Protein AF-0000000070669802 (afdb_homodimer)

Structure (mmCIF, N/CA/C/O backbone):
data_AF-0000000070669802-model_v1
#
loop_
_entity.id
_entity.type
_entity.pdbx_description
1 polymer 'S-locus glycoprotein'
#
loop_
_atom_site.group_PDB
_atom_site.id
_atom_site.type_symbol
_atom_site.label_atom_id
_atom_site.label_alt_id
_atom_site.label_comp_id
_atom_site.label_asym_id
_atom_site.label_entity_id
_atom_site.label_seq_id
_atom_site.pdbx_PDB_ins_code
_atom_site.Cartn_x
_atom_site.Cartn_y
_atom_site.Cartn_z
_atom_site.occupancy
_atom_site.B_iso_or_equiv
_atom_site.auth_seq_id
_atom_site.auth_comp_id
_atom_site.auth_asym_id
_atom_site.auth_atom_id
_atom_site.pdbx_PDB_model_num
ATOM 1 N N . MET A 1 1 ? 66.625 71.438 44.938 1 23.94 1 MET A N 1
ATOM 2 C CA . MET A 1 1 ? 65.562 71.625 43.906 1 23.94 1 MET A CA 1
ATOM 3 C C . MET A 1 1 ? 65.438 70.375 43.031 1 23.94 1 MET A C 1
ATOM 5 O O . MET A 1 1 ? 66.25 70.188 42.094 1 23.94 1 MET A O 1
ATOM 9 N N . ALA A 1 2 ? 65.188 69.125 43.75 1 38.47 2 ALA A N 1
ATOM 10 C CA . ALA A 1 2 ? 65.062 67.75 43.156 1 38.47 2 ALA A CA 1
ATOM 11 C C . ALA A 1 2 ? 63.906 67.75 42.156 1 38.47 2 ALA A C 1
ATOM 13 O O . ALA A 1 2 ? 62.781 68.188 42.469 1 38.47 2 ALA A O 1
ATOM 14 N N . SER A 1 3 ? 64.188 67.812 40.781 1 32.75 3 SER A N 1
ATOM 15 C CA . SER A 1 3 ? 63.375 67.812 39.594 1 32.75 3 SER A CA 1
ATOM 16 C C . SER A 1 3 ? 62.5 66.562 39.531 1 32.75 3 SER A C 1
ATOM 18 O O . SER A 1 3 ? 63.031 65.438 39.562 1 32.75 3 SER A O 1
ATOM 20 N N . THR A 1 4 ? 61.219 66.562 39.938 1 45.09 4 THR A N 1
ATOM 21 C CA . THR A 1 4 ? 60.125 65.562 39.844 1 45.09 4 THR A CA 1
ATOM 22 C C . THR A 1 4 ? 59.812 65.25 38.406 1 45.09 4 THR A C 1
ATOM 24 O O . THR A 1 4 ? 59.375 66.125 37.625 1 45.09 4 THR A O 1
ATOM 27 N N . PHE A 1 5 ? 60.531 64.375 37.688 1 43.62 5 PHE A N 1
ATOM 28 C CA . PHE A 1 5 ? 60.219 63.812 36.375 1 43.62 5 PHE A CA 1
ATOM 29 C C . PHE A 1 5 ? 58.844 63.125 36.406 1 43.62 5 PHE A C 1
ATOM 31 O O . PHE A 1 5 ? 58.656 62.188 37.156 1 43.62 5 PHE A O 1
ATOM 38 N N . ILE A 1 6 ? 57.719 63.781 36.031 1 42.09 6 ILE A N 1
ATOM 39 C CA . ILE A 1 6 ? 56.375 63.281 35.781 1 42.09 6 ILE A CA 1
ATOM 40 C C . ILE A 1 6 ? 56.406 62.25 34.656 1 42.09 6 ILE A C 1
ATOM 42 O O . ILE A 1 6 ? 56.75 62.562 33.531 1 42.09 6 ILE A O 1
ATOM 46 N N . LEU A 1 7 ? 56.594 60.969 34.906 1 46.19 7 LEU A N 1
ATOM 47 C CA . LEU A 1 7 ? 56.375 59.844 34 1 46.19 7 LEU A CA 1
ATOM 48 C C . LEU A 1 7 ? 54.938 59.812 33.469 1 46.19 7 LEU A C 1
ATOM 50 O O . LEU A 1 7 ? 54 59.594 34.25 1 46.19 7 LEU A O 1
ATOM 54 N N . LEU A 1 8 ? 54.625 60.594 32.438 1 44.19 8 LEU A N 1
ATOM 55 C CA . LEU A 1 8 ? 53.375 60.469 31.672 1 44.19 8 LEU A CA 1
ATOM 56 C C . LEU A 1 8 ? 53.188 59.062 31.156 1 44.19 8 LEU A C 1
ATOM 58 O O . LEU A 1 8 ? 53.906 58.594 30.281 1 44.19 8 LEU A O 1
ATOM 62 N N . LEU A 1 9 ? 52.594 58.125 31.891 1 46.41 9 LEU A N 1
ATOM 63 C CA . LEU A 1 9 ? 52.094 56.812 31.469 1 46.41 9 LEU A CA 1
ATOM 64 C C . LEU A 1 9 ? 51 56.938 30.406 1 46.41 9 LEU A C 1
ATOM 66 O O . LEU A 1 9 ? 49.906 57.406 30.703 1 46.41 9 LEU A O 1
ATOM 70 N N . LEU A 1 10 ? 51.312 57.281 29.141 1 45.22 10 LEU A N 1
ATOM 71 C CA . LEU A 1 10 ? 50.406 57.156 28.016 1 45.22 10 LEU A CA 1
ATOM 72 C C . LEU A 1 10 ? 49.781 55.75 28 1 45.22 10 LEU A C 1
ATOM 74 O O . LEU A 1 10 ? 50.469 54.75 27.781 1 45.22 10 LEU A O 1
ATOM 78 N N . SER A 1 11 ? 48.656 55.5 28.672 1 45.78 11 SER A N 1
ATOM 79 C CA . SER A 1 11 ? 47.844 54.312 28.547 1 45.78 11 SER A CA 1
ATOM 80 C C . SER A 1 11 ? 47.312 54.125 27.125 1 45.78 11 SER A C 1
ATOM 82 O O . SER A 1 11 ? 46.5 54.906 26.656 1 45.78 11 SER A O 1
ATOM 84 N N . PHE A 1 12 ? 48.094 53.625 26.156 1 49.06 12 PHE A N 1
ATOM 85 C CA . PHE A 1 12 ? 47.594 53.125 24.891 1 49.06 12 PHE A CA 1
ATOM 86 C C . PHE A 1 12 ? 46.406 52.188 25.094 1 49.06 12 PHE A C 1
ATOM 88 O O . PHE A 1 12 ? 46.562 51.062 25.562 1 49.06 12 PHE A O 1
ATOM 95 N N . GLN A 1 13 ? 45.219 52.75 25.266 1 46.28 13 GLN A N 1
ATOM 96 C CA . GLN A 1 13 ? 44 51.938 25.156 1 46.28 13 GLN A CA 1
ATOM 97 C C . GLN A 1 13 ? 43.938 51.281 23.781 1 46.28 13 GLN A C 1
ATOM 99 O O . GLN A 1 13 ? 43.844 51.938 22.75 1 46.28 13 GLN A O 1
ATOM 104 N N . LEU A 1 14 ? 44.531 50.156 23.547 1 47.62 14 LEU A N 1
ATOM 105 C CA . LEU A 1 14 ? 44.25 49.312 22.422 1 47.62 14 LEU A CA 1
ATOM 106 C C . LEU A 1 14 ? 42.75 49.094 22.234 1 47.62 14 LEU A C 1
ATOM 108 O O . LEU A 1 14 ? 42.125 48.406 23.031 1 47.62 14 LEU A O 1
ATOM 112 N N . PHE A 1 15 ? 42.094 50.094 21.688 1 44.06 15 PHE A N 1
ATOM 113 C CA . PHE A 1 15 ? 40.781 49.75 21.172 1 44.06 15 PHE A CA 1
ATOM 114 C C . PHE A 1 15 ? 40.844 48.531 20.266 1 44.06 15 PHE A C 1
ATOM 116 O O . PHE A 1 15 ? 41.375 48.625 19.141 1 44.06 15 PHE A O 1
ATOM 123 N N . SER A 1 16 ? 40.969 47.375 20.719 1 47.25 16 SER A N 1
ATOM 124 C CA . SER A 1 16 ? 40.656 46.219 19.875 1 47.25 16 SER A CA 1
ATOM 125 C C . SER A 1 16 ? 39.375 46.438 19.109 1 47.25 16 SER A C 1
ATOM 127 O O . SER A 1 16 ? 38.281 46.281 19.688 1 47.25 16 SER A O 1
ATOM 129 N N . SER A 1 17 ? 39.344 47.312 18.172 1 46.28 17 SER A N 1
ATOM 130 C CA . SER A 1 17 ? 38.188 47.219 17.281 1 46.28 17 SER A CA 1
ATOM 131 C C . SER A 1 17 ? 37.906 45.781 16.875 1 46.28 17 SER A C 1
ATOM 133 O O . SER A 1 17 ? 38.75 45.156 16.219 1 46.28 17 SER A O 1
ATOM 135 N N . ILE A 1 18 ? 37.281 45.031 17.594 1 50.84 18 ILE A N 1
ATOM 136 C CA . ILE A 1 18 ? 36.75 43.75 17.109 1 50.84 18 ILE A CA 1
ATOM 137 C C . ILE A 1 18 ? 36.094 43.938 15.75 1 50.84 18 ILE A C 1
ATOM 139 O O . ILE A 1 18 ? 35 44.5 15.656 1 50.84 18 ILE A O 1
ATOM 143 N N . SER A 1 19 ? 36.812 44.344 14.727 1 53.56 19 SER A N 1
ATOM 144 C CA . SER A 1 19 ? 36.25 44.344 13.375 1 53.56 19 SER A CA 1
ATOM 145 C C . SER A 1 19 ? 35.438 43.094 13.109 1 53.56 19 SER A C 1
ATOM 147 O O . SER A 1 19 ? 35.938 41.969 13.125 1 53.56 19 SER A O 1
ATOM 149 N N . GLU A 1 20 ? 34.156 43.219 13.352 1 69.69 20 GLU A N 1
ATOM 150 C CA . GLU A 1 20 ? 33.281 42.094 12.969 1 69.69 20 GLU A CA 1
ATOM 151 C C . GLU A 1 20 ? 33.5 41.719 11.508 1 69.69 20 GLU A C 1
ATOM 153 O O . GLU A 1 20 ? 33.625 42.562 10.641 1 69.69 20 GLU A O 1
ATOM 158 N N . ALA A 1 21 ? 33.875 40.5 11.211 1 76.12 21 ALA A N 1
ATOM 159 C CA . ALA A 1 21 ? 34.156 40 9.875 1 76.12 21 ALA A CA 1
ATOM 160 C C . ALA A 1 21 ? 33.031 40.344 8.914 1 76.12 21 ALA A C 1
ATOM 162 O O . ALA A 1 21 ? 31.859 40.344 9.305 1 76.12 21 ALA A O 1
ATOM 163 N N . VAL A 1 22 ? 33.344 40.906 7.793 1 87.81 22 VAL A N 1
ATOM 164 C CA . VAL A 1 22 ? 32.406 41.25 6.73 1 87.81 22 VAL A CA 1
ATOM 165 C C . VAL A 1 22 ? 32.469 40.219 5.625 1 87.81 22 VAL A C 1
ATOM 167 O O . VAL A 1 22 ? 33.469 39.531 5.434 1 87.81 22 VAL A O 1
ATOM 170 N N . VAL A 1 23 ? 31.375 39.969 4.895 1 94 23 VAL A N 1
ATOM 171 C CA . VAL A 1 23 ? 31.328 39.062 3.754 1 94 23 VAL A CA 1
ATOM 172 C C . VAL A 1 23 ? 32.188 39.594 2.621 1 94 23 VAL A C 1
ATOM 174 O O . VAL A 1 23 ? 32 40.75 2.188 1 94 23 VAL A O 1
ATOM 177 N N . PRO A 1 24 ? 33.094 38.812 2.234 1 93.69 24 PRO A N 1
ATOM 178 C CA . PRO A 1 24 ? 33.875 39.281 1.075 1 93.69 24 PRO A CA 1
ATOM 179 C C . PRO A 1 24 ? 32.969 39.562 -0.139 1 93.69 24 PRO A C 1
ATOM 181 O O . PRO A 1 24 ? 31.969 38.875 -0.333 1 93.69 24 PRO A O 1
ATOM 184 N N . ALA A 1 25 ? 33.375 40.469 -0.934 1 91.62 25 ALA A N 1
ATOM 185 C CA . ALA A 1 25 ? 32.594 40.875 -2.107 1 91.62 25 ALA A CA 1
ATOM 186 C C . ALA A 1 25 ? 32.375 39.688 -3.053 1 91.62 25 ALA A C 1
ATOM 188 O O . ALA A 1 25 ? 31.344 39.594 -3.707 1 91.62 25 ALA A O 1
ATOM 189 N N . SER A 1 26 ? 33.312 38.844 -3.107 1 92.5 26 SER A N 1
ATOM 190 C CA . SER A 1 26 ? 33.25 37.688 -4.016 1 92.5 26 SER A CA 1
ATOM 191 C C . SER A 1 26 ? 32.188 36.719 -3.578 1 92.5 26 SER A C 1
ATOM 193 O O . SER A 1 26 ? 31.734 35.875 -4.371 1 92.5 26 SER A O 1
ATOM 195 N N . GLU A 1 27 ? 31.844 36.812 -2.375 1 94.12 27 GLU A N 1
ATOM 196 C CA . GLU A 1 27 ? 30.875 35.875 -1.83 1 94.12 27 GLU A CA 1
ATOM 197 C C . GLU A 1 27 ? 29.469 36.438 -1.835 1 94.12 27 GLU A C 1
ATOM 199 O O . GLU A 1 27 ? 28.5 35.719 -1.618 1 94.12 27 GLU A O 1
ATOM 204 N N . THR A 1 28 ? 29.266 37.75 -2.043 1 96.88 28 THR A N 1
ATOM 205 C CA . THR A 1 28 ? 27.938 38.375 -2.059 1 96.88 28 THR A CA 1
ATOM 206 C C . THR A 1 28 ? 27.203 38.062 -3.361 1 96.88 28 THR A C 1
ATOM 208 O O . THR A 1 28 ? 27.844 37.719 -4.363 1 96.88 28 THR A O 1
ATOM 211 N N . PHE A 1 29 ? 25.938 38.125 -3.359 1 98.12 29 PHE A N 1
ATOM 212 C CA . PHE A 1 29 ? 25.172 37.938 -4.59 1 98.12 29 PHE A CA 1
ATOM 213 C C . PHE A 1 29 ? 23.797 38.562 -4.473 1 98.12 29 PHE A C 1
ATOM 215 O O . PHE A 1 29 ? 23.312 38.844 -3.369 1 98.12 29 PHE A O 1
ATOM 222 N N . THR A 1 30 ? 23.219 38.844 -5.555 1 98.12 30 THR A N 1
ATOM 223 C CA . THR A 1 30 ? 21.812 39.188 -5.734 1 98.12 30 THR A CA 1
ATOM 224 C C . THR A 1 30 ? 21.203 38.438 -6.902 1 98.12 30 THR A C 1
ATOM 226 O O . THR A 1 30 ? 21.656 38.562 -8.039 1 98.12 30 THR A O 1
ATOM 229 N N . TYR A 1 31 ? 20.328 37.594 -6.598 1 98.5 31 TYR A N 1
ATOM 230 C CA . TYR A 1 31 ? 19.578 36.875 -7.625 1 98.5 31 TYR A CA 1
ATOM 231 C C . TYR A 1 31 ? 18.188 37.469 -7.801 1 98.5 31 TYR A C 1
ATOM 233 O O . TYR A 1 31 ? 17.516 37.812 -6.82 1 98.5 31 TYR A O 1
ATOM 241 N N . VAL A 1 32 ? 17.75 37.562 -9.008 1 98.62 32 VAL A N 1
ATOM 242 C CA . VAL A 1 32 ? 16.438 38.094 -9.336 1 98.62 32 VAL A CA 1
ATOM 243 C C . VAL A 1 32 ? 15.547 36.969 -9.867 1 98.62 32 VAL A C 1
ATOM 245 O O . VAL A 1 32 ? 15.953 36.188 -10.734 1 98.62 32 VAL A O 1
ATOM 248 N N . ASN A 1 33 ? 14.367 36.906 -9.32 1 98.62 33 ASN A N 1
ATOM 249 C CA . ASN A 1 33 ? 13.391 35.906 -9.781 1 98.62 33 ASN A CA 1
ATOM 250 C C . ASN A 1 33 ? 12.812 36.281 -11.141 1 98.62 33 ASN A C 1
ATOM 252 O O . ASN A 1 33 ? 11.719 36.844 -11.219 1 98.62 33 ASN A O 1
ATOM 256 N N . GLN A 1 34 ? 13.477 35.938 -12.117 1 98.12 34 GLN A N 1
ATOM 257 C CA . GLN A 1 34 ? 13.07 36.219 -13.484 1 98.12 34 GLN A CA 1
ATOM 258 C C . GLN A 1 34 ? 13.625 35.188 -14.469 1 98.12 34 GLN A C 1
ATOM 260 O O . GLN A 1 34 ? 14.484 34.406 -14.109 1 98.12 34 GLN A O 1
ATOM 265 N N . GLY A 1 35 ? 13.078 35.219 -15.609 1 96.88 35 GLY A N 1
ATOM 266 C CA . GLY A 1 35 ? 13.539 34.312 -16.656 1 96.88 35 GLY A CA 1
ATOM 267 C C . GLY A 1 35 ? 12.641 33.125 -16.844 1 96.88 35 GLY A C 1
ATOM 268 O O . GLY A 1 35 ? 11.5 33.094 -16.375 1 96.88 35 GLY A O 1
ATOM 269 N N . ASP A 1 36 ? 13.219 32.094 -17.594 1 96.69 36 ASP A N 1
ATOM 270 C CA . ASP A 1 36 ? 12.422 30.938 -17.969 1 96.69 36 ASP A CA 1
ATOM 271 C C . ASP A 1 36 ? 12.336 29.938 -16.828 1 96.69 36 ASP A C 1
ATOM 273 O O . ASP A 1 36 ? 13.242 29.859 -16 1 96.69 36 ASP A O 1
ATOM 277 N N . PHE A 1 37 ? 11.297 29.172 -16.859 1 96.38 37 PHE A N 1
ATOM 278 C CA . PHE A 1 37 ? 11.125 28.109 -15.891 1 96.38 37 PHE A CA 1
ATOM 279 C C . PHE A 1 37 ? 11.914 26.875 -16.297 1 96.38 37 PHE A C 1
ATOM 281 O O . PHE A 1 37 ? 12.211 26.672 -17.484 1 96.38 37 PHE A O 1
ATOM 288 N N . GLY A 1 38 ? 12.25 26.109 -15.289 1 92.81 38 GLY A N 1
ATOM 289 C CA . GLY A 1 38 ? 12.953 24.859 -15.555 1 92.81 38 GLY A CA 1
ATOM 290 C C . GLY A 1 38 ? 12.109 23.844 -16.297 1 92.81 38 GLY A C 1
ATOM 291 O O . GLY A 1 38 ? 10.875 23.938 -16.312 1 92.81 38 GLY A O 1
ATOM 292 N N . ASP A 1 39 ? 12.773 22.734 -16.75 1 88.69 39 ASP A N 1
ATOM 293 C CA . ASP A 1 39 ? 12.125 21.812 -17.688 1 88.69 39 ASP A CA 1
ATOM 294 C C . ASP A 1 39 ? 11.758 20.5 -16.984 1 88.69 39 ASP A C 1
ATOM 296 O O . ASP A 1 39 ? 11.047 19.672 -17.562 1 88.69 39 ASP A O 1
ATOM 300 N N . TYR A 1 40 ? 12.188 20.359 -15.812 1 88 40 TYR A N 1
ATOM 301 C CA . TYR A 1 40 ? 12.023 19.047 -15.195 1 88 40 TYR A CA 1
ATOM 302 C C . TYR A 1 40 ? 10.75 19 -14.359 1 88 40 TYR A C 1
ATOM 304 O O . TYR A 1 40 ? 10.25 20.031 -13.914 1 88 40 TYR A O 1
ATOM 312 N N . ILE A 1 41 ? 10.266 17.75 -14.188 1 88.25 41 ILE A N 1
ATOM 313 C CA . ILE A 1 41 ? 9.07 17.547 -13.375 1 88.25 41 ILE A CA 1
ATOM 314 C C . ILE A 1 41 ? 9.406 17.734 -11.898 1 88.25 41 ILE A C 1
ATOM 316 O O . ILE A 1 41 ? 10.398 17.172 -11.406 1 88.25 41 ILE A O 1
ATOM 320 N N . VAL A 1 42 ? 8.578 18.516 -11.266 1 93 42 VAL A N 1
ATOM 321 C CA . VAL A 1 42 ? 8.812 18.797 -9.852 1 93 42 VAL A CA 1
ATOM 322 C C . VAL A 1 42 ? 7.531 18.562 -9.055 1 93 42 VAL A C 1
ATOM 324 O O . VAL A 1 42 ? 6.434 18.594 -9.617 1 93 42 VAL A O 1
ATOM 327 N N . GLU A 1 43 ? 7.727 18.297 -7.883 1 95.94 43 GLU A N 1
ATOM 328 C CA . GLU A 1 43 ? 6.625 18.078 -6.953 1 95.94 43 GLU A CA 1
ATOM 329 C C . GLU A 1 43 ? 5.586 19.188 -7.051 1 95.94 43 GLU A C 1
ATOM 331 O O . GLU A 1 43 ? 5.938 20.359 -7.172 1 95.94 43 GLU A O 1
ATOM 336 N N . TYR A 1 44 ? 4.246 18.844 -7.043 1 96.44 44 TYR A N 1
ATOM 337 C CA . TYR A 1 44 ? 3.078 19.719 -7.09 1 96.44 44 TYR A CA 1
ATOM 338 C C . TYR A 1 44 ? 2.945 20.375 -8.461 1 96.44 44 TYR A C 1
ATOM 340 O O . TYR A 1 44 ? 2.273 21.406 -8.594 1 96.44 44 TYR A O 1
ATOM 348 N N . ASP A 1 45 ? 3.727 19.875 -9.422 1 94.88 45 ASP A N 1
ATOM 349 C CA . ASP A 1 45 ? 3.711 20.422 -10.773 1 94.88 45 ASP A CA 1
ATOM 350 C C . ASP A 1 45 ? 4.07 21.906 -10.766 1 94.88 45 ASP A C 1
ATOM 352 O O . ASP A 1 45 ? 3.439 22.719 -11.461 1 94.88 45 ASP A O 1
ATOM 356 N N . ALA A 1 46 ? 4.977 22.188 -9.961 1 97.06 46 ALA A N 1
ATOM 357 C CA . ALA A 1 46 ? 5.367 23.578 -9.773 1 97.06 46 ALA A CA 1
ATOM 358 C C . ALA A 1 46 ? 6.238 24.062 -10.93 1 97.06 46 ALA A C 1
ATOM 360 O O . ALA A 1 46 ? 6.957 23.266 -11.547 1 97.06 46 ALA A O 1
ATOM 361 N N . ASN A 1 47 ? 6.086 25.344 -11.219 1 96.88 47 ASN A N 1
ATOM 362 C CA . ASN A 1 47 ? 7.145 26.016 -11.969 1 96.88 47 ASN A CA 1
ATOM 363 C C . ASN A 1 47 ? 8.32 26.391 -11.07 1 96.88 47 ASN A C 1
ATOM 365 O O . ASN A 1 47 ? 8.148 26.625 -9.875 1 96.88 47 ASN A O 1
ATOM 369 N N . TYR A 1 48 ? 9.477 26.391 -11.688 1 96.88 48 TYR A N 1
ATOM 370 C CA . TYR A 1 48 ? 10.609 26.719 -10.828 1 96.88 48 TYR A CA 1
ATOM 371 C C . TYR A 1 48 ? 11.719 27.406 -11.617 1 96.88 48 TYR A C 1
ATOM 373 O O . TYR A 1 48 ? 11.766 27.312 -12.844 1 96.88 48 TYR A O 1
ATOM 381 N N . ARG A 1 49 ? 12.531 28.188 -10.945 1 97.69 49 ARG A N 1
ATOM 382 C CA . ARG A 1 49 ? 13.773 28.781 -11.414 1 97.69 49 ARG A CA 1
ATOM 383 C C . ARG A 1 49 ? 14.938 28.422 -10.492 1 97.69 49 ARG A C 1
ATOM 385 O O . ARG A 1 49 ? 14.945 28.828 -9.328 1 97.69 49 ARG A O 1
ATOM 392 N N . ALA A 1 50 ? 15.859 27.703 -11.031 1 96.25 50 ALA A N 1
ATOM 393 C CA . ALA A 1 50 ? 17.016 27.297 -10.234 1 96.25 50 ALA A CA 1
ATOM 394 C C . ALA A 1 50 ? 17.953 28.469 -9.992 1 96.25 50 ALA A C 1
ATOM 396 O O . ALA A 1 50 ? 18.188 29.281 -10.891 1 96.25 50 ALA A O 1
ATOM 397 N N . LEU A 1 51 ? 18.453 28.516 -8.797 1 97.75 51 LEU A N 1
ATOM 398 C CA . LEU A 1 51 ? 19.469 29.5 -8.43 1 97.75 51 LEU A CA 1
ATOM 399 C C . LEU A 1 51 ? 20.844 28.859 -8.352 1 97.75 51 LEU A C 1
ATOM 401 O O . LEU A 1 51 ? 20.969 27.641 -8.273 1 97.75 51 LEU A O 1
ATOM 405 N N . PRO A 1 52 ? 21.828 29.609 -8.344 1 96.38 52 PRO A N 1
ATOM 406 C CA . PRO A 1 52 ? 23.188 29.078 -8.422 1 96.38 52 PRO A CA 1
ATOM 407 C C . PRO A 1 52 ? 23.562 28.266 -7.191 1 96.38 52 PRO A C 1
ATOM 409 O O . PRO A 1 52 ? 24.281 27.266 -7.312 1 96.38 52 PRO A O 1
ATOM 412 N N . PRO A 1 53 ? 23.203 28.625 -5.984 1 95.94 53 PRO A N 1
ATOM 413 C CA . PRO A 1 53 ? 23.594 27.781 -4.855 1 95.94 53 PRO A CA 1
ATOM 414 C C . PRO A 1 53 ? 23.062 26.359 -4.973 1 95.94 53 PRO A C 1
ATOM 416 O O . PRO A 1 53 ? 21.844 26.156 -5.125 1 95.94 53 PRO A O 1
ATOM 419 N N . PHE A 1 54 ? 24.047 25.344 -4.934 1 94.56 54 PHE A N 1
ATOM 420 C CA . PHE A 1 54 ? 23.641 23.953 -5.086 1 94.56 54 PHE A CA 1
ATOM 421 C C . PHE A 1 54 ? 24.703 23.016 -4.52 1 94.56 54 PHE A C 1
ATOM 423 O O . PHE A 1 54 ? 25.875 23.406 -4.387 1 94.56 54 PHE A O 1
ATOM 430 N N . THR A 1 55 ? 24.281 21.969 -4.027 1 95.81 55 THR A N 1
ATOM 431 C CA . THR A 1 55 ? 25.062 20.781 -3.73 1 95.81 55 THR A CA 1
ATOM 432 C C . THR A 1 55 ? 24.297 19.516 -4.117 1 95.81 55 THR A C 1
ATOM 434 O O . THR A 1 55 ? 23.203 19.266 -3.602 1 95.81 55 THR A O 1
ATOM 437 N N . ASN A 1 56 ? 24.828 18.797 -4.953 1 92 56 ASN A N 1
ATOM 438 C CA . ASN A 1 56 ? 24.094 17.625 -5.422 1 92 56 ASN A CA 1
ATOM 439 C C . ASN A 1 56 ? 23.656 16.734 -4.266 1 92 56 ASN A C 1
ATOM 441 O O . ASN A 1 56 ? 24.484 16.328 -3.447 1 92 56 ASN A O 1
ATOM 445 N N . PRO A 1 57 ? 22.391 16.375 -4.176 1 94.56 57 PRO A N 1
ATOM 446 C CA . PRO A 1 57 ? 21.297 16.578 -5.129 1 94.56 57 PRO A CA 1
ATOM 447 C C . PRO A 1 57 ? 20.422 17.781 -4.762 1 94.56 57 PRO A C 1
ATOM 449 O O . PRO A 1 57 ? 19.25 17.828 -5.164 1 94.56 57 PRO A O 1
ATOM 452 N N . PHE A 1 58 ? 20.938 18.75 -4.035 1 96.94 58 PHE A N 1
ATOM 453 C CA . PHE A 1 58 ? 20.141 19.859 -3.531 1 96.94 58 PHE A CA 1
ATOM 454 C C . PHE A 1 58 ? 20.359 21.125 -4.371 1 96.94 58 PHE A C 1
ATOM 456 O O . PHE A 1 58 ? 21.5 21.422 -4.746 1 96.94 58 PHE A O 1
ATOM 463 N N . GLN A 1 59 ? 19.219 21.781 -4.684 1 96.38 59 GLN A N 1
ATOM 464 C CA . GLN A 1 59 ? 19.25 23.016 -5.473 1 96.38 59 GLN A CA 1
ATOM 465 C C . GLN A 1 59 ? 18.297 24.062 -4.922 1 96.38 59 GLN A C 1
ATOM 467 O O . GLN A 1 59 ? 17.109 23.766 -4.711 1 96.38 59 GLN A O 1
ATOM 472 N N . LEU A 1 60 ? 18.844 25.234 -4.664 1 98 60 LEU A N 1
ATOM 473 C CA . LEU A 1 60 ? 17.969 26.344 -4.262 1 98 60 LEU A CA 1
ATOM 474 C C . LEU A 1 60 ? 17.188 26.875 -5.453 1 98 60 LEU A C 1
ATOM 476 O O . LEU A 1 60 ? 17.734 27.031 -6.547 1 98 60 LEU A O 1
ATOM 480 N N . CYS A 1 61 ? 15.891 27.172 -5.227 1 98 61 CYS A N 1
ATOM 481 C CA . CYS A 1 61 ? 15.023 27.609 -6.32 1 98 61 CYS A CA 1
ATOM 482 C C . CYS A 1 61 ? 13.984 28.609 -5.84 1 98 61 CYS A C 1
ATOM 484 O O . CYS A 1 61 ? 13.648 28.641 -4.652 1 98 61 CYS A O 1
ATOM 486 N N . PHE A 1 62 ? 13.547 29.422 -6.777 1 98.62 62 PHE A N 1
ATOM 487 C CA . PHE A 1 62 ? 12.203 29.984 -6.684 1 98.62 62 PHE A CA 1
ATOM 488 C C . PHE A 1 62 ? 11.188 29.047 -7.328 1 98.62 62 PHE A C 1
ATOM 490 O O . PHE A 1 62 ? 11.406 28.531 -8.43 1 98.62 62 PHE A O 1
ATOM 497 N N . TYR A 1 63 ? 10.07 28.75 -6.617 1 98.06 63 TYR A N 1
ATOM 498 C CA . TYR A 1 63 ? 9.031 27.969 -7.285 1 98.06 63 TYR A CA 1
ATOM 499 C C . TYR A 1 63 ? 7.652 28.578 -7.043 1 98.06 63 TYR A C 1
ATOM 501 O O . TYR A 1 63 ? 7.473 29.375 -6.129 1 98.06 63 TYR A O 1
ATOM 509 N N . ASN A 1 64 ? 6.652 28.281 -7.879 1 97.38 64 ASN A N 1
ATOM 510 C CA . ASN A 1 64 ? 5.273 28.688 -7.637 1 97.38 64 ASN A CA 1
ATOM 511 C C . ASN A 1 64 ? 4.281 27.641 -8.141 1 97.38 64 ASN A C 1
ATOM 513 O O . ASN A 1 64 ? 4.598 26.875 -9.047 1 97.38 64 ASN A O 1
ATOM 517 N N . THR A 1 65 ? 3.277 27.516 -7.445 1 97.19 65 THR A N 1
ATOM 518 C CA . THR A 1 65 ? 2.139 26.688 -7.824 1 97.19 65 THR A CA 1
ATOM 519 C C . THR A 1 65 ? 0.917 27.547 -8.117 1 97.19 65 THR A C 1
ATOM 521 O O . THR A 1 65 ? -0.138 27.031 -8.5 1 97.19 65 THR A O 1
ATOM 524 N N . THR A 1 66 ? 0.994 28.719 -7.824 1 94.75 66 THR A N 1
ATOM 525 C CA . THR A 1 66 ? 0.056 29.781 -8.164 1 94.75 66 THR A CA 1
ATOM 526 C C . THR A 1 66 ? 0.76 30.906 -8.93 1 94.75 66 THR A C 1
ATOM 528 O O . THR A 1 66 ? 1.834 31.359 -8.523 1 94.75 66 THR A O 1
ATOM 531 N N . PRO A 1 67 ? 0.161 31.422 -9.969 1 94.44 67 PRO A N 1
ATOM 532 C CA . PRO A 1 67 ? 0.854 32.406 -10.789 1 94.44 67 PRO A CA 1
ATOM 533 C C . PRO A 1 67 ? 1.327 33.625 -9.977 1 94.44 67 PRO A C 1
ATOM 535 O O . PRO A 1 67 ? 0.577 34.156 -9.148 1 94.44 67 PRO A O 1
ATOM 538 N N . ASN A 1 68 ? 2.561 33.938 -10.188 1 96.31 68 ASN A N 1
ATOM 539 C CA . ASN A 1 68 ? 3.215 35.125 -9.648 1 96.31 68 ASN A CA 1
ATOM 540 C C . ASN A 1 68 ? 3.293 35.094 -8.125 1 96.31 68 ASN A C 1
ATOM 542 O O . ASN A 1 68 ? 3.312 36.125 -7.469 1 96.31 68 ASN A O 1
ATOM 546 N N . ALA A 1 69 ? 3.152 34 -7.48 1 97.81 69 ALA A N 1
ATOM 547 C CA . ALA A 1 69 ? 3.346 33.75 -6.051 1 97.81 69 ALA A CA 1
ATOM 548 C C . ALA A 1 69 ? 4.488 32.781 -5.805 1 97.81 69 ALA A C 1
ATOM 550 O O . ALA A 1 69 ? 4.266 31.562 -5.719 1 97.81 69 ALA A O 1
ATOM 551 N N . PHE A 1 70 ? 5.68 33.375 -5.562 1 98.5 70 PHE A N 1
ATOM 552 C CA . PHE A 1 70 ? 6.859 32.5 -5.543 1 98.5 70 PHE A CA 1
ATOM 553 C C . PHE A 1 70 ? 7.332 32.25 -4.117 1 98.5 70 PHE A C 1
ATOM 555 O O . PHE A 1 70 ? 7.242 33.156 -3.268 1 98.5 70 PHE A O 1
ATOM 562 N N . THR A 1 71 ? 7.832 31.109 -3.926 1 98.56 71 THR A N 1
ATOM 563 C CA . THR A 1 71 ? 8.461 30.672 -2.68 1 98.56 71 THR A CA 1
ATOM 564 C C . THR A 1 71 ? 9.922 30.312 -2.908 1 98.56 71 THR A C 1
ATOM 566 O O . THR A 1 71 ? 10.258 29.656 -3.9 1 98.56 71 THR A O 1
ATOM 569 N N . LEU A 1 72 ? 10.789 30.859 -2.062 1 98.81 72 LEU A N 1
ATOM 570 C CA . LEU A 1 72 ? 12.172 30.406 -2.035 1 98.81 72 LEU A CA 1
ATOM 571 C C . LEU A 1 72 ? 12.289 29.047 -1.331 1 98.81 72 LEU A C 1
ATOM 573 O O . LEU A 1 72 ? 11.875 28.922 -0.176 1 98.81 72 LEU A O 1
ATOM 577 N N . ALA A 1 73 ? 12.82 28.062 -2.057 1 98.56 73 ALA A N 1
ATOM 578 C CA . ALA A 1 73 ? 12.781 26.703 -1.514 1 98.56 73 ALA A CA 1
ATOM 579 C C . ALA A 1 73 ? 13.992 25.891 -1.972 1 98.56 73 ALA A C 1
ATOM 581 O O . ALA A 1 73 ? 14.68 26.281 -2.918 1 98.56 73 ALA A O 1
ATOM 582 N N . LEU A 1 74 ? 14.266 24.859 -1.213 1 98.5 74 LEU A N 1
ATOM 583 C CA . LEU A 1 74 ? 15.297 23.891 -1.574 1 98.5 74 LEU A CA 1
ATOM 584 C C . LEU A 1 74 ? 14.68 22.656 -2.221 1 98.5 74 LEU A C 1
ATOM 586 O O . LEU A 1 74 ? 13.719 22.094 -1.696 1 98.5 74 LEU A O 1
ATOM 590 N N . ARG A 1 75 ? 15.227 22.266 -3.344 1 96.75 75 ARG A N 1
ATOM 591 C CA . ARG A 1 75 ? 14.773 21.109 -4.098 1 96.75 75 ARG A CA 1
ATOM 592 C C . ARG A 1 75 ? 15.773 19.969 -3.986 1 96.75 75 ARG A C 1
ATOM 594 O O . ARG A 1 75 ? 16.984 20.188 -4.035 1 96.75 75 ARG A O 1
ATOM 601 N N . MET A 1 76 ? 15.289 18.781 -3.846 1 96.56 76 MET A N 1
ATOM 602 C CA . MET A 1 76 ? 16.109 17.578 -3.83 1 96.56 76 MET A CA 1
ATOM 603 C C . MET A 1 76 ? 15.844 16.719 -5.059 1 96.56 76 MET A C 1
ATOM 605 O O . MET A 1 76 ? 14.688 16.422 -5.383 1 96.56 76 MET A O 1
ATOM 609 N N . GLY A 1 77 ? 16.828 16.25 -5.707 1 91.81 77 GLY A N 1
ATOM 610 C CA . GLY A 1 77 ? 16.797 15.469 -6.934 1 91.81 77 GLY A CA 1
ATOM 611 C C . GLY A 1 77 ? 17.797 15.938 -7.977 1 91.81 77 GLY A C 1
ATOM 612 O O . GLY A 1 77 ? 18.219 17.094 -7.953 1 91.81 77 GLY A O 1
ATOM 613 N N . THR A 1 78 ? 18.156 15.031 -8.805 1 81.44 78 THR A N 1
ATOM 614 C CA . THR A 1 78 ? 19.156 15.398 -9.797 1 81.44 78 THR A CA 1
ATOM 615 C C . THR A 1 78 ? 18.578 15.328 -11.203 1 81.44 78 THR A C 1
ATOM 617 O O . THR A 1 78 ? 17.641 14.562 -11.461 1 81.44 78 THR A O 1
ATOM 620 N N . VAL A 1 79 ? 19.094 16.078 -12.023 1 68.31 79 VAL A N 1
ATOM 621 C CA . VAL A 1 79 ? 18.703 16.156 -13.43 1 68.31 79 VAL A CA 1
ATOM 622 C C . VAL A 1 79 ? 19.016 14.844 -14.133 1 68.31 79 VAL A C 1
ATOM 624 O O . VAL A 1 79 ? 18.297 14.453 -15.062 1 68.31 79 VAL A O 1
ATOM 627 N N . ARG A 1 80 ? 19.938 14.211 -13.688 1 63.34 80 ARG A N 1
ATOM 628 C CA . ARG A 1 80 ? 20.344 12.977 -14.344 1 63.34 80 ARG A CA 1
ATOM 629 C C . ARG A 1 80 ? 19.25 11.922 -14.266 1 63.34 80 ARG A C 1
ATOM 631 O O . ARG A 1 80 ? 19.156 11.047 -15.133 1 63.34 80 ARG A O 1
ATOM 638 N N . SER A 1 81 ? 18.453 11.961 -13.281 1 60.59 81 SER A N 1
ATOM 639 C CA . SER A 1 81 ? 17.562 10.828 -13.039 1 60.59 81 SER A CA 1
ATOM 640 C C . SER A 1 81 ? 16.156 11.102 -13.555 1 60.59 81 SER A C 1
ATOM 642 O O . SER A 1 81 ? 15.344 10.188 -13.672 1 60.59 81 SER A O 1
ATOM 644 N N . GLU A 1 82 ? 16.031 12.039 -14.492 1 64.88 82 GLU A N 1
ATOM 645 C CA . GLU A 1 82 ? 14.703 12.359 -15 1 64.88 82 GLU A CA 1
ATOM 646 C C . GLU A 1 82 ? 13.625 12.086 -13.953 1 64.88 82 GLU A C 1
ATOM 648 O O . GLU A 1 82 ? 12.445 11.984 -14.281 1 64.88 82 GLU A O 1
ATOM 653 N N . SER A 1 83 ? 14.047 11.922 -12.75 1 75.75 83 SER A N 1
ATOM 654 C CA . SER A 1 83 ? 13.094 11.625 -11.688 1 75.75 83 SER A CA 1
ATOM 655 C C . SER A 1 83 ? 12.445 12.898 -11.148 1 75.75 83 SER A C 1
ATOM 657 O O . SER A 1 83 ? 12.969 14 -11.359 1 75.75 83 SER A O 1
ATOM 659 N N . LEU A 1 84 ? 11.273 12.727 -10.641 1 86.5 84 LEU A N 1
ATOM 660 C CA . LEU A 1 84 ? 10.562 13.781 -9.93 1 86.5 84 LEU A CA 1
ATOM 661 C C . LEU A 1 84 ? 11.453 14.438 -8.883 1 86.5 84 LEU A C 1
ATOM 663 O O . LEU A 1 84 ? 12.172 13.75 -8.156 1 86.5 84 LEU A O 1
ATOM 667 N N . MET A 1 85 ? 11.531 15.719 -8.945 1 94.12 85 MET A N 1
ATOM 668 C CA . MET A 1 85 ? 12.242 16.453 -7.898 1 94.12 85 MET A CA 1
ATOM 669 C C . MET A 1 85 ? 11.281 16.938 -6.816 1 94.12 85 MET A C 1
ATOM 671 O O . MET A 1 85 ? 10.141 17.297 -7.113 1 94.12 85 MET A O 1
ATOM 675 N N . ARG A 1 86 ? 11.781 16.938 -5.578 1 96.75 86 ARG A N 1
ATOM 676 C CA . ARG A 1 86 ? 10.883 17.203 -4.461 1 96.75 86 ARG A CA 1
ATOM 677 C C . ARG A 1 86 ? 11.375 18.375 -3.623 1 96.75 86 ARG A C 1
ATOM 679 O O . ARG A 1 86 ? 12.578 18.578 -3.482 1 96.75 86 ARG A O 1
ATOM 686 N N . TRP A 1 87 ? 10.461 19.156 -3.092 1 97.94 87 TRP A N 1
ATOM 687 C CA . TRP A 1 87 ? 10.773 20.281 -2.217 1 97.94 87 TRP A CA 1
ATOM 688 C C . TRP A 1 87 ? 11.016 19.797 -0.788 1 97.94 87 TRP A C 1
ATOM 690 O O . TRP A 1 87 ? 10.188 19.094 -0.212 1 97.94 87 TRP A O 1
ATOM 700 N N . VAL A 1 88 ? 12.148 20.281 -0.144 1 98.44 88 VAL A N 1
ATOM 701 C CA . VAL A 1 88 ? 12.484 19.719 1.156 1 98.44 88 VAL A CA 1
ATOM 702 C C . VAL A 1 88 ? 12.672 20.828 2.18 1 98.44 88 VAL A C 1
ATOM 704 O O . VAL A 1 88 ? 12.945 20.562 3.354 1 98.44 88 VAL A O 1
ATOM 707 N N . TRP A 1 89 ? 12.508 22.094 1.766 1 98.44 89 TRP A N 1
ATOM 708 C CA . TRP A 1 89 ? 12.578 23.25 2.65 1 98.44 89 TRP A CA 1
ATOM 709 C C . TRP A 1 89 ? 12 24.5 1.973 1 98.44 89 TRP A C 1
ATOM 711 O O . TRP A 1 89 ? 12.172 24.688 0.768 1 98.44 89 TRP A O 1
ATOM 721 N N . GLU A 1 90 ? 11.359 25.344 2.74 1 98.31 90 GLU A N 1
ATOM 722 C CA . GLU A 1 90 ? 10.82 26.609 2.242 1 98.31 90 GLU A CA 1
ATOM 723 C C . GLU A 1 90 ? 11.141 27.766 3.193 1 98.31 90 GLU A C 1
ATOM 725 O O . GLU A 1 90 ? 11.047 27.609 4.414 1 98.31 90 GLU A O 1
ATOM 730 N N . ALA A 1 91 ? 11.391 28.875 2.619 1 98.31 91 ALA A N 1
ATOM 731 C CA . ALA A 1 91 ? 11.727 30.047 3.418 1 98.31 91 ALA A CA 1
ATOM 732 C C . ALA A 1 91 ? 10.477 30.844 3.783 1 98.31 91 ALA A C 1
ATOM 734 O O . ALA A 1 91 ? 10.242 31.156 4.957 1 98.31 91 ALA A O 1
ATOM 735 N N . ASN A 1 92 ? 9.703 31.172 2.826 1 98.06 92 ASN A N 1
ATOM 736 C CA . ASN A 1 92 ? 8.617 32.125 2.994 1 98.06 92 ASN A CA 1
ATOM 737 C C . ASN A 1 92 ? 7.254 31.469 2.783 1 98.06 92 ASN A C 1
ATOM 739 O O . ASN A 1 92 ? 6.426 31.984 2.027 1 98.06 92 ASN A O 1
ATOM 743 N N . ARG A 1 93 ? 7.105 30.438 3.463 1 95.44 93 ARG A N 1
ATOM 744 C CA . ARG A 1 93 ? 5.82 29.75 3.43 1 95.44 93 ARG A CA 1
ATOM 745 C C . ARG A 1 93 ? 4.68 30.703 3.752 1 95.44 93 ARG A C 1
ATOM 747 O O . ARG A 1 93 ? 4.711 31.391 4.773 1 95.44 93 ARG A O 1
ATOM 754 N N . GLY A 1 94 ? 3.664 30.734 2.898 1 94.38 94 GLY A N 1
ATOM 755 C CA . GLY A 1 94 ? 2.482 31.547 3.117 1 94.38 94 GLY A CA 1
ATOM 756 C C . GLY A 1 94 ? 2.742 33.031 2.924 1 94.38 94 GLY A C 1
ATOM 757 O O . GLY A 1 94 ? 1.876 33.875 3.209 1 94.38 94 GLY A O 1
ATOM 758 N N . ASN A 1 95 ? 3.898 33.375 2.537 1 97 95 ASN A N 1
ATOM 759 C CA . ASN A 1 95 ? 4.301 34.781 2.297 1 97 95 ASN A CA 1
ATOM 760 C C . ASN A 1 95 ? 5.066 34.906 0.982 1 97 95 ASN A C 1
ATOM 762 O O . ASN A 1 95 ? 6.242 35.281 0.979 1 97 95 ASN A O 1
ATOM 766 N N . SER A 1 96 ? 4.34 34.75 -0.084 1 97.81 96 SER A N 1
ATOM 767 C CA . SER A 1 96 ? 4.957 34.625 -1.399 1 97.81 96 SER A CA 1
ATOM 768 C C . SER A 1 96 ? 5.492 35.969 -1.897 1 97.81 96 SER A C 1
ATOM 770 O O . SER A 1 96 ? 5.105 37 -1.393 1 97.81 96 SER A O 1
ATOM 772 N N . VAL A 1 97 ? 6.395 35.844 -2.84 1 98.62 97 VAL A N 1
ATOM 773 C CA . VAL A 1 97 ? 6.934 37.031 -3.523 1 98.62 97 VAL A CA 1
ATOM 774 C C . VAL A 1 97 ? 6.566 36.969 -5.004 1 98.62 97 VAL A C 1
ATOM 776 O O . VAL A 1 97 ? 6.203 35.906 -5.523 1 98.62 97 VAL A O 1
ATOM 779 N N . ARG A 1 98 ? 6.566 38.156 -5.727 1 97.25 98 ARG A N 1
ATOM 780 C CA . ARG A 1 98 ? 6.168 38.25 -7.125 1 97.25 98 ARG A CA 1
ATOM 781 C C . ARG A 1 98 ? 7.375 38.125 -8.047 1 97.25 98 ARG A C 1
ATOM 783 O O . ARG A 1 98 ? 8.5 37.938 -7.586 1 97.25 98 ARG A O 1
ATOM 790 N N . GLU A 1 99 ? 7.094 38.062 -9.188 1 98.19 99 GLU A N 1
ATOM 791 C CA . GLU A 1 99 ? 8.133 38.219 -10.203 1 98.19 99 GLU A CA 1
ATOM 792 C C . GLU A 1 99 ? 9.039 39.406 -9.883 1 98.19 99 GLU A C 1
ATOM 794 O O . GLU A 1 99 ? 8.562 40.438 -9.453 1 98.19 99 GLU A O 1
ATOM 799 N N . ASN A 1 100 ? 10.336 39.156 -10.188 1 98.5 100 ASN A N 1
ATOM 800 C CA . ASN A 1 100 ? 11.375 40.156 -10 1 98.5 100 ASN A CA 1
ATOM 801 C C . ASN A 1 100 ? 11.711 40.344 -8.523 1 98.5 100 ASN A C 1
ATOM 803 O O . ASN A 1 100 ? 12.398 41.312 -8.148 1 98.5 100 ASN A O 1
ATOM 807 N N . ALA A 1 101 ? 11.242 39.469 -7.715 1 98.81 101 ALA A N 1
ATOM 808 C CA . ALA A 1 101 ? 11.742 39.406 -6.348 1 98.81 101 ALA A CA 1
ATOM 809 C C . ALA A 1 101 ? 13.242 39.156 -6.324 1 98.81 101 ALA A C 1
ATOM 811 O O . ALA A 1 101 ? 13.805 38.625 -7.297 1 98.81 101 ALA A O 1
ATOM 812 N N . THR A 1 102 ? 13.859 39.531 -5.207 1 98.69 102 THR A N 1
ATOM 813 C CA . THR A 1 102 ? 15.312 39.375 -5.168 1 98.69 102 THR A CA 1
ATOM 814 C C . THR A 1 102 ? 15.742 38.594 -3.924 1 98.69 102 THR A C 1
ATOM 816 O O . THR A 1 102 ? 15.164 38.781 -2.85 1 98.69 102 THR A O 1
ATOM 819 N N . LEU A 1 103 ? 16.672 37.719 -4.066 1 98.81 103 LEU A N 1
ATOM 820 C CA . LEU A 1 103 ? 17.438 37.125 -2.98 1 98.81 103 LEU A CA 1
ATOM 821 C C . LEU A 1 103 ? 18.828 37.719 -2.91 1 98.81 103 LEU A C 1
ATOM 823 O O . LEU A 1 103 ? 19.625 37.594 -3.846 1 98.81 103 LEU A O 1
ATOM 827 N N . THR A 1 104 ? 19.109 38.375 -1.763 1 98.5 104 THR A N 1
ATOM 828 C CA . THR A 1 104 ? 20.375 39.125 -1.685 1 98.5 104 THR A CA 1
ATOM 829 C C . THR A 1 104 ? 21.188 38.688 -0.47 1 98.5 104 THR A C 1
ATOM 831 O O . THR A 1 104 ? 20.656 38.625 0.646 1 98.5 104 THR A O 1
ATOM 834 N N . PHE A 1 105 ? 22.391 38.281 -0.708 1 98.31 105 PHE A N 1
ATOM 835 C CA . PHE A 1 105 ? 23.406 38.062 0.316 1 98.31 105 PHE A CA 1
ATOM 836 C C . PHE A 1 105 ? 24.438 39.219 0.306 1 98.31 105 PHE A C 1
ATOM 838 O O . PHE A 1 105 ? 25.281 39.281 -0.58 1 98.31 105 PHE A O 1
ATOM 845 N N . SER A 1 106 ? 24.312 40.062 1.338 1 96.44 106 SER A N 1
ATOM 846 C CA . SER A 1 106 ? 25.062 41.312 1.31 1 96.44 106 SER A CA 1
ATOM 847 C C . SER A 1 106 ? 26.297 41.25 2.195 1 96.44 106 SER A C 1
ATOM 849 O O . SER A 1 106 ? 26.531 40.219 2.873 1 96.44 106 SER A O 1
ATOM 851 N N . THR A 1 107 ? 26.984 42.312 2.215 1 96.12 107 THR A N 1
ATOM 852 C CA . THR A 1 107 ? 28.266 42.375 2.926 1 96.12 107 THR A CA 1
ATOM 853 C C . THR A 1 107 ? 28.047 42.312 4.434 1 96.12 107 THR A C 1
ATOM 855 O O . THR A 1 107 ? 28.938 41.906 5.184 1 96.12 107 THR A O 1
ATOM 858 N N . ASP A 1 108 ? 26.938 42.688 4.805 1 95.75 108 ASP A N 1
ATOM 859 C CA . ASP A 1 108 ? 26.672 42.688 6.242 1 95.75 108 ASP A CA 1
ATOM 860 C C . ASP A 1 108 ? 26.359 41.281 6.75 1 95.75 108 ASP A C 1
ATOM 862 O O . ASP A 1 108 ? 26.156 41.094 7.949 1 95.75 108 ASP A O 1
ATOM 866 N N . GLY A 1 109 ? 26.219 40.344 5.855 1 97.25 109 GLY A N 1
ATOM 867 C CA . GLY A 1 109 ? 26.078 38.938 6.25 1 97.25 109 GLY A CA 1
ATOM 868 C C . GLY A 1 109 ? 24.625 38.5 6.316 1 97.25 109 GLY A C 1
ATOM 869 O O . GLY A 1 109 ? 24.344 37.375 6.73 1 97.25 109 GLY A O 1
ATOM 870 N N . ASN A 1 110 ? 23.734 39.344 5.957 1 97.75 110 ASN A N 1
ATOM 871 C CA . ASN A 1 110 ? 22.312 38.969 5.969 1 97.75 110 ASN A CA 1
ATOM 872 C C . ASN A 1 110 ? 21.875 38.406 4.621 1 97.75 110 ASN A C 1
ATOM 874 O O . ASN A 1 110 ? 22.312 38.906 3.57 1 97.75 110 ASN A O 1
ATOM 878 N N . LEU A 1 111 ? 21.125 37.344 4.676 1 98.44 111 LEU A N 1
ATOM 879 C CA . LEU A 1 111 ? 20.422 36.844 3.502 1 98.44 111 LEU A CA 1
ATOM 880 C C . LEU A 1 111 ? 18.969 37.312 3.496 1 98.44 111 LEU A C 1
ATOM 882 O O . LEU A 1 111 ? 18.219 37 4.418 1 98.44 111 LEU A O 1
ATOM 886 N N . VAL A 1 112 ? 18.594 38.031 2.438 1 98.62 112 VAL A N 1
ATOM 887 C CA . VAL A 1 112 ? 17.312 38.719 2.455 1 98.62 112 VAL A CA 1
ATOM 888 C C . VAL A 1 112 ? 16.516 38.375 1.198 1 98.62 112 VAL A C 1
ATOM 890 O O . VAL A 1 112 ? 17.047 38.469 0.083 1 98.62 112 VAL A O 1
ATOM 893 N N . LEU A 1 113 ? 15.328 37.938 1.41 1 98.88 113 LEU A N 1
ATOM 894 C CA . LEU A 1 113 ? 14.344 37.812 0.34 1 98.88 113 LEU A CA 1
ATOM 895 C C . LEU A 1 113 ? 13.391 39 0.321 1 98.88 113 LEU A C 1
ATOM 897 O O . LEU A 1 113 ? 12.641 39.219 1.272 1 98.88 113 LEU A O 1
ATOM 901 N N . ALA A 1 114 ? 13.461 39.719 -0.735 1 98.75 114 ALA A N 1
ATOM 902 C CA . ALA A 1 114 ? 12.609 40.906 -0.875 1 98.75 114 ALA A CA 1
ATOM 903 C C . ALA A 1 114 ? 11.695 40.781 -2.094 1 98.75 114 ALA A C 1
ATOM 905 O O . ALA A 1 114 ? 12.109 40.25 -3.131 1 98.75 114 ALA A O 1
ATOM 906 N N . ASP A 1 115 ? 10.555 41.25 -1.907 1 98.56 115 ASP A N 1
ATOM 907 C CA . ASP A 1 115 ? 9.617 41.281 -3.029 1 98.56 115 ASP A CA 1
ATOM 908 C C . ASP A 1 115 ? 10.039 42.312 -4.07 1 98.56 115 ASP A C 1
ATOM 910 O O . ASP A 1 115 ? 11.016 43.062 -3.873 1 98.56 115 ASP A O 1
ATOM 914 N N . ALA A 1 116 ? 9.289 42.375 -5.117 1 97.31 116 ALA A N 1
ATOM 915 C CA . ALA A 1 116 ? 9.609 43.25 -6.234 1 97.31 116 ALA A CA 1
ATOM 916 C C . ALA A 1 116 ? 9.539 44.719 -5.812 1 97.31 116 ALA A C 1
ATOM 918 O O . ALA A 1 116 ? 10.25 45.562 -6.367 1 97.31 116 ALA A O 1
ATOM 919 N N . ASP A 1 117 ? 8.773 45 -4.848 1 97.25 117 ASP A N 1
ATOM 920 C CA . ASP A 1 117 ? 8.609 46.375 -4.398 1 97.25 117 ASP A CA 1
ATOM 921 C C . ASP A 1 117 ? 9.609 46.719 -3.297 1 97.25 117 ASP A C 1
ATOM 923 O O . ASP A 1 117 ? 9.555 47.812 -2.719 1 97.25 117 ASP A O 1
ATOM 927 N N . GLY A 1 118 ? 10.359 45.75 -2.939 1 96.31 118 GLY A N 1
ATOM 928 C CA . GLY A 1 118 ? 11.398 46 -1.958 1 96.31 118 GLY A CA 1
ATOM 929 C C . GLY A 1 118 ? 11.031 45.531 -0.561 1 96.31 118 GLY A C 1
ATOM 930 O O . GLY A 1 118 ? 11.883 45.531 0.336 1 96.31 118 GLY A O 1
ATOM 931 N N . ARG A 1 119 ? 9.805 45.219 -0.371 1 98 119 ARG A N 1
ATOM 932 C CA . ARG A 1 119 ? 9.391 44.719 0.937 1 98 119 ARG A CA 1
ATOM 933 C C . ARG A 1 119 ? 10.141 43.438 1.307 1 98 119 ARG A C 1
ATOM 935 O O . ARG A 1 119 ? 10.18 42.5 0.529 1 98 119 ARG A O 1
ATOM 942 N N . VAL A 1 120 ? 10.703 43.438 2.471 1 98.25 120 VAL A N 1
ATOM 943 C CA . VAL A 1 120 ? 11.391 42.25 2.957 1 98.25 120 VAL A CA 1
ATOM 944 C C . VAL A 1 120 ? 10.375 41.219 3.434 1 98.25 120 VAL A C 1
ATOM 946 O O . VAL A 1 120 ? 9.57 41.5 4.328 1 98.25 120 VAL A O 1
ATOM 949 N N . VAL A 1 121 ? 10.406 40.094 2.848 1 98.38 121 VAL A N 1
ATOM 950 C CA . VAL A 1 121 ? 9.43 39.031 3.154 1 98.38 121 VAL A CA 1
ATOM 951 C C . VAL A 1 121 ? 10.055 38 4.078 1 98.38 121 VAL A C 1
ATOM 953 O O . VAL A 1 121 ? 9.344 37.312 4.828 1 98.38 121 VAL A O 1
ATOM 956 N N . TRP A 1 122 ? 11.336 37.812 4.02 1 98.44 122 TRP A N 1
ATOM 957 C CA . TRP A 1 122 ? 12.078 36.812 4.805 1 98.44 122 TRP A CA 1
ATOM 958 C C . TRP A 1 122 ? 13.555 37.219 4.902 1 98.44 122 TRP A C 1
ATOM 960 O O . TRP A 1 122 ? 14.125 37.75 3.945 1 98.44 122 TRP A O 1
ATOM 970 N N . GLN A 1 123 ? 14.164 36.938 5.996 1 98.38 123 GLN A N 1
ATOM 971 C CA . GLN A 1 123 ? 15.602 37.188 6.148 1 98.38 123 GLN A CA 1
ATOM 972 C C . GLN A 1 123 ? 16.172 36.312 7.273 1 98.38 123 GLN A C 1
ATOM 974 O O . GLN A 1 123 ? 15.438 35.844 8.141 1 98.38 123 GLN A O 1
ATOM 979 N N . THR A 1 124 ? 17.469 36.125 7.348 1 98.12 124 THR A N 1
ATOM 980 C CA . THR A 1 124 ? 18.141 35.281 8.328 1 98.12 124 THR A CA 1
ATOM 981 C C . THR A 1 124 ? 18.453 36.062 9.602 1 98.12 124 THR A C 1
ATOM 983 O O . THR A 1 124 ? 18.781 35.469 10.633 1 98.12 124 THR A O 1
ATOM 986 N N . ASN A 1 125 ? 18.375 37.406 9.57 1 97.38 125 ASN A N 1
ATOM 987 C CA . ASN A 1 125 ? 18.672 38.281 10.703 1 97.38 125 ASN A CA 1
ATOM 988 C C . ASN A 1 125 ? 20.078 38.062 11.227 1 97.38 125 ASN A C 1
ATOM 990 O O . ASN A 1 125 ? 20.281 37.906 12.43 1 97.38 125 ASN A O 1
ATOM 994 N N . THR A 1 126 ? 20.984 38.031 10.305 1 97.81 126 THR A N 1
ATOM 995 C CA . THR A 1 126 ? 22.375 37.781 10.664 1 97.81 126 THR A CA 1
ATOM 996 C C . THR A 1 126 ? 23.25 39 10.32 1 97.81 126 THR A C 1
ATOM 998 O O . THR A 1 126 ? 24.469 38.875 10.234 1 97.81 126 THR A O 1
ATOM 1001 N N . ALA A 1 127 ? 22.625 40.094 10.156 1 96.56 127 ALA A N 1
ATOM 1002 C CA . ALA A 1 127 ? 23.359 41.312 9.789 1 96.56 127 ALA A CA 1
ATOM 1003 C C . ALA A 1 127 ? 24.406 41.656 10.844 1 96.56 127 ALA A C 1
ATOM 1005 O O . ALA A 1 127 ? 24.094 41.719 12.039 1 96.56 127 ALA A O 1
ATOM 1006 N N . ASN A 1 128 ? 25.578 41.812 10.406 1 95.94 128 ASN A N 1
ATOM 1007 C CA . ASN A 1 128 ? 26.688 42.25 11.227 1 95.94 128 ASN A CA 1
ATOM 1008 C C . ASN A 1 128 ? 26.969 41.281 12.375 1 95.94 128 ASN A C 1
ATOM 1010 O O . ASN A 1 128 ? 27.297 41.719 13.492 1 95.94 128 ASN A O 1
ATOM 1014 N N . LYS A 1 129 ? 26.766 40.062 12.148 1 96.12 129 LYS A N 1
ATOM 1015 C CA . LYS A 1 129 ? 27.016 39.062 13.18 1 96.12 129 LYS A CA 1
ATOM 1016 C C . LYS A 1 129 ? 28.25 38.25 12.867 1 96.12 129 LYS A C 1
ATOM 1018 O O . LYS A 1 129 ? 28.5 37.219 13.5 1 96.12 129 LYS A O 1
ATOM 1023 N N . GLY A 1 130 ? 28.969 38.656 11.891 1 95.62 130 GLY A N 1
ATOM 1024 C CA . GLY A 1 130 ? 30.234 38.031 11.602 1 95.62 130 GLY A CA 1
ATOM 1025 C C . GLY A 1 130 ? 30.141 36.969 10.516 1 95.62 130 GLY A C 1
ATOM 1026 O O . GLY A 1 130 ? 31.031 36.125 10.375 1 95.62 130 GLY A O 1
ATOM 1027 N N . VAL A 1 131 ? 29.109 36.969 9.703 1 97.44 131 VAL A N 1
ATOM 1028 C CA . VAL A 1 131 ? 28.953 36.031 8.609 1 97.44 131 VAL A CA 1
ATOM 1029 C C . VAL A 1 131 ? 30 36.312 7.523 1 97.44 131 VAL A C 1
ATOM 1031 O O . VAL A 1 131 ? 30.25 37.469 7.18 1 97.44 131 VAL A O 1
ATOM 1034 N N . VAL A 1 132 ? 30.547 35.188 6.957 1 96.69 132 VAL A N 1
ATOM 1035 C CA . VAL A 1 132 ? 31.516 35.406 5.891 1 96.69 132 VAL A CA 1
ATOM 1036 C C . VAL A 1 132 ? 31.109 34.625 4.648 1 96.69 132 VAL A C 1
ATOM 1038 O O . VAL A 1 132 ? 31.688 34.812 3.574 1 96.69 132 VAL A O 1
ATOM 1041 N N . GLY A 1 133 ? 30.141 33.688 4.809 1 97.06 133 GLY A N 1
ATOM 1042 C CA . GLY A 1 133 ? 29.812 32.906 3.639 1 97.06 133 GLY A CA 1
ATOM 1043 C C . GLY A 1 133 ? 28.484 32.188 3.771 1 97.06 133 GLY A C 1
ATOM 1044 O O . GLY A 1 133 ? 27.969 32.031 4.879 1 97.06 133 GLY A O 1
ATOM 1045 N N . PHE A 1 134 ? 27.922 31.812 2.635 1 97.94 134 PHE A N 1
ATOM 1046 C CA . PHE A 1 134 ? 26.719 31.016 2.475 1 97.94 134 PHE A CA 1
ATOM 1047 C C . PHE A 1 134 ? 27.031 29.703 1.754 1 97.94 134 PHE A C 1
ATOM 1049 O O . PHE A 1 134 ? 27.797 29.688 0.784 1 97.94 134 PHE A O 1
ATOM 1056 N N . GLN A 1 135 ? 26.469 28.547 2.357 1 97.19 135 GLN A N 1
ATOM 1057 C CA . GLN A 1 135 ? 26.734 27.266 1.731 1 97.19 135 GLN A CA 1
ATOM 1058 C C . GLN A 1 135 ? 25.531 26.328 1.844 1 97.19 135 GLN A C 1
ATOM 1060 O O . GLN A 1 135 ? 24.812 26.359 2.844 1 97.19 135 GLN A O 1
ATOM 1065 N N . VAL A 1 136 ? 25.344 25.516 0.784 1 98.19 136 VAL A N 1
ATOM 1066 C CA . VAL A 1 136 ? 24.453 24.359 0.85 1 98.19 136 VAL A CA 1
ATOM 1067 C C . VAL A 1 136 ? 25.266 23.094 1.133 1 98.19 136 VAL A C 1
ATOM 1069 O O . VAL A 1 136 ? 26.109 22.703 0.319 1 98.19 136 VAL A O 1
ATOM 1072 N N . LEU A 1 137 ? 24.984 22.5 2.236 1 98.06 137 LEU A N 1
ATOM 1073 C CA . LEU A 1 137 ? 25.734 21.312 2.631 1 98.06 137 LEU A CA 1
ATOM 1074 C C . LEU A 1 137 ? 25.188 20.062 1.932 1 98.06 137 LEU A C 1
ATOM 1076 O O . LEU A 1 137 ? 24.062 20.062 1.452 1 98.06 137 LEU A O 1
ATOM 1080 N N . PRO A 1 138 ? 25.984 18.969 1.957 1 96.44 138 PRO A N 1
ATOM 1081 C CA . PRO A 1 138 ? 25.531 17.734 1.319 1 96.44 138 PRO A CA 1
ATOM 1082 C C . PRO A 1 138 ? 24.312 17.125 2.01 1 96.44 138 PRO A C 1
ATOM 1084 O O . PRO A 1 138 ? 23.625 16.281 1.437 1 96.44 138 PRO A O 1
ATOM 1087 N N . THR A 1 139 ? 24.016 17.562 3.182 1 96 139 THR A N 1
ATOM 1088 C CA . THR A 1 139 ? 22.859 17.078 3.932 1 96 139 THR A CA 1
ATOM 1089 C C . THR A 1 139 ? 21.594 17.828 3.521 1 96 139 THR A C 1
ATOM 1091 O O . THR A 1 139 ? 20.484 17.438 3.889 1 96 139 THR A O 1
ATOM 1094 N N . GLY A 1 140 ? 21.797 18.859 2.793 1 97.94 140 GLY A N 1
ATOM 1095 C CA . GLY A 1 140 ? 20.688 19.734 2.451 1 97.94 140 GLY A CA 1
ATOM 1096 C C . GLY A 1 140 ? 20.547 20.922 3.383 1 97.94 140 GLY A C 1
ATOM 1097 O O . GLY A 1 140 ? 19.75 21.828 3.129 1 97.94 140 GLY A O 1
ATOM 1098 N N . ASN A 1 141 ? 21.359 20.922 4.453 1 98.56 141 ASN A N 1
ATOM 1099 C CA . ASN A 1 141 ? 21.375 22.078 5.359 1 98.56 141 ASN A CA 1
ATOM 1100 C C . ASN A 1 141 ? 22.031 23.281 4.723 1 98.56 141 ASN A C 1
ATOM 1102 O O . ASN A 1 141 ? 23.172 23.203 4.273 1 98.56 141 ASN A O 1
ATOM 1106 N N . MET A 1 142 ? 21.297 24.344 4.613 1 98.62 142 MET A N 1
ATOM 1107 C CA . MET A 1 142 ? 21.906 25.609 4.215 1 98.62 142 MET A CA 1
ATOM 1108 C C . MET A 1 142 ? 22.422 26.375 5.43 1 98.62 142 MET A C 1
ATOM 1110 O O . MET A 1 142 ? 21.734 26.469 6.441 1 98.62 142 MET A O 1
ATOM 1114 N N . VAL A 1 143 ? 23.656 26.922 5.242 1 98.44 143 VAL A N 1
ATOM 1115 C CA . VAL A 1 143 ? 24.25 27.516 6.438 1 98.44 143 VAL A CA 1
ATOM 1116 C C . VAL A 1 143 ? 24.922 28.844 6.082 1 98.44 143 VAL A C 1
ATOM 1118 O O . VAL A 1 143 ? 25.422 29.031 4.969 1 98.44 143 VAL A O 1
ATOM 1121 N N . LEU A 1 144 ? 24.797 29.828 6.98 1 98.44 144 LEU A N 1
ATOM 1122 C CA . LEU A 1 144 ? 25.656 31 7.062 1 98.44 144 LEU A CA 1
ATOM 1123 C C . LEU A 1 144 ? 26.719 30.797 8.141 1 98.44 144 LEU A C 1
ATOM 1125 O O . LEU A 1 144 ? 26.406 30.562 9.305 1 98.44 144 LEU A O 1
ATOM 1129 N N . HIS A 1 145 ? 27.984 30.844 7.691 1 97.56 145 HIS A N 1
ATOM 1130 C CA . HIS A 1 145 ? 29.047 30.516 8.625 1 97.56 145 HIS A CA 1
ATOM 1131 C C . HIS A 1 145 ? 30 31.672 8.828 1 97.56 145 HIS A C 1
ATOM 1133 O O . HIS A 1 145 ? 30.078 32.562 7.98 1 97.56 145 HIS A O 1
ATOM 1139 N N . ASP A 1 146 ? 30.688 31.672 9.984 1 96.81 146 ASP A N 1
ATOM 1140 C CA . ASP A 1 146 ? 31.719 32.688 10.25 1 96.81 146 ASP A CA 1
ATOM 1141 C C . ASP A 1 146 ? 33.094 32.188 9.805 1 96.81 146 ASP A C 1
ATOM 1143 O O . ASP A 1 146 ? 33.219 31.156 9.148 1 96.81 146 ASP A O 1
ATOM 1147 N N . GLY A 1 147 ? 34.062 33 10.125 1 93.69 147 GLY A N 1
ATOM 1148 C CA . GLY A 1 147 ? 35.406 32.688 9.68 1 93.69 147 GLY A CA 1
ATOM 1149 C C . GLY A 1 147 ? 35.969 31.422 10.297 1 93.69 147 GLY A C 1
ATOM 1150 O O . GLY A 1 147 ? 36.875 30.828 9.758 1 93.69 147 GLY A O 1
ATOM 1151 N N . LYS A 1 148 ? 35.375 31.016 11.375 1 95.44 148 LYS A N 1
ATOM 1152 C CA . LYS A 1 148 ? 35.875 29.828 12.078 1 95.44 148 LYS A CA 1
ATOM 1153 C C . LYS A 1 148 ? 35.062 28.594 11.68 1 95.44 148 LYS A C 1
ATOM 1155 O O . LYS A 1 148 ? 35.312 27.5 12.164 1 95.44 148 LYS A O 1
ATOM 1160 N N . GLY A 1 149 ? 34.031 28.812 10.953 1 94.62 149 GLY A N 1
ATOM 1161 C CA . GLY A 1 149 ? 33.25 27.688 10.492 1 94.62 149 GLY A CA 1
ATOM 1162 C C . GLY A 1 149 ? 32 27.469 11.328 1 94.62 149 GLY A C 1
ATOM 1163 O O . GLY A 1 149 ? 31.234 26.531 11.078 1 94.62 149 GLY A O 1
ATOM 1164 N N . ASN A 1 150 ? 31.812 28.312 12.273 1 96.44 150 ASN A N 1
ATOM 1165 C CA . ASN A 1 150 ? 30.609 28.188 13.078 1 96.44 150 ASN A CA 1
ATOM 1166 C C . ASN A 1 150 ? 29.375 28.672 12.312 1 96.44 150 ASN A C 1
ATOM 1168 O O . ASN A 1 150 ? 29.453 29.656 11.578 1 96.44 150 ASN A O 1
ATOM 1172 N N . TYR A 1 151 ? 28.281 27.938 12.562 1 97.75 151 TYR A N 1
ATOM 1173 C CA . TYR A 1 151 ? 27.047 28.328 11.898 1 97.75 151 TYR A CA 1
ATOM 1174 C C . TYR A 1 151 ? 26.312 29.406 12.688 1 97.75 151 TYR A C 1
ATOM 1176 O O . TYR A 1 151 ? 26 29.219 13.859 1 97.75 151 TYR A O 1
ATOM 1184 N N . LEU A 1 152 ? 26.062 30.5 12.062 1 97.81 152 LEU A N 1
ATOM 1185 C CA . LEU A 1 152 ? 25.297 31.594 12.68 1 97.81 152 LEU A CA 1
ATOM 1186 C C . LEU A 1 152 ? 23.828 31.516 12.297 1 97.81 152 LEU A C 1
ATOM 1188 O O . LEU A 1 152 ? 22.984 32.125 12.945 1 97.81 152 LEU A O 1
ATOM 1192 N N . TRP A 1 153 ? 23.594 30.781 11.273 1 98.06 153 TRP A N 1
ATOM 1193 C CA . TRP A 1 153 ? 22.266 30.438 10.805 1 98.06 153 TRP A CA 1
ATOM 1194 C C . TRP A 1 153 ? 22.266 29.125 10.023 1 98.06 153 TRP A C 1
ATOM 1196 O O . TRP A 1 153 ? 23.234 28.828 9.312 1 98.06 153 TRP A O 1
ATOM 1206 N N . GLN A 1 154 ? 21.172 28.391 10.156 1 98.19 154 GLN A N 1
ATOM 1207 C CA . GLN A 1 154 ? 21.031 27.203 9.328 1 98.19 154 GLN A CA 1
ATOM 1208 C C . GLN A 1 154 ? 19.562 26.906 9.023 1 98.19 154 GLN A C 1
ATOM 1210 O O . GLN A 1 154 ? 18.688 27.172 9.859 1 98.19 154 GLN A O 1
ATOM 1215 N N . SER A 1 155 ? 19.297 26.359 7.922 1 98.5 155 SER A N 1
ATOM 1216 C CA . SER A 1 155 ? 17.938 26.047 7.496 1 98.5 155 SER A CA 1
ATOM 1217 C C . SER A 1 155 ? 17.312 24.953 8.359 1 98.5 155 SER A C 1
ATOM 1219 O O . SER A 1 155 ? 16.094 24.922 8.547 1 98.5 155 SER A O 1
ATOM 1221 N N . PHE A 1 156 ? 18.109 24.062 8.961 1 98.25 156 PHE A N 1
ATOM 1222 C CA . PHE A 1 156 ? 17.641 22.953 9.781 1 98.25 156 PHE A CA 1
ATOM 1223 C C . PHE A 1 156 ? 16.938 23.469 11.031 1 98.25 156 PHE A C 1
ATOM 1225 O O . PHE A 1 156 ? 16.219 22.719 11.703 1 98.25 156 PHE A O 1
ATOM 1232 N N . ASP A 1 157 ? 17.062 24.734 11.32 1 97.75 157 ASP A N 1
ATOM 1233 C CA . ASP A 1 157 ? 16.438 25.312 12.508 1 97.75 157 ASP A CA 1
ATOM 1234 C C . ASP A 1 157 ? 15.047 25.859 12.172 1 97.75 157 ASP A C 1
ATOM 1236 O O . ASP A 1 157 ? 14.344 26.359 13.055 1 97.75 157 ASP A O 1
ATOM 1240 N N . SER A 1 158 ? 14.672 25.797 10.969 1 96.94 158 SER A N 1
ATOM 1241 C CA . SER A 1 158 ? 13.352 26.266 10.562 1 96.94 158 SER A CA 1
ATOM 1242 C C . SER A 1 158 ? 12.648 25.25 9.672 1 96.94 158 SER A C 1
ATOM 1244 O O . SER A 1 158 ? 12.352 25.547 8.508 1 96.94 158 SER A O 1
ATOM 1246 N N . PRO A 1 159 ? 12.32 24.156 10.273 1 97.25 159 PRO A N 1
ATOM 1247 C CA . PRO A 1 159 ? 11.609 23.172 9.461 1 97.25 159 PRO A CA 1
ATOM 1248 C C . PRO A 1 159 ? 10.203 23.625 9.078 1 97.25 159 PRO A C 1
ATOM 1250 O O . PRO A 1 159 ? 9.617 24.469 9.758 1 97.25 159 PRO A O 1
ATOM 1253 N N . THR A 1 160 ? 9.703 23.156 7.949 1 97.38 160 THR A N 1
ATOM 1254 C CA . THR A 1 160 ? 8.312 23.344 7.547 1 97.38 160 THR A CA 1
ATOM 1255 C C . THR A 1 160 ? 7.527 22.047 7.68 1 97.38 160 THR A C 1
ATOM 1257 O O . THR A 1 160 ? 7.074 21.703 8.773 1 97.38 160 THR A O 1
ATOM 1260 N N . ASP A 1 161 ? 7.492 21.25 6.551 1 98.62 161 ASP A N 1
ATOM 1261 C CA . ASP A 1 161 ? 6.75 20 6.629 1 98.62 161 ASP A CA 1
ATOM 1262 C C . ASP A 1 161 ? 7.676 18.797 6.445 1 98.62 161 ASP A C 1
ATOM 1264 O O . ASP A 1 161 ? 7.215 17.672 6.281 1 98.62 161 ASP A O 1
ATOM 1268 N N . THR A 1 162 ? 9.023 19.031 6.484 1 98.75 162 THR A N 1
ATOM 1269 C CA . THR A 1 162 ? 9.969 17.938 6.273 1 98.75 162 THR A CA 1
ATOM 1270 C C . THR A 1 162 ? 11.023 17.906 7.379 1 98.75 162 THR A C 1
ATOM 1272 O O . THR A 1 162 ? 11.266 18.922 8.031 1 98.75 162 THR A O 1
ATOM 1275 N N . LEU A 1 163 ? 11.57 16.812 7.57 1 98.75 163 LEU A N 1
ATOM 1276 C CA . LEU A 1 163 ? 12.727 16.562 8.422 1 98.75 163 LEU A CA 1
ATOM 1277 C C . LEU A 1 163 ? 13.773 15.727 7.691 1 98.75 163 LEU A C 1
ATOM 1279 O O . LEU A 1 163 ? 13.57 14.539 7.449 1 98.75 163 LEU A O 1
ATOM 1283 N N . LEU A 1 164 ? 14.883 16.328 7.352 1 98.75 164 LEU A N 1
ATOM 1284 C CA . LEU A 1 164 ? 15.953 15.648 6.613 1 98.75 164 LEU A CA 1
ATOM 1285 C C . LEU A 1 164 ? 16.859 14.859 7.555 1 98.75 164 LEU A C 1
ATOM 1287 O O . LEU A 1 164 ? 16.906 15.148 8.75 1 98.75 164 LEU A O 1
ATOM 1291 N N . VAL A 1 165 ? 17.531 13.867 7.012 1 98.69 165 VAL A N 1
ATOM 1292 C CA . VAL A 1 165 ? 18.531 13.148 7.793 1 98.69 165 VAL A CA 1
ATOM 1293 C C . VAL A 1 165 ? 19.562 14.133 8.344 1 98.69 165 VAL A C 1
ATOM 1295 O O . VAL A 1 165 ? 20.078 14.977 7.602 1 98.69 165 VAL A O 1
ATOM 1298 N N . GLY A 1 166 ? 19.812 14.031 9.609 1 98.19 166 GLY A N 1
ATOM 1299 C CA . GLY A 1 166 ? 20.719 14.953 10.281 1 98.19 166 GLY A CA 1
ATOM 1300 C C . GLY A 1 166 ? 20 16.094 10.969 1 98.19 166 GLY A C 1
ATOM 1301 O O . GLY A 1 166 ? 20.594 16.797 11.797 1 98.19 166 GLY A O 1
ATOM 1302 N N . GLN A 1 167 ? 18.781 16.312 10.664 1 98.44 167 GLN A N 1
ATOM 1303 C CA . GLN A 1 167 ? 18 17.406 11.242 1 98.44 167 GLN A CA 1
ATOM 1304 C C . GLN A 1 167 ? 17.422 17.016 12.594 1 98.44 167 GLN A C 1
ATOM 1306 O O . GLN A 1 167 ? 17.078 15.852 12.812 1 98.44 167 GLN A O 1
ATOM 1311 N N . THR A 1 168 ? 17.266 18.062 13.508 1 97.69 168 THR A N 1
ATOM 1312 C CA . THR A 1 168 ? 16.875 17.797 14.883 1 97.69 168 THR A CA 1
ATOM 1313 C C . THR A 1 168 ? 15.68 18.656 15.289 1 97.69 168 THR A C 1
ATOM 1315 O O . THR A 1 168 ? 15.656 19.859 15.008 1 97.69 168 THR A O 1
ATOM 1318 N N . LEU A 1 169 ? 14.711 18 15.883 1 97.56 169 LEU A N 1
ATOM 1319 C CA . LEU A 1 169 ? 13.727 18.75 16.672 1 97.56 169 LEU A CA 1
ATOM 1320 C C . LEU A 1 169 ? 14.195 18.906 18.109 1 97.56 169 LEU A C 1
ATOM 1322 O O . LEU A 1 169 ? 14.773 17.984 18.688 1 97.56 169 LEU A O 1
ATOM 1326 N N . ARG A 1 170 ? 13.977 20.047 18.672 1 96.69 170 ARG A N 1
ATOM 1327 C CA . ARG A 1 170 ? 14.531 20.328 20 1 96.69 170 ARG A CA 1
ATOM 1328 C C . ARG A 1 170 ? 13.492 20.984 20.906 1 96.69 170 ARG A C 1
ATOM 1330 O O . ARG A 1 170 ? 12.664 21.766 20.438 1 96.69 170 ARG A O 1
ATOM 1337 N N . ALA A 1 171 ? 13.844 20.578 22.172 1 92.19 171 ALA A N 1
ATOM 1338 C CA . ALA A 1 171 ? 13.086 21.312 23.188 1 92.19 171 ALA A CA 1
ATOM 1339 C C . ALA A 1 171 ? 13.523 22.781 23.25 1 92.19 171 ALA A C 1
ATOM 1341 O O . ALA A 1 171 ? 14.719 23.062 23.297 1 92.19 171 ALA A O 1
ATOM 1342 N N . GLY A 1 172 ? 12.836 23.812 23.094 1 90.44 172 GLY A N 1
ATOM 1343 C CA . GLY A 1 172 ? 13.172 25.234 23.109 1 90.44 172 GLY A CA 1
ATOM 1344 C C . GLY A 1 172 ? 13.547 25.766 21.734 1 90.44 172 GLY A C 1
ATOM 1345 O O . GLY A 1 172 ? 14.023 26.891 21.609 1 90.44 172 GLY A O 1
ATOM 1346 N N . GLY A 1 173 ? 13.617 24.984 20.812 1 93.56 173 GLY A N 1
ATOM 1347 C CA . GLY A 1 173 ? 13.859 25.312 19.422 1 93.56 173 GLY A CA 1
ATOM 1348 C C . GLY A 1 173 ? 12.734 24.891 18.5 1 93.56 173 GLY A C 1
ATOM 1349 O O . GLY A 1 173 ? 11.57 24.906 18.891 1 93.56 173 GLY A O 1
ATOM 1350 N N . PRO A 1 174 ? 13.219 24.75 17.219 1 95.75 174 PRO A N 1
ATOM 1351 C CA . PRO A 1 174 ? 12.195 24.172 16.344 1 95.75 174 PRO A CA 1
ATOM 1352 C C . PRO A 1 174 ? 11.727 22.797 16.812 1 95.75 174 PRO A C 1
ATOM 1354 O O . PRO A 1 174 ? 12.547 21.906 17.016 1 95.75 174 PRO A O 1
ATOM 1357 N N . ASN A 1 175 ? 10.43 22.672 17.047 1 97.38 175 ASN A N 1
ATOM 1358 C CA . ASN A 1 175 ? 9.953 21.438 17.656 1 97.38 175 ASN A CA 1
ATOM 1359 C C . ASN A 1 175 ? 8.734 20.875 16.922 1 97.38 175 ASN A C 1
ATOM 1361 O O . ASN A 1 175 ? 8 20.047 17.469 1 97.38 175 ASN A O 1
ATOM 1365 N N . LYS A 1 176 ? 8.523 21.406 15.727 1 97.94 176 LYS A N 1
ATOM 1366 C CA . LYS A 1 176 ? 7.324 20.891 15.07 1 97.94 176 LYS A CA 1
ATOM 1367 C C . LYS A 1 176 ? 7.461 20.953 13.555 1 97.94 176 LYS A C 1
ATOM 1369 O O . LYS A 1 176 ? 8.289 21.703 13.031 1 97.94 176 LYS A O 1
ATOM 1374 N N . LEU A 1 177 ? 6.758 20.141 12.883 1 98.69 177 LEU A N 1
ATOM 1375 C CA . LEU A 1 177 ? 6.457 20.203 11.461 1 98.69 177 LEU A CA 1
ATOM 1376 C C . LEU A 1 177 ? 5.008 20.609 11.227 1 98.69 177 LEU A C 1
ATOM 1378 O O . LEU A 1 177 ? 4.125 20.266 12.008 1 98.69 177 LEU A O 1
ATOM 1382 N N . VAL A 1 178 ? 4.762 21.359 10.219 1 98.62 178 VAL A N 1
ATOM 1383 C CA . VAL A 1 178 ? 3.406 21.766 9.852 1 98.62 178 VAL A CA 1
ATOM 1384 C C . VAL A 1 178 ? 3.152 21.438 8.383 1 98.62 178 VAL A C 1
ATOM 1386 O O . VAL A 1 178 ? 3.957 21.781 7.512 1 98.62 178 VAL A O 1
ATOM 1389 N N . SER A 1 179 ? 2.082 20.797 8.102 1 98.62 179 SER A N 1
ATOM 1390 C CA . SER A 1 179 ? 1.745 20.422 6.734 1 98.62 179 SER A CA 1
ATOM 1391 C C . SER A 1 179 ? 1.438 21.641 5.879 1 98.62 179 SER A C 1
ATOM 1393 O O . SER A 1 179 ? 1.142 22.719 6.406 1 98.62 179 SER A O 1
ATOM 1395 N N . ARG A 1 180 ? 1.649 21.484 4.578 1 97.56 180 ARG A N 1
ATOM 1396 C CA . ARG A 1 180 ? 1.088 22.453 3.652 1 97.56 180 ARG A CA 1
ATOM 1397 C C . ARG A 1 180 ? -0.421 22.281 3.52 1 97.56 180 ARG A C 1
ATOM 1399 O O . ARG A 1 180 ? -0.953 21.203 3.797 1 97.56 180 ARG A O 1
ATOM 1406 N N . LEU A 1 181 ? -1.084 23.328 3.061 1 97.69 181 LEU A N 1
ATOM 1407 C CA . LEU A 1 181 ? -2.541 23.312 2.986 1 97.69 181 LEU A CA 1
ATOM 1408 C C . LEU A 1 181 ? -3.012 22.406 1.844 1 97.69 181 LEU A C 1
ATOM 1410 O O . LEU A 1 181 ? -3.938 21.609 2.014 1 97.69 181 LEU A O 1
ATOM 1414 N N . SER A 1 182 ? -2.402 22.578 0.686 1 97.75 182 SER A N 1
ATOM 1415 C CA . SER A 1 182 ? -2.762 21.828 -0.509 1 97.75 182 SER A CA 1
ATOM 1416 C C . SER A 1 182 ? -1.62 21.812 -1.52 1 97.75 182 SER A C 1
ATOM 1418 O O . SER A 1 182 ? -0.566 22.406 -1.282 1 97.75 182 SER A O 1
ATOM 1420 N N . GLU A 1 183 ? -1.821 21.141 -2.6 1 97.38 183 GLU A N 1
ATOM 1421 C CA . GLU A 1 183 ? -0.818 21.125 -3.66 1 97.38 183 GLU A CA 1
ATOM 1422 C C . GLU A 1 183 ? -0.655 22.5 -4.297 1 97.38 183 GLU A C 1
ATOM 1424 O O . GLU A 1 183 ? 0.439 22.859 -4.734 1 97.38 183 GLU A O 1
ATOM 1429 N N . VAL A 1 184 ? -1.695 23.234 -4.258 1 96.81 184 VAL A N 1
ATOM 1430 C CA . VAL A 1 184 ? -1.703 24.547 -4.914 1 96.81 184 VAL A CA 1
ATOM 1431 C C . VAL A 1 184 ? -1.274 25.625 -3.928 1 96.81 184 VAL A C 1
ATOM 1433 O O . VAL A 1 184 ? -0.439 26.469 -4.25 1 96.81 184 VAL A O 1
ATOM 1436 N N . SER A 1 185 ? -1.792 25.547 -2.729 1 96.56 185 SER A N 1
ATOM 1437 C CA . SER A 1 185 ? -1.493 26.547 -1.707 1 96.56 185 SER A CA 1
ATOM 1438 C C . SER A 1 185 ? -0.451 26.031 -0.72 1 96.56 185 SER A C 1
ATOM 1440 O O . SER A 1 185 ? -0.695 25.047 -0.002 1 96.56 185 SER A O 1
ATOM 1442 N N . ASN A 1 186 ? 0.636 26.703 -0.557 1 95.25 186 ASN A N 1
ATOM 1443 C CA . ASN A 1 186 ? 1.696 26.219 0.318 1 95.25 186 ASN A CA 1
ATOM 1444 C C . ASN A 1 186 ? 1.62 26.844 1.701 1 95.25 186 ASN A C 1
ATOM 1446 O O . ASN A 1 186 ? 2.559 26.75 2.492 1 95.25 186 ASN A O 1
ATOM 1450 N N . VAL A 1 187 ? 0.478 27.594 2.008 1 97.06 187 VAL A N 1
ATOM 1451 C CA . VAL A 1 187 ? 0.315 28.094 3.365 1 97.06 187 VAL A CA 1
ATOM 1452 C C . VAL A 1 187 ? 0.222 26.938 4.348 1 97.06 187 VAL A C 1
ATOM 1454 O O . VAL A 1 187 ? 0.032 25.781 3.939 1 97.06 187 VAL A O 1
ATOM 1457 N N . ASP A 1 188 ? 0.41 27.219 5.621 1 97.19 188 ASP A N 1
ATOM 1458 C CA . ASP A 1 188 ? 0.349 26.188 6.641 1 97.19 188 ASP A CA 1
ATOM 1459 C C . ASP A 1 188 ? -1.016 25.5 6.645 1 97.19 188 ASP A C 1
ATOM 1461 O O . ASP A 1 188 ? -2.053 26.156 6.625 1 97.19 188 ASP A O 1
ATOM 1465 N N . GLY A 1 189 ? -0.96 24.188 6.613 1 97.94 189 GLY A N 1
ATOM 1466 C CA . GLY A 1 189 ? -2.172 23.391 6.695 1 97.94 189 GLY A CA 1
ATOM 1467 C C . GLY A 1 189 ? -2.584 23.062 8.117 1 97.94 189 GLY A C 1
ATOM 1468 O O . GLY A 1 189 ? -2.043 23.625 9.07 1 97.94 189 GLY A O 1
ATOM 1469 N N . PRO A 1 190 ? -3.51 22.203 8.211 1 97.94 190 PRO A N 1
ATOM 1470 C CA . PRO A 1 190 ? -4.121 22 9.523 1 97.94 190 PRO A CA 1
ATOM 1471 C C . PRO A 1 190 ? -3.381 20.953 10.359 1 97.94 190 PRO A C 1
ATOM 1473 O O . PRO A 1 190 ? -3.723 20.734 11.523 1 97.94 190 PRO A O 1
ATOM 1476 N N . TYR A 1 191 ? -2.381 20.312 9.844 1 98.69 191 TYR A N 1
ATOM 1477 C CA . TYR A 1 191 ? -1.751 19.219 10.562 1 98.69 191 TYR A CA 1
ATOM 1478 C C . TYR A 1 191 ? -0.38 19.625 11.086 1 98.69 191 TYR A C 1
ATOM 1480 O O . TYR A 1 191 ? 0.361 20.344 10.414 1 98.69 191 TYR A O 1
ATOM 1488 N N . SER A 1 192 ? -0.042 19.156 12.227 1 98.56 192 SER A N 1
ATOM 1489 C CA . SER A 1 192 ? 1.281 19.391 12.797 1 98.56 192 SER A CA 1
ATOM 1490 C C . SER A 1 192 ? 1.812 18.141 13.5 1 98.56 192 SER A C 1
ATOM 1492 O O . SER A 1 192 ? 1.033 17.328 13.992 1 98.56 192 SER A O 1
ATOM 1494 N N . LEU A 1 193 ? 2.998 17.922 13.43 1 98.19 193 LEU A N 1
ATOM 1495 C CA . LEU A 1 193 ? 3.775 16.984 14.25 1 98.19 193 LEU A CA 1
ATOM 1496 C C . LEU A 1 193 ? 4.621 17.75 15.266 1 98.19 193 LEU A C 1
ATOM 1498 O O . LEU A 1 193 ? 5.496 18.531 14.891 1 98.19 193 LEU A O 1
ATOM 1502 N N . VAL A 1 194 ? 4.418 17.484 16.547 1 97.06 194 VAL A N 1
ATOM 1503 C CA . VAL A 1 194 ? 5.051 18.297 17.578 1 97.06 194 VAL A CA 1
ATOM 1504 C C . VAL A 1 194 ? 5.867 17.422 18.516 1 97.06 194 VAL A C 1
ATOM 1506 O O . VAL A 1 194 ? 5.375 16.391 19 1 97.06 194 VAL A O 1
ATOM 1509 N N . MET A 1 195 ? 7.043 17.781 18.703 1 95.88 195 MET A N 1
ATOM 1510 C CA . MET A 1 195 ? 7.824 17.172 19.766 1 95.88 195 MET A CA 1
ATOM 1511 C C . MET A 1 195 ? 7.438 17.734 21.125 1 95.88 195 MET A C 1
ATOM 1513 O O . MET A 1 195 ? 7.656 18.922 21.391 1 95.88 195 MET A O 1
ATOM 1517 N N . GLU A 1 196 ? 6.922 16.938 21.938 1 93.5 196 GLU A N 1
ATOM 1518 C CA . GLU A 1 196 ? 6.516 17.281 23.297 1 93.5 196 GLU A CA 1
ATOM 1519 C C . GLU A 1 196 ? 7.445 16.641 24.312 1 93.5 196 GLU A C 1
ATOM 1521 O O . GLU A 1 196 ? 8.281 15.805 23.969 1 93.5 196 GLU A O 1
ATOM 1526 N N . PRO A 1 197 ? 7.277 17.047 25.547 1 90.81 197 PRO A N 1
ATOM 1527 C CA . PRO A 1 197 ? 8.195 16.516 26.562 1 90.81 197 PRO A CA 1
ATOM 1528 C C . PRO A 1 197 ? 8.156 14.992 26.656 1 90.81 197 PRO A C 1
ATOM 1530 O O . PRO A 1 197 ? 9.172 14.359 26.938 1 90.81 197 PRO A O 1
ATOM 1533 N N . LYS A 1 198 ? 7.031 14.438 26.375 1 89.75 198 LYS A N 1
ATOM 1534 C CA . LYS A 1 198 ? 6.902 13.008 26.609 1 89.75 198 LYS A CA 1
ATOM 1535 C C . LYS A 1 198 ? 6.863 12.234 25.297 1 89.75 198 LYS A C 1
ATOM 1537 O O . LYS A 1 198 ? 6.648 11.016 25.297 1 89.75 198 LYS A O 1
ATOM 1542 N N . GLY A 1 199 ? 7.02 12.914 24.188 1 91.81 199 GLY A N 1
ATOM 1543 C CA . GLY A 1 199 ? 7.055 12.219 22.922 1 91.81 199 GLY A CA 1
ATOM 1544 C C . GLY A 1 199 ? 6.637 13.094 21.75 1 91.81 199 GLY A C 1
ATOM 1545 O O . GLY A 1 199 ? 6.758 14.32 21.812 1 91.81 199 GLY A O 1
ATOM 1546 N N . LEU A 1 200 ? 6.273 12.406 20.641 1 94.69 200 LEU A N 1
ATOM 1547 C CA . LEU A 1 200 ? 5.754 13.078 19.453 1 94.69 200 LEU A CA 1
ATOM 1548 C C . LEU A 1 200 ? 4.23 13.023 19.422 1 94.69 200 LEU A C 1
ATOM 1550 O O . LEU A 1 200 ? 3.631 12.023 19.828 1 94.69 200 LEU A O 1
ATOM 1554 N N . SER A 1 201 ? 3.662 14.078 18.969 1 95.94 201 SER A N 1
ATOM 1555 C CA . SER A 1 201 ? 2.209 14.156 18.844 1 95.94 201 SER A CA 1
ATOM 1556 C C . SER A 1 201 ? 1.8 14.727 17.484 1 95.94 201 SER A C 1
ATOM 1558 O O . SER A 1 201 ? 2.455 15.625 16.969 1 95.94 201 SER A O 1
ATOM 1560 N N . MET A 1 202 ? 0.747 14.172 16.969 1 97.5 202 MET A N 1
ATOM 1561 C CA . MET A 1 202 ? 0.16 14.719 15.742 1 97.5 202 MET A CA 1
ATOM 1562 C C . MET A 1 202 ? -1.186 15.375 16.031 1 97.5 202 MET A C 1
ATOM 1564 O O . MET A 1 202 ? -2.018 14.812 16.734 1 97.5 202 MET A O 1
ATOM 1568 N N . TYR A 1 203 ? -1.36 16.609 15.477 1 98.19 203 TYR A N 1
ATOM 1569 C CA . TYR A 1 203 ? -2.555 17.406 15.75 1 98.19 203 TYR A CA 1
ATOM 1570 C C . TYR A 1 203 ? -3.25 17.797 14.453 1 98.19 203 TYR A C 1
ATOM 1572 O O . TYR A 1 203 ? -2.602 17.953 13.414 1 98.19 203 TYR A O 1
ATOM 1580 N N . TYR A 1 204 ? -4.5 17.906 14.547 1 98.31 204 TYR A N 1
ATOM 1581 C CA . TYR A 1 204 ? -5.359 18.516 13.539 1 98.31 204 TYR A CA 1
ATOM 1582 C C . TYR A 1 204 ? -6 19.797 14.062 1 98.31 204 TYR A C 1
ATOM 1584 O O . TYR A 1 204 ? -6.684 19.781 15.086 1 98.31 204 TYR A O 1
ATOM 1592 N N . LYS A 1 205 ? -5.781 20.844 13.336 1 96.25 205 LYS A N 1
ATOM 1593 C CA . LYS A 1 205 ? -6.363 22.125 13.734 1 96.25 205 LYS A CA 1
ATOM 1594 C C . LYS A 1 205 ? -7.574 22.469 12.867 1 96.25 205 LYS A C 1
ATOM 1596 O O . LYS A 1 205 ? -7.426 22.797 11.695 1 96.25 205 LYS A O 1
ATOM 1601 N N . SER A 1 206 ? -8.711 22.406 13.484 1 91.69 206 SER A N 1
ATOM 1602 C CA . SER A 1 206 ? -9.945 22.828 12.836 1 91.69 206 SER A CA 1
ATOM 1603 C C . SER A 1 206 ? -10.125 24.344 12.938 1 91.69 206 SER A C 1
ATOM 1605 O O . SER A 1 206 ? -9.805 24.953 13.969 1 91.69 206 SER A O 1
ATOM 1607 N N . PRO A 1 207 ? -10.625 24.938 11.859 1 87.31 207 PRO A N 1
ATOM 1608 C CA . PRO A 1 207 ? -10.938 26.359 11.977 1 87.31 207 PRO A CA 1
ATOM 1609 C C . PRO A 1 207 ? -11.992 26.641 13.047 1 87.31 207 PRO A C 1
ATOM 1611 O O . PRO A 1 207 ? -12.086 27.766 13.539 1 87.31 207 PRO A O 1
ATOM 1614 N N . ASN A 1 208 ? -12.75 25.656 13.414 1 86.31 208 ASN A N 1
ATOM 1615 C CA . ASN A 1 208 ? -13.867 25.844 14.336 1 86.31 208 ASN A CA 1
ATOM 1616 C C . ASN A 1 208 ? -13.477 25.484 15.766 1 86.31 208 ASN A C 1
ATOM 1618 O O . ASN A 1 208 ? -14.219 25.766 16.703 1 86.31 208 ASN A O 1
ATOM 1622 N N . SER A 1 209 ? -12.352 24.844 15.867 1 89 209 SER A N 1
ATOM 1623 C CA . SER A 1 209 ? -11.945 24.375 17.188 1 89 209 SER A CA 1
ATOM 1624 C C . SER A 1 209 ? -11.016 25.359 17.859 1 89 209 SER A C 1
ATOM 1626 O O . SER A 1 209 ? -10.117 25.922 17.234 1 89 209 SER A O 1
ATOM 1628 N N . PRO A 1 210 ? -11.266 25.594 19.109 1 87.75 210 PRO A N 1
ATOM 1629 C CA . PRO A 1 210 ? -10.375 26.516 19.828 1 87.75 210 PRO A CA 1
ATOM 1630 C C . PRO A 1 210 ? -8.961 25.953 19.969 1 87.75 210 PRO A C 1
ATOM 1632 O O . PRO A 1 210 ? -7.996 26.734 20.047 1 87.75 210 PRO A O 1
ATOM 1635 N N . ARG A 1 211 ? -8.859 24.672 20.031 1 92.25 211 ARG A N 1
ATOM 1636 C CA . ARG A 1 211 ? -7.562 24.031 20.188 1 92.25 211 ARG A CA 1
ATOM 1637 C C . ARG A 1 211 ? -7.367 22.922 19.156 1 92.25 211 ARG A C 1
ATOM 1639 O O . ARG A 1 211 ? -8.336 22.344 18.672 1 92.25 211 ARG A O 1
ATOM 1646 N N . PRO A 1 212 ? -6.086 22.703 18.859 1 96.19 212 PRO A N 1
ATOM 1647 C CA . PRO A 1 212 ? -5.832 21.562 17.969 1 96.19 212 PRO A CA 1
ATOM 1648 C C . PRO A 1 212 ? -6.246 20.234 18.578 1 96.19 212 PRO A C 1
ATOM 1650 O O . PRO A 1 212 ? -6.133 20.047 19.797 1 96.19 212 PRO A O 1
ATOM 1653 N N . MET A 1 213 ? -6.703 19.359 17.766 1 96.75 213 MET A N 1
ATOM 1654 C CA . MET A 1 213 ? -7.145 18.031 18.234 1 96.75 213 MET A CA 1
ATOM 1655 C C . MET A 1 213 ? -6.051 17 18.016 1 96.75 213 MET A C 1
ATOM 1657 O O . MET A 1 213 ? -5.523 16.859 16.906 1 96.75 213 MET A O 1
ATOM 1661 N N . LEU A 1 214 ? -5.738 16.281 19.078 1 96.62 214 LEU A N 1
ATOM 1662 C CA . LEU A 1 214 ? -4.738 15.219 19.016 1 96.62 214 LEU A CA 1
ATOM 1663 C C . LEU A 1 214 ? -5.301 13.992 18.312 1 96.62 214 LEU A C 1
ATOM 1665 O O . LEU A 1 214 ? -6.379 13.5 18.672 1 96.62 214 LEU A O 1
ATOM 1669 N N . TYR A 1 215 ? -4.594 13.492 17.281 1 96.81 215 TYR A N 1
ATOM 1670 C CA . TYR A 1 215 ? -5.098 12.281 16.656 1 96.81 215 TYR A CA 1
ATOM 1671 C C . TYR A 1 215 ? -4.07 11.156 16.719 1 96.81 215 TYR A C 1
ATOM 1673 O O . TYR A 1 215 ? -4.363 10.016 16.359 1 96.81 215 TYR A O 1
ATOM 1681 N N . TRP A 1 216 ? -2.871 11.469 17.25 1 96.38 216 TRP A N 1
ATOM 1682 C CA . TRP A 1 216 ? -1.894 10.414 17.484 1 96.38 216 TRP A CA 1
ATOM 1683 C C . TRP A 1 216 ? -0.846 10.859 18.5 1 96.38 216 TRP A C 1
ATOM 1685 O O . TRP A 1 216 ? -0.441 12.023 18.516 1 96.38 216 TRP A O 1
ATOM 1695 N N . SER A 1 217 ? -0.396 9.914 19.297 1 93.38 217 SER A N 1
ATOM 1696 C CA . SER A 1 217 ? 0.719 10.125 20.219 1 93.38 217 SER A CA 1
ATOM 1697 C C . SER A 1 217 ? 1.704 8.961 20.156 1 93.38 217 SER A C 1
ATOM 1699 O O . SER A 1 217 ? 1.309 7.812 19.938 1 93.38 217 SER A O 1
ATOM 1701 N N . SER A 1 218 ? 2.951 9.203 20.391 1 87.56 218 SER A N 1
ATOM 1702 C CA . SER A 1 218 ? 4.023 8.242 20.156 1 87.56 218 SER A CA 1
ATOM 1703 C C . SER A 1 218 ? 4.164 7.27 21.312 1 87.56 218 SER A C 1
ATOM 1705 O O . SER A 1 218 ? 5.203 6.625 21.469 1 87.56 218 SER A O 1
ATOM 1707 N N . ILE A 1 219 ? 3.275 7.152 22.078 1 75.5 219 ILE A N 1
ATOM 1708 C CA . ILE A 1 219 ? 3.381 6.223 23.203 1 75.5 219 ILE A CA 1
ATOM 1709 C C . ILE A 1 219 ? 3.775 4.84 22.688 1 75.5 219 ILE A C 1
ATOM 1711 O O . ILE A 1 219 ? 4.488 4.098 23.375 1 75.5 219 ILE A O 1
ATOM 1715 N N . GLU A 1 220 ? 3.48 4.676 21.453 1 68.88 220 GLU A N 1
ATOM 1716 C CA . GLU A 1 220 ? 3.777 3.367 20.875 1 68.88 220 GLU A CA 1
ATOM 1717 C C . GLU A 1 220 ? 5.184 3.328 20.297 1 68.88 220 GLU A C 1
ATOM 1719 O O . GLU A 1 220 ? 5.746 2.25 20.078 1 68.88 220 GLU A O 1
ATOM 1724 N N . TRP A 1 221 ? 5.746 4.406 19.984 1 77.31 221 TRP A N 1
ATOM 1725 C CA . TRP A 1 221 ? 7.09 4.461 19.406 1 77.31 221 TRP A CA 1
ATOM 1726 C C . TRP A 1 221 ? 8.141 4.531 20.516 1 77.31 221 TRP A C 1
ATOM 1728 O O . TRP A 1 221 ? 9.086 3.74 20.531 1 77.31 221 TRP A O 1
ATOM 1738 N N . PHE A 1 222 ? 8.102 5.367 21.359 1 76.19 222 PHE A N 1
ATOM 1739 C CA . PHE A 1 222 ? 9.016 5.461 22.484 1 76.19 222 PHE A CA 1
ATOM 1740 C C . PHE A 1 222 ? 8.367 6.234 23.641 1 76.19 222 PHE A C 1
ATOM 1742 O O . PHE A 1 222 ? 7.484 7.066 23.406 1 76.19 222 PHE A O 1
ATOM 1749 N N . THR A 1 223 ? 8.617 5.641 24.797 1 69.06 223 THR A N 1
ATOM 1750 C CA . THR A 1 223 ? 8.062 6.242 26 1 69.06 223 THR A CA 1
ATOM 1751 C C . THR A 1 223 ? 9.164 6.883 26.828 1 69.06 223 THR A C 1
ATOM 1753 O O . THR A 1 223 ? 10.234 6.301 27.016 1 69.06 223 THR A O 1
ATOM 1756 N N . VAL A 1 224 ? 8.891 8.102 27 1 80.19 224 VAL A N 1
ATOM 1757 C CA . VAL A 1 224 ? 9.711 8.828 27.969 1 80.19 224 VAL A CA 1
ATOM 1758 C C . VAL A 1 224 ? 9.062 8.766 29.359 1 80.19 224 VAL A C 1
ATOM 1760 O O . VAL A 1 224 ? 8.195 9.586 29.672 1 80.19 224 VAL A O 1
ATOM 1763 N N . ASP A 1 225 ? 9.398 7.73 30.125 1 74.88 225 ASP A N 1
ATOM 1764 C CA . ASP A 1 225 ? 8.773 7.527 31.438 1 74.88 225 ASP A CA 1
ATOM 1765 C C . ASP A 1 225 ? 9.203 8.609 32.438 1 74.88 225 ASP A C 1
ATOM 1767 O O . ASP A 1 225 ? 8.375 9.172 33.156 1 74.88 225 ASP A O 1
ATOM 1771 N N . LYS A 1 226 ? 10.57 8.797 32.469 1 79.06 226 LYS A N 1
ATOM 1772 C CA . LYS A 1 226 ? 11.125 9.805 33.375 1 79.06 226 LYS A CA 1
ATOM 1773 C C . LYS A 1 226 ? 11.789 10.93 32.594 1 79.06 226 LYS A C 1
ATOM 1775 O O . LYS A 1 226 ? 12.344 10.703 31.516 1 79.06 226 LYS A O 1
ATOM 1780 N N . GLY A 1 227 ? 11.578 12.117 32.969 1 86.81 227 GLY A N 1
ATOM 1781 C CA . GLY A 1 227 ? 12.234 13.258 32.344 1 86.81 227 GLY A CA 1
ATOM 1782 C C . GLY A 1 227 ? 11.484 13.773 31.125 1 86.81 227 GLY A C 1
ATOM 1783 O O . GLY A 1 227 ? 10.258 13.688 31.062 1 86.81 227 GLY A O 1
ATOM 1784 N N . SER A 1 228 ? 12.25 14.57 30.297 1 91.12 228 SER A N 1
ATOM 1785 C CA . SER A 1 228 ? 11.641 15.203 29.141 1 91.12 228 SER A CA 1
ATOM 1786 C C . SER A 1 228 ? 12.516 15.023 27.891 1 91.12 228 SER A C 1
ATOM 1788 O O . SER A 1 228 ? 13.742 15.031 27.984 1 91.12 228 SER A O 1
ATOM 1790 N N . LEU A 1 229 ? 11.836 14.789 26.812 1 92.19 229 LEU A N 1
ATOM 1791 C CA . LEU A 1 229 ? 12.531 14.766 25.531 1 92.19 229 LEU A CA 1
ATOM 1792 C C . LEU A 1 229 ? 13.18 16.109 25.234 1 92.19 229 LEU A C 1
ATOM 1794 O O . LEU A 1 229 ? 12.547 17.156 25.375 1 92.19 229 LEU A O 1
ATOM 1798 N N . THR A 1 230 ? 14.453 16.094 24.875 1 93.31 230 THR A N 1
ATOM 1799 C CA . THR A 1 230 ? 15.148 17.344 24.609 1 93.31 230 THR A CA 1
ATOM 1800 C C . THR A 1 230 ? 15.461 17.484 23.125 1 93.31 230 THR A C 1
ATOM 1802 O O . THR A 1 230 ? 15.375 18.594 22.578 1 93.31 230 THR A O 1
ATOM 1805 N N . ASN A 1 231 ? 15.852 16.359 22.594 1 94.38 231 ASN A N 1
ATOM 1806 C CA . ASN A 1 231 ? 16.219 16.344 21.188 1 94.38 231 ASN A CA 1
ATOM 1807 C C . ASN A 1 231 ? 15.758 15.062 20.5 1 94.38 231 ASN A C 1
ATOM 1809 O O . ASN A 1 231 ? 15.766 13.992 21.109 1 94.38 231 ASN A O 1
ATOM 1813 N N . LEU A 1 232 ? 15.367 15.219 19.312 1 95.56 232 LEU A N 1
ATOM 1814 C CA . LEU A 1 232 ? 15.047 14.109 18.422 1 95.56 232 LEU A CA 1
ATOM 1815 C C . LEU A 1 232 ? 15.664 14.328 17.047 1 95.56 232 LEU A C 1
ATOM 1817 O O . LEU A 1 232 ? 15.281 15.258 16.328 1 95.56 232 LEU A O 1
ATOM 1821 N N . THR A 1 233 ? 16.625 13.461 16.672 1 97.44 233 THR A N 1
ATOM 1822 C CA . THR A 1 233 ? 17.375 13.625 15.422 1 97.44 233 THR A CA 1
ATOM 1823 C C . THR A 1 233 ? 17.078 12.477 14.461 1 97.44 233 THR A C 1
ATOM 1825 O O . THR A 1 233 ? 17.125 11.305 14.852 1 97.44 233 THR A O 1
ATOM 1828 N N . LEU A 1 234 ? 16.703 12.781 13.25 1 98.31 234 LEU A N 1
ATOM 1829 C CA . LEU A 1 234 ? 16.594 11.75 12.219 1 98.31 234 LEU A CA 1
ATOM 1830 C C . LEU A 1 234 ? 17.969 11.367 11.695 1 98.31 234 LEU A C 1
ATOM 1832 O O . LEU A 1 234 ? 18.734 12.227 11.258 1 98.31 234 LEU A O 1
ATOM 1836 N N . THR A 1 235 ? 18.266 10.07 11.711 1 98.38 235 THR A N 1
ATOM 1837 C CA . THR A 1 235 ? 19.578 9.602 11.273 1 98.38 235 THR A CA 1
ATOM 1838 C C . THR A 1 235 ? 19.453 8.391 10.352 1 98.38 235 THR A C 1
ATOM 1840 O O . THR A 1 235 ? 18.391 7.758 10.305 1 98.38 235 THR A O 1
ATOM 1843 N N . SER A 1 236 ? 20.422 8.18 9.539 1 98.31 236 SER A N 1
ATOM 1844 C CA . SER A 1 236 ? 20.609 6.98 8.727 1 98.31 236 SER A CA 1
ATOM 1845 C C . SER A 1 236 ? 21.703 6.09 9.297 1 98.31 236 SER A C 1
ATOM 1847 O O . SER A 1 236 ? 22.844 6.531 9.469 1 98.31 236 SER A O 1
ATOM 1849 N N . VAL A 1 237 ? 21.344 4.836 9.578 1 97.38 237 VAL A N 1
ATOM 1850 C CA . VAL A 1 237 ? 22.297 3.932 10.211 1 97.38 237 VAL A CA 1
ATOM 1851 C C . VAL A 1 237 ? 22.312 2.598 9.469 1 97.38 237 VAL A C 1
ATOM 1853 O O . VAL A 1 237 ? 21.281 1.95 9.312 1 97.38 237 VAL A O 1
ATOM 1856 N N . PRO A 1 238 ? 23.5 2.162 9.039 1 96.19 238 PRO A N 1
ATOM 1857 C CA . PRO A 1 238 ? 23.562 0.831 8.43 1 96.19 238 PRO A CA 1
ATOM 1858 C C . PRO A 1 238 ? 23.344 -0.291 9.438 1 96.19 238 PRO A C 1
ATOM 1860 O O . PRO A 1 238 ? 23.75 -0.168 10.602 1 96.19 238 PRO A O 1
ATOM 1863 N N . ASP A 1 239 ? 22.703 -1.336 9.031 1 93.06 239 ASP A N 1
ATOM 1864 C CA . ASP A 1 239 ? 22.469 -2.488 9.898 1 93.06 239 ASP A CA 1
ATOM 1865 C C . ASP A 1 239 ? 23.781 -3.207 10.219 1 93.06 239 ASP A C 1
ATOM 1867 O O . ASP A 1 239 ? 24 -3.617 11.352 1 93.06 239 ASP A O 1
ATOM 1871 N N . THR A 1 240 ? 24.609 -3.4 9.18 1 92.81 240 THR A N 1
ATOM 1872 C CA . THR A 1 240 ? 25.938 -3.988 9.289 1 92.81 240 THR A CA 1
ATOM 1873 C C . THR A 1 240 ? 26.953 -3.172 8.5 1 92.81 240 THR A C 1
ATOM 1875 O O . THR A 1 240 ? 26.594 -2.242 7.773 1 92.81 240 THR A O 1
ATOM 1878 N N . ASP A 1 241 ? 28.141 -3.543 8.578 1 92.56 241 ASP A N 1
ATOM 1879 C CA . ASP A 1 241 ? 29.219 -2.824 7.902 1 92.56 241 ASP A CA 1
ATOM 1880 C C . ASP A 1 241 ? 29.125 -3 6.387 1 92.56 241 ASP A C 1
ATOM 1882 O O . ASP A 1 241 ? 29.562 -2.125 5.633 1 92.56 241 ASP A O 1
ATOM 1886 N N . GLU A 1 242 ? 28.5 -4.086 5.988 1 90.88 242 GLU A N 1
ATOM 1887 C CA . GLU A 1 242 ? 28.391 -4.352 4.559 1 90.88 242 GLU A CA 1
ATOM 1888 C C . GLU A 1 242 ? 27.406 -3.406 3.893 1 90.88 242 GLU A C 1
ATOM 1890 O O . GLU A 1 242 ? 27.484 -3.15 2.689 1 90.88 242 GLU A O 1
ATOM 1895 N N . GLY A 1 243 ? 26.422 -2.92 4.609 1 92.19 243 GLY A N 1
ATOM 1896 C CA . GLY A 1 243 ? 25.547 -1.872 4.113 1 92.19 243 GLY A CA 1
ATOM 1897 C C . GLY A 1 243 ? 24.469 -2.389 3.18 1 92.19 243 GLY A C 1
ATOM 1898 O O . GLY A 1 243 ? 24.125 -1.734 2.193 1 92.19 243 GLY A O 1
ATOM 1899 N N . PHE A 1 244 ? 23.922 -3.598 3.463 1 91.75 244 PHE A N 1
ATOM 1900 C CA . PHE A 1 244 ? 22.859 -4.133 2.631 1 91.75 244 PHE A CA 1
ATOM 1901 C C . PHE A 1 244 ? 21.5 -3.625 3.1 1 91.75 244 PHE A C 1
ATOM 1903 O O . PHE A 1 244 ? 20.5 -3.734 2.377 1 91.75 244 PHE A O 1
ATOM 1910 N N . LEU A 1 245 ? 21.531 -3.09 4.32 1 93.94 245 LEU A N 1
ATOM 1911 C CA . LEU A 1 245 ? 20.328 -2.547 4.926 1 93.94 245 LEU A CA 1
ATOM 1912 C C . LEU A 1 245 ? 20.641 -1.293 5.738 1 93.94 245 LEU A C 1
ATOM 1914 O O . LEU A 1 245 ? 21.625 -1.254 6.469 1 93.94 245 LEU A O 1
ATOM 1918 N N . TYR A 1 246 ? 19.891 -0.24 5.531 1 96.81 246 TYR A N 1
ATOM 1919 C CA . TYR A 1 246 ? 20 0.997 6.297 1 96.81 246 TYR A CA 1
ATOM 1920 C C . TYR A 1 246 ? 18.703 1.314 7.016 1 96.81 246 TYR A C 1
ATOM 1922 O O . TYR A 1 246 ? 17.625 1.234 6.422 1 96.81 246 TYR A O 1
ATOM 1930 N N . TYR A 1 247 ? 18.844 1.722 8.25 1 97.69 247 TYR A N 1
ATOM 1931 C CA . TYR A 1 247 ? 17.672 2.156 9.008 1 97.69 247 TYR A CA 1
ATOM 1932 C C . TYR A 1 247 ? 17.578 3.676 9.039 1 97.69 247 TYR A C 1
ATOM 1934 O O . TYR A 1 247 ? 18.594 4.371 9.102 1 97.69 247 TYR A O 1
ATOM 1942 N N . LEU A 1 248 ? 16.422 4.18 8.859 1 98.38 248 LEU A N 1
ATOM 1943 C CA . LEU A 1 248 ? 16.109 5.531 9.312 1 98.38 248 LEU A CA 1
ATOM 1944 C C . LEU A 1 248 ? 15.68 5.527 10.773 1 98.38 248 LEU A C 1
ATOM 1946 O O . LEU A 1 248 ? 14.711 4.867 11.148 1 98.38 248 LEU A O 1
ATOM 1950 N N . THR A 1 249 ? 16.453 6.254 11.57 1 97.31 249 THR A N 1
ATOM 1951 C CA . THR A 1 249 ? 16.359 6.121 13.016 1 97.31 249 THR A CA 1
ATOM 1952 C C . THR A 1 249 ? 16.156 7.484 13.672 1 97.31 249 THR A C 1
ATOM 1954 O O . THR A 1 249 ? 16.812 8.461 13.289 1 97.31 249 THR A O 1
ATOM 1957 N N . PHE A 1 250 ? 15.211 7.531 14.602 1 96.5 250 PHE A N 1
ATOM 1958 C CA . PHE A 1 250 ? 15.18 8.672 15.508 1 96.5 250 PHE A CA 1
ATOM 1959 C C . PHE A 1 250 ? 16.094 8.445 16.703 1 96.5 250 PHE A C 1
ATOM 1961 O O . PHE A 1 250 ? 15.867 7.527 17.5 1 96.5 250 PHE A O 1
ATOM 1968 N N . GLU A 1 251 ? 17.125 9.227 16.781 1 96 251 GLU A N 1
ATOM 1969 C CA . GLU A 1 251 ? 17.922 9.312 18 1 96 251 GLU A CA 1
ATOM 1970 C C . GLU A 1 251 ? 17.375 10.391 18.938 1 96 251 GLU A C 1
ATOM 1972 O O . GLU A 1 251 ? 17.188 11.539 18.531 1 96 251 GLU A O 1
ATOM 1977 N N . TYR A 1 252 ? 17.094 9.977 20.172 1 93 252 TYR A N 1
ATOM 1978 C CA . TYR A 1 252 ? 16.5 10.977 21.047 1 93 252 TYR A CA 1
ATOM 1979 C C . TYR A 1 252 ? 17.141 10.961 22.422 1 93 252 TYR A C 1
ATOM 1981 O O . TYR A 1 252 ? 17.703 9.945 22.828 1 93 252 TYR A O 1
ATOM 1989 N N . PHE A 1 253 ? 17.125 12.133 23.031 1 92.38 253 PHE A N 1
ATOM 1990 C CA . PHE A 1 253 ? 17.719 12.359 24.344 1 92.38 253 PHE A CA 1
ATOM 1991 C C . PHE A 1 253 ? 16.656 12.797 25.344 1 92.38 253 PHE A C 1
ATOM 1993 O O . PHE A 1 253 ? 15.758 13.586 25 1 92.38 253 PHE A O 1
ATOM 2000 N N . THR A 1 254 ? 16.781 12.227 26.531 1 90.56 254 THR A N 1
ATOM 2001 C CA . THR A 1 254 ? 15.867 12.586 27.609 1 90.56 254 THR A CA 1
ATOM 2002 C C . THR A 1 254 ? 16.641 13.102 28.828 1 90.56 254 THR A C 1
ATOM 2004 O O . THR A 1 254 ? 17.844 12.867 28.953 1 90.56 254 THR A O 1
ATOM 2007 N N . THR A 1 255 ? 15.922 13.859 29.625 1 90.31 255 THR A N 1
ATOM 2008 C CA . THR A 1 255 ? 16.516 14.367 30.844 1 90.31 255 THR A CA 1
ATOM 2009 C C . THR A 1 255 ? 16.031 13.57 32.062 1 90.31 255 THR A C 1
ATOM 2011 O O . THR A 1 255 ? 15.047 12.836 31.969 1 90.31 255 THR A O 1
ATOM 2014 N N . ASN A 1 256 ? 16.812 13.742 33.156 1 84.75 256 ASN A N 1
ATOM 2015 C CA . ASN A 1 256 ? 16.469 13.25 34.469 1 84.75 256 ASN A CA 1
ATOM 2016 C C . ASN A 1 256 ? 16.188 11.742 34.469 1 84.75 256 ASN A C 1
ATOM 2018 O O . ASN A 1 256 ? 15.07 11.312 34.75 1 84.75 256 ASN A O 1
ATOM 2022 N N . PRO A 1 257 ? 17.141 10.938 34.188 1 80.25 257 PRO A N 1
ATOM 2023 C CA . PRO A 1 257 ? 18.531 11.266 33.875 1 80.25 257 PRO A CA 1
ATOM 2024 C C . PRO A 1 257 ? 18.797 11.438 32.406 1 80.25 257 PRO A C 1
ATOM 2026 O O . PRO A 1 257 ? 17.969 11.023 31.562 1 80.25 257 PRO A O 1
ATOM 2029 N N . MET A 1 258 ? 19.891 12.109 32.188 1 84.06 258 MET A N 1
ATOM 2030 C CA . MET A 1 258 ? 20.266 12.242 30.766 1 84.06 258 MET A CA 1
ATOM 2031 C C . MET A 1 258 ? 20.516 10.875 30.141 1 84.06 258 MET A C 1
ATOM 2033 O O . MET A 1 258 ? 21.297 10.078 30.656 1 84.06 258 MET A O 1
ATOM 2037 N N . SER A 1 259 ? 19.719 10.609 29.188 1 88.5 259 SER A N 1
ATOM 2038 C CA . SER A 1 259 ? 19.859 9.336 28.484 1 88.5 259 SER A CA 1
ATOM 2039 C C . SER A 1 259 ? 19.609 9.5 26.984 1 88.5 259 SER A C 1
ATOM 2041 O O . SER A 1 259 ? 18.953 10.453 26.562 1 88.5 259 SER A O 1
ATOM 2043 N N . SER A 1 260 ? 20.328 8.672 26.266 1 90.75 260 SER A N 1
ATOM 2044 C CA . SER A 1 260 ? 20.141 8.617 24.812 1 90.75 260 SER A CA 1
ATOM 2045 C C . SER A 1 260 ? 19.531 7.285 24.391 1 90.75 260 SER A C 1
ATOM 2047 O O . SER A 1 260 ? 19.859 6.238 24.953 1 90.75 260 SER A O 1
ATOM 2049 N N . SER A 1 261 ? 18.594 7.332 23.547 1 91.5 261 SER A N 1
ATOM 2050 C CA . SER A 1 261 ? 17.969 6.145 22.969 1 91.5 261 SER A CA 1
ATOM 2051 C C . SER A 1 261 ? 17.672 6.332 21.484 1 91.5 261 SER A C 1
ATOM 2053 O O . SER A 1 261 ? 17.984 7.379 20.922 1 91.5 261 SER A O 1
ATOM 2055 N N . ASN A 1 262 ? 17.328 5.262 20.812 1 92.75 262 ASN A N 1
ATOM 2056 C CA . ASN A 1 262 ? 17 5.352 19.391 1 92.75 262 ASN A CA 1
ATOM 2057 C C . ASN A 1 262 ? 15.836 4.445 19.031 1 92.75 262 ASN A C 1
ATOM 2059 O O . ASN A 1 262 ? 15.477 3.549 19.797 1 92.75 262 ASN A O 1
ATOM 2063 N N . ARG A 1 263 ? 15.203 4.797 18.031 1 93.56 263 ARG A N 1
ATOM 2064 C CA . ARG A 1 263 ? 14.109 4.004 17.469 1 93.56 263 ARG A CA 1
ATOM 2065 C C . ARG A 1 263 ? 14.211 3.932 15.945 1 93.56 263 ARG A C 1
ATOM 2067 O O . ARG A 1 263 ? 14.195 4.961 15.266 1 93.56 263 ARG A O 1
ATOM 2074 N N . ASN A 1 264 ? 14.281 2.678 15.383 1 94.62 264 ASN A N 1
ATOM 2075 C CA . ASN A 1 264 ? 14.234 2.484 13.938 1 94.62 264 ASN A CA 1
ATOM 2076 C C . ASN A 1 264 ? 12.82 2.664 13.398 1 94.62 264 ASN A C 1
ATOM 2078 O O . ASN A 1 264 ? 11.883 2.021 13.867 1 94.62 264 ASN A O 1
ATOM 2082 N N . MET A 1 265 ? 12.688 3.502 12.461 1 95.06 265 MET A N 1
ATOM 2083 C CA . MET A 1 265 ? 11.359 3.824 11.953 1 95.06 265 MET A CA 1
ATOM 2084 C C . MET A 1 265 ? 11.117 3.141 10.609 1 95.06 265 MET A C 1
ATOM 2086 O O . MET A 1 265 ? 10 2.689 10.336 1 95.06 265 MET A O 1
ATOM 2090 N N . ALA A 1 266 ? 12.047 3.117 9.789 1 96.38 266 ALA A N 1
ATOM 2091 C CA . ALA A 1 266 ? 11.961 2.602 8.422 1 96.38 266 ALA A CA 1
ATOM 2092 C C . ALA A 1 266 ? 13.312 2.049 7.961 1 96.38 266 ALA A C 1
ATOM 2094 O O . ALA A 1 266 ? 14.297 2.113 8.695 1 96.38 266 ALA A O 1
ATOM 2095 N N . PHE A 1 267 ? 13.328 1.424 6.859 1 96.44 267 PHE A N 1
ATOM 2096 C CA . PHE A 1 267 ? 14.594 0.933 6.332 1 96.44 267 PHE A CA 1
ATOM 2097 C C . PHE A 1 267 ? 14.562 0.884 4.809 1 96.44 267 PHE A C 1
ATOM 2099 O O . PHE A 1 267 ? 13.492 0.947 4.203 1 96.44 267 PHE A O 1
ATOM 2106 N N . SER A 1 268 ? 15.68 0.871 4.246 1 95 268 SER A N 1
ATOM 2107 C CA . SER A 1 268 ? 15.891 0.645 2.82 1 95 268 SER A CA 1
ATOM 2108 C C . SER A 1 268 ? 17.016 -0.355 2.582 1 95 268 SER A C 1
ATOM 2110 O O . SER A 1 268 ? 17.875 -0.549 3.447 1 95 268 SER A O 1
ATOM 2112 N N . ARG A 1 269 ? 17.031 -0.993 1.481 1 92.25 269 ARG A N 1
ATOM 2113 C CA . ARG A 1 269 ? 18.031 -1.998 1.157 1 92.25 269 ARG A CA 1
ATOM 2114 C C . ARG A 1 269 ? 19.188 -1.386 0.365 1 92.25 269 ARG A C 1
ATOM 2116 O O . ARG A 1 269 ? 19.766 -2.037 -0.509 1 92.25 269 ARG A O 1
ATOM 2123 N N . TYR A 1 270 ? 19.375 -0.087 0.522 1 91.44 270 TYR A N 1
ATOM 2124 C CA . TYR A 1 270 ? 20.469 0.729 0.009 1 91.44 270 TYR A CA 1
ATOM 2125 C C . TYR A 1 270 ? 20.703 1.942 0.899 1 91.44 270 TYR A C 1
ATOM 2127 O O . TYR A 1 270 ? 19.938 2.197 1.832 1 91.44 270 TYR A O 1
ATOM 2135 N N . ASN A 1 271 ? 21.828 2.588 0.659 1 94.56 271 ASN A N 1
ATOM 2136 C CA . ASN A 1 271 ? 22.156 3.773 1.446 1 94.56 271 ASN A CA 1
ATOM 2137 C C . ASN A 1 271 ? 21.031 4.801 1.398 1 94.56 271 ASN A C 1
ATOM 2139 O O . ASN A 1 271 ? 20.594 5.207 0.318 1 94.56 271 ASN A O 1
ATOM 2143 N N . ASN A 1 272 ? 20.547 5.152 2.658 1 97.31 272 ASN A N 1
ATOM 2144 C CA . ASN A 1 272 ? 19.391 6.039 2.682 1 97.31 272 ASN A CA 1
ATOM 2145 C C . ASN A 1 272 ? 19.703 7.363 3.367 1 97.31 272 ASN A C 1
ATOM 2147 O O . ASN A 1 272 ? 18.844 7.969 3.99 1 97.31 272 ASN A O 1
ATOM 2151 N N . THR A 1 273 ? 20.938 7.852 3.232 1 97.56 273 THR A N 1
ATOM 2152 C CA . THR A 1 273 ? 21.344 9.125 3.814 1 97.56 273 THR A CA 1
ATOM 2153 C C . THR A 1 273 ? 20.578 10.281 3.189 1 97.56 273 THR A C 1
ATOM 2155 O O . THR A 1 273 ? 20.359 11.312 3.83 1 97.56 273 THR A O 1
ATOM 2158 N N . LEU A 1 274 ? 20.156 10.086 1.932 1 97.19 274 LEU A N 1
ATOM 2159 C CA . LEU A 1 274 ? 19.344 11.086 1.246 1 97.19 274 LEU A CA 1
ATOM 2160 C C . LEU A 1 274 ? 17.859 10.773 1.412 1 97.19 274 LEU A C 1
ATOM 2162 O O . LEU A 1 274 ? 17.203 10.359 0.459 1 97.19 274 LEU A O 1
ATOM 2166 N N . SER A 1 275 ? 17.406 10.93 2.641 1 98.44 275 SER A N 1
ATOM 2167 C CA . SER A 1 275 ? 16.016 10.68 3 1 98.44 275 SER A CA 1
ATOM 2168 C C . SER A 1 275 ? 15.422 11.859 3.775 1 98.44 275 SER A C 1
ATOM 2170 O O . SER A 1 275 ? 16.156 12.703 4.281 1 98.44 275 SER A O 1
ATOM 2172 N N . TYR A 1 276 ? 14.141 11.906 3.752 1 98.62 276 TYR A N 1
ATOM 2173 C CA . TYR A 1 276 ? 13.461 12.852 4.629 1 98.62 276 TYR A CA 1
ATOM 2174 C C . TYR A 1 276 ? 12.094 12.32 5.055 1 98.62 276 TYR A C 1
ATOM 2176 O O . TYR A 1 276 ? 11.531 11.445 4.395 1 98.62 276 TYR A O 1
ATOM 2184 N N . LEU A 1 277 ? 11.656 12.781 6.188 1 98.75 277 LEU A N 1
ATOM 2185 C CA . LEU A 1 277 ? 10.297 12.586 6.68 1 98.75 277 LEU A CA 1
ATOM 2186 C C . LEU A 1 277 ? 9.406 13.75 6.266 1 98.75 277 LEU A C 1
ATOM 2188 O O . LEU A 1 277 ? 9.781 14.914 6.402 1 98.75 277 LEU A O 1
ATOM 2192 N N . ARG A 1 278 ? 8.273 13.461 5.734 1 98.69 278 ARG A N 1
ATOM 2193 C CA . ARG A 1 278 ? 7.301 14.477 5.352 1 98.69 278 ARG A CA 1
ATOM 2194 C C . ARG A 1 278 ? 6 14.312 6.129 1 98.69 278 ARG A C 1
ATOM 2196 O O . ARG A 1 278 ? 5.457 13.211 6.219 1 98.69 278 ARG A O 1
ATOM 2203 N N . LEU A 1 279 ? 5.551 15.375 6.742 1 98.81 279 LEU A N 1
ATOM 2204 C CA . LEU A 1 279 ? 4.148 15.477 7.137 1 98.81 279 LEU A CA 1
ATOM 2205 C C . LEU A 1 279 ? 3.285 15.922 5.961 1 98.81 279 LEU A C 1
ATOM 2207 O O . LEU A 1 279 ? 3.32 17.078 5.562 1 98.81 279 LEU A O 1
ATOM 2211 N N . GLY A 1 280 ? 2.498 15 5.438 1 98.56 280 GLY A N 1
ATOM 2212 C CA . GLY A 1 280 ? 1.76 15.242 4.207 1 98.56 280 GLY A CA 1
ATOM 2213 C C . GLY A 1 280 ? 0.55 16.141 4.402 1 98.56 280 GLY A C 1
ATOM 2214 O O . GLY A 1 280 ? 0.129 16.375 5.535 1 98.56 280 GLY A O 1
ATOM 2215 N N . ILE A 1 281 ? 0.009 16.547 3.275 1 98.25 281 ILE A N 1
ATOM 2216 C CA . ILE A 1 281 ? -1.187 17.375 3.238 1 98.25 281 ILE A CA 1
ATOM 2217 C C . ILE A 1 281 ? -2.352 16.641 3.895 1 98.25 281 ILE A C 1
ATOM 2219 O O . ILE A 1 281 ? -3.271 17.266 4.422 1 98.25 281 ILE A O 1
ATOM 2223 N N . ASP A 1 282 ? -2.254 15.336 3.957 1 97.81 282 ASP A N 1
ATOM 2224 C CA . ASP A 1 282 ? -3.324 14.508 4.5 1 97.81 282 ASP A CA 1
ATOM 2225 C C . ASP A 1 282 ? -3.086 14.203 5.977 1 97.81 282 ASP A C 1
ATOM 2227 O O . ASP A 1 282 ? -3.855 13.469 6.598 1 97.81 282 ASP A O 1
ATOM 2231 N N . GLY A 1 283 ? -2.037 14.711 6.484 1 98.5 283 GLY A N 1
ATOM 2232 C CA . GLY A 1 283 ? -1.75 14.516 7.898 1 98.5 283 GLY A CA 1
ATOM 2233 C C . GLY A 1 283 ? -0.979 13.242 8.18 1 98.5 283 GLY A C 1
ATOM 2234 O O . GLY A 1 283 ? -0.728 12.898 9.336 1 98.5 283 GLY A O 1
ATOM 2235 N N . ASN A 1 284 ? -0.617 12.492 7.156 1 98.5 284 ASN A N 1
ATOM 2236 C CA . ASN A 1 284 ? 0.157 11.266 7.332 1 98.5 284 ASN A CA 1
ATOM 2237 C C . ASN A 1 284 ? 1.657 11.539 7.285 1 98.5 284 ASN A C 1
ATOM 2239 O O . ASN A 1 284 ? 2.086 12.594 6.816 1 98.5 284 ASN A O 1
ATOM 2243 N N . LEU A 1 285 ? 2.455 10.641 7.867 1 98.12 285 LEU A N 1
ATOM 2244 C CA . LEU A 1 285 ? 3.912 10.727 7.812 1 98.12 285 LEU A CA 1
ATOM 2245 C C . LEU A 1 285 ? 4.477 9.727 6.809 1 98.12 285 LEU A C 1
ATOM 2247 O O . LEU A 1 285 ? 4.031 8.578 6.75 1 98.12 285 LEU A O 1
ATOM 2251 N N . ARG A 1 286 ? 5.414 10.164 6.027 1 98.38 286 ARG A N 1
ATOM 2252 C CA . ARG A 1 286 ? 6.043 9.312 5.023 1 98.38 286 ARG A CA 1
ATOM 2253 C C . ARG A 1 286 ? 7.551 9.555 4.973 1 98.38 286 ARG A C 1
ATOM 2255 O O . ARG A 1 286 ? 8.008 10.695 5.039 1 98.38 286 ARG A O 1
ATOM 2262 N N . PHE A 1 287 ? 8.281 8.453 4.848 1 98.5 287 PHE A N 1
ATOM 2263 C CA . PHE A 1 287 ? 9.719 8.547 4.574 1 98.5 287 PHE A CA 1
ATOM 2264 C C . PHE A 1 287 ? 10 8.312 3.098 1 98.5 287 PHE A C 1
ATOM 2266 O O . PHE A 1 287 ? 9.586 7.293 2.533 1 98.5 287 PHE A O 1
ATOM 2273 N N . TYR A 1 288 ? 10.664 9.242 2.531 1 97.88 288 TYR A N 1
ATOM 2274 C CA . TYR A 1 288 ? 11.125 9.133 1.154 1 97.88 288 TYR A CA 1
ATOM 2275 C C . TYR A 1 288 ? 12.648 9.016 1.103 1 97.88 288 TYR A C 1
ATOM 2277 O O . TYR A 1 288 ? 13.352 9.695 1.849 1 97.88 288 TYR A O 1
ATOM 2285 N N . THR A 1 289 ? 13.117 8.172 0.276 1 97.25 289 THR A N 1
ATOM 2286 C CA . THR A 1 289 ? 14.555 8.008 0.073 1 97.25 289 THR A CA 1
ATOM 2287 C C . THR A 1 289 ? 14.922 8.219 -1.395 1 97.25 289 THR A C 1
ATOM 2289 O O . THR A 1 289 ? 14.211 7.742 -2.287 1 97.25 289 THR A O 1
ATOM 2292 N N . TYR A 1 290 ? 15.977 8.961 -1.594 1 95.5 290 TYR A N 1
ATOM 2293 C CA . TYR A 1 290 ? 16.484 9.25 -2.932 1 95.5 290 TYR A CA 1
ATOM 2294 C C . TYR A 1 290 ? 17.734 8.445 -3.225 1 95.5 290 TYR A C 1
ATOM 2296 O O . TYR A 1 290 ? 18.703 8.484 -2.455 1 95.5 290 TYR A O 1
ATOM 2304 N N . ASN A 1 291 ? 17.688 7.637 -4.25 1 92.31 291 ASN A N 1
ATOM 2305 C CA . ASN A 1 291 ? 18.859 6.918 -4.723 1 92.31 291 ASN A CA 1
ATOM 2306 C C . ASN A 1 291 ? 19.469 7.586 -5.949 1 92.31 291 ASN A C 1
ATOM 2308 O O . ASN A 1 291 ? 18.984 7.41 -7.066 1 92.31 291 ASN A O 1
ATOM 2312 N N . PRO A 1 292 ? 20.531 8.25 -5.727 1 89.62 292 PRO A N 1
ATOM 2313 C CA . PRO A 1 292 ? 21.094 9 -6.848 1 89.62 292 PRO A CA 1
ATOM 2314 C C . PRO A 1 292 ? 21.688 8.094 -7.922 1 89.62 292 PRO A C 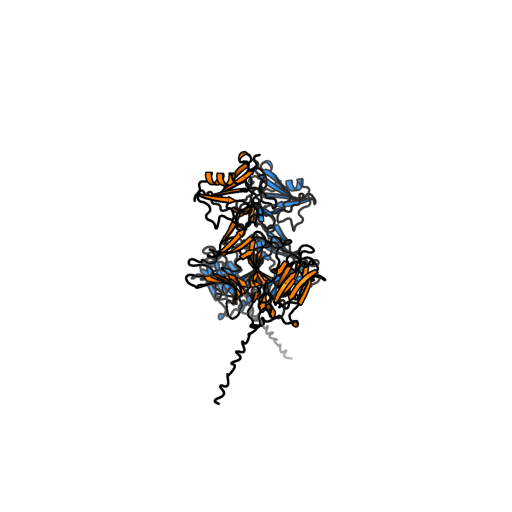1
ATOM 2316 O O . PRO A 1 292 ? 22.016 8.562 -9.016 1 89.62 292 PRO A O 1
ATOM 2319 N N . ASN A 1 293 ? 21.812 6.816 -7.668 1 87.88 293 ASN A N 1
ATOM 2320 C CA . ASN A 1 293 ? 22.469 5.902 -8.602 1 87.88 293 ASN A CA 1
ATOM 2321 C C . ASN A 1 293 ? 21.469 5.293 -9.586 1 87.88 293 ASN A C 1
ATOM 2323 O O . ASN A 1 293 ? 21.875 4.645 -10.555 1 87.88 293 ASN A O 1
ATOM 2327 N N . VAL A 1 294 ? 20.234 5.441 -9.258 1 88.5 294 VAL A N 1
ATOM 2328 C CA . VAL A 1 294 ? 19.219 4.836 -10.109 1 88.5 294 VAL A CA 1
ATOM 2329 C C . VAL A 1 294 ? 18.562 5.91 -10.977 1 88.5 294 VAL A C 1
ATOM 2331 O O . VAL A 1 294 ? 18.266 7.008 -10.5 1 88.5 294 VAL A O 1
ATOM 2334 N N . GLN A 1 295 ? 18.312 5.496 -12.195 1 83.19 295 GLN A N 1
ATOM 2335 C CA . GLN A 1 295 ? 17.703 6.434 -13.125 1 83.19 295 GLN A CA 1
ATOM 2336 C C . GLN A 1 295 ? 16.203 6.188 -13.242 1 83.19 295 GLN A C 1
ATOM 2338 O O . GLN A 1 295 ? 15.758 5.039 -13.305 1 83.19 295 GLN A O 1
ATOM 2343 N N . GLY A 1 296 ? 15.43 7.227 -13.289 1 81.12 296 GLY A N 1
ATOM 2344 C CA . GLY A 1 296 ? 14 7.164 -13.57 1 81.12 296 GLY A CA 1
ATOM 2345 C C . GLY A 1 296 ? 13.18 6.797 -12.352 1 81.12 296 GLY A C 1
ATOM 2346 O O . GLY A 1 296 ? 12.016 7.199 -12.234 1 81.12 296 GLY A O 1
ATOM 2347 N N . VAL A 1 297 ? 13.695 5.977 -11.445 1 88.69 297 VAL A N 1
ATOM 2348 C CA . VAL A 1 297 ? 12.961 5.574 -10.25 1 88.69 297 VAL A CA 1
ATOM 2349 C C . VAL A 1 297 ? 13.812 5.832 -9.008 1 88.69 297 VAL A C 1
ATOM 2351 O O . VAL A 1 297 ? 13.938 4.961 -8.141 1 88.69 297 VAL A O 1
ATOM 2354 N N . ALA A 1 298 ? 14.305 7.023 -8.914 1 91.81 298 ALA A N 1
ATOM 2355 C CA . ALA A 1 298 ? 15.281 7.363 -7.879 1 91.81 298 ALA A CA 1
ATOM 2356 C C . ALA A 1 298 ? 14.617 7.496 -6.516 1 91.81 298 ALA A C 1
ATOM 2358 O O . ALA A 1 298 ? 15.258 7.305 -5.48 1 91.81 298 ALA A O 1
ATOM 2359 N N . TRP A 1 299 ? 13.352 7.824 -6.527 1 94.12 299 TRP A N 1
ATOM 2360 C CA . TRP A 1 299 ? 12.641 8.008 -5.27 1 94.12 299 TRP A CA 1
ATOM 2361 C C . TRP A 1 299 ? 11.953 6.711 -4.844 1 94.12 299 TRP A C 1
ATOM 2363 O O . TRP A 1 299 ? 11.398 5.992 -5.676 1 94.12 299 TRP A O 1
ATOM 2373 N N . GLU A 1 300 ? 12.008 6.48 -3.564 1 94.88 300 GLU A N 1
ATOM 2374 C CA . GLU A 1 300 ? 11.289 5.363 -2.961 1 94.88 300 GLU A CA 1
ATOM 2375 C C . GLU A 1 300 ? 10.539 5.801 -1.707 1 94.88 300 GLU A C 1
ATOM 2377 O O . GLU A 1 300 ? 11.109 6.441 -0.827 1 94.88 300 GLU A O 1
ATOM 2382 N N . LEU A 1 301 ? 9.211 5.613 -1.712 1 96 301 LEU A N 1
ATOM 2383 C CA . LEU A 1 301 ? 8.469 5.691 -0.461 1 96 301 LEU A CA 1
ATOM 2384 C C . LEU A 1 301 ? 8.734 4.469 0.408 1 96 301 LEU A C 1
ATOM 2386 O O . LEU A 1 301 ? 8.211 3.383 0.142 1 96 301 LEU A O 1
ATOM 2390 N N . VAL A 1 302 ? 9.539 4.625 1.442 1 97 302 VAL A N 1
ATOM 2391 C CA . VAL A 1 302 ? 10.031 3.439 2.141 1 97 302 VAL A CA 1
ATOM 2392 C C . VAL A 1 302 ? 9.141 3.15 3.35 1 97 302 VAL A C 1
ATOM 2394 O O . VAL A 1 302 ? 9.195 2.059 3.922 1 97 302 VAL A O 1
ATOM 2397 N N . TYR A 1 303 ? 8.32 4.223 3.691 1 96.81 303 TYR A N 1
ATOM 2398 C CA . TYR A 1 303 ? 7.477 4 4.859 1 96.81 303 TYR A CA 1
ATOM 2399 C C . TYR A 1 303 ? 6.324 4.996 4.895 1 96.81 303 TYR A C 1
ATOM 2401 O O . TYR A 1 303 ? 6.512 6.18 4.613 1 96.81 303 TYR A O 1
ATOM 2409 N N . THR A 1 304 ? 5.188 4.492 5.176 1 97.06 304 THR A N 1
ATOM 2410 C CA . THR A 1 304 ? 4.012 5.285 5.516 1 97.06 304 THR A CA 1
ATOM 2411 C C . THR A 1 304 ? 3.504 4.93 6.91 1 97.06 304 THR A C 1
ATOM 2413 O O . THR A 1 304 ? 3.287 3.754 7.219 1 97.06 304 THR A O 1
ATOM 2416 N N . PHE A 1 305 ? 3.309 5.855 7.777 1 96.19 305 PHE A N 1
ATOM 2417 C CA . PHE A 1 305 ? 2.986 5.605 9.18 1 96.19 305 PHE A CA 1
ATOM 2418 C C . PHE A 1 305 ? 1.568 5.066 9.32 1 96.19 305 PHE A C 1
ATOM 2420 O O . PHE A 1 305 ? 1.374 3.881 9.602 1 96.19 305 PHE A O 1
ATOM 2427 N N . LEU A 1 306 ? 0.575 5.848 9.055 1 96.44 306 LEU A N 1
ATOM 2428 C CA . LEU A 1 306 ? -0.81 5.395 9.117 1 96.44 306 LEU A CA 1
ATOM 2429 C C . LEU A 1 306 ? -1.243 4.781 7.785 1 96.44 306 LEU A C 1
ATOM 2431 O O . LEU A 1 306 ? -1.986 5.406 7.027 1 96.44 306 LEU A O 1
ATOM 2435 N N . ASP A 1 307 ? -0.804 3.555 7.641 1 94.88 307 ASP A N 1
ATOM 2436 C CA . ASP A 1 307 ? -1.073 2.82 6.41 1 94.88 307 ASP A CA 1
ATOM 2437 C C . ASP A 1 307 ? -2.094 1.71 6.641 1 94.88 307 ASP A C 1
ATOM 2439 O O . ASP A 1 307 ? -2.381 1.354 7.785 1 94.88 307 ASP A O 1
ATOM 2443 N N . ARG A 1 308 ? -2.641 1.187 5.617 1 93.44 308 ARG A N 1
ATOM 2444 C CA . ARG A 1 308 ? -3.701 0.186 5.672 1 93.44 308 ARG A CA 1
ATOM 2445 C C . ARG A 1 308 ? -3.254 -1.048 6.449 1 93.44 308 ARG A C 1
ATOM 2447 O O . ARG A 1 308 ? -4.051 -1.671 7.148 1 93.44 308 ARG A O 1
ATOM 2454 N N . ASP A 1 309 ? -1.963 -1.377 6.332 1 87.38 309 ASP A N 1
ATOM 2455 C CA . ASP A 1 309 ? -1.475 -2.617 6.93 1 87.38 309 ASP A CA 1
ATOM 2456 C C . ASP A 1 309 ? -0.779 -2.348 8.266 1 87.38 309 ASP A C 1
ATOM 2458 O O . ASP A 1 309 ? -0.221 -3.262 8.875 1 87.38 309 ASP A O 1
ATOM 2462 N N . SER A 1 310 ? -0.855 -1.096 8.672 1 88.12 310 SER A N 1
ATOM 2463 C CA . SER A 1 310 ? -0.247 -0.753 9.953 1 88.12 310 SER A CA 1
ATOM 2464 C C . SER A 1 310 ? -1.196 -1.042 11.109 1 88.12 310 SER A C 1
ATOM 2466 O O . SER A 1 310 ? -2.395 -1.24 10.906 1 88.12 310 SER A O 1
ATOM 2468 N N . MET A 1 311 ? -0.648 -1.07 12.266 1 81.25 311 MET A N 1
ATOM 2469 C CA . MET A 1 311 ? -1.418 -1.333 13.477 1 81.25 311 MET A CA 1
ATOM 2470 C C . MET A 1 311 ? -2.49 -0.268 13.688 1 81.25 311 MET A C 1
ATOM 2472 O O . MET A 1 311 ? -3.627 -0.585 14.039 1 81.25 311 MET A O 1
ATOM 2476 N N . GLU A 1 312 ? -2.168 0.988 13.391 1 84.88 312 GLU A N 1
ATOM 2477 C CA . GLU A 1 312 ? -3.102 2.09 13.602 1 84.88 312 GLU A CA 1
ATOM 2478 C C . GLU A 1 312 ? -4.113 2.186 12.461 1 84.88 312 GLU A C 1
ATOM 2480 O O . GLU A 1 312 ? -5.285 2.486 12.688 1 84.88 312 GLU A O 1
ATOM 2485 N N . GLY A 1 313 ? -3.613 1.877 11.305 1 92.44 313 GLY A N 1
ATOM 2486 C CA . GLY A 1 313 ? -4.48 1.93 10.133 1 92.44 313 GLY A CA 1
ATOM 2487 C C . GLY A 1 313 ? -4.738 3.342 9.648 1 92.44 313 GLY A C 1
ATOM 2488 O O . GLY A 1 313 ? -4.289 4.309 10.266 1 92.44 313 GLY A O 1
ATOM 2489 N N . GLU A 1 314 ? -5.52 3.461 8.617 1 97.44 314 GLU A N 1
ATOM 2490 C CA . GLU A 1 314 ? -5.773 4.746 7.977 1 97.44 314 GLU A CA 1
ATOM 2491 C C . GLU A 1 314 ? -6.957 5.461 8.617 1 97.44 314 GLU A C 1
ATOM 2493 O O . GLU A 1 314 ? -7.148 6.66 8.414 1 97.44 314 GLU A O 1
ATOM 2498 N N . CYS A 1 315 ? -7.723 4.75 9.43 1 97.44 315 CYS A N 1
ATOM 2499 C CA . CYS A 1 315 ? -8.93 5.34 10 1 97.44 315 CYS A CA 1
ATOM 2500 C C . CYS A 1 315 ? -8.578 6.391 11.047 1 97.44 315 CYS A C 1
ATOM 2502 O O . CYS A 1 315 ? -9.422 7.203 11.422 1 97.44 315 CYS A O 1
ATOM 2504 N N . GLN A 1 316 ? -7.336 6.375 11.477 1 97.06 316 GLN A N 1
ATOM 2505 C CA . GLN A 1 316 ? -6.902 7.348 12.477 1 97.06 316 GLN A CA 1
ATOM 2506 C C . GLN A 1 316 ? -6.629 8.703 11.836 1 97.06 316 GLN A C 1
ATOM 2508 O O . GLN A 1 316 ? -6.5 9.711 12.531 1 97.06 316 GLN A O 1
ATOM 2513 N N . LEU A 1 317 ? -6.496 8.758 10.508 1 98.31 317 LEU A N 1
ATOM 2514 C CA . LEU A 1 317 ? -6.332 10.031 9.797 1 98.31 317 LEU A CA 1
ATOM 2515 C C . LEU A 1 317 ? -7.625 10.836 9.82 1 98.31 317 LEU A C 1
ATOM 2517 O O . LEU A 1 317 ? -8.672 10.352 9.383 1 98.31 317 LEU A O 1
ATOM 2521 N N . PRO A 1 318 ? -7.57 12.047 10.266 1 98.06 318 PRO A N 1
ATOM 2522 C CA . PRO A 1 318 ? -8.797 12.844 10.352 1 98.06 318 PRO A CA 1
ATOM 2523 C C . PRO A 1 318 ? -9.516 12.969 9.008 1 98.06 318 PRO A C 1
ATOM 2525 O O . PRO A 1 318 ? -10.742 12.867 8.953 1 98.06 318 PRO A O 1
ATOM 2528 N N . GLY A 1 319 ? -8.797 13.094 7.965 1 97.19 319 GLY A N 1
ATOM 2529 C CA . GLY A 1 319 ? -9.414 13.367 6.676 1 97.19 319 GLY A CA 1
ATOM 2530 C C . GLY A 1 319 ? -9.539 12.133 5.805 1 97.19 319 GLY A C 1
ATOM 2531 O O . GLY A 1 319 ? -9.734 12.242 4.594 1 97.19 319 GLY A O 1
ATOM 2532 N N . ARG A 1 320 ? -9.422 10.906 6.32 1 97.56 320 ARG A N 1
ATOM 2533 C CA . ARG A 1 320 ? -9.453 9.68 5.527 1 97.56 320 ARG A CA 1
ATOM 2534 C C . ARG A 1 320 ? -10.758 9.57 4.742 1 97.56 320 ARG A C 1
ATOM 2536 O O . ARG A 1 320 ? -10.75 9.234 3.557 1 97.56 320 ARG A O 1
ATOM 2543 N N . CYS A 1 321 ? -11.867 9.812 5.414 1 97.75 321 CYS A N 1
ATOM 2544 C CA . CYS A 1 321 ? -13.18 9.703 4.777 1 97.75 321 CYS A CA 1
ATOM 2545 C C . CYS A 1 321 ? -13.797 11.078 4.562 1 97.75 321 CYS A C 1
ATOM 2547 O O . CYS A 1 321 ? -15 11.258 4.766 1 97.75 321 CYS A O 1
ATOM 2549 N N . GLY A 1 322 ? -12.922 12.07 4.262 1 95.94 322 GLY A N 1
ATOM 2550 C CA . GLY A 1 322 ? -13.398 13.398 3.934 1 95.94 322 GLY A CA 1
ATOM 2551 C C . GLY A 1 322 ? -13.867 14.18 5.148 1 95.94 322 GLY A C 1
ATOM 2552 O O . GLY A 1 322 ? -13.234 14.125 6.207 1 95.94 322 GLY A O 1
ATOM 2553 N N . ASN A 1 323 ? -14.984 14.969 4.875 1 95.38 323 ASN A N 1
ATOM 2554 C CA . ASN A 1 323 ? -15.508 15.82 5.938 1 95.38 323 ASN A CA 1
ATOM 2555 C C . ASN A 1 323 ? -16.391 15.031 6.906 1 95.38 323 ASN A C 1
ATOM 2557 O O . ASN A 1 323 ? -16.672 15.492 8.016 1 95.38 323 ASN A O 1
ATOM 2561 N N . PHE A 1 324 ? -16.812 13.922 6.406 1 97.38 324 PHE A N 1
ATOM 2562 C CA . PHE A 1 324 ? -17.688 13.102 7.246 1 97.38 324 PHE A CA 1
ATOM 2563 C C . PHE A 1 324 ? -17.812 11.695 6.68 1 97.38 324 PHE A C 1
ATOM 2565 O O . PHE A 1 324 ? -18.078 11.516 5.488 1 97.38 324 PHE A O 1
ATOM 2572 N N . GLY A 1 325 ? -17.516 10.719 7.48 1 98.12 325 GLY A N 1
ATOM 2573 C CA . GLY A 1 325 ? -17.672 9.336 7.039 1 98.12 325 GLY A CA 1
ATOM 2574 C C . GLY A 1 325 ? -17.234 8.328 8.086 1 98.12 325 GLY A C 1
ATOM 2575 O O . GLY A 1 325 ? -16.422 8.641 8.969 1 98.12 325 GLY A O 1
ATOM 2576 N N . LEU A 1 326 ? -17.781 7.18 7.949 1 98.31 326 LEU A N 1
ATOM 2577 C CA . LEU A 1 326 ? -17.438 6.082 8.844 1 98.31 326 LEU A CA 1
ATOM 2578 C C . LEU A 1 326 ? -16.375 5.188 8.219 1 98.31 326 LEU A C 1
ATOM 2580 O O . LEU A 1 326 ? -16.516 4.738 7.078 1 98.31 326 LEU A O 1
ATOM 2584 N N . CYS A 1 327 ? -15.328 4.988 8.953 1 98 327 CYS A N 1
ATOM 2585 C CA . CYS A 1 327 ? -14.18 4.207 8.516 1 98 327 CYS A CA 1
ATOM 2586 C C . CYS A 1 327 ? -14.086 2.895 9.281 1 98 327 CYS A C 1
ATOM 2588 O O . CYS A 1 327 ? -14.312 2.861 10.492 1 98 327 CYS A O 1
ATOM 2590 N N . GLU A 1 328 ? -13.828 1.843 8.617 1 96.12 328 GLU A N 1
ATOM 2591 C CA . GLU A 1 328 ? -13.547 0.532 9.195 1 96.12 328 GLU A CA 1
ATOM 2592 C C . GLU A 1 328 ? -12.484 -0.21 8.391 1 96.12 328 GLU A C 1
ATOM 2594 O O . GLU A 1 328 ? -12.57 -0.29 7.164 1 96.12 328 GLU A O 1
ATOM 2599 N N . ASP A 1 329 ? -11.453 -0.698 9.062 1 93.69 329 ASP A N 1
ATOM 2600 C CA . ASP A 1 329 ? -10.375 -1.449 8.422 1 93.69 329 ASP A CA 1
ATOM 2601 C C . ASP A 1 329 ? -9.773 -0.661 7.262 1 93.69 329 ASP A C 1
ATOM 2603 O O . ASP A 1 329 ? -9.609 -1.194 6.16 1 93.69 329 ASP A O 1
ATOM 2607 N N . SER A 1 330 ? -9.617 0.604 7.457 1 95.56 330 SER A N 1
ATOM 2608 C CA . SER A 1 330 ? -8.945 1.531 6.551 1 95.56 330 SER A CA 1
ATOM 2609 C C . SER A 1 330 ? -9.781 1.764 5.293 1 95.56 330 SER A C 1
ATOM 2611 O O . SER A 1 330 ? -9.242 2.131 4.246 1 95.56 330 SER A O 1
ATOM 2613 N N . GLN A 1 331 ? -11.086 1.486 5.395 1 96.38 331 GLN A N 1
ATOM 2614 C CA . GLN A 1 331 ? -12.016 1.74 4.297 1 96.38 331 GLN A CA 1
ATOM 2615 C C . GLN A 1 331 ? -13.164 2.633 4.75 1 96.38 331 GLN A C 1
ATOM 2617 O O . GLN A 1 331 ? -13.672 2.488 5.867 1 96.38 331 GLN A O 1
ATOM 2622 N N . CYS A 1 332 ? -13.516 3.596 3.918 1 98.12 332 CYS A N 1
ATOM 2623 C CA . CYS A 1 332 ? -14.719 4.379 4.172 1 98.12 332 CYS A CA 1
ATOM 2624 C C . CYS A 1 332 ? -15.977 3.592 3.812 1 98.12 332 CYS A C 1
ATOM 2626 O O . CYS A 1 332 ? -16.281 3.412 2.635 1 98.12 332 CYS A O 1
ATOM 2628 N N . VAL A 1 333 ? -16.797 3.275 4.82 1 97.88 333 VAL A N 1
ATOM 2629 C CA . VAL A 1 333 ? -17.75 2.205 4.582 1 97.88 333 VAL A CA 1
ATOM 2630 C C . VAL A 1 333 ? -19.172 2.773 4.598 1 97.88 333 VAL A C 1
ATOM 2632 O O . VAL A 1 333 ? -20.109 2.139 4.105 1 97.88 333 VAL A O 1
ATOM 2635 N N . ALA A 1 334 ? -19.312 4.027 5.18 1 98.25 334 ALA A N 1
ATOM 2636 C CA . ALA A 1 334 ? -20.688 4.512 5.277 1 98.25 334 ALA A CA 1
ATOM 2637 C C . ALA A 1 334 ? -20.734 6.023 5.477 1 98.25 334 ALA A C 1
ATOM 2639 O O . ALA A 1 334 ? -19.734 6.629 5.867 1 98.25 334 ALA A O 1
ATOM 2640 N N . CYS A 1 335 ? -21.812 6.523 5.148 1 98 335 CYS A N 1
ATOM 2641 C CA . CYS A 1 335 ? -22.203 7.875 5.52 1 98 335 CYS A CA 1
ATOM 2642 C C . CYS A 1 335 ? -23.281 7.852 6.598 1 98 335 CYS A C 1
ATOM 2644 O O . CYS A 1 335 ? -24.438 7.492 6.324 1 98 335 CYS A O 1
ATOM 2646 N N . PRO A 1 336 ? -22.938 8.242 7.781 1 97.69 336 PRO A N 1
ATOM 2647 C CA . PRO A 1 336 ? -23.953 8.219 8.836 1 97.69 336 PRO A CA 1
ATOM 2648 C C . PRO A 1 336 ? -25.047 9.281 8.633 1 97.69 336 PRO A C 1
ATOM 2650 O O . PRO A 1 336 ? -24.734 10.422 8.266 1 97.69 336 PRO A O 1
ATOM 2653 N N . THR A 1 337 ? -26.297 8.836 8.828 1 95.44 337 THR A N 1
ATOM 2654 C CA . THR A 1 337 ? -27.453 9.719 8.75 1 95.44 337 THR A CA 1
ATOM 2655 C C . THR A 1 337 ? -28.422 9.445 9.906 1 95.44 337 THR A C 1
ATOM 2657 O O . THR A 1 337 ? -28.281 8.453 10.617 1 95.44 337 THR A O 1
ATOM 2660 N N . PRO A 1 338 ? -29.391 10.375 10.109 1 94.44 338 PRO A N 1
ATOM 2661 C CA . PRO A 1 338 ? -30.375 10.133 11.148 1 94.44 338 PRO A CA 1
ATOM 2662 C C . PRO A 1 338 ? -31.156 8.836 10.938 1 94.44 338 PRO A C 1
ATOM 2664 O O . PRO A 1 338 ? -31.703 8.266 11.891 1 94.44 338 PRO A O 1
ATOM 2667 N N . ASN A 1 339 ? -31.172 8.398 9.68 1 91.81 339 ASN A N 1
ATOM 2668 C CA . ASN A 1 339 ? -31.953 7.215 9.344 1 91.81 339 ASN A CA 1
ATOM 2669 C C . ASN A 1 339 ? -31.078 5.965 9.25 1 91.81 339 ASN A C 1
ATOM 2671 O O . ASN A 1 339 ? -31.547 4.91 8.812 1 91.81 339 ASN A O 1
ATOM 2675 N N . GLY A 1 340 ? -29.859 6.137 9.586 1 92.94 340 GLY A N 1
ATOM 2676 C CA . GLY A 1 340 ? -28.984 4.984 9.562 1 92.94 340 GLY A CA 1
ATOM 2677 C C . GLY A 1 340 ? -27.719 5.219 8.742 1 92.94 340 GLY A C 1
ATOM 2678 O O . GLY A 1 340 ? -27.422 6.352 8.367 1 92.94 340 GLY A O 1
ATOM 2679 N N . LEU A 1 341 ? -26.984 4.113 8.562 1 96.12 341 LEU A N 1
ATOM 2680 C CA . LEU A 1 341 ? -25.734 4.16 7.812 1 96.12 341 LEU A CA 1
ATOM 2681 C C . LEU A 1 341 ? -25.984 3.865 6.336 1 96.12 341 LEU A C 1
ATOM 2683 O O . LEU A 1 341 ? -26.328 2.738 5.973 1 96.12 341 LEU A O 1
ATOM 2687 N N . ILE A 1 342 ? -25.75 4.848 5.5 1 97 342 ILE A N 1
ATOM 2688 C CA . ILE A 1 342 ? -25.922 4.637 4.066 1 97 342 ILE A CA 1
ATOM 2689 C C . ILE A 1 342 ? -24.547 4.477 3.414 1 97 342 ILE A C 1
ATOM 2691 O O . ILE A 1 342 ? -23.516 4.762 4.031 1 97 342 ILE A O 1
ATOM 2695 N N . GLY A 1 343 ? -24.531 4.012 2.246 1 96.75 343 GLY A N 1
ATOM 2696 C CA . GLY A 1 343 ? -23.266 3.828 1.545 1 96.75 343 GLY A CA 1
ATOM 2697 C C . GLY A 1 343 ? -22.438 5.098 1.458 1 96.75 343 GLY A C 1
ATOM 2698 O O . GLY A 1 343 ? -22.984 6.188 1.285 1 96.75 343 GLY A O 1
ATOM 2699 N N . TRP A 1 344 ? -21.188 4.953 1.459 1 96.19 344 TRP A N 1
ATOM 2700 C CA . TRP A 1 344 ? -20.281 6.098 1.48 1 96.19 344 TRP A CA 1
ATOM 2701 C C . TRP A 1 344 ? -20.047 6.629 0.071 1 96.19 344 TRP A C 1
ATOM 2703 O O . TRP A 1 344 ? -19.984 5.859 -0.89 1 96.19 344 TRP A O 1
ATOM 2713 N N . SER A 1 345 ? -19.859 7.891 -0.005 1 94.25 345 SER A N 1
ATOM 2714 C CA . SER A 1 345 ? -19.391 8.562 -1.213 1 94.25 345 SER A CA 1
ATOM 2715 C C . SER A 1 345 ? -18.594 9.812 -0.873 1 94.25 345 SER A C 1
ATOM 2717 O O . SER A 1 345 ? -18.594 10.266 0.274 1 94.25 345 SER A O 1
ATOM 2719 N N . LYS A 1 346 ? -17.938 10.352 -1.823 1 92.44 346 LYS A N 1
ATOM 2720 C CA . LYS A 1 346 ? -17.125 11.555 -1.627 1 92.44 346 LYS A CA 1
ATOM 2721 C C . LYS A 1 346 ? -17.984 12.75 -1.266 1 92.44 346 LYS A C 1
ATOM 2723 O O . LYS A 1 346 ? -17.484 13.758 -0.763 1 92.44 346 LYS A O 1
ATOM 2728 N N . GLU A 1 347 ? -19.312 12.562 -1.45 1 93.38 347 GLU A N 1
ATOM 2729 C CA . GLU A 1 347 ? -20.234 13.656 -1.185 1 93.38 347 GLU A CA 1
ATOM 2730 C C . GLU A 1 347 ? -20.812 13.562 0.227 1 93.38 347 GLU A C 1
ATOM 2732 O O . GLU A 1 347 ? -21.625 14.398 0.63 1 93.38 347 GLU A O 1
ATOM 2737 N N . CYS A 1 348 ? -20.391 12.609 0.912 1 95.81 348 CYS A N 1
ATOM 2738 C CA . CYS A 1 348 ? -20.891 12.445 2.271 1 95.81 348 CYS A CA 1
ATOM 2739 C C . CYS A 1 348 ? -20.609 13.68 3.113 1 95.81 348 CYS A C 1
ATOM 2741 O O . CYS A 1 348 ? -19.453 14.094 3.254 1 95.81 348 CYS A O 1
ATOM 2743 N N . GLU A 1 349 ? -21.688 14.281 3.629 1 95.06 349 GLU A N 1
ATOM 2744 C CA . GLU A 1 349 ? -21.578 15.484 4.445 1 95.06 349 GLU A CA 1
ATOM 2745 C C . GLU A 1 349 ? -22.625 15.492 5.562 1 95.06 349 GLU A C 1
ATOM 2747 O O . GLU A 1 349 ? -23.703 14.914 5.41 1 95.06 349 GLU A O 1
ATOM 2752 N N . VAL A 1 350 ? -22.234 16.125 6.547 1 93 350 VAL A N 1
ATOM 2753 C CA . VAL A 1 350 ? -23.203 16.328 7.621 1 93 350 VAL A CA 1
ATOM 2754 C C . VAL A 1 350 ? -24.156 17.453 7.242 1 93 350 VAL A C 1
ATOM 2756 O O . VAL A 1 350 ? -23.75 18.438 6.602 1 93 350 VAL A O 1
ATOM 2759 N N . LYS A 1 351 ? -25.406 17.266 7.625 1 90.12 351 LYS A N 1
ATOM 2760 C CA . LYS A 1 351 ? -26.344 18.375 7.391 1 90.12 351 LYS A CA 1
ATOM 2761 C C . LYS A 1 351 ? -25.984 19.578 8.242 1 90.12 351 LYS A C 1
ATOM 2763 O O . LYS A 1 351 ? -25.844 19.469 9.469 1 90.12 351 LYS A O 1
ATOM 2768 N N . LYS A 1 352 ? -25.891 20.672 7.656 1 86.38 352 LYS A N 1
ATOM 2769 C CA . LYS A 1 352 ? -25.422 21.875 8.336 1 86.38 352 LYS A CA 1
ATOM 2770 C C . LYS A 1 352 ? -26.516 22.453 9.242 1 86.38 352 LYS A C 1
ATOM 2772 O O . LYS A 1 352 ? -27.656 22.625 8.828 1 86.38 352 LYS A O 1
ATOM 2777 N N . VAL A 1 353 ? -26.125 22.625 10.453 1 90.25 353 VAL A N 1
ATOM 2778 C CA . VAL A 1 353 ? -26.969 23.328 11.406 1 90.25 353 VAL A CA 1
ATOM 2779 C C . VAL A 1 353 ? -26.609 24.828 11.391 1 90.25 353 VAL A C 1
ATOM 2781 O O . VAL A 1 353 ? -25.484 25.203 11.703 1 90.25 353 VAL A O 1
ATOM 2784 N N . THR A 1 354 ? -27.578 25.703 11.07 1 86.06 354 THR A N 1
ATOM 2785 C CA . THR A 1 354 ? -27.281 27.109 10.867 1 86.06 354 THR A CA 1
ATOM 2786 C C . THR A 1 354 ? -27.719 27.938 12.078 1 86.06 354 THR A C 1
ATOM 2788 O O . THR A 1 354 ? -27.297 29.078 12.242 1 86.06 354 THR A O 1
ATOM 2791 N N . SER A 1 355 ? -28.531 27.359 12.953 1 88.62 355 SER A N 1
ATOM 2792 C CA . SER A 1 355 ? -29.047 28.078 14.117 1 88.62 355 SER A CA 1
ATOM 2793 C C . SER A 1 355 ? -28.375 27.578 15.398 1 88.62 355 SER A C 1
ATOM 2795 O O . SER A 1 355 ? -28.125 26.391 15.547 1 88.62 355 SER A O 1
ATOM 2797 N N . CYS A 1 356 ? -28.156 28.547 16.266 1 91.12 356 CYS A N 1
ATOM 2798 C CA . CYS A 1 356 ? -27.562 28.188 17.562 1 91.12 356 CYS A CA 1
ATOM 2799 C C . CYS A 1 356 ? -28.641 27.953 18.609 1 91.12 356 CYS A C 1
ATOM 2801 O O . CYS A 1 356 ? -28.344 27.609 19.75 1 91.12 356 CYS A O 1
ATOM 2803 N N . LYS A 1 357 ? -29.844 28.125 18.172 1 93.69 357 LYS A N 1
ATOM 2804 C CA . LYS A 1 357 ? -30.953 27.875 19.094 1 93.69 357 LYS A CA 1
ATOM 2805 C C . LYS A 1 357 ? -31.188 26.391 19.281 1 93.69 357 LYS A C 1
ATOM 2807 O O . LYS A 1 357 ? -31.422 25.656 18.312 1 93.69 357 LYS A O 1
ATOM 2812 N N . ALA A 1 358 ? -31.234 26 20.484 1 93.56 358 ALA A N 1
ATOM 2813 C CA . ALA A 1 358 ? -31.328 24.594 20.844 1 93.56 358 ALA A CA 1
ATOM 2814 C C . ALA A 1 358 ? -32.562 23.953 20.25 1 93.56 358 ALA A C 1
ATOM 2816 O O . ALA A 1 358 ? -32.594 22.75 19.953 1 93.56 358 ALA A O 1
ATOM 2817 N N . SER A 1 359 ? -33.594 24.703 20.016 1 94 359 SER A N 1
ATOM 2818 C CA . SER A 1 359 ? -34.875 24.172 19.516 1 94 359 SER A CA 1
ATOM 2819 C C . SER A 1 359 ? -34.812 23.875 18.016 1 94 359 SER A C 1
ATOM 2821 O O . SER A 1 359 ? -35.688 23.219 17.469 1 94 359 SER A O 1
ATOM 2823 N N . ASP A 1 360 ? -33.75 24.297 17.453 1 95.06 360 ASP A N 1
ATOM 2824 C CA . ASP A 1 360 ? -33.719 24.234 15.992 1 95.06 360 ASP A CA 1
ATOM 2825 C C . ASP A 1 360 ? -32.938 23 15.523 1 95.06 360 ASP A C 1
ATOM 2827 O O . ASP A 1 360 ? -32.812 22.75 14.32 1 95.06 360 ASP A O 1
ATOM 2831 N N . PHE A 1 361 ? -32.344 22.25 16.359 1 96.56 361 PHE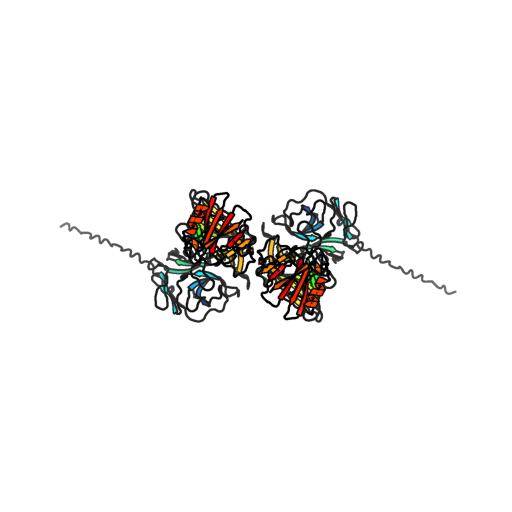 A N 1
ATOM 2832 C CA . PHE A 1 361 ? -31.594 21.047 15.984 1 96.56 361 PHE A CA 1
ATOM 2833 C C . PHE A 1 361 ? -31.812 19.938 17 1 96.56 361 PHE A C 1
ATOM 2835 O O . PHE A 1 361 ? -32.375 20.172 18.078 1 96.56 361 PHE A O 1
ATOM 2842 N N . GLU A 1 362 ? -31.516 18.734 16.609 1 96 362 GLU A N 1
ATOM 2843 C CA . GLU A 1 362 ? -31.531 17.547 17.469 1 96 362 GLU A CA 1
ATOM 2844 C C . GLU A 1 362 ? -30.281 16.688 17.25 1 96 362 GLU A C 1
ATOM 2846 O O . GLU A 1 362 ? -29.438 17.031 16.406 1 96 362 GLU A O 1
ATOM 2851 N N . TYR A 1 363 ? -30.141 15.711 18.094 1 97.31 363 TYR A N 1
ATOM 2852 C CA . TYR A 1 363 ? -29.016 14.789 17.969 1 97.31 363 TYR A CA 1
ATOM 2853 C C . TYR A 1 363 ? -29.484 13.422 17.5 1 97.31 363 TYR A C 1
ATOM 2855 O O . TYR A 1 363 ? -30.484 12.898 17.984 1 97.31 363 TYR A O 1
ATOM 2863 N N . TYR A 1 364 ? -28.875 12.93 16.531 1 97.44 364 TYR A N 1
ATOM 2864 C CA . TYR A 1 364 ? -29.078 11.508 16.281 1 97.44 364 TYR A CA 1
ATOM 2865 C C . TYR A 1 364 ? -27.906 10.688 16.797 1 97.44 364 TYR A C 1
ATOM 2867 O O . TYR A 1 364 ? -26.766 11.164 16.781 1 97.44 364 TYR A O 1
ATOM 2875 N N . LYS A 1 365 ? -28.188 9.516 17.156 1 97.69 365 LYS A N 1
ATOM 2876 C CA . LYS A 1 365 ? -27.25 8.664 17.875 1 97.69 365 LYS A CA 1
ATOM 2877 C C . LYS A 1 365 ? -26.609 7.641 16.938 1 97.69 365 LYS A C 1
ATOM 2879 O O . LYS A 1 365 ? -27.281 7.055 16.094 1 97.69 365 LYS A O 1
ATOM 2884 N N . LEU A 1 366 ? -25.328 7.465 17.062 1 97.25 366 LEU A N 1
ATOM 2885 C CA . LEU A 1 366 ? -24.578 6.363 16.469 1 97.25 366 LEU A CA 1
ATOM 2886 C C . LEU A 1 366 ? -23.922 5.508 17.547 1 97.25 366 LEU A C 1
ATOM 2888 O O . LEU A 1 366 ? -23.312 6.035 18.484 1 97.25 366 LEU A O 1
ATOM 2892 N N . GLN A 1 367 ? -24.016 4.262 17.375 1 96.81 367 GLN A N 1
ATOM 2893 C CA . GLN A 1 367 ? -23.438 3.338 18.344 1 96.81 367 GLN A CA 1
ATOM 2894 C C . GLN A 1 367 ? -22.188 2.66 17.781 1 96.81 367 GLN A C 1
ATOM 2896 O O . GLN A 1 367 ? -22.156 2.293 16.609 1 96.81 367 GLN A O 1
ATOM 2901 N N . GLY A 1 368 ? -21.188 2.484 18.688 1 96.81 368 GLY A N 1
ATOM 2902 C CA . GLY A 1 368 ? -19.984 1.767 18.328 1 96.81 368 GLY A CA 1
ATOM 2903 C C . GLY A 1 368 ? -19.062 2.564 17.422 1 96.81 368 GLY A C 1
ATOM 2904 O O . GLY A 1 368 ? -18.469 2.018 16.484 1 96.81 368 GLY A O 1
ATOM 2905 N N . VAL A 1 369 ? -18.969 3.836 17.609 1 97.44 369 VAL A N 1
ATOM 2906 C CA . VAL A 1 369 ? -18.172 4.695 16.75 1 97.44 369 VAL A CA 1
ATOM 2907 C C . VAL A 1 369 ? -17.328 5.641 17.594 1 97.44 369 VAL A C 1
ATOM 2909 O O . VAL A 1 369 ? -17.766 6.086 18.656 1 97.44 369 VAL A O 1
ATOM 2912 N N . ASP A 1 370 ? -16.141 5.922 17.109 1 98.06 370 ASP A N 1
ATOM 2913 C CA . ASP A 1 370 ? -15.273 6.879 17.781 1 98.06 370 ASP A CA 1
ATOM 2914 C C . ASP A 1 370 ? -14.781 7.949 16.797 1 98.06 370 ASP A C 1
ATOM 2916 O O . ASP A 1 370 ? -14.688 7.699 15.602 1 98.06 370 ASP A O 1
ATOM 2920 N N . HIS A 1 371 ? -14.578 9.086 17.391 1 97.88 371 HIS A N 1
ATOM 2921 C CA . HIS A 1 371 ? -13.859 10.164 16.703 1 97.88 371 HIS A CA 1
ATOM 2922 C C . HIS A 1 371 ? -12.352 9.961 16.797 1 97.88 371 HIS A C 1
ATOM 2924 O O . HIS A 1 371 ? -11.859 9.312 17.734 1 97.88 371 HIS A O 1
ATOM 2930 N N . PHE A 1 372 ? -11.594 10.5 15.844 1 96.62 372 PHE A N 1
ATOM 2931 C CA . PHE A 1 372 ? -10.148 10.273 15.805 1 96.62 372 PHE A CA 1
ATOM 2932 C C . PHE A 1 372 ? -9.484 10.859 17.047 1 96.62 372 PHE A C 1
ATOM 2934 O O . PHE A 1 372 ? -8.367 10.461 17.391 1 96.62 372 PHE A O 1
ATOM 2941 N N . MET A 1 373 ? -10.078 11.844 17.734 1 96.31 373 MET A N 1
ATOM 2942 C CA . MET A 1 373 ? -9.453 12.5 18.875 1 96.31 373 MET A CA 1
ATOM 2943 C C . MET A 1 373 ? -9.531 11.633 20.125 1 96.31 373 MET A C 1
ATOM 2945 O O . MET A 1 373 ? -8.883 11.922 21.125 1 96.31 373 MET A O 1
ATOM 2949 N N . ILE A 1 374 ? -10.227 10.562 20.078 1 97.25 374 ILE A N 1
ATOM 2950 C CA . ILE A 1 374 ? -10.586 9.836 21.281 1 97.25 374 ILE A CA 1
ATOM 2951 C C . ILE A 1 374 ? -9.461 8.875 21.672 1 97.25 374 ILE A C 1
ATOM 2953 O O . ILE A 1 374 ? -9.094 8.781 22.844 1 97.25 374 ILE A O 1
ATOM 2957 N N . LYS A 1 375 ? -8.883 8.195 20.766 1 93.75 375 LYS A N 1
ATOM 2958 C CA . LYS A 1 375 ? -7.965 7.086 21 1 93.75 375 LYS A CA 1
ATOM 2959 C C . LYS A 1 375 ? -6.801 7.516 21.891 1 93.75 375 LYS A C 1
ATOM 2961 O O . LYS A 1 375 ? -6.328 6.738 22.719 1 93.75 375 LYS A O 1
ATOM 2966 N N . TYR A 1 376 ? -6.402 8.781 21.828 1 93.44 376 TYR A N 1
ATOM 2967 C CA . TYR A 1 376 ? -5.18 9.18 22.516 1 93.44 376 TYR A CA 1
ATOM 2968 C C . TYR A 1 376 ? -5.465 10.258 23.547 1 93.44 376 TYR A C 1
ATOM 2970 O O . TYR A 1 376 ? -4.551 10.961 24 1 93.44 376 TYR A O 1
ATOM 2978 N N . THR A 1 377 ? -6.723 10.445 23.812 1 95.06 377 THR A N 1
ATOM 2979 C CA . THR A 1 377 ? -7.094 11.398 24.844 1 95.06 377 THR A CA 1
ATOM 2980 C C . THR A 1 377 ? -8.047 10.758 25.844 1 95.06 377 THR A C 1
ATOM 2982 O O . THR A 1 377 ? -8.656 9.719 25.562 1 95.06 377 THR A O 1
ATOM 2985 N N . ARG A 1 378 ? -8.227 11.32 26.953 1 94.38 378 ARG A N 1
ATOM 2986 C CA . ARG A 1 378 ? -9.055 10.75 28 1 94.38 378 ARG A CA 1
ATOM 2987 C C . ARG A 1 378 ? -10.453 11.359 27.984 1 94.38 378 ARG A C 1
ATOM 2989 O O . ARG A 1 378 ? -11.414 10.742 28.469 1 94.38 378 ARG A O 1
ATOM 2996 N N . GLY A 1 379 ? -10.602 12.586 27.391 1 95.38 379 GLY A N 1
ATOM 2997 C CA . GLY A 1 379 ? -11.883 13.273 27.438 1 95.38 379 GLY A CA 1
ATOM 2998 C C . GLY A 1 379 ? -12.203 13.836 28.812 1 95.38 379 GLY A C 1
ATOM 2999 O O . GLY A 1 379 ? -11.406 13.711 29.734 1 95.38 379 GLY A O 1
ATOM 3000 N N . ASP A 1 380 ? -13.336 14.438 28.938 1 96.88 380 ASP A N 1
ATOM 3001 C CA . ASP A 1 380 ? -13.789 15.008 30.203 1 96.88 380 ASP A CA 1
ATOM 3002 C C . ASP A 1 380 ? -14.672 14.016 30.953 1 96.88 380 ASP A C 1
ATOM 3004 O O . ASP A 1 380 ? -15.562 13.398 30.375 1 96.88 380 ASP A O 1
ATOM 3008 N N . GLU A 1 381 ? -14.391 13.883 32.188 1 97.75 381 GLU A N 1
ATOM 3009 C CA . GLU A 1 381 ? -15.289 13.094 33.031 1 97.75 381 GLU A CA 1
ATOM 3010 C C . GLU A 1 381 ? -16.562 13.859 33.344 1 97.75 381 GLU A C 1
ATOM 3012 O O . GLU A 1 381 ? -16.516 14.906 34 1 97.75 381 GLU A O 1
ATOM 3017 N N . THR A 1 382 ? -17.688 13.43 32.906 1 97.88 382 THR A N 1
ATOM 3018 C CA . THR A 1 382 ? -18.969 14.102 33.156 1 97.88 382 THR A CA 1
ATOM 3019 C C . THR A 1 382 ? -20.141 13.172 32.812 1 97.88 382 THR A C 1
ATOM 3021 O O . THR A 1 382 ? -19.938 12.086 32.281 1 97.88 382 THR A O 1
ATOM 3024 N N . LYS A 1 383 ? -21.312 13.539 33.219 1 97.44 383 LYS A N 1
ATOM 3025 C CA . LYS A 1 383 ? -22.5 12.789 32.844 1 97.44 383 LYS A CA 1
ATOM 3026 C C . LYS A 1 383 ? -22.938 13.141 31.422 1 97.44 383 LYS A C 1
ATOM 3028 O O . LYS A 1 383 ? -22.625 14.219 30.922 1 97.44 383 LYS A O 1
ATOM 3033 N N . GLN A 1 384 ? -23.594 12.266 30.859 1 97.75 384 GLN A N 1
ATOM 3034 C CA . GLN A 1 384 ? -23.984 12.422 29.469 1 97.75 384 GLN A CA 1
ATOM 3035 C C . GLN A 1 384 ? -24.797 13.695 29.266 1 97.75 384 GLN A C 1
ATOM 3037 O O . GLN A 1 384 ? -24.625 14.391 28.266 1 97.75 384 GLN A O 1
ATOM 3042 N N . SER A 1 385 ? -25.719 13.953 30.219 1 97.88 385 SER A N 1
ATOM 3043 C CA . SER A 1 385 ? -26.578 15.141 30.094 1 97.88 385 SER A CA 1
ATOM 3044 C C . SER A 1 385 ? -25.734 16.422 30.078 1 97.88 385 SER A C 1
ATOM 3046 O O . SER A 1 385 ? -26.047 17.359 29.344 1 97.88 385 SER A O 1
ATOM 3048 N N . ASP A 1 386 ? -24.734 16.422 30.875 1 98.19 386 ASP A N 1
ATOM 3049 C CA . ASP A 1 386 ? -23.844 17.578 30.922 1 98.19 386 ASP A CA 1
ATOM 3050 C C . ASP A 1 386 ? -23.047 17.719 29.625 1 98.19 386 ASP A C 1
ATOM 3052 O O . ASP A 1 386 ? -22.812 18.828 29.141 1 98.19 386 ASP A O 1
ATOM 3056 N N . CYS A 1 387 ? -22.625 16.609 29.141 1 98.12 387 CYS A N 1
ATOM 3057 C CA . CYS A 1 387 ? -21.938 16.594 27.859 1 98.12 387 CYS A CA 1
ATOM 3058 C C . CYS A 1 387 ? -22.797 17.188 26.75 1 98.12 387 CYS A C 1
ATOM 3060 O O . CYS A 1 387 ? -22.359 18.062 26.016 1 98.12 387 CYS A O 1
ATOM 3062 N N . GLU A 1 388 ? -24 16.781 26.719 1 98 388 GLU A N 1
ATOM 3063 C CA . GLU A 1 388 ? -24.953 17.266 25.719 1 98 388 GLU A CA 1
ATOM 3064 C C . GLU A 1 388 ? -25.188 18.766 25.891 1 98 388 GLU A C 1
ATOM 3066 O O . GLU A 1 388 ? -25.234 19.5 24.906 1 98 388 GLU A O 1
ATOM 3071 N N . SER A 1 389 ? -25.359 19.141 27.125 1 97.81 389 SER A N 1
ATOM 3072 C CA . SER A 1 389 ? -25.578 20.547 27.422 1 97.81 389 SER A CA 1
ATOM 3073 C C . SER A 1 389 ? -24.422 21.406 26.938 1 97.81 389 SER A C 1
ATOM 3075 O O . SER A 1 389 ? -24.625 22.469 26.359 1 97.81 389 SER A O 1
ATOM 3077 N N . LYS A 1 390 ? -23.25 20.922 27.172 1 96.75 390 LYS A N 1
ATOM 3078 C CA . LYS A 1 390 ? -22.062 21.625 26.734 1 96.75 390 LYS A CA 1
ATOM 3079 C C . LYS A 1 390 ? -22.047 21.812 25.219 1 96.75 390 LYS A C 1
ATOM 3081 O O . LYS A 1 390 ? -21.766 22.906 24.719 1 96.75 390 LYS A O 1
ATOM 3086 N N . CYS A 1 391 ? -22.359 20.828 24.5 1 96.56 391 CYS A N 1
ATOM 3087 C CA . CYS A 1 391 ? -22.391 20.906 23.047 1 96.56 391 CYS A CA 1
ATOM 3088 C C . CYS A 1 391 ? -23.516 21.812 22.562 1 96.56 391 CYS A C 1
ATOM 3090 O O . CYS A 1 391 ? -23.344 22.594 21.641 1 96.56 391 CYS A O 1
ATOM 3092 N N . THR A 1 392 ? -24.625 21.703 23.25 1 97 392 THR A N 1
ATOM 3093 C CA . THR A 1 392 ? -25.812 22.469 22.875 1 97 392 THR A CA 1
ATOM 3094 C C . THR A 1 392 ? -25.547 23.969 23.016 1 97 392 THR A C 1
ATOM 3096 O O . THR A 1 392 ? -26 24.766 22.188 1 97 392 THR A O 1
ATOM 3099 N N . LYS A 1 393 ? -24.828 24.297 23.984 1 95.5 393 LYS A N 1
ATOM 3100 C CA . LYS A 1 393 ? -24.578 25.703 24.297 1 95.5 393 LYS A CA 1
ATOM 3101 C C . LYS A 1 393 ? -23.5 26.281 23.391 1 95.5 393 LYS A C 1
ATOM 3103 O O . LYS A 1 393 ? -23.328 27.484 23.297 1 95.5 393 LYS A O 1
ATOM 3108 N N . ASP A 1 394 ? -22.766 25.438 22.781 1 93.44 394 ASP A N 1
ATOM 3109 C CA . ASP A 1 394 ? -21.703 25.859 21.875 1 93.44 394 ASP A CA 1
ATOM 3110 C C . ASP A 1 394 ? -22.141 25.781 20.422 1 93.44 394 ASP A C 1
ATOM 3112 O O . ASP A 1 394 ? -22.266 24.688 19.859 1 93.44 394 ASP A O 1
ATOM 3116 N N . CYS A 1 395 ? -22.25 26.891 19.828 1 92.69 395 CYS A N 1
ATOM 3117 C CA . CYS A 1 395 ? -22.797 26.969 18.469 1 92.69 395 CYS A CA 1
ATOM 3118 C C . CYS A 1 395 ? -21.875 26.281 17.469 1 92.69 395 CYS A C 1
ATOM 3120 O O . CYS A 1 395 ? -22.328 25.812 16.422 1 92.69 395 CYS A O 1
ATOM 3122 N N . LYS A 1 396 ? -20.625 26.156 17.766 1 92.25 396 LYS A N 1
ATOM 3123 C CA . LYS A 1 396 ? -19.656 25.609 16.828 1 92.25 396 LYS A CA 1
ATOM 3124 C C . LYS A 1 396 ? -19.562 24.094 16.969 1 92.25 396 LYS A C 1
ATOM 3126 O O . LYS A 1 396 ? -18.922 23.422 16.156 1 92.25 396 LYS A O 1
ATOM 3131 N N . CYS A 1 397 ? -20.219 23.641 18.031 1 94.5 397 CYS A N 1
ATOM 3132 C CA . CYS A 1 397 ? -20.219 22.203 18.25 1 94.5 397 CYS A CA 1
ATOM 3133 C C . CYS A 1 397 ? -21.031 21.484 17.172 1 94.5 397 CYS A C 1
ATOM 3135 O O . CYS A 1 397 ? -22.156 21.891 16.875 1 94.5 397 CYS A O 1
ATOM 3137 N N . MET A 1 398 ? -20.438 20.391 16.641 1 95.56 398 MET A N 1
ATOM 3138 C CA . MET A 1 398 ? -21.125 19.641 15.594 1 95.56 398 MET A CA 1
ATOM 3139 C C . MET A 1 398 ? -21.688 18.328 16.141 1 95.56 398 MET A C 1
ATOM 3141 O O . MET A 1 398 ? -22.531 17.703 15.516 1 95.56 398 MET A O 1
ATOM 3145 N N . GLY A 1 399 ? -21.188 17.922 17.266 1 96.81 399 GLY A N 1
ATOM 3146 C CA . GLY A 1 399 ? -21.578 16.703 17.938 1 96.81 399 GLY A CA 1
ATOM 3147 C C . GLY A 1 399 ? -20.703 16.359 19.125 1 96.81 399 GLY A C 1
ATOM 3148 O O . GLY A 1 399 ? -19.688 17.016 19.359 1 96.81 399 GLY A O 1
ATOM 3149 N N . TYR A 1 400 ? -21.172 15.391 19.875 1 98.31 400 TYR A N 1
ATOM 3150 C CA . TYR A 1 400 ? -20.375 14.953 21.016 1 98.31 400 TYR A CA 1
ATOM 3151 C C . TYR A 1 400 ? -20.312 13.43 21.094 1 98.31 400 TYR A C 1
ATOM 3153 O O . TYR A 1 400 ? -21.188 12.742 20.547 1 98.31 400 TYR A O 1
ATOM 3161 N N . PHE A 1 401 ? -19.25 12.961 21.688 1 98.69 401 PHE A N 1
ATOM 3162 C CA . PHE A 1 401 ? -19.016 11.539 21.906 1 98.69 401 PHE A CA 1
ATOM 3163 C C . PHE A 1 401 ? -19 11.211 23.391 1 98.69 401 PHE A C 1
ATOM 3165 O O . PHE A 1 401 ? -18.469 11.977 24.203 1 98.69 401 PHE A O 1
ATOM 3172 N N . TYR A 1 402 ? -19.609 10.125 23.703 1 98.62 402 TYR A N 1
ATOM 3173 C CA . TYR A 1 402 ? -19.766 9.781 25.109 1 98.62 402 TYR A CA 1
ATOM 3174 C C . TYR A 1 402 ? -19.531 8.289 25.328 1 98.62 402 TYR A C 1
ATOM 3176 O O . TYR A 1 402 ? -20.203 7.453 24.703 1 98.62 402 TYR A O 1
ATOM 3184 N N . HIS A 1 403 ? -18.578 7.953 26.094 1 98.44 403 HIS A N 1
ATOM 3185 C CA . HIS A 1 403 ? -18.344 6.578 26.531 1 98.44 403 HIS A CA 1
ATOM 3186 C C . HIS A 1 403 ? -19.078 6.289 27.828 1 98.44 403 HIS A C 1
ATOM 3188 O O . HIS A 1 403 ? -18.672 6.77 28.891 1 98.44 403 HIS A O 1
ATOM 3194 N N . THR A 1 404 ? -20.062 5.457 27.75 1 97.62 404 THR A N 1
ATOM 3195 C CA . THR A 1 404 ? -20.922 5.219 28.906 1 97.62 404 THR A CA 1
ATOM 3196 C C . THR A 1 404 ? -20.188 4.402 29.969 1 97.62 404 THR A C 1
ATOM 3198 O O . THR A 1 404 ? -20.484 4.527 31.156 1 97.62 404 THR A O 1
ATOM 3201 N N . ASP A 1 405 ? -19.297 3.588 29.594 1 96.06 405 ASP A N 1
ATOM 3202 C CA . ASP A 1 405 ? -18.609 2.703 30.531 1 96.06 405 ASP A CA 1
ATOM 3203 C C . ASP A 1 405 ? -17.656 3.49 31.422 1 96.06 405 ASP A C 1
ATOM 3205 O O . ASP A 1 405 ? -17.5 3.166 32.594 1 96.06 405 ASP A O 1
ATOM 3209 N N . SER A 1 406 ? -17.094 4.574 30.891 1 96.5 406 SER A N 1
ATOM 3210 C CA . SER A 1 406 ? -16.094 5.328 31.641 1 96.5 406 SER A CA 1
ATOM 3211 C C . SER A 1 406 ? -16.578 6.734 31.969 1 96.5 406 SER A C 1
ATOM 3213 O O . SER A 1 406 ? -15.898 7.5 32.656 1 96.5 406 SER A O 1
ATOM 3215 N N . SER A 1 407 ? -17.703 7.105 31.469 1 97.75 407 SER A N 1
ATOM 3216 C CA . SER A 1 407 ? -18.312 8.422 31.672 1 97.75 407 SER A CA 1
ATOM 3217 C C . SER A 1 407 ? -17.391 9.531 31.156 1 97.75 407 SER A C 1
ATOM 3219 O O . SER A 1 407 ? -17.125 10.5 31.859 1 97.75 407 SER A O 1
ATOM 3221 N N . ARG A 1 408 ? -16.938 9.352 29.938 1 98.38 408 ARG A N 1
ATOM 3222 C CA . ARG A 1 408 ? -16.047 10.305 29.297 1 98.38 408 ARG A CA 1
ATOM 3223 C C . ARG A 1 408 ? -16.734 11.008 28.125 1 98.38 408 ARG A C 1
ATOM 3225 O O . ARG A 1 408 ? -17.469 10.375 27.375 1 98.38 408 ARG A O 1
ATOM 3232 N N . CYS A 1 409 ? -16.453 12.312 28.047 1 98.5 409 CYS A N 1
ATOM 3233 C CA . CYS A 1 409 ? -17.094 13.164 27.062 1 98.5 409 CYS A CA 1
ATOM 3234 C C . CYS A 1 409 ? -16.078 13.852 26.172 1 98.5 409 CYS A C 1
ATOM 3236 O O . CYS A 1 409 ? -15.062 14.352 26.656 1 98.5 409 CYS A O 1
ATOM 3238 N N . TRP A 1 410 ? -16.297 13.883 24.844 1 98 410 TRP A N 1
ATOM 3239 C CA . TRP A 1 410 ? -15.539 14.648 23.859 1 98 410 TRP A CA 1
ATOM 3240 C C . TRP A 1 410 ? -16.453 15.508 23 1 98 410 TRP A C 1
ATOM 3242 O O . TRP A 1 410 ? -17.438 15.016 22.438 1 98 410 TRP A O 1
ATOM 3252 N N . ILE A 1 411 ? -16.172 16.75 22.875 1 96.75 411 ILE A N 1
ATOM 3253 C CA . ILE A 1 411 ? -16.891 17.672 22 1 96.75 411 ILE A CA 1
ATOM 3254 C C . ILE A 1 411 ? -16.188 17.75 20.656 1 96.75 411 ILE A C 1
ATOM 3256 O O . ILE A 1 411 ? -14.977 17.953 20.594 1 96.75 411 ILE A O 1
ATOM 3260 N N . ALA A 1 412 ? -16.938 17.594 19.594 1 96.12 412 ALA A N 1
ATOM 3261 C CA . ALA A 1 412 ? -16.344 17.625 18.25 1 96.12 412 ALA A CA 1
ATOM 3262 C C . ALA A 1 412 ? -16.766 18.875 17.5 1 96.12 412 ALA A C 1
ATOM 3264 O O . ALA A 1 412 ? -17.953 19.172 17.375 1 96.12 412 ALA A O 1
ATOM 3265 N N . TYR A 1 413 ? -15.797 19.547 16.969 1 94.69 413 TYR A N 1
ATOM 3266 C CA . TYR A 1 413 ? -16.031 20.75 16.172 1 94.69 413 TYR A CA 1
ATOM 3267 C C . TYR A 1 413 ? -15.914 20.453 14.688 1 94.69 413 TYR A C 1
ATOM 3269 O O . TYR A 1 413 ? -16.359 21.25 13.852 1 94.69 413 TYR A O 1
ATOM 3277 N N . ASP A 1 414 ? -15.234 19.375 14.32 1 95.5 414 ASP A N 1
ATOM 3278 C CA . ASP A 1 414 ? -15.211 18.719 13.023 1 95.5 414 ASP A CA 1
ATOM 3279 C C . ASP A 1 414 ? -15.438 17.219 13.172 1 95.5 414 ASP A C 1
ATOM 3281 O O . ASP A 1 414 ? -14.852 16.578 14.055 1 95.5 414 ASP A O 1
ATOM 3285 N N . LEU A 1 415 ? -16.281 16.734 12.406 1 96.5 415 LEU A N 1
ATOM 3286 C CA . LEU A 1 415 ? -16.578 15.312 12.555 1 96.5 415 LEU A CA 1
ATOM 3287 C C . LEU A 1 415 ? -15.586 14.461 11.758 1 96.5 415 LEU A C 1
ATOM 3289 O O . LEU A 1 415 ? -14.984 13.531 12.297 1 96.5 415 LEU A O 1
ATOM 3293 N N . LYS A 1 416 ? -15.359 14.875 10.469 1 97.06 416 LYS A N 1
ATOM 3294 C CA . LYS A 1 416 ? -14.367 14.234 9.609 1 97.06 416 LYS A CA 1
ATOM 3295 C C . LYS A 1 416 ? -14.531 12.719 9.609 1 97.06 416 LYS A C 1
ATOM 3297 O O . LYS A 1 416 ? -15.625 12.211 9.352 1 97.06 416 LYS A O 1
ATOM 3302 N N . THR A 1 417 ? -13.508 11.961 9.945 1 97.94 417 THR A N 1
ATOM 3303 C CA . THR A 1 417 ? -13.547 10.5 9.914 1 97.94 417 THR A CA 1
ATOM 3304 C C . THR A 1 417 ? -13.953 9.938 11.266 1 97.94 417 THR A C 1
ATOM 3306 O O . THR A 1 417 ? -13.32 10.234 12.281 1 97.94 417 THR A O 1
ATOM 3309 N N . LEU A 1 418 ? -15 9.211 11.258 1 98.31 418 LEU A N 1
ATOM 3310 C CA . LEU A 1 418 ? -15.359 8.367 12.398 1 98.31 418 LEU A CA 1
ATOM 3311 C C . LEU A 1 418 ? -14.852 6.945 12.211 1 98.31 418 LEU A C 1
ATOM 3313 O O . LEU A 1 418 ? -14.703 6.48 11.078 1 98.31 418 LEU A O 1
ATOM 3317 N N . THR A 1 419 ? -14.555 6.266 13.281 1 97.75 419 THR A N 1
ATOM 3318 C CA . THR A 1 419 ? -14.055 4.898 13.219 1 97.75 419 THR A CA 1
ATOM 3319 C C . THR A 1 419 ? -15.023 3.932 13.891 1 97.75 419 THR A C 1
ATOM 3321 O O . THR A 1 419 ? -15.477 4.184 15.008 1 97.75 419 THR A O 1
ATOM 3324 N N . ARG A 1 420 ? -15.305 2.885 13.234 1 96.38 420 ARG A N 1
ATOM 3325 C CA . ARG A 1 420 ? -16.078 1.822 13.859 1 96.38 420 ARG A CA 1
ATOM 3326 C C . ARG A 1 420 ? -15.25 1.065 14.891 1 96.38 420 ARG A C 1
ATOM 3328 O O . ARG A 1 420 ? -14.172 0.558 14.57 1 96.38 420 ARG A O 1
ATOM 3335 N N . VAL A 1 421 ? -15.641 0.928 16.062 1 94.88 421 VAL A N 1
ATOM 3336 C CA . VAL A 1 421 ? -14.875 0.24 17.109 1 94.88 421 VAL A CA 1
ATOM 3337 C C . VAL A 1 421 ? -15.672 -0.954 17.625 1 94.88 421 VAL A C 1
ATOM 3339 O O . VAL A 1 421 ? -15.109 -1.846 18.266 1 94.88 421 VAL A O 1
ATOM 3342 N N . GLY A 1 422 ? -16.812 -1.147 17.375 1 86.19 422 GLY A N 1
ATOM 3343 C CA . GLY A 1 422 ? -17.625 -2.301 17.703 1 86.19 422 GLY A CA 1
ATOM 3344 C C . GLY A 1 422 ? -18.062 -2.324 19.156 1 86.19 422 GLY A C 1
ATOM 3345 O O . GLY A 1 422 ? -18.844 -3.189 19.562 1 86.19 422 GLY A O 1
ATOM 3346 N N . ASP A 1 423 ? -17.625 -1.414 19.984 1 91.69 423 ASP A N 1
ATOM 3347 C CA . ASP A 1 423 ? -18.016 -1.299 21.375 1 91.69 423 ASP A CA 1
ATOM 3348 C C . ASP A 1 423 ? -19.312 -0.499 21.531 1 91.69 423 ASP A C 1
ATOM 3350 O O . ASP A 1 423 ? -19.344 0.706 21.266 1 91.69 423 ASP A O 1
ATOM 3354 N N . SER A 1 424 ? -20.312 -1.108 22.031 1 94.5 424 SER A N 1
ATOM 3355 C CA . SER A 1 424 ? -21.656 -0.519 22.078 1 94.5 424 SER A CA 1
ATOM 3356 C C . SER A 1 424 ? -21.734 0.598 23.109 1 94.5 424 SER A C 1
ATOM 3358 O O . SER A 1 424 ? -22.688 1.375 23.125 1 94.5 424 SER A O 1
ATOM 3360 N N . THR A 1 425 ? -20.75 0.685 23.953 1 97.5 425 THR A N 1
ATOM 3361 C CA . THR A 1 425 ? -20.75 1.727 24.984 1 97.5 425 THR A CA 1
ATOM 3362 C C . THR A 1 425 ? -20.188 3.031 24.422 1 97.5 425 THR A C 1
ATOM 3364 O O . THR A 1 425 ? -20.266 4.074 25.078 1 97.5 425 THR A O 1
ATOM 3367 N N . HIS A 1 426 ? -19.594 2.992 23.266 1 98.38 426 HIS A N 1
ATOM 3368 C CA . HIS A 1 426 ? -19.094 4.18 22.578 1 98.38 426 HIS A CA 1
ATOM 3369 C C . HIS A 1 426 ? -20.172 4.816 21.719 1 98.38 426 HIS A C 1
ATOM 3371 O O . HIS A 1 426 ? -20.562 4.258 20.688 1 98.38 426 HIS A O 1
ATOM 3377 N N . LEU A 1 427 ? -20.594 5.949 22.141 1 98.25 427 LEU A N 1
ATOM 3378 C CA . LEU A 1 427 ? -21.719 6.582 21.469 1 98.25 427 LEU A CA 1
ATOM 3379 C C . LEU A 1 427 ? -21.312 7.914 20.859 1 98.25 427 LEU A C 1
ATOM 3381 O O . LEU A 1 427 ? -20.5 8.641 21.422 1 98.25 427 LEU A O 1
ATOM 3385 N N . ALA A 1 428 ? -21.875 8.18 19.75 1 98.44 428 ALA A N 1
ATOM 3386 C CA . ALA A 1 428 ? -21.766 9.484 19.094 1 98.44 428 ALA A CA 1
ATOM 3387 C C . ALA A 1 428 ? -23.141 10.133 18.953 1 98.44 428 ALA A C 1
ATOM 3389 O O . ALA A 1 428 ? -24.125 9.461 18.641 1 98.44 428 ALA A O 1
ATOM 3390 N N . TYR A 1 429 ? -23.234 11.344 19.219 1 98.44 429 TYR A N 1
ATOM 3391 C CA . TYR A 1 429 ? -24.422 12.156 19 1 98.44 429 TYR A CA 1
ATOM 3392 C C . TYR A 1 429 ? -24.125 13.32 18.062 1 98.44 429 TYR A C 1
ATOM 3394 O O . TYR A 1 429 ? -23.391 14.242 18.422 1 98.44 429 TYR A O 1
ATOM 3402 N N . ILE A 1 430 ? -24.734 13.344 16.891 1 98 430 ILE A N 1
ATOM 3403 C CA . ILE A 1 430 ? -24.422 14.297 15.844 1 98 430 ILE A CA 1
ATOM 3404 C C . ILE A 1 430 ? -25.578 15.281 15.664 1 98 430 ILE A C 1
ATOM 3406 O O . ILE A 1 430 ? -26.734 14.875 15.602 1 98 430 ILE A O 1
ATOM 3410 N N . LYS A 1 431 ? -25.266 16.547 15.609 1 96.06 431 LYS A N 1
ATOM 3411 C CA . LYS A 1 431 ? -26.281 17.578 15.398 1 96.06 431 LYS A CA 1
ATOM 3412 C C . LYS A 1 431 ? -26.891 17.453 14.008 1 96.06 431 LYS A C 1
ATOM 3414 O O . LYS A 1 431 ? -26.188 17.219 13.023 1 96.06 431 LYS A O 1
ATOM 3419 N N . THR A 1 432 ? -28.203 17.578 13.977 1 96.06 432 THR A N 1
ATOM 3420 C CA . THR A 1 432 ? -28.922 17.625 12.719 1 96.06 432 THR A CA 1
ATOM 3421 C C . THR A 1 432 ? -30.094 18.609 12.812 1 96.06 432 THR A C 1
ATOM 3423 O O . THR A 1 432 ? -30.75 18.703 13.859 1 96.06 432 THR A O 1
ATOM 3426 N N . PRO A 1 433 ? -30.281 19.375 11.75 1 94.69 433 PRO A N 1
ATOM 3427 C CA . PRO A 1 433 ? -31.406 20.297 11.812 1 94.69 433 PRO A CA 1
ATOM 3428 C C . PRO A 1 433 ? -32.75 19.578 11.945 1 94.69 433 PRO A C 1
ATOM 3430 O O . PRO A 1 433 ? -32.906 18.469 11.43 1 94.69 433 PRO A O 1
ATOM 3433 N N . ASN A 1 434 ? -33.625 20.312 12.672 1 89.19 434 ASN A N 1
ATOM 3434 C CA . ASN A 1 434 ? -34.969 19.766 12.781 1 89.19 434 ASN A CA 1
ATOM 3435 C C . ASN A 1 434 ? -35.688 19.734 11.43 1 89.19 434 ASN A C 1
ATOM 3437 O O . ASN A 1 434 ? -35.438 20.594 10.578 1 89.19 434 ASN A O 1
ATOM 3441 N N . LYS A 1 435 ? -36.344 18.609 11.039 1 71.12 435 LYS A N 1
ATOM 3442 C CA . LYS A 1 435 ? -37.094 18.484 9.812 1 71.12 435 LYS A CA 1
ATOM 3443 C C . LYS A 1 435 ? -38.094 19.625 9.68 1 71.12 435 LYS A C 1
ATOM 3445 O O . LYS A 1 435 ? -38.594 20.141 10.68 1 71.12 435 LYS A O 1
ATOM 3450 N N . MET B 1 1 ? 42.156 -82.438 -55.625 1 23.31 1 MET B N 1
ATOM 3451 C CA . MET B 1 1 ? 41.031 -82.312 -54.719 1 23.31 1 MET B CA 1
ATOM 3452 C C . MET B 1 1 ? 41.031 -81 -54 1 23.31 1 MET B C 1
ATOM 3454 O O . MET B 1 1 ? 41.906 -80.688 -53.188 1 23.31 1 MET B O 1
ATOM 3458 N N . ALA B 1 2 ? 40.625 -79.875 -54.75 1 37.25 2 ALA B N 1
ATOM 3459 C CA . ALA B 1 2 ? 40.438 -78.438 -54.5 1 37.25 2 ALA B CA 1
ATOM 3460 C C . ALA B 1 2 ? 39.438 -78.188 -53.406 1 37.25 2 ALA B C 1
ATOM 3462 O O . ALA B 1 2 ? 38.219 -78.438 -53.594 1 37.25 2 ALA B O 1
ATOM 3463 N N . SER B 1 3 ? 39.75 -78.562 -52.094 1 33.28 3 SER B N 1
ATOM 3464 C CA . SER B 1 3 ? 38.844 -78.438 -50.938 1 33.28 3 SER B CA 1
ATOM 3465 C C . SER B 1 3 ? 38.375 -77 -50.719 1 33.28 3 SER B C 1
ATOM 3467 O O . SER B 1 3 ? 39.188 -76.062 -50.75 1 33.28 3 SER B O 1
ATOM 3469 N N . THR B 1 4 ? 37.094 -76.688 -51.031 1 45.19 4 THR B N 1
ATOM 3470 C CA . THR B 1 4 ? 36.281 -75.5 -50.844 1 45.19 4 THR B CA 1
ATOM 3471 C C . THR B 1 4 ? 36.188 -75.125 -49.344 1 45.19 4 THR B C 1
ATOM 3473 O O . THR B 1 4 ? 35.656 -75.938 -48.562 1 45.19 4 THR B O 1
ATOM 3476 N N . PHE B 1 5 ? 37.062 -74.375 -48.719 1 43.53 5 PHE B N 1
ATOM 3477 C CA . PHE B 1 5 ? 37.031 -73.812 -47.406 1 43.53 5 PHE B CA 1
ATOM 3478 C C . PHE B 1 5 ? 35.812 -72.875 -47.25 1 43.53 5 PHE B C 1
ATOM 3480 O O . PHE B 1 5 ? 35.75 -71.875 -47.938 1 43.53 5 PHE B O 1
ATOM 3487 N N . ILE B 1 6 ? 34.594 -73.312 -46.875 1 42.19 6 ILE B N 1
ATOM 3488 C CA . ILE B 1 6 ? 33.406 -72.562 -46.531 1 42.19 6 ILE B CA 1
ATOM 3489 C C . ILE B 1 6 ? 33.75 -71.625 -45.375 1 42.19 6 ILE B C 1
ATOM 3491 O O . ILE B 1 6 ? 34.125 -72.062 -44.281 1 42.19 6 ILE B O 1
ATOM 3495 N N . LEU B 1 7 ? 34.125 -70.312 -45.594 1 45.5 7 LEU B N 1
ATOM 3496 C CA . LEU B 1 7 ? 34.25 -69.25 -44.656 1 45.5 7 LEU B CA 1
ATOM 3497 C C . LEU B 1 7 ? 32.906 -68.938 -43.969 1 45.5 7 LEU B C 1
ATOM 3499 O O . LEU B 1 7 ? 31.969 -68.5 -44.625 1 45.5 7 LEU B O 1
ATOM 3503 N N . LEU B 1 8 ? 32.5 -69.688 -42.938 1 44.34 8 LEU B N 1
ATOM 3504 C CA . LEU B 1 8 ? 31.406 -69.375 -42.062 1 44.34 8 LEU B CA 1
ATOM 3505 C C . LEU B 1 8 ? 31.531 -67.938 -41.5 1 44.34 8 LEU B C 1
ATOM 3507 O O . LEU B 1 8 ? 32.469 -67.688 -40.75 1 44.34 8 LEU B O 1
ATOM 3511 N N . LEU B 1 9 ? 30.969 -66.938 -42.125 1 46.16 9 LEU B N 1
ATOM 3512 C CA . LEU B 1 9 ? 30.781 -65.562 -41.656 1 46.16 9 LEU B CA 1
ATOM 3513 C C . LEU B 1 9 ? 29.875 -65.5 -40.438 1 46.16 9 LEU B C 1
ATOM 3515 O O . LEU B 1 9 ? 28.656 -65.75 -40.562 1 46.16 9 LEU B O 1
ATOM 3519 N N . LEU B 1 10 ? 30.281 -65.938 -39.25 1 45.09 10 LEU B N 1
ATOM 3520 C CA . LEU B 1 10 ? 29.578 -65.625 -38 1 45.09 10 LEU B CA 1
ATOM 3521 C C . LEU B 1 10 ? 29.25 -64.188 -37.875 1 45.09 10 LEU B C 1
ATOM 3523 O O . LEU B 1 10 ? 30.141 -63.312 -37.781 1 45.09 10 LEU B O 1
ATOM 3527 N N . SER B 1 11 ? 28.094 -63.719 -38.375 1 44.72 11 SER B N 1
ATOM 3528 C CA . SER B 1 11 ? 27.531 -62.375 -38.125 1 44.72 11 SER B CA 1
ATOM 3529 C C . SER B 1 11 ? 27.328 -62.156 -36.625 1 44.72 11 SER B C 1
ATOM 3531 O O . SER B 1 11 ? 26.5 -62.781 -36 1 44.72 11 SER B O 1
ATOM 3533 N N . PHE B 1 12 ? 28.312 -61.781 -35.844 1 48.5 12 PHE B N 1
ATOM 3534 C CA . PHE B 1 12 ? 28.172 -61.219 -34.5 1 48.5 12 PHE B CA 1
ATOM 3535 C C . PHE B 1 12 ? 27.141 -60.094 -34.5 1 48.5 12 PHE B C 1
ATOM 3537 O O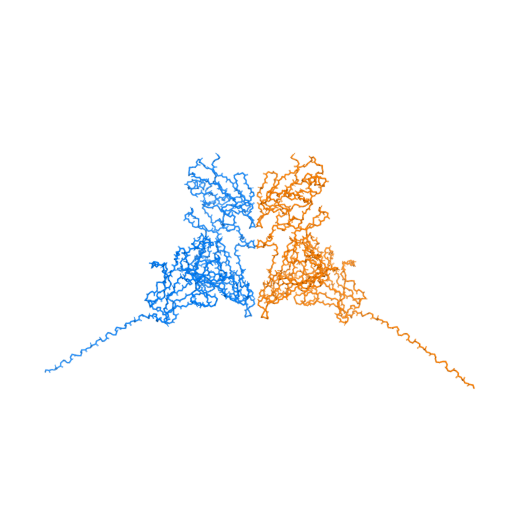 . PHE B 1 12 ? 27.391 -59 -35.031 1 48.5 12 PHE B O 1
ATOM 3544 N N . GLN B 1 13 ? 25.844 -60.438 -34.469 1 45.44 13 GLN B N 1
ATOM 3545 C CA . GLN B 1 13 ? 24.859 -59.406 -34.125 1 45.44 13 GLN B CA 1
ATOM 3546 C C . GLN B 1 13 ? 25.188 -58.781 -32.781 1 45.44 13 GLN B C 1
ATOM 3548 O O . GLN B 1 13 ? 25.156 -59.438 -31.75 1 45.44 13 GLN B O 1
ATOM 3553 N N . LEU B 1 14 ? 25.969 -57.781 -32.719 1 46.94 14 LEU B N 1
ATOM 3554 C CA . LEU B 1 14 ? 26.109 -56.875 -31.578 1 46.94 14 LEU B CA 1
ATOM 3555 C C . LEU B 1 14 ? 24.734 -56.406 -31.094 1 46.94 14 LEU B C 1
ATOM 3557 O O . LEU B 1 14 ? 24.109 -55.594 -31.766 1 46.94 14 LEU B O 1
ATOM 3561 N N . PHE B 1 15 ? 23.984 -57.281 -30.438 1 43.19 15 PHE B N 1
ATOM 3562 C CA . PHE B 1 15 ? 22.906 -56.656 -29.672 1 43.19 15 PHE B CA 1
ATOM 3563 C C . PHE B 1 15 ? 23.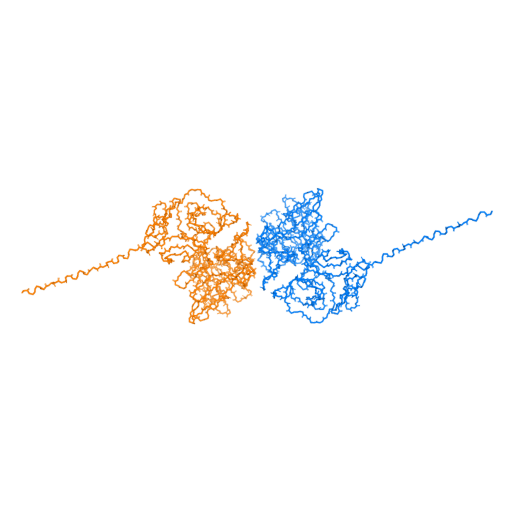406 -55.5 -28.828 1 43.19 15 PHE B C 1
ATOM 3565 O O . PHE B 1 15 ? 24.141 -55.688 -27.859 1 43.19 15 PHE B O 1
ATOM 3572 N N . SER B 1 16 ? 23.609 -54.375 -29.344 1 46.28 16 SER B N 1
ATOM 3573 C CA . SER B 1 16 ? 23.734 -53.188 -28.5 1 46.28 16 SER B CA 1
ATOM 3574 C C . SER B 1 16 ? 22.609 -53.156 -27.453 1 46.28 16 SER B C 1
ATOM 3576 O O . SER B 1 16 ? 21.484 -52.781 -27.766 1 46.28 16 SER B O 1
ATOM 3578 N N . SER B 1 17 ? 22.625 -54.062 -26.516 1 45.78 17 SER B N 1
ATOM 3579 C CA . SER B 1 17 ? 21.75 -53.75 -25.375 1 45.78 17 SER B CA 1
ATOM 3580 C C . SER B 1 17 ? 21.891 -52.281 -24.969 1 45.78 17 SER B C 1
ATOM 3582 O O . SER B 1 17 ? 22.953 -51.844 -24.531 1 45.78 17 SER B O 1
ATOM 3584 N N . ILE B 1 18 ? 21.234 -51.406 -25.562 1 50.41 18 ILE B N 1
ATOM 3585 C CA . ILE B 1 18 ? 21.125 -50.062 -25.016 1 50.41 18 ILE B CA 1
ATOM 3586 C C . ILE B 1 18 ? 20.797 -50.125 -23.531 1 50.41 18 ILE B C 1
ATOM 3588 O O . ILE B 1 18 ? 19.672 -50.469 -23.141 1 50.41 18 ILE B O 1
ATOM 3592 N N . SER B 1 19 ? 21.641 -50.719 -22.719 1 53.28 19 SER B N 1
ATOM 3593 C CA . SER B 1 19 ? 21.469 -50.656 -21.266 1 53.28 19 SER B CA 1
ATOM 3594 C C . SER B 1 19 ? 21.016 -49.25 -20.844 1 53.28 19 SER B C 1
ATOM 3596 O O . SER B 1 19 ? 21.75 -48.281 -21.016 1 53.28 19 SER B O 1
ATOM 3598 N N . GLU B 1 20 ? 19.734 -49.094 -20.734 1 69.31 20 GLU B N 1
ATOM 3599 C CA . GLU B 1 20 ? 19.234 -47.812 -20.188 1 69.31 20 GLU B CA 1
ATOM 3600 C C . GLU B 1 20 ? 19.906 -47.5 -18.859 1 69.31 20 GLU B C 1
ATOM 3602 O O . GLU B 1 20 ? 20.078 -48.406 -18.016 1 69.31 20 GLU B O 1
ATOM 3607 N N . ALA B 1 21 ? 20.609 -46.438 -18.734 1 76.12 21 ALA B N 1
ATOM 3608 C CA . ALA B 1 21 ? 21.328 -46 -17.531 1 76.12 21 ALA B CA 1
ATOM 3609 C C . ALA B 1 21 ? 20.438 -46.125 -16.297 1 76.12 21 ALA B C 1
ATOM 3611 O O . ALA B 1 21 ? 19.234 -45.906 -16.375 1 76.12 21 ALA B O 1
ATOM 3612 N N . VAL B 1 22 ? 20.906 -46.781 -15.281 1 87.94 22 VAL B N 1
ATOM 3613 C CA . VAL B 1 22 ? 20.234 -46.969 -14 1 87.94 22 VAL B CA 1
ATOM 3614 C C . VAL B 1 22 ? 20.797 -45.969 -12.977 1 87.94 22 VAL B C 1
ATOM 3616 O O . VAL B 1 22 ? 21.938 -45.531 -13.094 1 87.94 22 VAL B O 1
ATOM 3619 N N . VAL B 1 23 ? 20 -45.531 -12 1 94 23 VAL B N 1
ATOM 3620 C CA . VAL B 1 23 ? 20.438 -44.656 -10.914 1 94 23 VAL B CA 1
ATOM 3621 C C . VAL B 1 23 ? 21.438 -45.406 -10.031 1 94 23 VAL B C 1
ATOM 3623 O O . VAL B 1 23 ? 21.141 -46.5 -9.531 1 94 23 VAL B O 1
ATOM 3626 N N . PRO B 1 24 ? 22.578 -44.844 -9.922 1 93.62 24 PRO B N 1
ATOM 3627 C CA . PRO B 1 24 ? 23.5 -45.469 -8.984 1 93.62 24 PRO B CA 1
ATOM 3628 C C . PRO B 1 24 ? 22.922 -45.594 -7.578 1 93.62 24 PRO B C 1
ATOM 3630 O O . PRO B 1 24 ? 22.156 -44.75 -7.141 1 93.62 24 PRO B O 1
ATOM 3633 N N . ALA B 1 25 ? 23.312 -46.594 -6.895 1 91.5 25 ALA B N 1
ATOM 3634 C CA . ALA B 1 25 ? 22.812 -46.875 -5.547 1 91.5 25 ALA B CA 1
ATOM 3635 C C . ALA B 1 25 ? 23.109 -45.688 -4.613 1 91.5 25 ALA B C 1
ATOM 3637 O O . ALA B 1 25 ? 22.312 -45.406 -3.711 1 91.5 25 ALA B O 1
ATOM 3638 N N . SER B 1 26 ? 24.172 -45.062 -4.832 1 92.44 26 SER B N 1
ATOM 3639 C CA . SER B 1 26 ? 24.578 -43.938 -3.969 1 92.44 26 SER B CA 1
ATOM 3640 C C . SER B 1 26 ? 23.656 -42.75 -4.137 1 92.44 26 SER B C 1
ATOM 3642 O O . SER B 1 26 ? 23.609 -41.844 -3.283 1 92.44 26 SER B O 1
ATOM 3644 N N . GLU B 1 27 ? 23 -42.75 -5.211 1 94.06 27 GLU B N 1
ATOM 3645 C CA . GLU B 1 27 ? 22.156 -41.625 -5.516 1 94.06 27 GLU B CA 1
ATOM 3646 C C . GLU B 1 27 ? 20.703 -41.875 -5.117 1 94.06 27 GLU B C 1
ATOM 3648 O O . GLU B 1 27 ? 19.875 -40.969 -5.086 1 94.06 27 GLU B O 1
ATOM 3653 N N . THR B 1 28 ? 20.297 -43.125 -4.816 1 96.88 28 THR B N 1
ATOM 3654 C CA . THR B 1 28 ? 18.938 -43.469 -4.441 1 96.88 28 THR B CA 1
ATOM 3655 C C . THR B 1 28 ? 18.656 -43.031 -3 1 96.88 28 THR B C 1
ATOM 3657 O O . THR B 1 28 ? 19.578 -42.875 -2.207 1 96.88 28 THR B O 1
ATOM 3660 N N . PHE B 1 29 ? 17.438 -42.844 -2.672 1 98.12 29 PHE B N 1
ATOM 3661 C CA . PHE B 1 29 ? 17.078 -42.531 -1.292 1 98.12 29 PHE B CA 1
ATOM 3662 C C . PHE B 1 29 ? 15.617 -42.875 -1.023 1 98.12 29 PHE B C 1
ATOM 3664 O O . PHE B 1 29 ? 14.82 -43 -1.957 1 98.12 29 PHE B O 1
ATOM 3671 N N . THR B 1 30 ? 15.289 -43.062 0.182 1 98.12 30 THR B N 1
ATOM 3672 C CA . THR B 1 30 ? 13.945 -43.125 0.733 1 98.12 30 THR B CA 1
ATOM 3673 C C . THR B 1 30 ? 13.836 -42.281 1.995 1 98.12 30 THR B C 1
ATOM 3675 O O . THR B 1 30 ? 14.531 -42.531 2.98 1 98.12 30 THR B O 1
ATOM 3678 N N . TYR B 1 31 ? 13.109 -41.25 1.921 1 98.5 31 TYR B N 1
ATOM 3679 C CA . TYR B 1 31 ? 12.82 -40.406 3.084 1 98.5 31 TYR B CA 1
ATOM 3680 C C . TYR B 1 31 ? 11.438 -40.719 3.637 1 98.5 31 TYR B C 1
ATOM 3682 O O . TYR B 1 31 ? 10.484 -40.875 2.875 1 98.5 31 TYR B O 1
ATOM 3690 N N . VAL B 1 32 ? 11.32 -40.75 4.914 1 98.62 32 VAL B N 1
ATOM 3691 C CA . VAL B 1 32 ? 10.047 -41 5.586 1 98.62 32 VAL B CA 1
ATOM 3692 C C . VAL B 1 32 ? 9.578 -39.75 6.301 1 98.62 32 VAL B C 1
ATOM 3694 O O . VAL B 1 32 ? 10.352 -39.094 7.004 1 98.62 32 VAL B O 1
ATOM 3697 N N . ASN B 1 33 ? 8.344 -39.406 6.082 1 98.62 33 ASN B N 1
ATOM 3698 C CA . ASN B 1 33 ? 7.742 -38.25 6.75 1 98.62 33 ASN B CA 1
ATOM 3699 C C . ASN B 1 33 ? 7.477 -38.531 8.227 1 98.62 33 ASN B C 1
ATOM 3701 O O . ASN B 1 33 ? 6.348 -38.844 8.609 1 98.62 33 ASN B O 1
ATOM 3705 N N . GLN B 1 34 ? 8.438 -38.375 8.984 1 98.12 34 GLN B N 1
ATOM 3706 C CA . GLN B 1 34 ? 8.344 -38.625 10.422 1 98.12 34 GLN B CA 1
ATOM 3707 C C . GLN B 1 34 ? 9.328 -37.75 11.195 1 98.12 34 GLN B C 1
ATOM 3709 O O . GLN B 1 34 ? 10.211 -37.125 10.609 1 98.12 34 GLN B O 1
ATOM 3714 N N . GLY B 1 35 ? 9.102 -37.688 12.438 1 96.88 35 GLY B N 1
ATOM 3715 C CA . GLY B 1 35 ? 10 -36.938 13.305 1 96.88 35 GLY B CA 1
ATOM 3716 C C . GLY B 1 35 ? 9.445 -35.562 13.688 1 96.88 35 GLY B C 1
ATOM 3717 O O . GLY B 1 35 ? 8.242 -35.312 13.531 1 96.88 35 GLY B O 1
ATOM 3718 N N . ASP B 1 36 ? 10.391 -34.719 14.211 1 96.81 36 ASP B N 1
ATOM 3719 C CA . ASP B 1 36 ? 9.969 -33.438 14.75 1 96.81 36 ASP B CA 1
ATOM 3720 C C . ASP B 1 36 ? 9.805 -32.406 13.641 1 96.81 36 ASP B C 1
ATOM 3722 O O . ASP B 1 36 ? 10.461 -32.469 12.602 1 96.81 36 ASP B O 1
ATOM 3726 N N . PHE B 1 37 ? 8.992 -31.453 13.93 1 96.44 37 PHE B N 1
ATOM 3727 C CA . PHE B 1 37 ? 8.797 -30.328 13.008 1 96.44 37 PHE B CA 1
ATOM 3728 C C . PHE B 1 37 ? 9.906 -29.297 13.172 1 96.44 37 PHE B C 1
ATOM 3730 O O . PHE B 1 37 ? 10.523 -29.203 14.234 1 96.44 37 PHE B O 1
ATOM 3737 N N . GLY B 1 38 ? 10.125 -28.594 12.086 1 93 38 GLY B N 1
ATOM 3738 C CA . GLY B 1 38 ? 11.109 -27.516 12.133 1 93 38 GLY B CA 1
ATOM 3739 C C . GLY B 1 38 ? 10.695 -26.375 13.039 1 93 38 GLY B C 1
ATOM 3740 O O . GLY B 1 38 ? 9.516 -26.219 13.367 1 93 38 GLY B O 1
ATOM 3741 N N . ASP B 1 39 ? 11.672 -25.438 13.289 1 89.25 39 ASP B N 1
ATOM 3742 C CA . ASP B 1 39 ? 11.469 -24.422 14.328 1 89.25 39 ASP B CA 1
ATOM 3743 C C . ASP B 1 39 ? 11.227 -23.047 13.711 1 89.25 39 ASP B C 1
ATOM 3745 O O . ASP B 1 39 ? 10.883 -22.109 14.422 1 89.25 39 ASP B O 1
ATOM 3749 N N . TYR B 1 40 ? 11.398 -22.984 12.461 1 88.94 40 TYR B N 1
ATOM 3750 C CA . TYR B 1 40 ? 11.352 -21.641 11.867 1 88.94 40 TYR B CA 1
ATOM 3751 C C . TYR B 1 40 ? 9.953 -21.312 11.375 1 88.94 40 TYR B C 1
ATOM 3753 O O . TYR B 1 40 ? 9.148 -22.203 11.102 1 88.94 40 TYR B O 1
ATOM 3761 N N . ILE B 1 41 ? 9.688 -19.984 11.305 1 89.19 41 ILE B N 1
ATOM 3762 C CA . ILE B 1 41 ? 8.391 -19.516 10.82 1 89.19 41 ILE B CA 1
ATOM 3763 C C . ILE B 1 41 ? 8.289 -19.734 9.312 1 89.19 41 ILE B C 1
ATOM 3765 O O . ILE B 1 41 ? 9.219 -19.406 8.562 1 89.19 41 ILE B O 1
ATOM 3769 N N . VAL B 1 42 ? 7.18 -20.312 8.93 1 93.44 42 VAL B N 1
ATOM 3770 C CA . VAL B 1 42 ? 6.98 -20.594 7.512 1 93.44 42 VAL B CA 1
ATOM 3771 C C . VAL B 1 42 ? 5.605 -20.094 7.078 1 93.44 42 VAL B C 1
ATOM 3773 O O . VAL B 1 42 ? 4.715 -19.906 7.906 1 93.44 42 VAL B O 1
ATOM 3776 N N . GLU B 1 43 ? 5.531 -19.859 5.883 1 96.06 43 GLU B N 1
ATOM 3777 C CA . GLU B 1 43 ? 4.297 -19.391 5.27 1 96.06 43 GLU B CA 1
ATOM 3778 C C . GLU B 1 43 ? 3.111 -20.266 5.664 1 96.06 43 GLU B C 1
ATOM 3780 O O . GLU B 1 43 ? 3.232 -21.5 5.719 1 96.06 43 GLU B O 1
ATOM 3785 N N . TYR B 1 44 ? 1.921 -19.656 6.016 1 96.56 44 TYR B N 1
ATOM 3786 C CA . TYR B 1 44 ? 0.65 -20.266 6.395 1 96.56 44 TYR B CA 1
ATOM 3787 C C . TYR B 1 44 ? 0.745 -20.922 7.77 1 96.56 44 TYR B C 1
ATOM 3789 O O . TYR B 1 44 ? -0.06 -21.797 8.109 1 96.56 44 TYR B O 1
ATOM 3797 N N . ASP B 1 45 ? 1.833 -20.594 8.484 1 94.88 45 ASP B N 1
ATOM 3798 C CA . ASP B 1 45 ? 2.057 -21.172 9.805 1 94.88 45 ASP B CA 1
ATOM 3799 C C . ASP B 1 45 ? 2.086 -22.703 9.742 1 94.88 45 ASP B C 1
ATOM 3801 O O . ASP B 1 45 ? 1.511 -23.375 10.602 1 94.88 45 ASP B O 1
ATOM 3805 N N . ALA B 1 46 ? 2.674 -23.125 8.734 1 97.19 46 ALA B N 1
ATOM 3806 C CA . ALA B 1 46 ? 2.713 -24.562 8.492 1 97.19 46 ALA B CA 1
ATOM 3807 C C . ALA B 1 46 ? 3.742 -25.25 9.391 1 97.19 46 ALA B C 1
ATOM 3809 O O . ALA B 1 46 ? 4.742 -24.641 9.773 1 97.19 46 ALA B O 1
ATOM 3810 N N . ASN B 1 47 ? 3.412 -26.484 9.734 1 96.94 47 ASN B N 1
ATOM 3811 C CA . ASN B 1 47 ? 4.469 -27.375 10.195 1 96.94 47 ASN B CA 1
ATOM 3812 C C . ASN B 1 47 ? 5.273 -27.953 9.031 1 96.94 47 ASN B C 1
ATOM 3814 O O . ASN B 1 47 ? 4.75 -28.109 7.93 1 96.94 47 ASN B O 1
ATOM 3818 N N . TYR B 1 48 ? 6.52 -28.219 9.328 1 96.94 48 TYR B N 1
ATOM 3819 C CA . TYR B 1 48 ? 7.293 -28.75 8.219 1 96.94 48 TYR B CA 1
ATOM 3820 C C . TYR B 1 48 ? 8.398 -29.688 8.711 1 96.94 48 TYR B C 1
ATOM 3822 O O . TYR B 1 48 ? 8.781 -29.625 9.883 1 96.94 48 TYR B O 1
ATOM 3830 N N . ARG B 1 49 ? 8.836 -30.562 7.859 1 97.75 49 ARG B N 1
ATOM 3831 C CA . ARG B 1 49 ? 10.008 -31.422 8.008 1 97.75 49 ARG B CA 1
ATOM 3832 C C . ARG B 1 49 ? 10.938 -31.297 6.805 1 97.75 49 ARG B C 1
ATOM 3834 O O . ARG B 1 49 ? 10.562 -31.656 5.688 1 97.75 49 ARG B O 1
ATOM 3841 N N . ALA B 1 50 ? 12.086 -30.797 7.066 1 96.38 50 ALA B N 1
ATOM 3842 C CA . ALA B 1 50 ? 13.047 -30.609 5.984 1 96.38 50 ALA B CA 1
ATOM 3843 C C . ALA B 1 50 ? 13.641 -31.953 5.543 1 96.38 50 ALA B C 1
ATOM 3845 O O . ALA B 1 50 ? 13.93 -32.812 6.375 1 96.38 50 ALA B O 1
ATOM 3846 N N . LEU B 1 51 ? 13.789 -32.062 4.254 1 97.81 51 LEU B N 1
ATOM 3847 C CA . LEU B 1 51 ? 14.445 -33.219 3.668 1 97.81 51 LEU B CA 1
ATOM 3848 C C . LEU B 1 51 ? 15.859 -32.875 3.211 1 97.81 51 LEU B C 1
ATOM 3850 O O . LEU B 1 51 ? 16.203 -31.703 3.074 1 97.81 51 LEU B O 1
ATOM 3854 N N . PRO B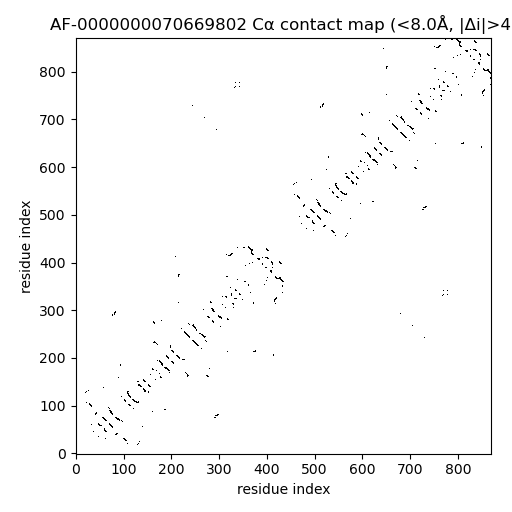 1 52 ? 16.609 -33.812 2.973 1 96.38 52 PRO B N 1
ATOM 3855 C CA . PRO B 1 52 ? 18.031 -33.594 2.676 1 96.38 52 PRO B CA 1
ATOM 3856 C C . PRO B 1 52 ? 18.234 -32.812 1.368 1 96.38 52 PRO B C 1
ATOM 3858 O O . PRO B 1 52 ? 19.156 -32 1.268 1 96.38 52 PRO B O 1
ATOM 3861 N N . PRO B 1 53 ? 17.5 -33.062 0.306 1 95.94 53 PRO B N 1
ATOM 3862 C CA . PRO B 1 53 ? 17.75 -32.281 -0.91 1 95.94 53 PRO B CA 1
ATOM 3863 C C . PRO B 1 53 ? 17.578 -30.781 -0.693 1 95.94 53 PRO B C 1
ATOM 3865 O O . PRO B 1 53 ? 16.516 -30.328 -0.234 1 95.94 53 PRO B O 1
ATOM 3868 N N . PHE B 1 54 ? 18.719 -30 -1.016 1 94.69 54 PHE B N 1
ATOM 3869 C CA . PHE B 1 54 ? 18.672 -28.562 -0.79 1 94.69 54 PHE B CA 1
ATOM 3870 C C . PHE B 1 54 ? 19.719 -27.844 -1.643 1 94.69 54 PHE B C 1
ATOM 3872 O O . PHE B 1 54 ? 20.703 -28.453 -2.064 1 94.69 54 PHE B O 1
ATOM 3879 N N . THR B 1 55 ? 19.406 -26.719 -2.043 1 95.88 55 THR B N 1
ATOM 3880 C CA . THR B 1 55 ? 20.312 -25.703 -2.566 1 95.88 55 THR B CA 1
ATOM 3881 C C . THR B 1 55 ? 19.953 -24.328 -2.025 1 95.88 55 THR B C 1
ATOM 3883 O O . THR B 1 55 ? 18.844 -23.844 -2.258 1 95.88 55 THR B O 1
ATOM 3886 N N . ASN B 1 56 ? 20.797 -23.766 -1.354 1 92.25 56 ASN B N 1
ATOM 3887 C CA . ASN B 1 56 ? 20.469 -22.484 -0.74 1 92.25 56 ASN B CA 1
ATOM 3888 C C . ASN B 1 56 ? 19.953 -21.484 -1.771 1 92.25 56 ASN B C 1
ATOM 3890 O O . ASN B 1 56 ? 20.625 -21.219 -2.779 1 92.25 56 ASN B O 1
ATOM 3894 N N . PRO B 1 57 ? 18.812 -20.859 -1.545 1 94.69 57 PRO B N 1
ATOM 3895 C CA . PRO B 1 57 ? 17.984 -20.875 -0.339 1 94.69 57 PRO B CA 1
ATOM 3896 C C . PRO B 1 57 ? 16.797 -21.844 -0.436 1 94.69 57 PRO B C 1
ATOM 3898 O O . PRO B 1 57 ? 15.789 -21.656 0.249 1 94.69 57 PRO B O 1
ATOM 3901 N N . PHE B 1 58 ? 16.891 -22.891 -1.242 1 97 58 PHE B N 1
ATOM 3902 C CA . PHE B 1 58 ? 15.781 -23.797 -1.491 1 97 58 PHE B CA 1
ATOM 3903 C C . PHE B 1 58 ? 15.953 -25.094 -0.706 1 97 58 PHE B C 1
ATOM 3905 O O . PHE B 1 58 ? 17.062 -25.641 -0.624 1 97 58 PHE B O 1
ATOM 3912 N N . GLN B 1 59 ? 14.82 -25.516 -0.097 1 96.44 59 GLN B N 1
ATOM 3913 C CA . GLN B 1 59 ? 14.812 -26.75 0.688 1 96.44 59 GLN B CA 1
ATOM 3914 C C . GLN B 1 59 ? 13.539 -27.547 0.438 1 96.44 59 GLN B C 1
ATOM 3916 O O . GLN B 1 59 ? 12.43 -27.016 0.533 1 96.44 59 GLN B O 1
ATOM 3921 N N . LEU B 1 60 ? 13.734 -28.828 0.084 1 98 60 LEU B N 1
ATOM 3922 C CA . LEU B 1 60 ? 12.594 -29.719 -0.049 1 98 60 LEU B CA 1
ATOM 3923 C C . LEU B 1 60 ? 12.047 -30.109 1.32 1 98 60 LEU B C 1
ATOM 3925 O O . LEU B 1 60 ? 12.82 -30.406 2.238 1 98 60 LEU B O 1
ATOM 3929 N N . CYS B 1 61 ? 10.695 -30.125 1.456 1 98.06 61 CYS B N 1
ATOM 3930 C CA . CYS B 1 61 ? 10.078 -30.391 2.75 1 98.06 61 CYS B CA 1
ATOM 3931 C C . CYS B 1 61 ? 8.766 -31.141 2.584 1 98.06 61 CYS B C 1
ATOM 3933 O O . CYS B 1 61 ? 8.125 -31.062 1.532 1 98.06 61 CYS B O 1
ATOM 3935 N N . PHE B 1 62 ? 8.438 -31.891 3.627 1 98.62 62 PHE B N 1
ATOM 3936 C CA . PHE B 1 62 ? 7.031 -32.156 3.906 1 98.62 62 PHE B CA 1
ATOM 3937 C C . PHE B 1 62 ? 6.434 -31.047 4.766 1 98.62 62 PHE B C 1
ATOM 3939 O O . PHE B 1 62 ? 7.039 -30.625 5.75 1 98.62 62 PHE B O 1
ATOM 3946 N N . TYR B 1 63 ? 5.254 -30.5 4.359 1 98.12 63 TYR B N 1
ATOM 3947 C CA . TYR B 1 63 ? 4.613 -29.547 5.25 1 98.12 63 TYR B CA 1
ATOM 3948 C C . TYR B 1 63 ? 3.125 -29.844 5.395 1 98.12 63 TYR B C 1
ATOM 3950 O O . TYR B 1 63 ? 2.549 -30.562 4.578 1 98.12 63 TYR B O 1
ATOM 3958 N N . ASN B 1 64 ? 2.449 -29.375 6.438 1 97.38 64 ASN B N 1
ATOM 3959 C CA . ASN B 1 64 ? 1.002 -29.484 6.578 1 97.38 64 ASN B CA 1
ATOM 3960 C C . ASN B 1 64 ? 0.415 -28.266 7.297 1 97.38 64 ASN B C 1
ATOM 3962 O O . ASN B 1 64 ? 1.105 -27.609 8.07 1 97.38 64 ASN B O 1
ATOM 3966 N N . THR B 1 65 ? -0.687 -27.906 6.887 1 97.25 65 THR B N 1
ATOM 3967 C CA . THR B 1 65 ? -1.492 -26.875 7.535 1 97.25 65 THR B CA 1
ATOM 3968 C C . THR B 1 65 ? -2.742 -27.484 8.164 1 97.25 65 THR B C 1
ATOM 3970 O O . THR B 1 65 ? -3.527 -26.781 8.805 1 97.25 65 THR B O 1
ATOM 3973 N N . THR B 1 66 ? -2.984 -28.656 7.887 1 94.81 66 THR B N 1
ATOM 3974 C CA . THR B 1 66 ? -3.996 -29.516 8.484 1 94.81 66 THR B CA 1
ATOM 3975 C C . THR B 1 66 ? -3.357 -30.766 9.078 1 94.81 66 THR B C 1
ATOM 3977 O O . THR B 1 66 ? -2.547 -31.422 8.414 1 94.81 66 THR B O 1
ATOM 3980 N N . PRO B 1 67 ? -3.752 -31.156 10.242 1 94.5 67 PRO B N 1
ATOM 3981 C CA . PRO B 1 67 ? -3.084 -32.312 10.883 1 94.5 67 PRO B CA 1
ATOM 3982 C C . PRO B 1 67 ? -3.107 -33.562 10.016 1 94.5 67 PRO B C 1
ATOM 3984 O O . PRO B 1 67 ? -4.145 -33.906 9.438 1 94.5 67 PRO B O 1
ATOM 3987 N N . ASN B 1 68 ? -1.962 -34.125 9.891 1 96.38 68 ASN B N 1
ATOM 3988 C CA . ASN B 1 68 ? -1.734 -35.438 9.242 1 96.38 68 ASN B CA 1
ATOM 3989 C C . ASN B 1 68 ? -2.051 -35.375 7.75 1 96.38 68 ASN B C 1
ATOM 3991 O O . ASN B 1 68 ? -2.424 -36.375 7.148 1 96.38 68 ASN B O 1
ATOM 3995 N N . ALA B 1 69 ? -2.123 -34.219 7.145 1 97.81 69 ALA B N 1
ATOM 3996 C CA . ALA B 1 69 ? -2.264 -34 5.707 1 97.81 69 ALA B CA 1
ATOM 3997 C C . ALA B 1 69 ? -1.055 -33.281 5.145 1 97.81 69 ALA B C 1
ATOM 3999 O O . ALA B 1 69 ? -1.035 -32.031 5.105 1 97.81 69 ALA B O 1
ATOM 4000 N N . PHE B 1 70 ? -0.112 -34.094 4.598 1 98.56 70 PHE B N 1
ATOM 4001 C CA . PHE B 1 70 ? 1.172 -33.469 4.25 1 98.56 70 PHE B CA 1
ATOM 4002 C C . PHE B 1 70 ? 1.295 -33.312 2.744 1 98.56 70 PHE B C 1
ATOM 4004 O O . PHE B 1 70 ? 0.801 -34.125 1.973 1 98.56 70 PHE B O 1
ATOM 4011 N N . THR B 1 71 ? 1.954 -32.281 2.398 1 98.56 71 THR B N 1
ATOM 4012 C CA . THR B 1 71 ? 2.311 -31.953 1.021 1 98.56 71 THR B CA 1
ATOM 4013 C C . THR B 1 71 ? 3.826 -31.891 0.851 1 98.56 71 THR B C 1
ATOM 4015 O O . THR B 1 71 ? 4.531 -31.359 1.705 1 98.56 71 THR B O 1
ATOM 4018 N N . LEU B 1 72 ? 4.312 -32.594 -0.172 1 98.81 72 LEU B N 1
ATOM 4019 C CA . LEU B 1 72 ? 5.703 -32.406 -0.569 1 98.81 72 LEU B CA 1
ATOM 4020 C C . LEU B 1 72 ? 5.906 -31.094 -1.315 1 98.81 72 LEU B C 1
ATOM 4022 O O . LEU B 1 72 ? 5.246 -30.844 -2.328 1 98.81 72 LEU B O 1
ATOM 4026 N N . ALA B 1 73 ? 6.801 -30.25 -0.783 1 98.56 73 ALA B N 1
ATOM 4027 C CA . ALA B 1 73 ? 6.902 -28.906 -1.335 1 98.56 73 ALA B CA 1
ATOM 4028 C C . ALA B 1 73 ? 8.336 -28.375 -1.236 1 98.56 73 ALA B C 1
ATOM 4030 O O . ALA B 1 73 ? 9.148 -28.922 -0.494 1 98.56 73 ALA B O 1
ATOM 4031 N N . LEU B 1 74 ? 8.609 -27.422 -2.076 1 98.5 74 LEU B N 1
ATOM 4032 C CA . LEU B 1 74 ? 9.883 -26.688 -2.023 1 98.5 74 LEU B CA 1
ATOM 4033 C C . LEU B 1 74 ? 9.727 -25.375 -1.275 1 98.5 74 LEU B C 1
ATOM 4035 O O . LEU B 1 74 ? 8.797 -24.609 -1.548 1 98.5 74 LEU B O 1
ATOM 4039 N N . ARG B 1 75 ? 10.602 -25.141 -0.339 1 96.94 75 ARG B N 1
ATOM 4040 C CA . ARG B 1 75 ? 10.617 -23.922 0.473 1 96.94 75 ARG B CA 1
ATOM 4041 C C . ARG B 1 75 ? 11.766 -23.016 0.067 1 96.94 75 ARG B C 1
ATOM 4043 O O . ARG B 1 75 ? 12.875 -23.469 -0.196 1 96.94 75 ARG B O 1
ATOM 4050 N N . MET B 1 76 ? 11.531 -21.734 0.032 1 96.69 76 MET B N 1
ATOM 4051 C CA . MET B 1 76 ? 12.555 -20.734 -0.229 1 96.69 76 MET B CA 1
ATOM 4052 C C . MET B 1 76 ? 12.797 -19.875 1.006 1 96.69 76 MET B C 1
ATOM 4054 O O . MET B 1 76 ? 11.852 -19.359 1.608 1 96.69 76 MET B O 1
ATOM 4058 N N . GLY B 1 77 ? 13.977 -19.641 1.368 1 92.12 77 GLY B N 1
ATOM 4059 C CA . GLY B 1 77 ? 14.414 -18.906 2.547 1 92.12 77 GLY B CA 1
ATOM 4060 C C . GLY B 1 77 ? 15.523 -19.625 3.307 1 92.12 77 GLY B C 1
ATOM 4061 O O . GLY B 1 77 ? 15.656 -20.844 3.219 1 92.12 77 GLY B O 1
ATOM 4062 N N . THR B 1 78 ? 16.281 -18.844 3.98 1 81.88 78 THR B N 1
ATOM 4063 C CA . THR B 1 78 ? 17.406 -19.438 4.691 1 81.88 78 THR B CA 1
ATOM 4064 C C . THR B 1 78 ? 17.188 -19.391 6.199 1 81.88 78 THR B C 1
ATOM 4066 O O . THR B 1 78 ? 16.469 -18.5 6.695 1 81.88 78 THR B O 1
ATOM 4069 N N . VAL B 1 79 ? 17.734 -20.25 6.84 1 67.19 79 VAL B N 1
ATOM 4070 C CA . VAL B 1 79 ? 17.656 -20.375 8.289 1 67.19 79 VAL B CA 1
ATOM 4071 C C . VAL B 1 79 ? 18.359 -19.172 8.945 1 67.19 79 VAL B C 1
ATOM 4073 O O . VAL B 1 79 ? 17.984 -18.766 10.047 1 67.19 79 VAL B O 1
ATOM 4076 N N . ARG B 1 80 ? 19.234 -18.625 8.289 1 62.94 80 ARG B N 1
ATOM 4077 C CA . ARG B 1 80 ? 20.016 -17.531 8.867 1 62.94 80 ARG B CA 1
ATOM 4078 C C . ARG B 1 80 ? 19.172 -16.281 9.07 1 62.94 80 ARG B C 1
ATOM 4080 O O . ARG B 1 80 ? 19.484 -15.438 9.898 1 62.94 80 ARG B O 1
ATOM 4087 N N . SER B 1 81 ? 18.125 -16.125 8.383 1 59.25 81 SER B N 1
ATOM 4088 C CA . SER B 1 81 ? 17.5 -14.812 8.336 1 59.25 81 SER B CA 1
ATOM 4089 C C . SER B 1 81 ? 16.25 -14.766 9.219 1 59.25 81 SER B C 1
ATOM 4091 O O . SER B 1 81 ? 15.703 -13.688 9.484 1 59.25 81 SER B O 1
ATOM 4093 N N . GLU B 1 82 ? 16.188 -15.641 10.203 1 65.75 82 GLU B N 1
ATOM 4094 C CA . GLU B 1 82 ? 14.961 -15.625 11.008 1 65.75 82 GLU B CA 1
ATOM 4095 C C . GLU B 1 82 ? 13.766 -15.148 10.188 1 65.75 82 GLU B C 1
ATOM 4097 O O . GLU B 1 82 ? 12.688 -14.914 10.734 1 65.75 82 GLU B O 1
ATOM 4102 N N . SER B 1 83 ? 13.945 -14.984 8.945 1 75.81 83 SER B N 1
ATOM 4103 C CA . SER B 1 83 ? 12.875 -14.5 8.078 1 75.81 83 SER B CA 1
ATOM 4104 C C . SER B 1 83 ? 11.883 -15.609 7.758 1 75.81 83 SER B C 1
ATOM 4106 O O . SER B 1 83 ? 12.211 -16.797 7.871 1 75.81 83 SER B O 1
ATOM 4108 N N . LEU B 1 84 ? 10.703 -15.188 7.504 1 86.62 84 LEU B N 1
ATOM 4109 C CA . LEU B 1 84 ? 9.641 -16.062 7.02 1 86.62 84 LEU B CA 1
ATOM 4110 C C . LEU B 1 84 ? 10.102 -16.844 5.801 1 86.62 84 LEU B C 1
ATOM 4112 O O . LEU B 1 84 ? 10.75 -16.297 4.91 1 86.62 84 LEU B O 1
ATOM 4116 N N . MET B 1 85 ? 9.914 -18.125 5.855 1 94.12 85 MET B N 1
ATOM 4117 C CA . MET B 1 85 ? 10.172 -18.953 4.676 1 94.12 85 MET B CA 1
ATOM 4118 C C . MET B 1 85 ? 8.883 -19.203 3.895 1 94.12 85 MET B C 1
ATOM 4120 O O . MET B 1 85 ? 7.809 -19.328 4.484 1 94.12 85 MET B O 1
ATOM 4124 N N . ARG B 1 86 ? 9.039 -19.281 2.57 1 96.81 86 ARG B N 1
ATOM 4125 C CA . ARG B 1 86 ? 7.848 -19.312 1.729 1 96.81 86 ARG B CA 1
ATOM 4126 C C . ARG B 1 86 ? 7.848 -20.547 0.833 1 96.81 86 ARG B C 1
ATOM 4128 O O . ARG B 1 86 ? 8.906 -21 0.388 1 96.81 86 ARG B O 1
ATOM 4135 N N . TRP B 1 87 ? 6.68 -21.094 0.587 1 98 87 TRP B N 1
ATOM 4136 C CA . TRP B 1 87 ? 6.52 -22.234 -0.311 1 98 87 TRP B CA 1
ATOM 4137 C C . TRP B 1 87 ? 6.469 -21.781 -1.766 1 98 87 TRP B C 1
ATOM 4139 O O . TRP B 1 87 ? 5.688 -20.891 -2.119 1 98 87 TRP B O 1
ATOM 4149 N N . VAL B 1 88 ? 7.266 -22.469 -2.658 1 98.44 88 VAL B N 1
ATOM 4150 C CA . VAL B 1 88 ? 7.359 -21.938 -4.016 1 98.44 88 VAL B CA 1
ATOM 4151 C C . VAL B 1 88 ? 7.035 -23.047 -5.02 1 98.44 88 VAL B C 1
ATOM 4153 O O . VAL B 1 88 ? 7.047 -22.812 -6.23 1 98.44 88 VAL B O 1
ATOM 4156 N N . TRP B 1 89 ? 6.738 -24.266 -4.547 1 98.44 89 TRP B N 1
ATOM 4157 C CA . TRP B 1 89 ? 6.336 -25.391 -5.387 1 98.44 89 TRP B CA 1
ATOM 4158 C C . TRP B 1 89 ? 5.707 -26.5 -4.547 1 98.44 89 TRP B C 1
ATOM 4160 O O . TRP B 1 89 ? 6.141 -26.75 -3.422 1 98.44 89 TRP B O 1
ATOM 4170 N N . GLU B 1 90 ? 4.734 -27.203 -5.105 1 98.31 90 GLU B N 1
ATOM 4171 C CA . GLU B 1 90 ? 4.094 -28.328 -4.449 1 98.31 90 GLU B CA 1
ATOM 4172 C C . GLU B 1 90 ? 3.904 -29.5 -5.418 1 98.31 90 GLU B C 1
ATOM 4174 O O . GLU B 1 90 ? 3.535 -29.297 -6.578 1 98.31 90 GLU B O 1
ATOM 4179 N N . ALA B 1 91 ? 4.051 -30.656 -4.898 1 98.31 91 ALA B N 1
ATOM 4180 C CA . ALA B 1 91 ? 3.922 -31.859 -5.727 1 98.31 91 ALA B CA 1
ATOM 4181 C C . ALA B 1 91 ? 2.482 -32.375 -5.734 1 98.31 91 ALA B C 1
ATOM 4183 O O . ALA B 1 91 ? 1.908 -32.625 -6.797 1 98.31 91 ALA B O 1
ATOM 4184 N N . ASN B 1 92 ? 1.938 -32.531 -4.598 1 98.06 92 ASN B N 1
ATOM 4185 C CA . ASN B 1 92 ? 0.671 -33.25 -4.449 1 98.06 92 ASN B CA 1
ATOM 4186 C C . ASN B 1 92 ? -0.421 -32.344 -3.9 1 98.06 92 ASN B C 1
ATOM 4188 O O . ASN B 1 92 ? -1.109 -32.688 -2.941 1 98.06 92 ASN B O 1
ATOM 4192 N N . ARG B 1 93 ? -0.524 -31.266 -4.543 1 95.5 93 ARG B N 1
ATOM 4193 C CA . ARG B 1 93 ? -1.587 -30.328 -4.188 1 95.5 93 ARG B CA 1
ATOM 4194 C C . ARG B 1 93 ? -2.945 -31.016 -4.172 1 95.5 93 ARG B C 1
ATOM 4196 O O . ARG B 1 93 ? -3.326 -31.672 -5.145 1 95.5 93 ARG B O 1
ATOM 4203 N N . GLY B 1 94 ? -3.68 -30.859 -3.08 1 94.38 94 GLY B N 1
ATOM 4204 C CA . GLY B 1 94 ? -5.02 -31.422 -2.957 1 94.38 94 GLY B CA 1
ATOM 4205 C C . GLY B 1 94 ? -5.035 -32.938 -2.789 1 94.38 94 GLY B C 1
ATOM 4206 O O . GLY B 1 94 ? -6.098 -33.531 -2.795 1 94.38 94 GLY B O 1
ATOM 4207 N N . ASN B 1 95 ? -3.914 -33.531 -2.734 1 97 95 ASN B N 1
ATOM 4208 C CA . ASN B 1 95 ? -3.76 -34.969 -2.564 1 97 95 ASN B CA 1
ATOM 4209 C C . ASN B 1 95 ? -2.727 -35.281 -1.492 1 97 95 ASN B C 1
ATOM 4211 O O . ASN B 1 95 ? -1.698 -35.906 -1.783 1 97 95 ASN B O 1
ATOM 4215 N N . SER B 1 96 ? -3.098 -35 -0.274 1 97.81 96 SER B N 1
ATOM 4216 C CA . SER B 1 96 ? -2.143 -35.031 0.83 1 97.81 96 SER B CA 1
ATOM 4217 C C . SER B 1 96 ? -1.79 -36.469 1.211 1 97.81 96 SER B C 1
ATOM 4219 O O . SER B 1 96 ? -2.512 -37.406 0.864 1 97.81 96 SER B O 1
ATOM 4221 N N . VAL B 1 97 ? -0.665 -36.594 1.885 1 98.62 97 VAL B N 1
ATOM 4222 C CA . VAL B 1 97 ? -0.222 -37.875 2.439 1 98.62 97 VAL B CA 1
ATOM 4223 C C . VAL B 1 97 ? -0.172 -37.781 3.963 1 98.62 97 VAL B C 1
ATOM 4225 O O . VAL B 1 97 ? -0.163 -36.688 4.527 1 98.62 97 VAL B O 1
ATOM 4228 N N . ARG B 1 98 ? -0.227 -38.969 4.691 1 97.31 98 ARG B N 1
ATOM 4229 C CA . ARG B 1 98 ? -0.258 -39 6.148 1 97.31 98 ARG B CA 1
ATOM 4230 C C . ARG B 1 98 ? 1.148 -39.156 6.719 1 97.31 98 ARG B C 1
ATOM 4232 O O . ARG B 1 98 ? 2.129 -39.188 5.973 1 97.31 98 ARG B O 1
ATOM 4239 N N . GLU B 1 99 ? 1.202 -39.031 7.875 1 98.19 99 GLU B N 1
ATOM 4240 C CA . GLU B 1 99 ? 2.414 -39.438 8.586 1 98.19 99 GLU B CA 1
ATOM 4241 C C . GLU B 1 99 ? 2.941 -40.781 8.07 1 98.19 99 GLU B C 1
ATOM 4243 O O . GLU B 1 99 ? 2.162 -41.688 7.789 1 98.19 99 GLU B O 1
ATOM 4248 N N . ASN B 1 100 ? 4.301 -40.812 8.016 1 98.5 100 ASN B N 1
ATOM 4249 C CA . ASN B 1 100 ? 5.023 -42 7.59 1 98.5 100 ASN B CA 1
ATOM 4250 C C . ASN B 1 100 ? 4.918 -42.219 6.082 1 98.5 100 ASN B C 1
ATOM 4252 O O . ASN B 1 100 ? 5.273 -43.281 5.574 1 98.5 100 ASN B O 1
ATOM 4256 N N . ALA B 1 101 ? 4.441 -41.25 5.41 1 98.81 101 ALA B N 1
ATOM 4257 C CA . ALA B 1 101 ? 4.57 -41.25 3.955 1 98.81 101 ALA B CA 1
ATOM 4258 C C . ALA B 1 101 ? 6.035 -41.312 3.533 1 98.81 101 ALA B C 1
ATOM 4260 O O . ALA B 1 101 ? 6.922 -40.938 4.309 1 98.81 101 ALA B O 1
ATOM 4261 N N . THR B 1 102 ? 6.254 -41.781 2.307 1 98.75 102 THR B N 1
ATOM 4262 C CA . THR B 1 102 ? 7.641 -41.938 1.886 1 98.75 102 THR B CA 1
ATOM 4263 C C . THR B 1 102 ? 7.883 -41.219 0.551 1 98.75 102 THR B C 1
ATOM 4265 O O . THR B 1 102 ? 7.023 -41.25 -0.332 1 98.75 102 THR B O 1
ATOM 4268 N N . LEU B 1 103 ? 8.969 -40.562 0.42 1 98.81 103 LEU B N 1
ATOM 4269 C CA . LEU B 1 103 ? 9.531 -40.125 -0.846 1 98.81 103 LEU B CA 1
ATOM 4270 C C . LEU B 1 103 ? 10.711 -41 -1.263 1 98.81 103 LEU B C 1
ATOM 4272 O O . LEU B 1 103 ? 11.727 -41.031 -0.572 1 98.81 103 LEU B O 1
ATOM 4276 N N . THR B 1 104 ? 10.531 -41.656 -2.424 1 98.5 104 THR B N 1
ATOM 4277 C CA . THR B 1 104 ? 11.547 -42.625 -2.809 1 98.5 104 THR B CA 1
ATOM 4278 C C . THR B 1 104 ? 12.086 -42.312 -4.207 1 98.5 104 THR B C 1
ATOM 4280 O O . THR B 1 104 ? 11.312 -42.125 -5.148 1 98.5 104 THR B O 1
ATOM 4283 N N . PHE B 1 105 ? 13.367 -42.188 -4.305 1 98.38 105 PHE B N 1
ATOM 4284 C CA . PHE B 1 105 ? 14.094 -42.188 -5.566 1 98.38 105 PHE B CA 1
ATOM 4285 C C . PHE B 1 105 ? 14.828 -43.5 -5.793 1 98.38 105 PHE B C 1
ATOM 4287 O O . PHE B 1 105 ? 15.852 -43.75 -5.164 1 98.38 105 PHE B O 1
ATOM 4294 N N . SER B 1 106 ? 14.281 -44.281 -6.734 1 96.38 106 SER B N 1
ATOM 4295 C CA . SER B 1 106 ? 14.727 -45.656 -6.867 1 96.38 106 SER B CA 1
ATOM 4296 C C . SER B 1 106 ? 15.68 -45.812 -8.047 1 96.38 106 SER B C 1
ATOM 4298 O O . SER B 1 106 ? 15.922 -44.844 -8.789 1 96.38 106 SER B O 1
ATOM 4300 N N . THR B 1 107 ? 16.078 -47.031 -8.219 1 96.06 107 THR B N 1
ATOM 4301 C CA . THR B 1 107 ? 17.078 -47.312 -9.234 1 96.06 107 THR B CA 1
ATOM 4302 C C . THR B 1 107 ? 16.484 -47.188 -10.641 1 96.06 107 THR B C 1
ATOM 4304 O O . THR B 1 107 ? 17.219 -46.938 -11.602 1 96.06 107 THR B O 1
ATOM 4307 N N . ASP B 1 108 ? 15.281 -47.281 -10.695 1 95.75 108 ASP B N 1
ATOM 4308 C CA . ASP B 1 108 ? 14.656 -47.219 -12.008 1 95.75 108 ASP B CA 1
ATOM 4309 C C . ASP B 1 108 ? 14.516 -45.75 -12.461 1 95.75 108 ASP B C 1
ATOM 4311 O O . ASP B 1 108 ? 14.047 -45.5 -13.57 1 95.75 108 ASP B O 1
ATOM 4315 N N . GLY B 1 109 ? 14.82 -44.812 -11.594 1 97.25 109 GLY B N 1
ATOM 4316 C CA . GLY B 1 109 ? 14.867 -43.406 -11.977 1 97.25 109 GLY B CA 1
ATOM 4317 C C . GLY B 1 109 ? 13.578 -42.688 -11.672 1 97.25 109 GLY B C 1
ATOM 4318 O O . GLY B 1 109 ? 13.438 -41.5 -12.031 1 97.25 109 GLY B O 1
ATOM 4319 N N . ASN B 1 110 ? 12.656 -43.312 -11.047 1 97.69 110 A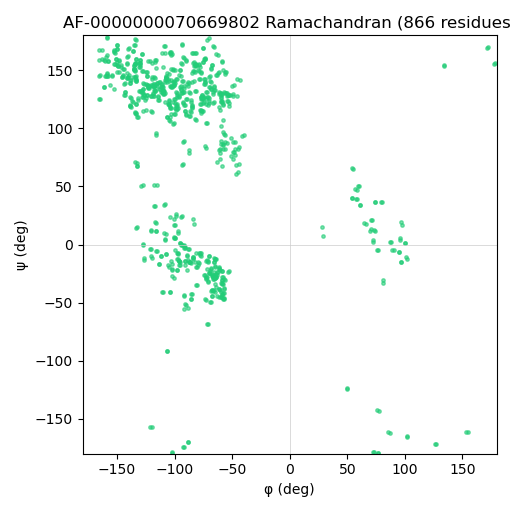SN B N 1
ATOM 4320 C CA . ASN B 1 110 ? 11.398 -42.688 -10.695 1 97.69 110 ASN B CA 1
ATOM 4321 C C . ASN B 1 110 ? 11.445 -42.062 -9.289 1 97.69 110 ASN B C 1
ATOM 4323 O O . ASN B 1 110 ? 12.031 -42.656 -8.383 1 97.69 110 ASN B O 1
ATOM 4327 N N . LEU B 1 111 ? 10.945 -40.875 -9.188 1 98.44 111 LEU B N 1
ATOM 4328 C CA . LEU B 1 111 ? 10.703 -40.25 -7.883 1 98.44 111 LEU B CA 1
ATOM 4329 C C . LEU B 1 111 ? 9.234 -40.406 -7.484 1 98.44 111 LEU B C 1
ATOM 4331 O O . LEU B 1 111 ? 8.344 -39.938 -8.18 1 98.44 111 LEU B O 1
ATOM 4335 N N . VAL B 1 112 ? 9.023 -41.094 -6.34 1 98.62 112 VAL B N 1
ATOM 4336 C CA . VAL B 1 112 ? 7.664 -41.5 -6 1 98.62 112 VAL B CA 1
ATOM 4337 C C . VAL B 1 112 ? 7.316 -41.031 -4.59 1 98.62 112 VAL B C 1
ATOM 4339 O O . VAL B 1 112 ? 8.078 -41.25 -3.648 1 98.62 112 VAL B O 1
ATOM 4342 N N . LEU B 1 113 ? 6.227 -40.344 -4.496 1 98.88 113 LEU B N 1
ATOM 4343 C CA . LEU B 1 113 ? 5.609 -40.062 -3.211 1 98.88 113 LEU B CA 1
ATOM 4344 C C . LEU B 1 113 ? 4.469 -41.031 -2.908 1 98.88 113 LEU B C 1
ATOM 4346 O O . LEU B 1 113 ? 3.467 -41.062 -3.625 1 98.88 113 LEU B O 1
ATOM 4350 N N . ALA B 1 114 ? 4.648 -41.781 -1.881 1 98.75 114 ALA B N 1
ATOM 4351 C CA . ALA B 1 114 ? 3.639 -42.75 -1.489 1 98.75 114 ALA B CA 1
ATOM 4352 C C . ALA B 1 114 ? 3.125 -42.469 -0.079 1 98.75 114 ALA B C 1
ATOM 4354 O O . ALA B 1 114 ? 3.893 -42.094 0.801 1 98.75 114 ALA B O 1
ATOM 4355 N N . ASP B 1 115 ? 1.892 -42.719 0.041 1 98.56 115 ASP B N 1
ATOM 4356 C CA . ASP B 1 115 ? 1.3 -42.594 1.368 1 98.56 115 ASP B CA 1
ATOM 4357 C C . ASP B 1 115 ? 1.754 -43.719 2.287 1 98.56 115 ASP B C 1
ATOM 4359 O O . ASP B 1 115 ? 2.475 -44.625 1.859 1 98.56 115 ASP B O 1
ATOM 4363 N N . ALA B 1 116 ? 1.323 -43.625 3.498 1 97.25 116 ALA B N 1
ATOM 4364 C CA . ALA B 1 116 ? 1.738 -44.594 4.516 1 97.25 116 ALA B CA 1
ATOM 4365 C C . ALA B 1 116 ? 1.26 -46 4.168 1 97.25 116 ALA B C 1
ATOM 4367 O O . ALA B 1 116 ? 1.896 -47 4.535 1 97.25 116 ALA B O 1
ATOM 4368 N N . ASP B 1 117 ? 0.222 -46.062 3.439 1 97.25 117 ASP B N 1
ATOM 4369 C CA . ASP B 1 117 ? -0.34 -47.375 3.09 1 97.25 117 ASP B CA 1
ATOM 4370 C C . ASP B 1 117 ? 0.242 -47.875 1.777 1 97.25 117 ASP B C 1
ATOM 4372 O O . ASP B 1 117 ? -0.186 -48.906 1.267 1 97.25 117 ASP B O 1
ATOM 4376 N N . GLY B 1 118 ? 1.06 -47.094 1.207 1 96.31 118 GLY B N 1
ATOM 4377 C CA . GLY B 1 118 ? 1.729 -47.531 -0.003 1 96.31 118 GLY B CA 1
ATOM 4378 C C . GLY B 1 118 ? 1.118 -46.969 -1.27 1 96.31 118 GLY B C 1
ATOM 4379 O O . GLY B 1 118 ? 1.687 -47.094 -2.355 1 96.31 118 GLY B O 1
ATOM 4380 N N . ARG B 1 119 ? -0.022 -46.375 -1.142 1 98 119 ARG B N 1
ATOM 4381 C CA . ARG B 1 119 ? -0.655 -45.781 -2.307 1 98 119 ARG B CA 1
ATOM 4382 C C . ARG B 1 119 ? 0.222 -44.688 -2.896 1 98 119 ARG B C 1
ATOM 4384 O O . ARG B 1 119 ? 0.653 -43.781 -2.182 1 98 119 ARG B O 1
ATOM 4391 N N . VAL B 1 120 ? 0.449 -44.75 -4.164 1 98.25 120 VAL B N 1
ATOM 4392 C CA . VAL B 1 120 ? 1.219 -43.719 -4.848 1 98.25 120 VAL B CA 1
ATOM 4393 C C . VAL B 1 120 ? 0.344 -42.5 -5.07 1 98.25 120 VAL B C 1
ATOM 4395 O O . VAL B 1 120 ? -0.706 -42.594 -5.711 1 98.25 120 VAL B O 1
ATOM 4398 N N . VAL B 1 121 ? 0.764 -41.406 -4.547 1 98.38 121 VAL B N 1
ATOM 4399 C CA . VAL B 1 121 ? -0.024 -40.188 -4.613 1 98.38 121 VAL B CA 1
ATOM 4400 C C . VAL B 1 121 ? 0.536 -39.25 -5.699 1 98.38 121 VAL B C 1
ATOM 4402 O O . VAL B 1 121 ? -0.191 -38.438 -6.258 1 98.38 121 VAL B O 1
ATOM 4405 N N . TRP B 1 122 ? 1.8 -39.344 -5.984 1 98.44 122 TRP B N 1
ATOM 4406 C CA . TRP B 1 122 ? 2.494 -38.5 -6.965 1 98.44 122 TRP B CA 1
ATOM 4407 C C . TRP B 1 122 ? 3.779 -39.188 -7.434 1 98.44 122 TRP B C 1
ATOM 4409 O O . TRP B 1 122 ? 4.461 -39.844 -6.652 1 98.44 122 TRP B O 1
ATOM 4419 N N . GLN B 1 123 ? 4.117 -39 -8.664 1 98.38 123 GLN B N 1
ATOM 4420 C CA . GLN B 1 123 ? 5.383 -39.531 -9.18 1 98.38 123 GLN B CA 1
ATOM 4421 C C . GLN B 1 123 ? 5.805 -38.781 -10.445 1 98.38 123 GLN B C 1
ATOM 4423 O O . GLN B 1 123 ? 4.977 -38.156 -11.094 1 98.38 123 GLN B O 1
ATOM 4428 N N . THR B 1 124 ? 7.051 -38.844 -10.844 1 98.12 124 THR B N 1
ATOM 4429 C CA . THR B 1 124 ? 7.598 -38.125 -11.992 1 98.12 124 THR B CA 1
ATOM 4430 C C . THR B 1 124 ? 7.391 -38.906 -13.281 1 98.12 124 THR B C 1
ATOM 4432 O O . THR B 1 124 ? 7.547 -38.375 -14.375 1 98.12 124 THR B O 1
ATOM 4435 N N . ASN B 1 125 ? 7.062 -40.219 -13.188 1 97.38 125 ASN B N 1
ATOM 4436 C CA . ASN B 1 125 ? 6.852 -41.094 -14.336 1 97.38 125 ASN B CA 1
ATOM 4437 C C . ASN B 1 125 ? 8.094 -41.156 -15.219 1 97.38 125 ASN B C 1
ATOM 4439 O O . ASN B 1 125 ? 8 -41.031 -16.438 1 97.38 125 ASN B O 1
ATOM 4443 N N . THR B 1 126 ? 9.195 -41.344 -14.57 1 97.81 126 THR B N 1
ATOM 4444 C CA . THR B 1 126 ? 10.461 -41.375 -15.297 1 97.81 126 THR B CA 1
ATOM 4445 C C . THR B 1 126 ? 11.125 -42.75 -15.156 1 97.81 126 THR B C 1
ATOM 4447 O O . THR B 1 126 ? 12.32 -42.906 -15.414 1 97.81 126 THR B O 1
ATOM 4450 N N . ALA B 1 127 ? 10.359 -43.719 -14.805 1 96.5 127 ALA B N 1
ATOM 4451 C CA . ALA B 1 127 ? 10.898 -45.062 -14.609 1 96.5 127 ALA B CA 1
ATOM 4452 C C . ALA B 1 127 ? 11.539 -45.562 -15.898 1 96.5 127 ALA B C 1
ATOM 4454 O O . ALA B 1 127 ? 10.914 -45.562 -16.953 1 96.5 127 ALA B O 1
ATOM 4455 N N . ASN B 1 128 ? 12.711 -45.969 -15.781 1 95.81 128 ASN B N 1
ATOM 4456 C CA . ASN B 1 128 ? 13.453 -46.625 -16.859 1 95.81 128 ASN B CA 1
ATOM 4457 C C . ASN B 1 128 ? 13.617 -45.719 -18.062 1 95.81 128 ASN B C 1
ATOM 4459 O O . ASN B 1 128 ? 13.547 -46.156 -19.203 1 95.81 128 ASN B O 1
ATOM 4463 N N . LYS B 1 129 ? 13.742 -44.469 -17.812 1 96.12 129 LYS B N 1
ATOM 4464 C CA . LYS B 1 129 ? 13.898 -43.531 -18.906 1 96.12 129 LYS B CA 1
ATOM 4465 C C . LYS B 1 129 ? 15.32 -42.969 -18.953 1 96.12 129 LYS B C 1
ATOM 4467 O O . LYS B 1 129 ? 15.602 -42.031 -19.672 1 96.12 129 LYS B O 1
ATOM 4472 N N . GLY B 1 130 ? 16.172 -43.562 -18.172 1 95.69 130 GLY B N 1
ATOM 4473 C CA . GLY B 1 130 ? 17.578 -43.188 -18.25 1 95.69 130 GLY B CA 1
ATOM 4474 C C . GLY B 1 130 ? 17.984 -42.188 -17.203 1 95.69 130 GLY B C 1
ATOM 4475 O O . GLY B 1 130 ? 19.047 -41.562 -17.312 1 95.69 130 GLY B O 1
ATOM 4476 N N . VAL B 1 131 ? 17.219 -42 -16.156 1 97.44 131 VAL B N 1
ATOM 4477 C CA . VAL B 1 131 ? 17.562 -41.062 -15.086 1 97.44 131 VAL B CA 1
ATOM 4478 C C . VAL B 1 131 ? 18.766 -41.594 -14.305 1 97.44 131 VAL B C 1
ATOM 4480 O O . VAL B 1 131 ? 18.844 -42.812 -14.008 1 97.44 131 VAL B O 1
ATOM 4483 N N . VAL B 1 132 ? 19.672 -40.625 -13.93 1 96.69 132 VAL B N 1
ATOM 4484 C CA . VAL B 1 132 ? 20.828 -41.062 -13.148 1 96.69 132 VAL B CA 1
ATOM 4485 C C . VAL B 1 132 ? 20.938 -40.25 -11.867 1 96.69 132 VAL B C 1
ATOM 4487 O O . VAL B 1 132 ? 21.719 -40.594 -10.977 1 96.69 132 VAL B O 1
ATOM 4490 N N . GLY B 1 133 ? 20.156 -39.156 -11.789 1 97.06 133 GLY B N 1
ATOM 4491 C CA . GLY B 1 133 ? 20.312 -38.344 -10.594 1 97.06 133 GLY B CA 1
ATOM 4492 C C . GLY B 1 133 ? 19.188 -37.344 -10.391 1 97.06 133 GLY B C 1
ATOM 4493 O O . GLY B 1 133 ? 18.438 -37.062 -11.328 1 97.06 133 GLY B O 1
ATOM 4494 N N . PHE B 1 134 ? 19.031 -36.906 -9.156 1 97.94 134 PHE B N 1
ATOM 4495 C CA . PHE B 1 134 ? 18.109 -35.875 -8.703 1 97.94 134 PHE B CA 1
ATOM 4496 C C . PHE B 1 134 ? 18.859 -34.688 -8.125 1 97.94 134 PHE B C 1
ATOM 4498 O O . PHE B 1 134 ? 19.844 -34.875 -7.398 1 97.94 134 PHE B O 1
ATOM 4505 N N . GLN B 1 135 ? 18.406 -33.438 -8.586 1 97.12 135 GLN B N 1
ATOM 4506 C CA . GLN B 1 135 ? 19.094 -32.25 -8.086 1 97.12 135 GLN B CA 1
ATOM 4507 C C . GLN B 1 135 ? 18.125 -31.078 -7.902 1 97.12 135 GLN B C 1
ATOM 4509 O O . GLN B 1 135 ? 17.172 -30.938 -8.672 1 97.12 135 GLN B O 1
ATOM 4514 N N . VAL B 1 136 ? 18.406 -30.266 -6.863 1 98.19 136 VAL B N 1
ATOM 4515 C CA . VAL B 1 136 ? 17.781 -28.953 -6.723 1 98.19 136 VAL B CA 1
ATOM 4516 C C . VAL B 1 136 ? 18.734 -27.875 -7.238 1 98.19 136 VAL B C 1
ATOM 4518 O O . VAL B 1 136 ? 19.812 -27.672 -6.684 1 98.19 136 VAL B O 1
ATOM 4521 N N . LEU B 1 137 ? 18.312 -27.203 -8.258 1 98.06 137 LEU B N 1
ATOM 4522 C CA . LEU B 1 137 ? 19.156 -26.188 -8.867 1 98.06 137 LEU B CA 1
ATOM 4523 C C . LEU B 1 137 ? 19.078 -24.875 -8.086 1 98.06 137 LEU B C 1
ATOM 4525 O O . LEU B 1 137 ? 18.141 -24.656 -7.32 1 98.06 137 LEU B O 1
ATOM 4529 N N . PRO B 1 138 ? 20.047 -23.969 -8.352 1 96.44 138 PRO B N 1
ATOM 4530 C CA . PRO B 1 138 ? 20.031 -22.672 -7.652 1 96.44 138 PRO B CA 1
ATOM 4531 C C . PRO B 1 138 ? 18.828 -21.812 -8.016 1 96.44 138 PRO B C 1
ATOM 4533 O O . PRO B 1 138 ? 18.5 -20.859 -7.305 1 96.44 138 PRO B O 1
ATOM 4536 N N . THR B 1 139 ? 18.156 -22.156 -9.062 1 96.12 139 THR B N 1
ATOM 4537 C CA . THR B 1 139 ? 16.969 -21.422 -9.5 1 96.12 139 THR B CA 1
ATOM 4538 C C . THR B 1 139 ? 15.727 -21.906 -8.75 1 96.12 139 THR B C 1
ATOM 4540 O O . THR B 1 139 ? 14.664 -21.281 -8.828 1 96.12 139 THR B O 1
ATOM 4543 N N . GLY B 1 140 ? 15.906 -22.984 -8.07 1 97.94 140 GLY B N 1
ATOM 4544 C CA . GLY B 1 140 ? 14.766 -23.609 -7.422 1 97.94 140 GLY B CA 1
ATOM 4545 C C . GLY B 1 140 ? 14.141 -24.703 -8.25 1 97.94 140 GLY B C 1
ATOM 4546 O O . GLY B 1 140 ? 13.266 -25.438 -7.777 1 97.94 140 GLY B O 1
ATOM 4547 N N . ASN B 1 141 ? 14.625 -24.859 -9.492 1 98.56 141 ASN B N 1
ATOM 4548 C CA . ASN B 1 141 ? 14.156 -25.953 -10.336 1 98.56 141 ASN B CA 1
ATOM 4549 C C . ASN B 1 141 ? 14.703 -27.297 -9.859 1 98.56 141 ASN B C 1
ATOM 4551 O O . ASN B 1 141 ? 15.914 -27.469 -9.727 1 98.56 141 ASN B O 1
ATOM 4555 N N . MET B 1 142 ? 13.828 -28.172 -9.547 1 98.62 142 MET B N 1
ATOM 4556 C CA . MET B 1 142 ? 14.25 -29.547 -9.281 1 98.62 142 MET B CA 1
ATOM 4557 C C . MET B 1 142 ? 14.258 -30.359 -10.57 1 98.62 142 MET B C 1
ATOM 4559 O O . MET B 1 142 ? 13.312 -30.297 -11.359 1 98.62 142 MET B O 1
ATOM 4563 N N . VAL B 1 143 ? 15.352 -31.188 -10.688 1 98.44 143 VAL B N 1
ATOM 4564 C CA . VAL B 1 143 ? 15.477 -31.844 -11.977 1 98.44 143 VAL B CA 1
ATOM 4565 C C . VAL B 1 143 ? 15.922 -33.312 -11.773 1 98.44 143 VAL B C 1
ATOM 4567 O O . VAL B 1 143 ? 16.641 -33.594 -10.828 1 98.44 143 VAL B O 1
ATOM 4570 N N . LEU B 1 144 ? 15.359 -34.188 -12.594 1 98.44 144 LEU B N 1
ATOM 4571 C CA . LEU B 1 144 ? 15.914 -35.531 -12.867 1 98.44 144 LEU B CA 1
ATOM 4572 C C . LEU B 1 144 ? 16.672 -35.531 -14.188 1 98.44 144 LEU B C 1
ATOM 4574 O O . LEU B 1 144 ? 16.109 -35.188 -15.234 1 98.44 144 LEU B O 1
ATOM 4578 N N . HIS B 1 145 ? 17.969 -35.812 -14.078 1 97.5 145 HIS B N 1
ATOM 4579 C CA . HIS B 1 145 ? 18.797 -35.688 -15.266 1 97.5 145 HIS B CA 1
ATOM 4580 C C . HIS B 1 145 ? 19.391 -37.031 -15.68 1 97.5 145 HIS B C 1
ATOM 4582 O O . HIS B 1 145 ? 19.5 -37.938 -14.867 1 97.5 145 HIS B O 1
ATOM 4588 N N . ASP B 1 146 ? 19.75 -37.125 -16.969 1 96.81 146 ASP B N 1
ATOM 4589 C CA . ASP B 1 146 ? 20.438 -38.312 -17.469 1 96.81 146 ASP B CA 1
ATOM 4590 C C . ASP B 1 146 ? 21.953 -38.156 -17.422 1 96.81 146 ASP B C 1
ATOM 4592 O O . ASP B 1 146 ? 22.453 -37.188 -16.844 1 96.81 146 ASP B O 1
ATOM 4596 N N . GLY B 1 147 ? 22.594 -39.125 -17.953 1 93.62 147 GLY B N 1
ATOM 4597 C CA . GLY B 1 147 ? 24.047 -39.125 -17.891 1 93.62 147 GLY B CA 1
ATOM 4598 C C . GLY B 1 147 ? 24.672 -37.969 -18.672 1 93.62 147 GLY B C 1
ATOM 4599 O O . GLY B 1 147 ? 25.812 -37.594 -18.422 1 93.62 147 GLY B O 1
ATOM 4600 N N . LYS B 1 148 ? 23.922 -37.406 -19.578 1 95.38 148 LYS B N 1
ATOM 4601 C CA . LYS B 1 148 ? 24.438 -36.344 -20.422 1 95.38 148 LYS B CA 1
ATOM 4602 C C . LYS B 1 148 ? 24.047 -34.969 -19.859 1 95.38 148 LYS B C 1
ATOM 4604 O O . LYS B 1 148 ? 24.406 -33.938 -20.422 1 95.38 148 LYS B O 1
ATOM 4609 N N . GLY B 1 149 ? 23.234 -35 -18.891 1 94.56 149 GLY B N 1
ATOM 4610 C CA . GLY B 1 149 ? 22.844 -33.75 -18.266 1 94.56 149 GLY B CA 1
ATOM 4611 C C . GLY B 1 149 ? 21.484 -33.25 -18.75 1 94.56 149 GLY B C 1
ATOM 4612 O O . GLY B 1 149 ? 21.031 -32.188 -18.344 1 94.56 149 GLY B O 1
ATOM 4613 N N . ASN B 1 150 ? 20.891 -34 -19.594 1 96.44 150 ASN B N 1
ATOM 4614 C CA . ASN B 1 150 ? 19.562 -33.625 -20.047 1 96.44 150 ASN B CA 1
ATOM 4615 C C . ASN B 1 150 ? 18.516 -33.875 -18.969 1 96.44 150 ASN B C 1
ATOM 4617 O O . ASN B 1 150 ? 18.562 -34.875 -18.25 1 96.44 150 ASN B O 1
ATOM 4621 N N . TYR B 1 151 ? 17.562 -32.906 -18.938 1 97.75 151 TYR B N 1
ATOM 4622 C CA . TYR B 1 151 ? 16.5 -33.062 -17.953 1 97.75 151 TYR B CA 1
ATOM 4623 C C . TYR B 1 151 ? 15.375 -33.938 -18.5 1 97.75 151 TYR B C 1
ATOM 4625 O O . TYR B 1 151 ? 14.805 -33.656 -19.547 1 97.75 151 TYR B O 1
ATOM 4633 N N . LEU B 1 152 ? 15.062 -34.969 -17.797 1 97.75 152 LEU B N 1
ATOM 4634 C CA . LEU B 1 152 ? 13.969 -35.875 -18.172 1 97.75 152 LEU B CA 1
ATOM 4635 C C . LEU B 1 152 ? 12.695 -35.5 -17.422 1 97.75 152 LEU B C 1
ATOM 4637 O O . LEU B 1 152 ? 11.602 -35.906 -17.797 1 97.75 152 LEU B O 1
ATOM 4641 N N . TRP B 1 153 ? 12.898 -34.75 -16.375 1 98.06 153 TRP B N 1
ATOM 4642 C CA . TRP B 1 153 ? 11.836 -34.156 -15.578 1 98.06 153 TRP B CA 1
ATOM 4643 C C . TRP B 1 153 ? 12.32 -32.906 -14.867 1 98.06 153 TRP B C 1
ATOM 4645 O O . TRP B 1 153 ? 13.477 -32.844 -14.445 1 98.06 153 TRP B O 1
ATOM 4655 N N . GLN B 1 154 ? 11.406 -31.953 -14.75 1 98.25 154 GLN B N 1
ATOM 4656 C CA . GLN B 1 154 ? 11.734 -30.781 -13.945 1 98.25 154 GLN B CA 1
ATOM 4657 C C . GLN B 1 154 ? 10.492 -30.203 -13.273 1 98.25 154 GLN B C 1
ATOM 4659 O O . GLN B 1 154 ? 9.398 -30.25 -13.836 1 98.25 154 GLN B O 1
ATOM 4664 N N . SER B 1 155 ? 10.641 -29.641 -12.156 1 98.44 155 SER B N 1
ATOM 4665 C CA . SER B 1 155 ? 9.531 -29.062 -11.391 1 98.44 155 SER B CA 1
ATOM 4666 C C . SER B 1 155 ? 8.945 -27.844 -12.086 1 98.44 155 SER B C 1
ATOM 4668 O O . SER B 1 155 ? 7.758 -27.547 -11.945 1 98.44 155 SER B O 1
ATOM 4670 N N . PHE B 1 156 ? 9.719 -27.125 -12.906 1 98.25 156 PHE B N 1
ATOM 4671 C CA . PHE B 1 156 ? 9.281 -25.906 -13.602 1 98.25 156 PHE B CA 1
ATOM 4672 C C . PHE B 1 156 ? 8.188 -26.234 -14.609 1 98.25 156 PHE B C 1
ATOM 4674 O O . PHE B 1 156 ? 7.488 -25.328 -15.086 1 98.25 156 PHE B O 1
ATOM 4681 N N . ASP B 1 157 ? 7.973 -27.5 -14.891 1 97.75 157 ASP B N 1
ATOM 4682 C CA . ASP B 1 157 ? 6.945 -27.906 -15.844 1 97.75 157 ASP B CA 1
ATOM 4683 C C . ASP B 1 157 ? 5.613 -28.156 -15.141 1 97.75 157 ASP B C 1
ATOM 4685 O O . ASP B 1 157 ? 4.617 -28.484 -15.789 1 97.75 157 ASP B O 1
ATOM 4689 N N . SER B 1 158 ? 5.598 -28.047 -13.883 1 97 158 SER B N 1
ATOM 4690 C CA . SER B 1 158 ? 4.363 -28.25 -13.133 1 97 158 SER B CA 1
ATOM 4691 C C . SER B 1 158 ? 4.145 -27.141 -12.109 1 97 158 SER B C 1
ATOM 4693 O O . SER B 1 158 ? 4.113 -27.391 -10.906 1 97 158 SER B O 1
ATOM 4695 N N . PRO B 1 159 ? 3.906 -25.984 -12.648 1 97.25 159 PRO B N 1
ATOM 4696 C CA . PRO B 1 159 ? 3.646 -24.891 -11.703 1 97.25 159 PRO B CA 1
ATOM 4697 C C . PRO B 1 159 ? 2.328 -25.062 -10.953 1 97.25 159 PRO B C 1
ATOM 4699 O O . PRO B 1 159 ? 1.42 -25.734 -11.445 1 97.25 159 PRO B O 1
ATOM 4702 N N . THR B 1 160 ? 2.24 -24.547 -9.75 1 97.38 160 THR B N 1
ATOM 4703 C CA . THR B 1 160 ? 0.996 -24.453 -8.992 1 97.38 160 THR B CA 1
ATOM 4704 C C . THR B 1 160 ? 0.497 -23.016 -8.953 1 97.38 160 THR B C 1
ATOM 4706 O O . THR B 1 160 ? -0.128 -22.531 -9.906 1 97.38 160 THR B O 1
ATOM 4709 N N . ASP B 1 161 ? 0.92 -22.266 -7.867 1 98.69 161 ASP B N 1
ATOM 4710 C CA . ASP B 1 161 ? 0.462 -20.891 -7.785 1 98.69 161 ASP B CA 1
ATOM 4711 C C . ASP B 1 161 ? 1.634 -19.906 -7.883 1 98.69 161 ASP B C 1
ATOM 4713 O O . ASP B 1 161 ? 1.477 -18.719 -7.633 1 98.69 161 ASP B O 1
ATOM 4717 N N . THR B 1 162 ? 2.85 -20.406 -8.266 1 98.75 162 THR B N 1
ATOM 4718 C CA . THR B 1 162 ? 4.023 -19.547 -8.336 1 98.75 162 THR B CA 1
ATOM 4719 C C . THR B 1 162 ? 4.73 -19.703 -9.68 1 98.75 162 THR B C 1
ATOM 4721 O O . THR B 1 162 ? 4.582 -20.734 -10.352 1 98.75 162 THR B O 1
ATOM 4724 N N . LEU B 1 163 ? 5.426 -18.734 -10.031 1 98.75 163 LEU B N 1
ATOM 4725 C CA . LEU B 1 163 ? 6.344 -18.703 -11.172 1 98.75 163 LEU B CA 1
ATOM 4726 C C . LEU B 1 163 ? 7.691 -18.109 -10.758 1 98.75 163 LEU B C 1
ATOM 4728 O O . LEU B 1 163 ? 7.809 -16.906 -10.516 1 98.75 163 LEU B O 1
ATOM 4732 N N . LEU B 1 164 ? 8.703 -18.938 -10.703 1 98.75 164 LEU B N 1
ATOM 4733 C CA . LEU B 1 164 ? 10.039 -18.516 -10.281 1 98.75 164 LEU B CA 1
ATOM 4734 C C . LEU B 1 164 ? 10.805 -17.906 -11.453 1 98.75 164 LEU B C 1
ATOM 4736 O O . LEU B 1 164 ? 10.492 -18.172 -12.617 1 98.75 164 LEU B O 1
ATOM 4740 N N . VAL B 1 165 ? 11.781 -17.078 -11.133 1 98.69 165 VAL B N 1
ATOM 4741 C CA . VAL B 1 165 ? 12.672 -16.578 -12.164 1 98.69 165 VAL B CA 1
ATOM 4742 C C . VAL B 1 165 ? 13.297 -17.734 -12.938 1 98.69 165 VAL B C 1
ATOM 4744 O O . VAL B 1 165 ? 13.805 -18.688 -12.328 1 98.69 165 VAL B O 1
ATOM 4747 N N . GLY B 1 166 ? 13.234 -17.656 -14.234 1 98.19 166 GLY B N 1
ATOM 4748 C CA . GLY B 1 166 ? 13.727 -18.719 -15.086 1 98.19 166 GLY B CA 1
ATOM 4749 C C . GLY B 1 166 ? 12.633 -19.672 -15.539 1 98.19 166 GLY B C 1
ATOM 4750 O O . GLY B 1 166 ? 12.828 -20.453 -16.469 1 98.19 166 GLY B O 1
ATOM 4751 N N . GLN B 1 167 ? 11.5 -19.641 -14.914 1 98.44 167 GLN B N 1
ATOM 4752 C CA . GLN B 1 167 ? 10.398 -20.531 -15.25 1 98.44 167 GLN B CA 1
ATOM 4753 C C . GLN B 1 167 ? 9.57 -19.984 -16.406 1 98.44 167 GLN B C 1
ATOM 4755 O O . GLN B 1 167 ? 9.438 -18.766 -16.562 1 98.44 167 GLN B O 1
ATOM 4760 N N . THR B 1 168 ? 8.977 -20.938 -17.219 1 97.69 168 THR B N 1
ATOM 4761 C CA . THR B 1 168 ? 8.297 -20.547 -18.453 1 97.69 168 THR B CA 1
ATOM 4762 C C . THR B 1 168 ? 6.895 -21.141 -18.516 1 97.69 168 THR B C 1
ATOM 4764 O O . THR B 1 168 ? 6.695 -22.312 -18.203 1 97.69 168 THR B O 1
ATOM 4767 N N . LEU B 1 169 ? 5.957 -20.297 -18.844 1 97.62 169 LEU B N 1
ATOM 4768 C CA . LEU B 1 169 ? 4.672 -20.781 -19.328 1 97.62 169 LEU B CA 1
ATOM 4769 C C . LEU B 1 169 ? 4.699 -21 -20.844 1 97.62 169 LEU B C 1
ATOM 4771 O O . LEU B 1 169 ? 5.285 -20.188 -21.578 1 97.62 169 LEU B O 1
ATOM 4775 N N . ARG B 1 170 ? 4.117 -22.047 -21.297 1 96.75 170 ARG B N 1
ATOM 4776 C CA . ARG B 1 170 ? 4.234 -22.391 -22.719 1 96.75 170 ARG B CA 1
ATOM 4777 C C . ARG B 1 170 ? 2.887 -22.797 -23.297 1 96.75 170 ARG B C 1
ATOM 4779 O O . ARG B 1 170 ? 2.066 -23.406 -22.609 1 96.75 170 ARG B O 1
ATOM 4786 N N . ALA B 1 171 ? 2.967 -22.438 -24.641 1 92.44 171 ALA B N 1
ATOM 4787 C CA . ALA B 1 171 ? 1.838 -22.984 -25.391 1 92.44 171 ALA B CA 1
ATOM 4788 C C . ALA B 1 171 ? 1.944 -24.5 -25.531 1 92.44 171 ALA B C 1
ATOM 4790 O O . ALA B 1 171 ? 3.004 -25.016 -25.875 1 92.44 171 ALA B O 1
ATOM 4791 N N . GLY B 1 172 ? 1.111 -25.391 -25.188 1 90.5 172 GLY B N 1
ATOM 4792 C CA . GLY B 1 172 ? 1.149 -26.844 -25.25 1 90.5 172 GLY B CA 1
ATOM 4793 C C . GLY B 1 172 ? 1.759 -27.469 -24 1 90.5 172 GLY B C 1
ATOM 4794 O O . GLY B 1 172 ? 2.031 -28.672 -23.984 1 90.5 172 GLY B O 1
ATOM 4795 N N . GLY B 1 173 ? 2.205 -26.75 -23.156 1 93.75 173 GLY B N 1
ATOM 4796 C CA . GLY B 1 173 ? 2.738 -27.172 -21.859 1 93.75 173 GLY B CA 1
ATOM 4797 C C . GLY B 1 173 ? 2.008 -26.547 -20.688 1 93.75 173 GLY B C 1
ATOM 4798 O O . GLY B 1 173 ? 0.801 -26.312 -20.75 1 93.75 173 GLY B O 1
ATOM 4799 N N . PRO B 1 174 ? 2.818 -26.547 -19.594 1 95.81 174 PRO B N 1
ATOM 4800 C CA . PRO B 1 174 ? 2.195 -25.812 -18.5 1 95.81 174 PRO B CA 1
ATOM 4801 C C . PRO B 1 174 ? 1.914 -24.344 -18.859 1 95.81 174 PRO B C 1
ATOM 4803 O O . PRO B 1 174 ? 2.816 -23.641 -19.312 1 95.81 174 PRO B O 1
ATOM 4806 N N . ASN B 1 175 ? 0.661 -23.938 -18.734 1 97.44 175 ASN B N 1
ATOM 4807 C CA . ASN B 1 175 ? 0.303 -22.609 -19.234 1 97.44 175 ASN B CA 1
ATOM 4808 C C . ASN B 1 175 ? -0.538 -21.844 -18.219 1 97.44 175 ASN B C 1
ATOM 4810 O O . ASN B 1 175 ? -1.198 -20.859 -18.562 1 97.44 175 ASN B O 1
ATOM 4814 N N . LYS B 1 176 ? -0.542 -22.359 -16.984 1 97.94 176 LYS B N 1
ATOM 4815 C CA . LYS B 1 176 ? -1.392 -21.625 -16.062 1 97.94 176 LYS B CA 1
ATOM 4816 C C . LYS B 1 176 ? -0.881 -21.766 -14.625 1 97.94 176 LYS B C 1
ATOM 4818 O O . LYS B 1 176 ? -0.109 -22.672 -14.32 1 97.94 176 LYS B O 1
ATOM 4823 N N . LEU B 1 177 ? -1.202 -20.844 -13.812 1 98.69 177 LEU B N 1
ATOM 4824 C CA . LEU B 1 177 ? -1.125 -20.891 -12.352 1 98.69 177 LEU B CA 1
ATOM 4825 C C . LEU B 1 177 ? -2.516 -21 -11.742 1 98.69 177 LEU B C 1
ATOM 4827 O O . LEU B 1 177 ? -3.479 -20.438 -12.273 1 98.69 177 LEU B O 1
ATOM 4831 N N . VAL B 1 178 ? -2.639 -21.703 -10.68 1 98.69 178 VAL B N 1
ATOM 4832 C CA . VAL B 1 178 ? -3.902 -21.828 -9.961 1 98.69 178 VAL B CA 1
ATOM 4833 C C . VAL B 1 178 ? -3.689 -21.5 -8.484 1 98.69 178 VAL B C 1
ATOM 4835 O O . VAL B 1 178 ? -2.777 -22.031 -7.852 1 98.69 178 VAL B O 1
ATOM 4838 N N . SER B 1 179 ? -4.492 -20.672 -7.961 1 98.69 179 SER B N 1
ATOM 4839 C CA . SER B 1 179 ? -4.371 -20.266 -6.559 1 98.69 179 SER B CA 1
ATOM 4840 C C . SER B 1 179 ? -4.691 -21.438 -5.625 1 98.69 179 SER B C 1
ATOM 4842 O O . SER B 1 179 ? -5.34 -22.406 -6.027 1 98.69 179 SER B O 1
ATOM 4844 N N . ARG B 1 180 ? -4.117 -21.344 -4.43 1 97.56 180 ARG B N 1
ATOM 4845 C CA . ARG B 1 180 ? -4.613 -22.219 -3.367 1 97.56 180 ARG B CA 1
ATOM 4846 C C . ARG B 1 180 ? -5.965 -21.734 -2.85 1 97.56 180 ARG B C 1
ATOM 4848 O O . ARG B 1 180 ? -6.316 -20.562 -3.01 1 97.56 180 ARG B O 1
ATOM 4855 N N . LEU B 1 181 ? -6.691 -22.641 -2.207 1 97.69 181 LEU B N 1
ATOM 4856 C CA . LEU B 1 181 ? -8.039 -22.312 -1.755 1 97.69 181 LEU B CA 1
ATOM 4857 C C . LEU B 1 181 ? -7.996 -21.375 -0.553 1 97.69 181 LEU B C 1
ATOM 4859 O O . LEU B 1 181 ? -8.742 -20.406 -0.495 1 97.69 181 LEU B O 1
ATOM 4863 N N . SER B 1 182 ? -7.152 -21.703 0.406 1 97.75 182 SER B N 1
ATOM 4864 C CA . SER B 1 182 ? -7.02 -20.922 1.632 1 97.75 182 SER B CA 1
ATOM 4865 C C . SER B 1 182 ? -5.676 -21.188 2.307 1 97.75 182 SER B C 1
ATOM 4867 O O . SER B 1 182 ? -4.867 -21.969 1.815 1 97.75 182 SER B O 1
ATOM 4869 N N . GLU B 1 183 ? -5.434 -20.531 3.383 1 97.38 183 GLU B N 1
ATOM 4870 C CA . GLU B 1 183 ? -4.207 -20.75 4.141 1 97.38 183 GLU B CA 1
ATOM 4871 C C . GLU B 1 183 ? -4.172 -22.141 4.742 1 97.38 183 GLU B C 1
ATOM 4873 O O . GLU B 1 183 ? -3.104 -22.75 4.875 1 97.38 183 GLU B O 1
ATOM 4878 N N . VAL B 1 184 ? -5.316 -22.641 4.996 1 96.88 184 VAL B N 1
ATOM 4879 C CA . VAL B 1 184 ? -5.422 -23.938 5.664 1 96.88 184 VAL B CA 1
ATOM 4880 C C . VAL B 1 184 ? -5.508 -25.047 4.625 1 96.88 184 VAL B C 1
ATOM 4882 O O . VAL B 1 184 ? -4.801 -26.047 4.723 1 96.88 184 VAL B O 1
ATOM 4885 N N . SER B 1 185 ? -6.312 -24.828 3.613 1 96.5 185 SER B N 1
ATOM 4886 C CA . SER B 1 185 ? -6.512 -25.828 2.576 1 96.5 185 SER B CA 1
ATOM 4887 C C . SER B 1 185 ? -5.672 -25.531 1.339 1 96.5 185 SER B C 1
ATOM 4889 O O . SER B 1 185 ? -5.879 -24.5 0.682 1 96.5 185 SER B O 1
ATOM 4891 N N . ASN B 1 186 ? -4.828 -26.406 0.917 1 95.12 186 ASN B N 1
ATOM 4892 C CA . ASN B 1 186 ? -3.949 -26.141 -0.216 1 95.12 186 ASN B CA 1
ATOM 4893 C C . ASN B 1 186 ? -4.508 -26.719 -1.513 1 95.12 186 ASN B C 1
ATOM 4895 O O . ASN B 1 186 ? -3.797 -26.797 -2.514 1 95.12 186 ASN B O 1
ATOM 4899 N N . VAL B 1 187 ? -5.824 -27.172 -1.499 1 97.12 187 VAL B N 1
ATOM 4900 C CA . VAL B 1 187 ? -6.434 -27.594 -2.756 1 97.12 187 VAL B CA 1
ATOM 4901 C C . VAL B 1 187 ? -6.531 -26.406 -3.707 1 97.12 187 VAL B C 1
ATOM 4903 O O . VAL B 1 187 ? -6.363 -25.25 -3.293 1 97.12 187 VAL B O 1
ATOM 4906 N N . ASP B 1 188 ? -6.758 -26.688 -4.977 1 97.25 188 ASP B N 1
ATOM 4907 C CA . ASP B 1 188 ? -6.867 -25.625 -5.969 1 97.25 188 ASP B CA 1
ATOM 4908 C C . ASP B 1 188 ? -8.008 -24.672 -5.625 1 97.25 188 ASP B C 1
ATOM 4910 O O . ASP B 1 188 ? -9.117 -25.109 -5.309 1 97.25 188 ASP B O 1
ATOM 4914 N N . GLY B 1 189 ? -7.68 -23.391 -5.648 1 98 189 GLY B N 1
ATOM 4915 C CA . GLY B 1 189 ? -8.672 -22.359 -5.43 1 98 189 GLY B CA 1
ATOM 4916 C C . GLY B 1 189 ? -9.367 -21.922 -6.703 1 98 189 GLY B C 1
ATOM 4917 O O . GLY B 1 189 ? -9.227 -22.562 -7.746 1 98 189 GLY B O 1
ATOM 4918 N N . PRO B 1 190 ? -10.086 -20.891 -6.562 1 98 190 PRO B N 1
ATOM 4919 C CA . PRO B 1 190 ? -10.969 -20.531 -7.676 1 98 190 PRO B CA 1
ATOM 4920 C C . PRO B 1 190 ? -10.273 -19.641 -8.703 1 98 190 PRO B C 1
ATOM 4922 O O . PRO B 1 190 ? -10.859 -19.312 -9.742 1 98 190 PRO B O 1
ATOM 4925 N N . TYR B 1 191 ? -9.062 -19.234 -8.477 1 98.69 191 TYR B N 1
ATOM 4926 C CA . TYR B 1 191 ? -8.43 -18.25 -9.367 1 98.69 191 TYR B CA 1
ATOM 4927 C C . TYR B 1 191 ? -7.355 -18.922 -10.227 1 98.69 191 TYR B C 1
ATOM 4929 O O . TYR B 1 191 ? -6.625 -19.797 -9.75 1 98.69 191 TYR B O 1
ATOM 4937 N N . SER B 1 192 ? -7.238 -18.5 -11.422 1 98.62 192 SER B N 1
ATOM 4938 C CA . SER B 1 192 ? -6.188 -18.984 -12.312 1 98.62 192 SER B CA 1
ATOM 4939 C C . SER B 1 192 ? -5.621 -17.859 -13.164 1 98.62 192 SER B C 1
ATOM 4941 O O . SER B 1 192 ? -6.312 -16.875 -13.445 1 98.62 192 SER B O 1
ATOM 4943 N N . LEU B 1 193 ? -4.441 -17.875 -13.414 1 98.19 193 LEU B N 1
ATOM 4944 C CA . LEU B 1 193 ? -3.734 -17.109 -14.438 1 98.19 193 LEU B CA 1
ATOM 4945 C C . LEU B 1 193 ? -3.359 -18 -15.617 1 98.19 193 LEU B C 1
ATOM 4947 O O . LEU B 1 193 ? -2.598 -18.953 -15.469 1 98.19 193 LEU B O 1
ATOM 4951 N N . VAL B 1 194 ? -3.834 -17.656 -16.797 1 97.06 194 VAL B N 1
ATOM 4952 C CA . VAL B 1 194 ? -3.678 -18.562 -17.938 1 97.06 194 VAL B CA 1
ATOM 4953 C C . VAL B 1 194 ? -2.973 -17.844 -19.078 1 97.06 194 VAL B C 1
ATOM 4955 O O . VAL B 1 194 ? -3.354 -16.719 -19.438 1 97.06 194 VAL B O 1
ATOM 4958 N N . MET B 1 195 ? -1.99 -18.438 -19.562 1 96 195 MET B N 1
ATOM 4959 C CA . MET B 1 195 ? -1.405 -17.953 -20.812 1 96 195 MET B CA 1
ATOM 4960 C C . MET B 1 195 ? -2.242 -18.391 -22 1 96 195 MET B C 1
ATOM 4962 O O . MET B 1 195 ? -2.346 -19.594 -22.281 1 96 195 MET B O 1
ATOM 4966 N N . GLU B 1 196 ? -2.783 -17.484 -22.656 1 93.62 196 GLU B N 1
ATOM 4967 C CA . GLU B 1 196 ? -3.59 -17.703 -23.859 1 93.62 196 GLU B CA 1
ATOM 4968 C C . GLU B 1 196 ? -2.855 -17.234 -25.109 1 93.62 196 GLU B C 1
ATOM 4970 O O . GLU B 1 196 ? -1.806 -16.594 -25.016 1 93.62 196 GLU B O 1
ATOM 4975 N N . PRO B 1 197 ? -3.41 -17.547 -26.234 1 90.94 197 PRO B N 1
ATOM 4976 C CA . PRO B 1 197 ? -2.705 -17.188 -27.469 1 90.94 197 PRO B CA 1
ATOM 4977 C C . PRO B 1 197 ? -2.459 -15.68 -27.594 1 90.94 197 PRO B C 1
ATOM 4979 O O . PRO B 1 197 ? -1.439 -15.258 -28.141 1 90.94 197 PRO B O 1
ATOM 4982 N N . LYS B 1 198 ? -3.34 -14.906 -27.031 1 89.69 198 LYS B N 1
ATOM 4983 C CA . LYS B 1 198 ? -3.23 -13.469 -27.266 1 89.69 198 LYS B CA 1
ATOM 4984 C C . LYS B 1 198 ? -2.762 -12.75 -26 1 89.69 198 LYS B C 1
ATOM 4986 O O . LYS B 1 198 ? -2.736 -11.523 -25.953 1 89.69 198 LYS B O 1
ATOM 4991 N N . GLY B 1 199 ? -2.439 -13.492 -24.953 1 91.81 199 GLY B N 1
ATOM 4992 C CA . GLY B 1 199 ? -1.927 -12.867 -23.75 1 91.81 199 GLY B CA 1
ATOM 4993 C C . GLY B 1 199 ? -2.201 -13.672 -22.5 1 91.81 199 GLY B C 1
ATOM 4994 O O . GLY B 1 199 ? -2.375 -14.891 -22.562 1 91.81 199 GLY B O 1
ATOM 4995 N N . LEU B 1 200 ? -2.107 -12.953 -21.359 1 94.75 200 LEU B N 1
ATOM 4996 C CA . LEU B 1 200 ? -2.43 -13.539 -20.062 1 94.75 200 LEU B CA 1
ATOM 4997 C C . LEU B 1 200 ? -3.848 -13.172 -19.641 1 94.75 200 LEU B C 1
ATOM 4999 O O . LEU B 1 200 ? -4.309 -12.062 -19.906 1 94.75 200 LEU B O 1
ATOM 5003 N N . SER B 1 201 ? -4.48 -14.109 -19.031 1 96 201 SER B N 1
ATOM 5004 C CA . SER B 1 201 ? -5.832 -13.883 -18.516 1 96 201 SER B CA 1
ATOM 5005 C C . SER B 1 201 ? -5.98 -14.391 -17.094 1 96 201 SER B C 1
ATOM 5007 O O . SER B 1 201 ? -5.418 -15.43 -16.734 1 96 201 SER B O 1
ATOM 5009 N N . MET B 1 202 ? -6.715 -13.648 -16.312 1 97.5 202 MET B N 1
ATOM 5010 C CA . MET B 1 202 ? -7.059 -14.086 -14.969 1 97.5 202 MET B CA 1
ATOM 5011 C C . MET B 1 202 ? -8.539 -14.445 -14.875 1 97.5 202 MET B C 1
ATOM 5013 O O . MET B 1 202 ? -9.391 -13.695 -15.352 1 97.5 202 MET B O 1
ATOM 5017 N N . TYR B 1 203 ? -8.812 -15.641 -14.273 1 98.25 203 TYR B N 1
ATOM 5018 C CA . TYR B 1 203 ? -10.172 -16.156 -14.195 1 98.25 203 TYR B CA 1
ATOM 5019 C C . TYR B 1 203 ? -10.57 -16.438 -12.75 1 98.25 203 TYR B C 1
ATOM 5021 O O . TYR B 1 203 ? -9.719 -16.75 -11.914 1 98.25 203 TYR B O 1
ATOM 5029 N N . TYR B 1 204 ? -11.797 -16.281 -12.516 1 98.31 204 TYR B N 1
ATOM 5030 C CA . TYR B 1 204 ? -12.469 -16.734 -11.297 1 98.31 204 TYR B CA 1
ATOM 5031 C C . TYR B 1 204 ? -13.477 -17.828 -11.602 1 98.31 204 TYR B C 1
ATOM 5033 O O . TYR B 1 204 ? -14.383 -17.656 -12.414 1 98.31 204 TYR B O 1
ATOM 5041 N N . LYS B 1 205 ? -13.297 -18.938 -10.93 1 96.5 205 LYS B N 1
ATOM 5042 C CA . LYS B 1 205 ? -14.219 -20.047 -11.133 1 96.5 205 LYS B CA 1
ATOM 5043 C C . LYS B 1 205 ? -15.203 -20.156 -9.969 1 96.5 205 LYS B C 1
ATOM 5045 O O . LYS B 1 205 ? -14.82 -20.531 -8.859 1 96.5 205 LYS B O 1
ATOM 5050 N N . SER B 1 206 ? -16.422 -19.875 -10.281 1 92.12 206 SER B N 1
ATOM 5051 C CA . SER B 1 206 ? -17.516 -20.062 -9.328 1 92.12 206 SER B CA 1
ATOM 5052 C C . SER B 1 206 ? -18.031 -21.5 -9.344 1 92.12 206 SER B C 1
ATOM 5054 O O . SER B 1 206 ? -18.125 -22.109 -10.414 1 92.12 206 SER B O 1
ATOM 5056 N N . PRO B 1 207 ? -18.328 -22 -8.164 1 88 207 PRO B N 1
ATOM 5057 C CA . PRO B 1 207 ? -18.938 -23.328 -8.172 1 88 207 PRO B CA 1
ATOM 5058 C C . PRO B 1 207 ? -20.266 -23.359 -8.914 1 88 207 PRO B C 1
ATOM 5060 O O . PRO B 1 207 ? -20.719 -24.422 -9.344 1 88 207 PRO B O 1
ATOM 5063 N N . ASN B 1 208 ? -20.875 -22.234 -9.094 1 86.94 208 ASN B N 1
ATOM 5064 C CA . ASN B 1 208 ? -22.203 -22.156 -9.68 1 86.94 208 ASN B CA 1
ATOM 5065 C C . ASN B 1 208 ? -22.156 -21.828 -11.164 1 86.94 208 ASN B C 1
ATOM 5067 O O . ASN B 1 208 ? -23.141 -21.953 -11.875 1 86.94 208 ASN B O 1
ATOM 5071 N N . SER B 1 209 ? -20.984 -21.422 -11.578 1 89.56 209 SER B N 1
ATOM 5072 C CA . SER B 1 209 ? -20.859 -21 -12.961 1 89.56 209 SER B CA 1
ATOM 5073 C C . SER B 1 209 ? -20.375 -22.141 -13.852 1 89.56 209 SER B C 1
ATOM 5075 O O . SER B 1 209 ? -19.484 -22.906 -13.461 1 89.56 209 SER B O 1
ATOM 5077 N N . PRO B 1 210 ? -20.969 -22.266 -14.977 1 88.44 210 PRO B N 1
ATOM 5078 C CA . PRO B 1 210 ? -20.516 -23.312 -15.883 1 88.44 210 PRO B CA 1
ATOM 5079 C C . PRO B 1 210 ? -19.094 -23.062 -16.406 1 88.44 210 PRO B C 1
ATOM 5081 O O . PRO B 1 210 ? -18.391 -24.016 -16.75 1 88.44 210 PRO B O 1
ATOM 5084 N N . ARG B 1 211 ? -18.75 -21.828 -16.5 1 92.69 211 ARG B N 1
ATOM 5085 C CA . ARG B 1 211 ? -17.422 -21.453 -17.016 1 92.69 211 ARG B CA 1
ATOM 5086 C C . ARG B 1 211 ? -16.75 -20.453 -16.078 1 92.69 211 ARG B C 1
ATOM 5088 O O . ARG B 1 211 ? -17.422 -19.703 -15.367 1 92.69 211 ARG B O 1
ATOM 5095 N N . PRO B 1 212 ? -15.414 -20.516 -16.141 1 96.38 212 PRO B N 1
ATOM 5096 C CA . PRO B 1 212 ? -14.711 -19.484 -15.367 1 96.38 212 PRO B CA 1
ATOM 5097 C C . PRO B 1 212 ? -14.977 -18.078 -15.883 1 96.38 212 PRO B C 1
ATOM 5099 O O . PRO B 1 212 ? -15.148 -17.875 -17.094 1 96.38 212 PRO B O 1
ATOM 5102 N N . MET B 1 213 ? -15.016 -17.141 -15.008 1 96.94 213 MET B N 1
ATOM 5103 C CA . MET B 1 213 ? -15.273 -15.742 -15.367 1 96.94 213 MET B CA 1
ATOM 5104 C C . MET B 1 213 ? -13.977 -14.953 -15.477 1 96.94 213 MET B C 1
ATOM 5106 O O . MET B 1 213 ? -13.164 -14.961 -14.547 1 96.94 213 MET B O 1
ATOM 5110 N N . LEU B 1 214 ? -13.805 -14.305 -16.594 1 96.69 214 LEU B N 1
ATOM 5111 C CA . LEU B 1 214 ? -12.625 -13.469 -16.812 1 96.69 214 LEU B CA 1
ATOM 5112 C C . LEU B 1 214 ? -12.719 -12.172 -16.031 1 96.69 214 LEU B C 1
ATOM 5114 O O . LEU B 1 214 ? -13.727 -11.469 -16.094 1 96.69 214 LEU B O 1
ATOM 5118 N N . TYR B 1 215 ? -11.688 -11.859 -15.227 1 96.94 215 TYR B N 1
ATOM 5119 C CA . TYR B 1 215 ? -11.75 -10.594 -14.516 1 96.94 215 TYR B CA 1
ATOM 5120 C C . TYR B 1 215 ? -10.562 -9.703 -14.875 1 96.94 215 TYR B C 1
ATOM 5122 O O . TYR B 1 215 ? -10.508 -8.539 -14.484 1 96.94 215 TYR B O 1
ATOM 5130 N N . TRP B 1 216 ? -9.633 -10.242 -15.695 1 96.31 216 TRP B N 1
ATOM 5131 C CA . TRP B 1 216 ? -8.555 -9.406 -16.203 1 96.31 216 TRP B CA 1
ATOM 5132 C C . TRP B 1 216 ? -7.93 -10.031 -17.453 1 96.31 216 TRP B C 1
ATOM 5134 O O . TRP B 1 216 ? -7.793 -11.258 -17.547 1 96.31 216 TRP B O 1
ATOM 5144 N N . SER B 1 217 ? -7.531 -9.18 -18.359 1 93.44 217 SER B N 1
ATOM 5145 C CA . SER B 1 217 ? -6.766 -9.586 -19.531 1 93.44 217 SER B CA 1
ATOM 5146 C C . SER B 1 217 ? -5.582 -8.656 -19.766 1 93.44 217 SER B C 1
ATOM 5148 O O . SER B 1 217 ? -5.656 -7.457 -19.469 1 93.44 217 SER B O 1
ATOM 5150 N N . SER B 1 218 ? -4.516 -9.141 -20.328 1 87.94 218 SER B N 1
ATOM 5151 C CA . SER B 1 218 ? -3.24 -8.43 -20.391 1 87.94 218 SER B CA 1
ATOM 5152 C C . SER B 1 218 ? -3.217 -7.461 -21.578 1 87.94 218 SER B C 1
ATOM 5154 O O . SER B 1 218 ? -2.145 -7.062 -22.031 1 87.94 218 SER B O 1
ATOM 5156 N N . ILE B 1 219 ? -4.238 -7.086 -22.031 1 75.62 219 ILE B N 1
ATOM 5157 C CA . ILE B 1 219 ? -4.242 -6.148 -23.141 1 75.62 219 ILE B CA 1
ATOM 5158 C C . ILE B 1 219 ? -3.395 -4.926 -22.797 1 75.62 219 ILE B C 1
ATOM 5160 O O . ILE B 1 219 ? -2.734 -4.352 -23.672 1 75.62 219 ILE B O 1
ATOM 5164 N N . GLU B 1 220 ? -3.285 -4.758 -21.531 1 70.12 220 GLU B N 1
ATOM 5165 C CA . GLU B 1 220 ? -2.547 -3.578 -21.094 1 70.12 220 GLU B CA 1
ATOM 5166 C C . GLU B 1 220 ? -1.064 -3.891 -20.906 1 70.12 220 GLU B C 1
ATOM 5168 O O . GLU B 1 220 ? -0.235 -2.98 -20.844 1 70.12 220 GLU B O 1
ATOM 5173 N N . TRP B 1 221 ? -0.7 -5.09 -20.797 1 78.62 221 TRP B N 1
ATOM 5174 C CA . TRP B 1 221 ? 0.695 -5.473 -20.609 1 78.62 221 TRP B CA 1
ATOM 5175 C C . TRP B 1 221 ? 1.373 -5.746 -21.938 1 78.62 221 TRP B C 1
ATOM 5177 O O . TRP B 1 221 ? 2.441 -5.195 -22.219 1 78.62 221 TRP B O 1
ATOM 5187 N N . PHE B 1 222 ? 0.918 -6.543 -22.703 1 77.12 222 PHE B N 1
ATOM 5188 C CA . PHE B 1 222 ? 1.476 -6.805 -24.031 1 77.12 222 PHE B CA 1
ATOM 5189 C C . PHE B 1 222 ? 0.396 -7.293 -24.984 1 77.12 222 PHE B C 1
ATOM 5191 O O . PHE B 1 222 ? -0.58 -7.918 -24.562 1 77.12 222 PHE B O 1
ATOM 5198 N N . THR B 1 223 ? 0.5 -6.633 -26.141 1 69.31 223 THR B N 1
ATOM 5199 C CA . THR B 1 223 ? -0.465 -6.949 -27.188 1 69.31 223 THR B CA 1
ATOM 5200 C C . THR B 1 223 ? 0.17 -7.832 -28.25 1 69.31 223 THR B C 1
ATOM 5202 O O . THR B 1 223 ? 1.27 -7.547 -28.734 1 69.31 223 THR B O 1
ATOM 5205 N N . VAL B 1 224 ? -0.415 -8.945 -28.297 1 80.06 224 VAL B N 1
ATOM 5206 C CA . VAL B 1 224 ? -0.08 -9.828 -29.406 1 80.06 224 VAL B CA 1
ATOM 5207 C C . VAL B 1 224 ? -1.05 -9.594 -30.562 1 80.06 224 VAL B C 1
ATOM 5209 O O . VAL B 1 224 ? -2.127 -10.195 -30.609 1 80.06 224 VAL B O 1
ATOM 5212 N N . ASP B 1 225 ? -0.715 -8.648 -31.422 1 74.88 225 ASP B N 1
ATOM 5213 C CA . ASP B 1 225 ? -1.612 -8.281 -32.531 1 74.88 225 ASP B CA 1
ATOM 5214 C C . ASP B 1 225 ? -1.694 -9.406 -33.562 1 74.88 225 ASP B C 1
ATOM 5216 O O . ASP B 1 225 ? -2.787 -9.773 -34 1 74.88 225 ASP B O 1
ATOM 5220 N N . LYS B 1 226 ? -0.484 -9.867 -33.938 1 79.12 226 LYS B N 1
ATOM 5221 C CA . LYS B 1 226 ? -0.414 -10.945 -34.906 1 79.12 226 LYS B CA 1
ATOM 5222 C C . LYS B 1 226 ? 0.188 -12.203 -34.281 1 79.12 226 LYS B C 1
ATOM 5224 O O . LYS B 1 226 ? 1.018 -12.125 -33.375 1 79.12 226 LYS B O 1
ATOM 5229 N N . GLY B 1 227 ? -0.342 -13.312 -34.594 1 86.88 227 GLY B N 1
ATOM 5230 C CA . GLY B 1 227 ? 0.211 -14.578 -34.156 1 86.88 227 GLY B CA 1
ATOM 5231 C C . GLY B 1 227 ? -0.277 -14.977 -32.781 1 86.88 227 GLY B C 1
ATOM 5232 O O . GLY B 1 227 ? -1.397 -14.641 -32.375 1 86.88 227 GLY B O 1
ATOM 5233 N N . SER B 1 228 ? 0.509 -15.945 -32.156 1 91.31 228 SER B N 1
ATOM 5234 C CA . SER B 1 228 ? 0.128 -16.484 -30.875 1 91.31 228 SER B CA 1
ATOM 5235 C C . SER B 1 228 ? 1.317 -16.531 -29.922 1 91.31 228 SER B C 1
ATOM 5237 O O . SER B 1 228 ? 2.451 -16.766 -30.344 1 91.31 228 SER B O 1
ATOM 5239 N N . LEU B 1 229 ? 1.017 -16.219 -28.703 1 92.19 229 LEU B N 1
ATOM 5240 C CA . LEU B 1 229 ? 2.023 -16.375 -27.656 1 92.19 229 LEU B CA 1
ATOM 5241 C C . LEU B 1 229 ? 2.443 -17.828 -27.531 1 92.19 229 LEU B C 1
ATOM 5243 O O . LEU B 1 229 ? 1.594 -18.719 -27.469 1 92.19 229 LEU B O 1
ATOM 5247 N N . THR B 1 230 ? 3.746 -18.078 -27.5 1 93.31 230 THR B N 1
ATOM 5248 C CA . THR B 1 230 ? 4.219 -19.469 -27.391 1 93.31 230 THR B CA 1
ATOM 5249 C C . THR B 1 230 ? 4.871 -19.703 -26.031 1 93.31 230 THR B C 1
ATOM 5251 O O . THR B 1 230 ? 4.715 -20.781 -25.453 1 93.31 230 THR B O 1
ATOM 5254 N N . ASN B 1 231 ? 5.613 -18.688 -25.672 1 94.38 231 ASN B N 1
ATOM 5255 C CA . ASN B 1 231 ? 6.328 -18.797 -24.406 1 94.38 231 ASN B CA 1
ATOM 5256 C C . ASN B 1 231 ? 6.336 -17.469 -23.641 1 94.38 231 ASN B C 1
ATOM 5258 O O . ASN B 1 231 ? 6.41 -16.406 -24.266 1 94.38 231 ASN B O 1
ATOM 5262 N N . LEU B 1 232 ? 6.246 -17.578 -22.406 1 95.62 232 LEU B N 1
ATOM 5263 C CA . LEU B 1 232 ? 6.402 -16.469 -21.484 1 95.62 232 LEU B CA 1
ATOM 5264 C C . LEU B 1 232 ? 7.301 -16.844 -20.312 1 95.62 232 LEU B C 1
ATOM 5266 O O . LEU B 1 232 ? 6.934 -17.703 -19.484 1 95.62 232 LEU B O 1
ATOM 5270 N N . THR B 1 233 ? 8.492 -16.219 -20.219 1 97.5 233 THR B N 1
ATOM 5271 C CA . THR B 1 233 ? 9.492 -16.562 -19.219 1 97.5 233 THR B CA 1
ATOM 5272 C C . THR B 1 233 ? 9.711 -15.414 -18.25 1 97.5 233 THR B C 1
ATOM 5274 O O . THR B 1 233 ? 9.898 -14.266 -18.672 1 97.5 233 THR B O 1
ATOM 5277 N N . LEU B 1 234 ? 9.617 -15.664 -16.969 1 98.38 234 LEU B N 1
ATOM 5278 C CA . LEU B 1 234 ? 9.992 -14.672 -15.969 1 98.38 234 LEU B CA 1
ATOM 5279 C C . LEU B 1 234 ? 11.508 -14.594 -15.836 1 98.38 234 LEU B C 1
ATOM 5281 O O . LEU B 1 234 ? 12.172 -15.609 -15.594 1 98.38 234 LEU B O 1
ATOM 5285 N N . THR B 1 235 ? 12.062 -13.391 -15.961 1 98.38 235 THR B N 1
ATOM 5286 C CA . THR B 1 235 ? 13.508 -13.219 -15.898 1 98.38 235 THR B CA 1
ATOM 5287 C C . THR B 1 235 ? 13.875 -12.031 -15 1 98.38 235 THR B C 1
ATOM 5289 O O . THR B 1 235 ? 13.023 -11.195 -14.695 1 98.38 235 THR B O 1
ATOM 5292 N N . SER B 1 236 ? 15.055 -12.055 -14.484 1 98.31 236 SER B N 1
ATOM 5293 C CA . SER B 1 236 ? 15.68 -10.938 -13.781 1 98.31 236 SER B CA 1
ATOM 5294 C C . SER B 1 236 ? 16.75 -10.273 -14.641 1 98.31 236 SER B C 1
ATOM 5296 O O . SER B 1 236 ? 17.688 -10.938 -15.086 1 98.31 236 SER B O 1
ATOM 5298 N N . VAL B 1 237 ? 16.594 -8.977 -14.844 1 97.44 237 VAL B N 1
ATOM 5299 C CA . VAL B 1 237 ? 17.5 -8.266 -15.734 1 97.44 237 VAL B CA 1
ATOM 5300 C C . VAL B 1 237 ? 18 -6.988 -15.062 1 97.44 237 VAL B C 1
ATOM 5302 O O . VAL B 1 237 ? 17.188 -6.145 -14.656 1 97.44 237 VAL B O 1
ATOM 5305 N N . PRO B 1 238 ? 19.312 -6.816 -14.953 1 96.19 238 PRO B N 1
ATOM 5306 C CA . PRO B 1 238 ? 19.797 -5.543 -14.414 1 96.19 238 PRO B CA 1
ATOM 5307 C C . PRO B 1 238 ? 19.547 -4.375 -15.367 1 96.19 238 PRO B C 1
ATOM 5309 O O . PRO B 1 238 ? 19.594 -4.547 -16.594 1 96.19 238 PRO B O 1
ATOM 5312 N N . ASP B 1 239 ? 19.266 -3.229 -14.828 1 92.94 239 ASP B N 1
ATOM 5313 C CA . ASP B 1 239 ? 19.062 -2.033 -15.633 1 92.94 239 ASP B CA 1
ATOM 5314 C C . ASP B 1 239 ? 20.359 -1.588 -16.312 1 92.94 239 ASP B C 1
ATOM 5316 O O . ASP B 1 239 ? 20.344 -1.195 -17.469 1 92.94 239 ASP B O 1
ATOM 5320 N N . THR B 1 240 ? 21.453 -1.607 -15.531 1 92.62 240 THR B N 1
ATOM 5321 C CA . THR B 1 240 ? 22.797 -1.299 -16 1 92.62 240 THR B CA 1
ATOM 5322 C C . THR B 1 240 ? 23.797 -2.328 -15.492 1 92.62 240 THR B C 1
ATOM 5324 O O . THR B 1 240 ? 23.453 -3.189 -14.68 1 92.62 240 THR B O 1
ATOM 5327 N N . ASP B 1 241 ? 24.984 -2.195 -15.891 1 92.5 241 ASP B N 1
ATOM 5328 C CA . ASP B 1 241 ? 26.031 -3.137 -15.5 1 92.5 241 ASP B CA 1
ATOM 5329 C C . ASP B 1 241 ? 26.375 -2.988 -14.023 1 92.5 241 ASP B C 1
ATOM 5331 O O . ASP B 1 241 ? 26.797 -3.951 -13.383 1 92.5 241 ASP B O 1
ATOM 5335 N N . GLU B 1 242 ? 26.109 -1.812 -13.516 1 90.81 242 GLU B N 1
ATOM 5336 C CA . GLU B 1 242 ? 26.438 -1.568 -12.109 1 90.81 242 GLU B CA 1
ATOM 5337 C C . GLU B 1 242 ? 25.484 -2.312 -11.188 1 90.81 242 GLU B C 1
ATOM 5339 O O . GLU B 1 242 ? 25.828 -2.617 -10.039 1 90.81 242 GLU B O 1
ATOM 5344 N N . GLY B 1 243 ? 24.281 -2.568 -11.609 1 92.12 243 GLY B N 1
ATOM 5345 C CA . GLY B 1 243 ? 23.375 -3.428 -10.867 1 92.12 243 GLY B CA 1
ATOM 5346 C C . GLY B 1 243 ? 22.703 -2.73 -9.695 1 92.12 243 GLY B C 1
ATOM 5347 O O . GLY B 1 243 ? 22.516 -3.328 -8.641 1 92.12 243 GLY B O 1
ATOM 5348 N N . PHE B 1 244 ? 22.359 -1.437 -9.859 1 91.56 244 PHE B N 1
ATOM 5349 C CA . PHE B 1 244 ? 21.688 -0.72 -8.789 1 91.56 244 PHE B CA 1
ATOM 5350 C C . PHE B 1 244 ? 20.172 -0.93 -8.867 1 91.56 244 PHE B C 1
ATOM 5352 O O . PHE B 1 244 ? 19.453 -0.643 -7.91 1 91.56 244 PHE B O 1
ATOM 5359 N N . LEU B 1 245 ? 19.781 -1.427 -10.039 1 93.75 245 LEU B N 1
ATOM 5360 C CA . LEU B 1 245 ? 18.375 -1.695 -10.289 1 93.75 245 LEU B CA 1
ATOM 5361 C C . LEU B 1 245 ? 18.203 -2.963 -11.117 1 93.75 245 LEU B C 1
ATOM 5363 O O . LEU B 1 245 ? 18.922 -3.182 -12.086 1 93.75 245 LEU B O 1
ATOM 5367 N N . TYR B 1 246 ? 17.328 -3.834 -10.688 1 96.81 246 TYR B N 1
ATOM 5368 C CA . TYR B 1 246 ? 16.984 -5.047 -11.422 1 96.81 246 TYR B CA 1
ATOM 5369 C C . TYR B 1 246 ? 15.5 -5.066 -11.766 1 96.81 246 TYR B C 1
ATOM 5371 O O . TYR B 1 246 ? 14.656 -4.789 -10.906 1 96.81 246 TYR B O 1
ATOM 5379 N N . TYR B 1 247 ? 15.227 -5.461 -12.984 1 97.69 247 TYR B N 1
ATOM 5380 C CA . TYR B 1 247 ? 13.836 -5.621 -13.406 1 97.69 247 TYR B CA 1
ATOM 5381 C C . TYR B 1 247 ? 13.422 -7.09 -13.367 1 97.69 247 TYR B C 1
ATOM 5383 O O . TYR B 1 247 ? 14.219 -7.973 -13.688 1 97.69 247 TYR B O 1
ATOM 5391 N N . LEU B 1 248 ? 12.281 -7.344 -12.883 1 98.38 248 LEU B N 1
ATOM 5392 C CA . LEU B 1 248 ? 11.578 -8.578 -13.195 1 98.38 248 LEU B CA 1
ATOM 5393 C C . LEU B 1 248 ? 10.797 -8.445 -14.5 1 98.38 248 LEU B C 1
ATOM 5395 O O . LEU B 1 248 ? 9.914 -7.594 -14.617 1 98.38 248 LEU B O 1
ATOM 5399 N N . THR B 1 249 ? 11.172 -9.297 -15.445 1 97.38 249 THR B N 1
ATOM 5400 C CA . THR B 1 249 ? 10.734 -9.109 -16.828 1 97.38 249 THR B CA 1
ATOM 5401 C C . THR B 1 249 ? 10.094 -10.383 -17.375 1 97.38 249 THR B C 1
ATOM 5403 O O . THR B 1 249 ? 10.594 -11.484 -17.141 1 97.38 249 THR B O 1
ATOM 5406 N N . PHE B 1 250 ? 8.945 -10.18 -18.016 1 96.62 250 PHE B N 1
ATOM 5407 C CA . PHE B 1 250 ? 8.445 -11.266 -18.844 1 96.62 250 PHE B CA 1
ATOM 5408 C C . PHE B 1 250 ? 9.039 -11.195 -20.25 1 96.62 250 PHE B C 1
ATOM 5410 O O . PHE B 1 250 ? 8.82 -10.227 -20.969 1 96.62 250 PHE B O 1
ATOM 5417 N N . GLU B 1 251 ? 9.812 -12.188 -20.562 1 96.06 251 GLU B N 1
ATOM 5418 C CA . GLU B 1 251 ? 10.219 -12.398 -21.953 1 96.06 251 GLU B CA 1
ATOM 5419 C C . GLU B 1 251 ? 9.234 -13.305 -22.688 1 96.06 251 GLU B C 1
ATOM 5421 O O . GLU B 1 251 ? 8.914 -14.398 -22.203 1 96.06 251 GLU B O 1
ATOM 5426 N N . TYR B 1 252 ? 8.727 -12.789 -23.812 1 93.06 252 TYR B N 1
ATOM 5427 C CA . TYR B 1 252 ? 7.723 -13.617 -24.469 1 93.06 252 TYR B CA 1
ATOM 5428 C C . TYR B 1 252 ? 7.973 -13.688 -25.969 1 93.06 252 TYR B C 1
ATOM 5430 O O . TYR B 1 252 ? 8.609 -12.797 -26.547 1 93.06 252 TYR B O 1
ATOM 5438 N N . PHE B 1 253 ? 7.559 -14.805 -26.531 1 92.44 253 PHE B N 1
ATOM 5439 C CA . PHE B 1 253 ? 7.715 -15.094 -27.953 1 92.44 253 PHE B CA 1
ATOM 5440 C C . PHE B 1 253 ? 6.355 -15.266 -28.625 1 92.44 253 PHE B C 1
ATOM 5442 O O . PHE B 1 253 ? 5.441 -15.852 -28.031 1 92.44 253 PHE B O 1
ATOM 5449 N N . THR B 1 254 ? 6.27 -14.68 -29.812 1 90.5 254 THR B N 1
ATOM 5450 C CA . THR B 1 254 ? 5.051 -14.805 -30.609 1 90.5 254 THR B CA 1
ATOM 5451 C C . THR B 1 254 ? 5.355 -15.43 -31.969 1 90.5 254 THR B C 1
ATOM 5453 O O . THR B 1 254 ? 6.504 -15.43 -32.406 1 90.5 254 THR B O 1
ATOM 5456 N N . THR B 1 255 ? 4.309 -15.984 -32.531 1 90.38 255 THR B N 1
ATOM 5457 C CA . THR B 1 255 ? 4.438 -16.562 -33.875 1 90.38 255 THR B CA 1
ATOM 5458 C C . THR B 1 255 ? 3.84 -15.633 -34.906 1 90.38 255 THR B C 1
ATOM 5460 O O . THR B 1 255 ? 3.105 -14.703 -34.594 1 90.38 255 THR B O 1
ATOM 5463 N N . ASN B 1 256 ? 4.23 -15.953 -36.156 1 84.81 256 ASN B N 1
ATOM 5464 C CA . ASN B 1 256 ? 3.664 -15.336 -37.375 1 84.81 256 ASN B CA 1
ATOM 5465 C C . ASN B 1 256 ? 3.752 -13.812 -37.312 1 84.81 256 ASN B C 1
ATOM 5467 O O . ASN B 1 256 ? 2.729 -13.133 -37.312 1 84.81 256 ASN B O 1
ATOM 5471 N N . PRO B 1 257 ? 4.902 -13.234 -37.312 1 80.38 257 PRO B N 1
ATOM 5472 C CA . PRO B 1 257 ? 6.215 -13.883 -37.375 1 80.38 257 PRO B CA 1
ATOM 5473 C C . PRO B 1 257 ? 6.809 -14.156 -36 1 80.38 257 PRO B C 1
ATOM 5475 O O . PRO B 1 257 ? 6.34 -13.602 -35 1 80.38 257 PRO B O 1
ATOM 5478 N N . MET B 1 258 ? 7.758 -15.055 -36.062 1 84.25 258 MET B N 1
ATOM 5479 C CA . MET B 1 258 ? 8.453 -15.312 -34.812 1 84.25 258 MET B CA 1
ATOM 5480 C C . MET B 1 258 ? 9.148 -14.055 -34.281 1 84.25 258 MET B C 1
ATOM 5482 O O . MET B 1 258 ? 9.922 -13.43 -35.031 1 84.25 258 MET B O 1
ATOM 5486 N N . SER B 1 259 ? 8.703 -13.633 -33.188 1 88.44 259 SER B N 1
ATOM 5487 C CA . SER B 1 259 ? 9.289 -12.445 -32.562 1 88.44 259 SER B CA 1
ATOM 5488 C C . SER B 1 259 ? 9.414 -12.594 -31.062 1 88.44 259 SER B C 1
ATOM 5490 O O . SER B 1 259 ? 8.695 -13.391 -30.453 1 88.44 259 SER B O 1
ATOM 5492 N N . SER B 1 260 ? 10.477 -11.984 -30.562 1 90.81 260 SER B N 1
ATOM 5493 C CA . SER B 1 260 ? 10.68 -11.938 -29.125 1 90.81 260 SER B CA 1
ATOM 5494 C C . SER B 1 260 ? 10.5 -10.523 -28.594 1 90.81 260 SER B C 1
ATOM 5496 O O . SER B 1 260 ? 10.891 -9.547 -29.234 1 90.81 260 SER B O 1
ATOM 5498 N N . SER B 1 261 ? 9.82 -10.398 -27.531 1 91.5 261 SER B N 1
ATOM 5499 C CA . SER B 1 261 ? 9.633 -9.125 -26.844 1 91.5 261 SER B CA 1
ATOM 5500 C C . SER B 1 261 ? 9.703 -9.297 -25.328 1 91.5 261 SER B C 1
ATOM 5502 O O . SER B 1 261 ? 9.922 -10.406 -24.828 1 91.5 261 SER B O 1
ATOM 5504 N N . ASN B 1 262 ? 9.773 -8.219 -24.625 1 92.81 262 ASN B N 1
ATOM 5505 C CA . ASN B 1 262 ? 9.82 -8.281 -23.172 1 92.81 262 ASN B CA 1
ATOM 5506 C C . ASN B 1 262 ? 9 -7.16 -22.531 1 92.81 262 ASN B C 1
ATOM 5508 O O . ASN B 1 262 ? 8.641 -6.191 -23.188 1 92.81 262 ASN B O 1
ATOM 5512 N N . ARG B 1 263 ? 8.609 -7.391 -21.375 1 93.62 263 ARG B N 1
ATOM 5513 C CA . ARG B 1 263 ? 7.902 -6.402 -20.562 1 93.62 263 ARG B CA 1
ATOM 5514 C C . ARG B 1 263 ? 8.414 -6.402 -19.125 1 93.62 263 ARG B C 1
ATOM 5516 O O . ARG B 1 263 ? 8.359 -7.43 -18.438 1 93.62 263 ARG B O 1
ATOM 5523 N N . ASN B 1 264 ? 8.875 -5.219 -18.625 1 94.81 264 ASN B N 1
ATOM 5524 C CA . ASN B 1 264 ? 9.25 -5.066 -17.234 1 94.81 264 ASN B CA 1
ATOM 5525 C C . ASN B 1 264 ? 8.023 -4.961 -16.328 1 94.81 264 ASN B C 1
ATOM 5527 O O . ASN B 1 264 ? 7.152 -4.121 -16.547 1 94.81 264 ASN B O 1
ATOM 5531 N N . MET B 1 265 ? 7.965 -5.785 -15.375 1 95.12 265 MET B N 1
ATOM 5532 C CA . MET B 1 265 ? 6.777 -5.84 -14.531 1 95.12 265 MET B CA 1
ATOM 5533 C C . MET B 1 265 ? 7.035 -5.164 -13.188 1 95.12 265 MET B C 1
ATOM 5535 O O . MET B 1 265 ? 6.156 -4.496 -12.641 1 95.12 265 MET B O 1
ATOM 5539 N N . ALA B 1 266 ? 8.141 -5.363 -12.641 1 96.38 266 ALA B N 1
ATOM 5540 C CA . ALA B 1 266 ? 8.523 -4.887 -11.32 1 96.38 266 ALA B CA 1
ATOM 5541 C C . ALA B 1 266 ? 10.023 -4.641 -11.234 1 96.38 266 ALA B C 1
ATOM 5543 O O . ALA B 1 266 ? 10.758 -4.895 -12.195 1 96.38 266 ALA B O 1
ATOM 5544 N N . PHE B 1 267 ? 10.461 -4.07 -10.188 1 96.44 267 PHE B N 1
ATOM 5545 C CA . PHE B 1 267 ? 11.898 -3.865 -10.023 1 96.44 267 PHE B CA 1
ATOM 5546 C C . PHE B 1 267 ? 12.281 -3.861 -8.555 1 96.44 267 PHE B C 1
ATOM 5548 O O . PHE B 1 267 ? 11.414 -3.734 -7.68 1 96.44 267 PHE B O 1
ATOM 5555 N N . SER B 1 268 ? 13.484 -4.094 -8.312 1 95 268 SER B N 1
ATOM 5556 C CA . SER B 1 268 ? 14.102 -3.961 -7 1 95 268 SER B CA 1
ATOM 5557 C C . SER B 1 268 ? 15.438 -3.223 -7.09 1 95 268 SER B C 1
ATOM 5559 O O . SER B 1 268 ? 16.047 -3.176 -8.156 1 95 268 SER B O 1
ATOM 5561 N N . ARG B 1 269 ? 15.852 -2.627 -6.047 1 92.19 269 ARG B N 1
ATOM 5562 C CA . ARG B 1 269 ? 17.094 -1.863 -6.023 1 92.19 269 ARG B CA 1
ATOM 5563 C C . ARG B 1 269 ? 18.25 -2.725 -5.543 1 92.19 269 ARG B C 1
ATOM 5565 O O . ARG B 1 269 ? 19.156 -2.232 -4.867 1 92.19 269 ARG B O 1
ATOM 5572 N N . TYR B 1 270 ? 18.125 -4.031 -5.707 1 91.38 270 TYR B N 1
ATOM 5573 C CA . TYR B 1 270 ? 19.125 -5.074 -5.48 1 91.38 270 TYR B CA 1
ATOM 5574 C C . TYR B 1 270 ? 18.859 -6.281 -6.371 1 91.38 270 TYR B C 1
ATOM 5576 O O . TYR B 1 270 ? 17.844 -6.344 -7.059 1 91.38 270 TYR B O 1
ATOM 5584 N N . ASN B 1 271 ? 19.859 -7.148 -6.43 1 94.56 271 ASN B N 1
ATOM 5585 C CA . ASN B 1 271 ? 19.703 -8.344 -7.246 1 94.56 271 ASN B CA 1
ATOM 5586 C C . ASN B 1 271 ? 18.438 -9.125 -6.879 1 94.56 271 ASN B C 1
ATOM 5588 O O . ASN B 1 271 ? 18.234 -9.469 -5.715 1 94.56 271 ASN B O 1
ATOM 5592 N N . ASN B 1 272 ? 17.578 -9.32 -7.953 1 97.31 272 ASN B N 1
ATOM 5593 C CA . ASN B 1 272 ? 16.297 -9.945 -7.645 1 97.31 272 ASN B CA 1
ATOM 5594 C C . ASN B 1 272 ? 16.141 -11.289 -8.359 1 97.31 272 ASN B C 1
ATOM 5596 O O . ASN B 1 272 ? 15.031 -11.688 -8.711 1 97.31 272 ASN B O 1
ATOM 5600 N N . THR B 1 273 ? 17.234 -12.016 -8.539 1 97.56 273 THR B N 1
ATOM 5601 C CA . THR B 1 273 ? 17.203 -13.328 -9.172 1 97.56 273 THR B CA 1
ATOM 5602 C C . THR B 1 273 ? 16.406 -14.32 -8.336 1 97.56 273 THR B C 1
ATOM 5604 O O . THR B 1 273 ? 15.812 -15.258 -8.875 1 97.56 273 THR B O 1
ATOM 5607 N N . LEU B 1 274 ? 16.391 -14.086 -7.027 1 97.31 274 LEU B N 1
ATOM 5608 C CA . LEU B 1 274 ? 15.586 -14.914 -6.129 1 97.31 274 LEU B CA 1
ATOM 5609 C C . LEU B 1 274 ? 14.211 -14.305 -5.91 1 97.31 274 LEU B C 1
ATOM 5611 O O . LEU B 1 274 ? 13.922 -13.773 -4.832 1 97.31 274 LEU B O 1
ATOM 5615 N N . SER B 1 275 ? 13.422 -14.328 -6.965 1 98.5 275 SER B N 1
ATOM 5616 C CA . SER B 1 275 ? 12.062 -13.789 -6.953 1 98.5 275 SER B CA 1
ATOM 5617 C C . SER B 1 275 ? 11.062 -14.789 -7.516 1 98.5 275 SER B C 1
ATOM 5619 O O . SER B 1 275 ? 11.453 -15.758 -8.18 1 98.5 275 SER B O 1
ATOM 5621 N N . TYR B 1 276 ? 9.852 -14.578 -7.156 1 98.62 276 TYR B N 1
ATOM 5622 C CA . TYR B 1 276 ? 8.789 -15.336 -7.797 1 98.62 276 TYR B CA 1
ATOM 5623 C C . TYR B 1 276 ? 7.496 -14.523 -7.855 1 98.62 276 TYR B C 1
ATOM 5625 O O . TYR B 1 276 ? 7.316 -13.578 -7.082 1 98.62 276 TYR B O 1
ATOM 5633 N N . LEU B 1 277 ? 6.691 -14.844 -8.836 1 98.75 277 LEU B N 1
ATOM 5634 C CA . LEU B 1 277 ? 5.32 -14.367 -8.953 1 98.75 277 LEU B CA 1
ATOM 5635 C C . LEU B 1 277 ? 4.344 -15.328 -8.289 1 98.75 277 LEU B C 1
ATOM 5637 O O . LEU B 1 277 ? 4.43 -16.547 -8.492 1 98.75 277 LEU B O 1
ATOM 5641 N N . ARG B 1 278 ? 3.475 -14.82 -7.488 1 98.69 278 ARG B N 1
ATOM 5642 C CA . ARG B 1 278 ? 2.449 -15.633 -6.84 1 98.69 278 ARG B CA 1
ATOM 5643 C C . ARG B 1 278 ? 1.051 -15.18 -7.254 1 98.69 278 ARG B C 1
ATOM 5645 O O . ARG B 1 278 ? 0.746 -13.992 -7.223 1 98.69 278 ARG B O 1
ATOM 5652 N N . LEU B 1 279 ? 0.247 -16.109 -7.707 1 98.81 279 LEU B N 1
ATOM 5653 C CA . LEU B 1 279 ? -1.197 -15.914 -7.711 1 98.81 279 LEU B CA 1
ATOM 5654 C C . LEU B 1 279 ? -1.792 -16.203 -6.336 1 98.81 279 LEU B C 1
ATOM 5656 O O . LEU B 1 279 ? -1.899 -17.359 -5.938 1 98.81 279 LEU B O 1
ATOM 5660 N N . GLY B 1 280 ? -2.195 -15.156 -5.656 1 98.62 280 GLY B N 1
ATOM 5661 C CA . GLY B 1 280 ? -2.619 -15.281 -4.27 1 98.62 280 GLY B CA 1
ATOM 5662 C C . GLY B 1 280 ? -3.996 -15.898 -4.121 1 98.62 280 GLY B C 1
ATOM 5663 O O . GLY B 1 280 ? -4.738 -16.016 -5.098 1 98.62 280 GLY B O 1
ATOM 5664 N N . ILE B 1 281 ? -4.301 -16.219 -2.869 1 98.31 281 ILE B N 1
ATOM 5665 C CA . ILE B 1 281 ? -5.59 -16.797 -2.5 1 98.31 281 ILE B CA 1
ATOM 5666 C C . ILE B 1 281 ? -6.711 -15.812 -2.844 1 98.31 281 ILE B C 1
ATOM 5668 O O . ILE B 1 281 ? -7.852 -16.219 -3.082 1 98.31 281 ILE B O 1
ATOM 5672 N N . ASP B 1 282 ? -6.371 -14.562 -2.967 1 97.88 282 ASP B N 1
ATOM 5673 C CA . ASP B 1 282 ? -7.352 -13.508 -3.229 1 97.88 282 ASP B CA 1
ATOM 5674 C C . ASP B 1 282 ? -7.457 -13.219 -4.723 1 97.88 282 ASP B C 1
ATOM 5676 O O . ASP B 1 282 ? -8.203 -12.328 -5.137 1 97.88 282 ASP B O 1
ATOM 5680 N N . GLY B 1 283 ? -6.699 -13.906 -5.473 1 98.5 283 GLY B N 1
ATOM 5681 C CA . GLY B 1 283 ? -6.762 -13.734 -6.914 1 98.5 283 GLY B CA 1
ATOM 5682 C C . GLY B 1 283 ? -5.844 -12.633 -7.422 1 98.5 283 GLY B C 1
ATOM 5683 O O . GLY B 1 283 ? -5.832 -12.328 -8.617 1 98.5 283 GLY B O 1
ATOM 5684 N N . ASN B 1 284 ? -5.082 -12 -6.559 1 98.5 284 ASN B N 1
ATOM 5685 C CA . ASN B 1 284 ? -4.145 -10.961 -6.965 1 98.5 284 ASN B CA 1
ATOM 5686 C C . ASN B 1 284 ? -2.775 -11.547 -7.301 1 98.5 284 ASN B C 1
ATOM 5688 O O . ASN B 1 284 ? -2.471 -12.68 -6.934 1 98.5 284 ASN B O 1
ATOM 5692 N N . LEU B 1 285 ? -1.989 -10.812 -8.086 1 98.12 285 LEU B N 1
ATOM 5693 C CA . LEU B 1 285 ? -0.62 -11.195 -8.414 1 98.12 285 LEU B CA 1
ATOM 5694 C C . LEU B 1 285 ? 0.381 -10.367 -7.617 1 98.12 285 LEU B C 1
ATOM 5696 O O . LEU B 1 285 ? 0.215 -9.156 -7.477 1 98.12 285 LEU B O 1
ATOM 5700 N N . ARG B 1 286 ? 1.377 -11.016 -7.098 1 98.38 286 ARG B N 1
ATOM 5701 C CA . ARG B 1 286 ? 2.412 -10.344 -6.324 1 98.38 286 ARG B CA 1
ATOM 5702 C C . ARG B 1 286 ? 3.795 -10.891 -6.66 1 98.38 286 ARG B C 1
ATOM 5704 O O . ARG B 1 286 ? 3.969 -12.102 -6.812 1 98.38 286 ARG B O 1
ATOM 5711 N N . PHE B 1 287 ? 4.754 -9.977 -6.758 1 98.56 287 PHE B N 1
ATOM 5712 C CA . PHE B 1 287 ? 6.156 -10.367 -6.863 1 98.56 287 PHE B CA 1
ATOM 5713 C C . PHE B 1 287 ? 6.855 -10.242 -5.52 1 98.56 287 PHE B C 1
ATOM 5715 O O . PHE B 1 287 ? 6.812 -9.188 -4.887 1 98.56 287 PHE B O 1
ATOM 5722 N N . TYR B 1 288 ? 7.438 -11.312 -5.125 1 97.88 288 TYR B N 1
ATOM 5723 C CA . TYR B 1 288 ? 8.266 -11.344 -3.924 1 97.88 288 TYR B CA 1
ATOM 5724 C C . TYR B 1 288 ? 9.734 -11.539 -4.273 1 97.88 288 TYR B C 1
ATOM 5726 O O . TYR B 1 288 ? 10.062 -12.328 -5.164 1 97.88 288 TYR B O 1
ATOM 5734 N N . THR B 1 289 ? 10.57 -10.828 -3.625 1 97.25 289 THR B N 1
ATOM 5735 C CA . THR B 1 289 ? 12.008 -10.969 -3.812 1 97.25 289 THR B CA 1
ATOM 5736 C C . THR B 1 289 ? 12.695 -11.281 -2.49 1 97.25 289 THR B C 1
ATOM 5738 O O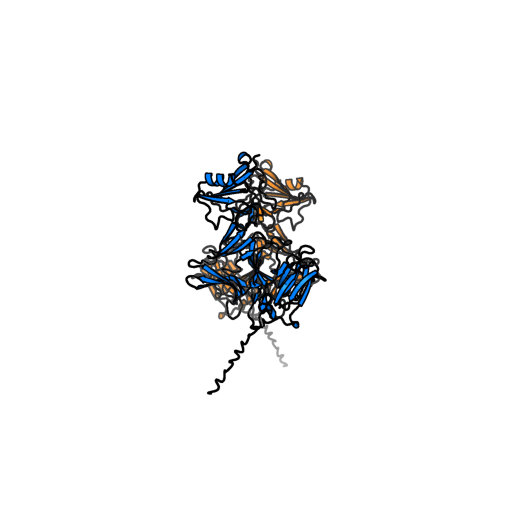 . THR B 1 289 ? 12.367 -10.703 -1.455 1 97.25 289 THR B O 1
ATOM 5741 N N . TYR B 1 290 ? 13.602 -12.234 -2.561 1 95.56 290 TYR B N 1
ATOM 5742 C CA . TYR B 1 290 ? 14.375 -12.664 -1.396 1 95.56 290 TYR B CA 1
ATOM 5743 C C . TYR B 1 290 ? 15.797 -12.133 -1.464 1 95.56 290 TYR B C 1
ATOM 5745 O O . TYR B 1 290 ? 16.5 -12.336 -2.461 1 95.56 290 TYR B O 1
ATOM 5753 N N . ASN B 1 291 ? 16.172 -11.359 -0.471 1 92.44 291 ASN B N 1
ATOM 5754 C CA . ASN B 1 291 ? 17.547 -10.898 -0.338 1 92.44 291 ASN B CA 1
ATOM 5755 C C . ASN B 1 291 ? 18.312 -11.727 0.696 1 92.44 291 ASN B C 1
ATOM 5757 O O . ASN B 1 291 ? 18.172 -11.5 1.899 1 92.44 291 ASN B O 1
ATOM 5761 N N . PRO B 1 292 ? 19.141 -12.57 0.22 1 89.69 292 PRO B N 1
ATOM 5762 C CA . PRO B 1 292 ? 19.828 -13.453 1.164 1 89.69 292 PRO B CA 1
ATOM 5763 C C . PRO B 1 292 ? 20.844 -12.719 2.027 1 89.69 292 PRO B C 1
ATOM 5765 O O . PRO B 1 292 ? 21.344 -13.281 3.006 1 89.69 292 PRO B O 1
ATOM 5768 N N . ASN B 1 293 ? 21.141 -11.477 1.719 1 87.94 293 ASN B N 1
ATOM 5769 C CA . ASN B 1 293 ? 22.188 -10.742 2.422 1 87.94 293 ASN B CA 1
ATOM 5770 C C . ASN B 1 293 ? 21.641 -9.984 3.621 1 87.94 293 ASN B C 1
ATOM 5772 O O . ASN B 1 293 ? 22.391 -9.453 4.434 1 87.94 293 ASN B O 1
ATOM 5776 N N . VAL B 1 294 ? 20.359 -9.875 3.639 1 88.44 294 VAL B N 1
ATOM 5777 C CA . VAL B 1 294 ? 19.75 -9.109 4.719 1 88.44 294 VAL B CA 1
ATOM 5778 C C . VAL B 1 294 ? 19.109 -10.062 5.734 1 88.44 294 VAL B C 1
ATOM 5780 O O . VAL B 1 294 ? 18.469 -11.047 5.359 1 88.44 294 VAL B O 1
ATOM 5783 N N . GLN B 1 295 ? 19.281 -9.672 6.965 1 83.12 295 GLN B N 1
ATOM 5784 C CA . GLN B 1 295 ? 18.75 -10.508 8.031 1 83.12 295 GLN B CA 1
ATOM 5785 C C . GLN B 1 295 ? 17.422 -9.953 8.547 1 83.12 295 GLN B C 1
ATOM 5787 O O . GLN B 1 295 ? 17.266 -8.734 8.695 1 83.12 295 GLN B O 1
ATOM 5792 N N . GLY B 1 296 ? 16.484 -10.805 8.836 1 81.19 296 GLY B N 1
ATOM 5793 C CA . GLY B 1 296 ? 15.227 -10.453 9.484 1 81.19 296 GLY B CA 1
ATOM 5794 C C . GLY B 1 296 ? 14.203 -9.875 8.523 1 81.19 296 GLY B C 1
ATOM 5795 O O . GLY B 1 296 ? 13 -9.977 8.758 1 81.19 296 GLY B O 1
ATOM 5796 N N . VAL B 1 297 ? 14.633 -9.18 7.469 1 88.62 297 VAL B N 1
ATOM 5797 C CA . VAL B 1 297 ? 13.711 -8.594 6.5 1 88.62 297 VAL B CA 1
ATOM 5798 C C . VAL B 1 297 ? 14.133 -8.984 5.086 1 88.62 297 VAL B C 1
ATOM 5800 O O . VAL B 1 297 ? 14.203 -8.133 4.195 1 88.62 297 VAL B O 1
ATOM 5803 N N . ALA B 1 298 ? 14.344 -10.234 4.887 1 91.75 298 ALA B N 1
ATOM 5804 C CA . ALA B 1 298 ? 14.922 -10.734 3.645 1 91.75 298 ALA B CA 1
ATOM 5805 C C . ALA B 1 298 ? 13.906 -10.68 2.508 1 91.75 298 ALA B C 1
ATOM 5807 O O . ALA B 1 298 ? 14.281 -10.594 1.335 1 91.75 298 ALA B O 1
ATOM 5808 N N . TRP B 1 299 ? 12.656 -10.734 2.861 1 94.06 299 TRP B N 1
ATOM 5809 C CA . TRP B 1 299 ? 11.617 -10.734 1.838 1 94.06 299 TRP B CA 1
ATOM 5810 C C . TRP B 1 299 ? 11.117 -9.312 1.576 1 94.06 299 TRP B C 1
ATOM 5812 O O . TRP B 1 299 ? 10.953 -8.523 2.508 1 94.06 299 TRP B O 1
ATOM 5822 N N . GLU B 1 300 ? 10.875 -9.055 0.329 1 94.88 300 GLU B N 1
ATOM 5823 C CA . GLU B 1 300 ? 10.266 -7.793 -0.091 1 94.88 300 GLU B CA 1
ATOM 5824 C C . GLU B 1 300 ? 9.141 -8.031 -1.092 1 94.88 300 GLU B C 1
ATOM 5826 O O . GLU B 1 300 ? 9.32 -8.758 -2.072 1 94.88 300 GLU B O 1
ATOM 5831 N N . LEU B 1 301 ? 7.941 -7.59 -0.749 1 96 301 LEU B N 1
ATOM 5832 C CA . LEU B 1 301 ? 6.895 -7.473 -1.758 1 96 301 LEU B CA 1
ATOM 5833 C C . LEU B 1 301 ? 7.172 -6.305 -2.699 1 96 301 LEU B C 1
ATOM 5835 O O . LEU B 1 301 ? 6.98 -5.145 -2.332 1 96 301 LEU B O 1
ATOM 5839 N N . VAL B 1 302 ? 7.617 -6.586 -3.902 1 96.94 302 VAL B N 1
ATOM 5840 C CA . VAL B 1 302 ? 8.141 -5.512 -4.734 1 96.94 302 VAL B CA 1
ATOM 5841 C C . VAL B 1 302 ? 7.055 -5.012 -5.688 1 96.94 302 VAL B C 1
ATOM 5843 O O . VAL B 1 302 ? 7.191 -3.947 -6.293 1 96.94 302 VAL B O 1
ATOM 5846 N N . TYR B 1 303 ? 5.973 -5.887 -5.754 1 96.75 303 TYR B N 1
ATOM 5847 C CA . TYR B 1 303 ? 4.922 -5.465 -6.672 1 96.75 303 TYR B CA 1
ATOM 5848 C C . TYR B 1 303 ? 3.613 -6.191 -6.371 1 96.75 303 TYR B C 1
ATOM 5850 O O . TYR B 1 303 ? 3.613 -7.398 -6.105 1 96.75 303 TYR B O 1
ATOM 5858 N N . THR B 1 304 ? 2.564 -5.453 -6.371 1 97.12 304 THR B N 1
ATOM 5859 C CA . THR B 1 304 ? 1.201 -5.969 -6.367 1 97.12 304 THR B CA 1
ATOM 5860 C C . THR B 1 304 ? 0.435 -5.477 -7.594 1 97.12 304 THR B C 1
ATOM 5862 O O . THR B 1 304 ? 0.401 -4.273 -7.867 1 97.12 304 THR B O 1
ATOM 5865 N N . PHE B 1 305 ? -0.172 -6.316 -8.344 1 96.25 305 PHE B N 1
ATOM 5866 C CA . PHE B 1 305 ? -0.787 -5.961 -9.617 1 96.25 305 PHE B CA 1
ATOM 5867 C C . PHE B 1 305 ? -2.049 -5.137 -9.391 1 96.25 305 PHE B C 1
ATOM 5869 O O . PHE B 1 305 ? -2.059 -3.93 -9.648 1 96.25 305 PHE B O 1
ATOM 5876 N N . LEU B 1 306 ? -3.078 -5.711 -8.859 1 96.38 306 LEU B N 1
ATOM 5877 C CA . LEU B 1 306 ? -4.301 -4.973 -8.57 1 96.38 306 LEU B CA 1
ATOM 5878 C C . LEU B 1 306 ? -4.23 -4.328 -7.188 1 96.38 306 LEU B C 1
ATOM 5880 O O . LEU B 1 306 ? -4.82 -4.832 -6.23 1 96.38 306 LEU B O 1
ATOM 5884 N N . ASP B 1 307 ? -3.559 -3.199 -7.203 1 94.94 307 ASP B N 1
ATOM 5885 C CA . ASP B 1 307 ? -3.334 -2.461 -5.965 1 94.94 307 ASP B CA 1
ATOM 5886 C C . ASP B 1 307 ? -4.121 -1.153 -5.953 1 94.94 307 ASP B C 1
ATOM 5888 O O . ASP B 1 307 ? -4.621 -0.714 -6.992 1 94.94 307 ASP B O 1
ATOM 5892 N N . ARG B 1 308 ? -4.25 -0.555 -4.84 1 93.56 308 ARG B N 1
ATOM 5893 C CA . ARG B 1 308 ? -5.055 0.646 -4.645 1 93.56 308 ARG B CA 1
ATOM 5894 C C . ARG B 1 308 ? -4.574 1.781 -5.539 1 93.56 308 ARG B C 1
ATOM 5896 O O . ARG B 1 308 ? -5.375 2.586 -6.02 1 93.56 308 ARG B O 1
ATOM 5903 N N . ASP B 1 309 ? -3.256 1.821 -5.781 1 87.44 309 ASP B N 1
ATOM 5904 C CA . ASP B 1 309 ? -2.691 2.945 -6.523 1 87.44 309 ASP B CA 1
ATOM 5905 C C . ASP B 1 309 ? -2.445 2.574 -7.984 1 87.44 309 ASP B C 1
ATOM 5907 O O . ASP B 1 309 ? -1.885 3.365 -8.742 1 87.44 309 ASP B O 1
ATOM 5911 N N . SER B 1 310 ? -2.891 1.37 -8.32 1 88.12 310 SER B N 1
ATOM 5912 C CA . SER B 1 310 ? -2.73 0.943 -9.703 1 88.12 310 SER B CA 1
ATOM 5913 C C . SER B 1 310 ? -3.871 1.455 -10.578 1 88.12 310 SER B C 1
ATOM 5915 O O . SER B 1 310 ? -4.902 1.896 -10.062 1 88.12 310 SER B O 1
ATOM 5917 N N . MET B 1 311 ? -3.656 1.397 -11.844 1 81.62 311 MET B N 1
ATOM 5918 C CA . MET B 1 311 ? -4.648 1.849 -12.812 1 81.62 311 MET B CA 1
ATOM 5919 C C . MET B 1 311 ? -5.934 1.037 -12.695 1 81.62 311 MET B C 1
ATOM 5921 O O . MET B 1 311 ? -7.031 1.595 -12.742 1 81.62 311 MET B O 1
ATOM 5925 N N . GLU B 1 312 ? -5.809 -0.267 -12.453 1 85.44 312 GLU B N 1
ATOM 5926 C CA . GLU B 1 312 ? -6.977 -1.141 -12.383 1 85.44 312 GLU B CA 1
ATOM 5927 C C . GLU B 1 312 ? -7.645 -1.051 -11.008 1 85.44 312 GLU B C 1
ATOM 5929 O O . GLU B 1 312 ? -8.875 -1.096 -10.914 1 85.44 312 GLU B O 1
ATOM 5934 N N . GLY B 1 313 ? -6.805 -0.889 -10.039 1 92.5 313 GLY B N 1
ATOM 5935 C CA . GLY B 1 313 ? -7.32 -0.793 -8.688 1 92.5 313 GLY B CA 1
ATOM 5936 C C . GLY B 1 313 ? -7.723 -2.135 -8.102 1 92.5 313 GLY B C 1
ATOM 5937 O O . GLY B 1 313 ? -7.676 -3.156 -8.797 1 92.5 313 GLY B O 1
ATOM 5938 N N . GLU B 1 314 ? -8.195 -2.127 -6.902 1 97.5 314 GLU B N 1
ATOM 5939 C CA . GLU B 1 314 ? -8.531 -3.35 -6.176 1 97.5 314 GLU B CA 1
ATOM 5940 C C . GLU B 1 314 ? -9.961 -3.791 -6.469 1 97.5 314 GLU B C 1
ATOM 5942 O O . GLU B 1 314 ? -10.328 -4.934 -6.195 1 97.5 314 GLU B O 1
ATOM 5947 N N . CYS B 1 315 ? -10.758 -2.912 -7.047 1 97.5 315 CYS B N 1
ATOM 5948 C CA . CYS B 1 315 ? -12.164 -3.227 -7.266 1 97.5 315 CYS B CA 1
ATOM 5949 C C . CYS B 1 315 ? -12.328 -4.285 -8.352 1 97.5 315 CYS B C 1
ATOM 5951 O O . CYS B 1 315 ? -13.391 -4.898 -8.469 1 97.5 315 CYS B O 1
ATOM 5953 N N . GLN B 1 316 ? -11.266 -4.516 -9.094 1 97.06 316 GLN B N 1
ATOM 5954 C CA . GLN B 1 316 ? -11.328 -5.523 -10.148 1 97.06 316 GLN B CA 1
ATOM 5955 C C . GLN B 1 316 ? -11.18 -6.93 -9.578 1 97.06 316 GLN B C 1
ATOM 5957 O O . GLN B 1 316 ? -11.453 -7.918 -10.258 1 97.06 316 GLN B O 1
ATOM 5962 N N . LEU B 1 317 ? -10.719 -7.051 -8.328 1 98.31 317 LEU B N 1
ATOM 5963 C CA . LEU B 1 317 ? -10.641 -8.352 -7.664 1 98.31 317 LEU B CA 1
ATOM 5964 C C . LEU B 1 317 ? -12.031 -8.867 -7.328 1 98.31 317 LEU B C 1
ATOM 5966 O O . LEU B 1 317 ? -12.805 -8.195 -6.637 1 98.31 317 LEU B O 1
ATOM 5970 N N . PRO B 1 318 ? -12.344 -10.055 -7.738 1 98.06 318 PRO B N 1
ATOM 5971 C CA . PRO B 1 318 ? -13.688 -10.578 -7.48 1 98.06 318 PRO B CA 1
ATOM 5972 C C . PRO B 1 318 ? -14.039 -10.594 -5.996 1 98.06 318 PRO B C 1
ATOM 5974 O O . PRO B 1 318 ? -15.164 -10.25 -5.621 1 98.06 318 PRO B O 1
ATOM 5977 N N . GLY B 1 319 ? -13.133 -10.906 -5.176 1 97.25 319 GLY B N 1
ATOM 5978 C CA . GLY B 1 319 ? -13.43 -11.086 -3.766 1 97.25 319 GLY B CA 1
ATOM 5979 C C . GLY B 1 319 ? -13.062 -9.883 -2.92 1 97.25 319 GLY B C 1
ATOM 5980 O O . GLY B 1 319 ? -12.945 -9.984 -1.696 1 97.25 319 GLY B O 1
ATOM 5981 N N . ARG B 1 320 ? -12.828 -8.68 -3.475 1 97.56 320 ARG B N 1
ATOM 5982 C CA . ARG B 1 320 ? -12.391 -7.508 -2.727 1 97.56 320 ARG B CA 1
ATOM 5983 C C . ARG B 1 320 ? -13.383 -7.156 -1.626 1 97.56 320 ARG B C 1
ATOM 5985 O O . ARG B 1 320 ? -12.992 -6.871 -0.494 1 97.56 320 ARG B O 1
ATOM 5992 N N . CYS B 1 321 ? -14.672 -7.152 -1.97 1 97.69 321 CYS B N 1
ATOM 5993 C CA . CYS B 1 321 ? -15.703 -6.793 -1.01 1 97.69 321 CYS B CA 1
ATOM 5994 C C . CYS B 1 321 ? -16.516 -8.016 -0.6 1 97.69 321 CYS B C 1
ATOM 5996 O O . CYS B 1 321 ? -17.734 -7.93 -0.451 1 97.69 321 CYS B O 1
ATOM 5998 N N . GLY B 1 322 ? -15.828 -9.18 -0.54 1 95.94 322 GLY B N 1
ATOM 5999 C CA . GLY B 1 322 ? -16.484 -10.398 -0.069 1 95.94 322 GLY B CA 1
ATOM 6000 C C . GLY B 1 322 ? -17.391 -11.023 -1.103 1 95.94 322 GLY B C 1
ATOM 6001 O O . GLY B 1 322 ? -17.078 -11.047 -2.293 1 95.94 322 GLY B O 1
ATOM 6002 N N . ASN B 1 323 ? -18.531 -11.57 -0.524 1 95.44 323 ASN B N 1
ATOM 6003 C CA . ASN B 1 323 ? -19.469 -12.266 -1.396 1 95.44 323 ASN B CA 1
ATOM 6004 C C . ASN B 1 323 ? -20.391 -11.281 -2.113 1 95.44 323 ASN B C 1
ATOM 6006 O O . ASN B 1 323 ? -21.047 -11.641 -3.098 1 95.44 323 ASN B O 1
ATOM 6010 N N . PHE B 1 324 ? -20.438 -10.133 -1.551 1 97.31 324 PHE B N 1
ATOM 6011 C CA . PHE B 1 324 ? -21.312 -9.117 -2.143 1 97.31 324 PHE B CA 1
ATOM 6012 C C . PHE B 1 324 ? -20.984 -7.738 -1.595 1 97.31 324 PHE B C 1
ATOM 6014 O O . PHE B 1 324 ? -20.859 -7.555 -0.381 1 97.31 324 PHE B O 1
ATOM 6021 N N . GLY B 1 325 ? -20.719 -6.809 -2.467 1 98.12 325 GLY B N 1
ATOM 6022 C CA . GLY B 1 325 ? -20.453 -5.445 -2.027 1 98.12 325 GLY B CA 1
ATOM 6023 C C . GLY B 1 325 ? -20.109 -4.508 -3.17 1 98.12 325 GLY B C 1
ATOM 6024 O O . GLY B 1 325 ? -19.656 -4.949 -4.227 1 98.12 325 GLY B O 1
ATOM 6025 N N . LEU B 1 326 ? -20.359 -3.279 -2.914 1 98.31 326 LEU B N 1
ATOM 6026 C CA . LEU B 1 326 ? -20.031 -2.242 -3.891 1 98.31 326 LEU B CA 1
ATOM 6027 C C . LEU B 1 326 ? -18.688 -1.608 -3.586 1 98.31 326 LEU B C 1
ATOM 6029 O O . LEU B 1 326 ? -18.438 -1.185 -2.455 1 98.31 326 LEU B O 1
ATOM 6033 N N . CYS B 1 327 ? -17.875 -1.597 -4.578 1 98 327 CYS B N 1
ATOM 6034 C CA . CYS B 1 327 ? -16.5 -1.086 -4.477 1 98 327 CYS B CA 1
ATOM 6035 C C . CYS B 1 327 ? -16.344 0.203 -5.27 1 98 327 CYS B C 1
ATOM 6037 O O . CYS B 1 327 ? -16.875 0.327 -6.375 1 98 327 CYS B O 1
ATOM 6039 N N . GLU B 1 328 ? -15.703 1.155 -4.727 1 96.25 328 GLU B N 1
ATOM 6040 C CA . GLU B 1 328 ? -15.312 2.396 -5.387 1 96.25 328 GLU B CA 1
ATOM 6041 C C . GLU B 1 328 ? -13.945 2.873 -4.906 1 96.25 328 GLU B C 1
ATOM 6043 O O . GLU B 1 328 ? -13.68 2.918 -3.701 1 96.25 328 GLU B O 1
ATOM 6048 N N . ASP B 1 329 ? -13.039 3.166 -5.836 1 93.88 329 ASP B N 1
ATOM 6049 C CA . ASP B 1 329 ? -11.703 3.656 -5.523 1 93.88 329 ASP B CA 1
ATOM 6050 C C . ASP B 1 329 ? -10.984 2.719 -4.551 1 93.88 329 ASP B C 1
ATOM 6052 O O . ASP B 1 329 ? -10.43 3.164 -3.549 1 93.88 329 ASP B O 1
ATOM 6056 N N . SER B 1 330 ? -11.164 1.453 -4.754 1 95.62 330 SER B N 1
ATOM 6057 C CA . SER B 1 330 ? -10.484 0.375 -4.039 1 95.62 330 SER B CA 1
ATOM 6058 C C . SER B 1 330 ? -10.984 0.266 -2.602 1 95.62 330 SER B C 1
ATOM 6060 O O . SER B 1 330 ? -10.281 -0.258 -1.733 1 95.62 330 SER B O 1
ATOM 6062 N N . GLN B 1 331 ? -12.188 0.812 -2.352 1 96.38 331 GLN B N 1
ATOM 6063 C CA . GLN B 1 331 ? -12.82 0.708 -1.042 1 96.38 331 GLN B CA 1
ATOM 6064 C C . GLN B 1 331 ? -14.211 0.096 -1.153 1 96.38 331 GLN B C 1
ATOM 6066 O O . GLN B 1 331 ? -14.953 0.394 -2.092 1 96.38 331 GLN B O 1
ATOM 6071 N N . CYS B 1 332 ? -14.531 -0.792 -0.234 1 98.06 332 CYS B N 1
ATOM 6072 C CA . CYS B 1 332 ? -15.898 -1.301 -0.146 1 98.06 332 CYS B CA 1
ATOM 6073 C C . CYS B 1 332 ? -16.812 -0.279 0.512 1 98.06 332 CYS B C 1
ATOM 6075 O O . CYS B 1 332 ? -16.766 -0.082 1.727 1 98.06 332 CYS B O 1
ATOM 6077 N N . VAL B 1 333 ? -17.781 0.236 -0.25 1 97.88 333 VAL B N 1
ATOM 6078 C CA . VAL B 1 333 ? -18.391 1.475 0.206 1 97.88 333 VAL B CA 1
ATOM 6079 C C . VAL B 1 333 ? -19.859 1.215 0.58 1 97.88 333 VAL B C 1
ATOM 6081 O O . VAL B 1 333 ? -20.469 2.02 1.278 1 97.88 333 VAL B O 1
ATOM 6084 N N . ALA B 1 334 ? -20.406 0.04 0.086 1 98.19 334 ALA B N 1
ATOM 6085 C CA . ALA B 1 334 ? -21.828 -0.144 0.366 1 98.19 334 ALA B CA 1
ATOM 6086 C C . ALA B 1 334 ? -22.234 -1.608 0.224 1 98.19 334 ALA B C 1
ATOM 6088 O O . ALA B 1 334 ? -21.516 -2.395 -0.407 1 98.19 334 ALA B O 1
ATOM 6089 N N . CYS B 1 335 ? -23.266 -1.891 0.841 1 98 335 CYS B N 1
ATOM 6090 C CA . CYS B 1 335 ? -24.031 -3.121 0.619 1 98 335 CYS B CA 1
ATOM 6091 C C . CYS B 1 335 ? -25.328 -2.838 -0.131 1 98 335 CYS B C 1
ATOM 6093 O O . CYS B 1 335 ? -26.25 -2.26 0.428 1 98 335 CYS B O 1
ATOM 6095 N N . PRO B 1 336 ? -25.391 -3.256 -1.359 1 97.69 336 PRO B N 1
ATOM 6096 C CA . PRO B 1 336 ? -26.625 -2.99 -2.104 1 97.69 336 PRO B CA 1
ATOM 6097 C C . PRO B 1 336 ? -27.812 -3.811 -1.595 1 97.69 336 PRO B C 1
ATOM 6099 O O . PRO B 1 336 ? -27.656 -5 -1.295 1 97.69 336 PRO B O 1
ATOM 6102 N N . THR B 1 337 ? -28.953 -3.109 -1.469 1 95.44 337 THR B N 1
ATOM 6103 C CA . THR B 1 337 ? -30.203 -3.738 -1.07 1 95.44 337 THR B CA 1
ATOM 6104 C C . THR B 1 337 ? -31.359 -3.238 -1.935 1 95.44 337 THR B C 1
ATOM 6106 O O . THR B 1 337 ? -31.219 -2.266 -2.676 1 95.44 337 THR B O 1
ATOM 6109 N N . PRO B 1 338 ? -32.531 -3.945 -1.855 1 94.44 338 PRO B N 1
ATOM 6110 C CA . PRO B 1 338 ? -33.688 -3.469 -2.607 1 94.44 338 PRO B CA 1
ATOM 6111 C C . PRO B 1 338 ? -34.094 -2.047 -2.225 1 94.44 338 PRO B C 1
ATOM 6113 O O . PRO B 1 338 ? -34.719 -1.346 -3.021 1 94.44 338 PRO B O 1
ATOM 6116 N N . ASN B 1 339 ? -33.688 -1.652 -1.02 1 91.88 339 ASN B N 1
ATOM 6117 C CA . ASN B 1 339 ? -34.094 -0.346 -0.515 1 91.88 339 ASN B CA 1
ATOM 6118 C C . ASN B 1 339 ? -32.969 0.69 -0.678 1 91.88 339 ASN B C 1
ATOM 6120 O O . ASN B 1 339 ? -33.094 1.799 -0.149 1 91.88 339 ASN B O 1
ATOM 6124 N N . GLY B 1 340 ? -31.953 0.28 -1.331 1 93.06 340 GLY B N 1
ATOM 6125 C CA . GLY B 1 340 ? -30.875 1.225 -1.56 1 93.06 340 GLY B CA 1
ATOM 6126 C C . GLY B 1 340 ? -29.531 0.712 -1.092 1 93.06 340 GLY B C 1
ATOM 6127 O O . GLY B 1 340 ? -29.375 -0.471 -0.777 1 93.06 340 GLY B O 1
ATOM 6128 N N . LEU B 1 341 ? -28.562 1.64 -1.133 1 96.19 341 LEU B N 1
ATOM 6129 C CA . LEU B 1 341 ? -27.203 1.313 -0.733 1 96.19 341 LEU B CA 1
ATOM 6130 C C . LEU B 1 341 ? -26.984 1.598 0.75 1 96.19 341 LEU B C 1
ATOM 6132 O O . LEU B 1 341 ? -27 2.756 1.172 1 96.19 341 LEU B O 1
ATOM 6136 N N . ILE B 1 342 ? -26.734 0.561 1.511 1 97 342 ILE B N 1
ATOM 6137 C CA . ILE B 1 342 ? -26.469 0.749 2.934 1 97 342 ILE B CA 1
ATOM 6138 C C . ILE B 1 342 ? -24.969 0.606 3.201 1 97 342 ILE B C 1
ATOM 6140 O O . ILE B 1 342 ? -24.219 0.131 2.344 1 97 342 ILE B O 1
ATOM 6144 N N . GLY B 1 343 ? -24.547 1.015 4.316 1 96.69 343 GLY B N 1
ATOM 6145 C CA . GLY B 1 343 ? -23.141 0.92 4.656 1 96.69 343 GLY B CA 1
ATOM 6146 C C . GLY B 1 343 ? -22.594 -0.492 4.555 1 96.69 343 GLY B C 1
ATOM 6147 O O . GLY B 1 343 ? -23.281 -1.454 4.906 1 96.69 343 GLY B O 1
ATOM 6148 N N . TRP B 1 344 ? -21.391 -0.602 4.199 1 96.38 344 TRP B N 1
ATOM 6149 C CA . TRP B 1 344 ? -20.781 -1.904 3.975 1 96.38 344 TRP B CA 1
ATOM 6150 C C . TRP B 1 344 ? -20.312 -2.52 5.289 1 96.38 344 TRP B C 1
ATOM 6152 O O . TRP B 1 344 ? -19.8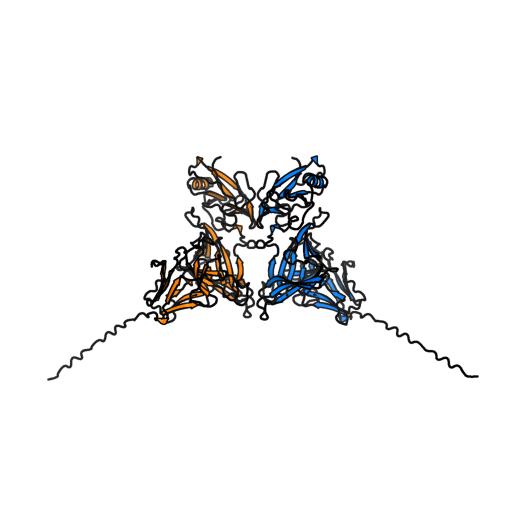59 -1.807 6.191 1 96.38 344 TRP B O 1
ATOM 6162 N N . SER B 1 345 ? -20.359 -3.795 5.348 1 94.06 345 SER B N 1
ATOM 6163 C CA . SER B 1 345 ? -19.75 -4.59 6.41 1 94.06 345 SER B CA 1
ATOM 6164 C C . SER B 1 345 ? -19.328 -5.965 5.898 1 94.06 345 SER B C 1
ATOM 6166 O O . SER B 1 345 ? -19.703 -6.363 4.797 1 94.06 345 SER B O 1
ATOM 6168 N N . LYS B 1 346 ? -18.578 -6.652 6.664 1 92.06 346 LYS B N 1
ATOM 6169 C CA . LYS B 1 346 ? -18.109 -7.984 6.289 1 92.06 346 LYS B CA 1
ATOM 6170 C C . LYS B 1 346 ? -19.281 -8.969 6.188 1 92.06 346 LYS B C 1
ATOM 6172 O O . LYS B 1 346 ? -19.141 -10.039 5.594 1 92.06 346 LYS B O 1
ATOM 6177 N N . GLU B 1 347 ? -20.438 -8.508 6.703 1 93.19 347 GLU B N 1
ATOM 6178 C CA . GLU B 1 347 ? -21.609 -9.375 6.707 1 93.19 347 GLU B CA 1
ATOM 6179 C C . GLU B 1 347 ? -22.5 -9.117 5.488 1 93.19 347 GLU B C 1
ATOM 6181 O O . GLU B 1 347 ? -23.531 -9.758 5.324 1 93.19 347 GLU B O 1
ATOM 6186 N N . CYS B 1 348 ? -22.078 -8.25 4.695 1 95.81 348 CYS B N 1
ATOM 6187 C CA . CYS B 1 348 ? -22.859 -7.941 3.506 1 95.81 348 CYS B CA 1
ATOM 6188 C C . CYS B 1 348 ? -23.078 -9.188 2.652 1 95.81 348 CYS B C 1
ATOM 6190 O O . CYS B 1 348 ? -22.109 -9.82 2.219 1 95.81 348 CYS B O 1
ATOM 6192 N N . GLU B 1 349 ? -24.344 -9.531 2.461 1 95.19 349 GLU B N 1
ATOM 6193 C CA . GLU B 1 349 ? -24.703 -10.719 1.684 1 95.19 349 GLU B CA 1
ATOM 6194 C C . GLU B 1 349 ? -25.984 -10.477 0.885 1 95.19 349 GLU B C 1
ATOM 6196 O O . GLU B 1 349 ? -26.844 -9.695 1.297 1 95.19 349 GLU B O 1
ATOM 6201 N N . VAL B 1 350 ? -26.016 -11.141 -0.146 1 93 350 VAL B N 1
ATOM 6202 C CA . VAL B 1 350 ? -27.25 -11.125 -0.921 1 93 350 VAL B CA 1
ATOM 6203 C C . VAL B 1 350 ? -28.281 -12.039 -0.27 1 93 350 VAL B C 1
ATOM 6205 O O . VAL B 1 350 ? -27.938 -13.094 0.266 1 93 350 VAL B O 1
ATOM 6208 N N . LYS B 1 351 ? -29.531 -11.586 -0.319 1 90.12 351 LYS B N 1
ATOM 6209 C CA . LYS B 1 351 ? -30.562 -12.477 0.182 1 90.12 351 LYS B CA 1
ATOM 6210 C C . LYS B 1 351 ? -30.703 -13.711 -0.7 1 90.12 351 LYS B C 1
ATOM 6212 O O . LYS B 1 351 ? -30.859 -13.602 -1.919 1 90.12 351 LYS B O 1
ATOM 6217 N N . LYS B 1 352 ? -30.719 -14.812 -0.118 1 86.44 352 LYS B N 1
ATOM 6218 C CA . LYS B 1 352 ? -30.703 -16.078 -0.857 1 86.44 352 LYS B CA 1
ATOM 6219 C C . LYS B 1 352 ? -32.094 -16.375 -1.45 1 86.44 352 LYS B C 1
ATOM 6221 O O . LYS B 1 352 ? -33.094 -16.312 -0.749 1 86.44 352 LYS B O 1
ATOM 6226 N N . VAL B 1 353 ? -32.062 -16.578 -2.723 1 90.38 353 VAL B N 1
ATOM 6227 C CA . VAL B 1 353 ? -33.25 -17.078 -3.416 1 90.38 353 VAL B CA 1
ATOM 6228 C C . VAL B 1 353 ? -33.219 -18.594 -3.461 1 90.38 353 VAL B C 1
ATOM 6230 O O . VAL B 1 353 ? -32.312 -19.188 -4.062 1 90.38 353 VAL B O 1
ATOM 6233 N N . THR B 1 354 ? -34.219 -19.266 -2.885 1 86.25 354 THR B N 1
ATOM 6234 C CA . THR B 1 354 ? -34.188 -20.719 -2.736 1 86.25 354 THR B CA 1
ATOM 6235 C C . THR B 1 354 ? -35.062 -21.391 -3.773 1 86.25 354 THR B C 1
ATOM 6237 O O . THR B 1 354 ? -34.969 -22.594 -4.016 1 86.25 354 THR B O 1
ATOM 6240 N N . SER B 1 355 ? -35.969 -20.641 -4.41 1 88.56 355 SER B N 1
ATOM 6241 C CA . SER B 1 355 ? -36.906 -21.203 -5.387 1 88.56 355 SER B CA 1
ATOM 6242 C C . SER B 1 355 ? -36.5 -20.812 -6.809 1 88.56 355 SER B C 1
ATOM 6244 O O . SER B 1 355 ? -36.062 -19.688 -7.051 1 88.56 355 SER B O 1
ATOM 6246 N N . CYS B 1 356 ? -36.688 -21.766 -7.691 1 91.19 356 CYS B N 1
ATOM 6247 C CA . CYS B 1 356 ? -36.406 -21.5 -9.094 1 91.19 356 CYS B CA 1
ATOM 6248 C C . CYS B 1 356 ? -37.656 -21.016 -9.82 1 91.19 356 CYS B C 1
ATOM 6250 O O . CYS B 1 356 ? -37.594 -20.703 -11.016 1 91.19 356 CYS B O 1
ATOM 6252 N N . LYS B 1 357 ? -38.719 -20.938 -9.086 1 93.75 357 LYS B N 1
ATOM 6253 C CA . LYS B 1 357 ? -39.938 -20.453 -9.68 1 93.75 357 LYS B CA 1
ATOM 6254 C C . LYS B 1 357 ? -39.906 -18.938 -9.844 1 93.75 357 LYS B C 1
ATOM 6256 O O . LYS B 1 357 ? -39.719 -18.203 -8.867 1 93.75 357 LYS B O 1
ATOM 6261 N N . ALA B 1 358 ? -40.188 -18.531 -11 1 93.62 358 ALA B N 1
ATOM 6262 C CA . ALA B 1 358 ? -40.094 -17.109 -11.359 1 93.62 358 ALA B CA 1
ATOM 6263 C C . ALA B 1 358 ? -40.969 -16.25 -10.477 1 93.62 358 ALA B C 1
ATOM 6265 O O . ALA B 1 358 ? -40.656 -15.086 -10.219 1 93.62 358 ALA B O 1
ATOM 6266 N N . SER B 1 359 ? -42.031 -16.781 -9.961 1 94 359 SER B N 1
ATOM 6267 C CA . SER B 1 359 ? -43 -16.031 -9.156 1 94 359 SER B CA 1
ATOM 6268 C C . SER B 1 359 ? -42.469 -15.805 -7.742 1 94 359 SER B C 1
ATOM 6270 O O . SER B 1 359 ? -43.031 -14.992 -6.992 1 94 359 SER B O 1
ATOM 6272 N N . ASP B 1 360 ? -41.438 -16.438 -7.453 1 95.06 360 ASP B N 1
ATOM 6273 C CA . ASP B 1 360 ? -40.969 -16.438 -6.062 1 95.06 360 ASP B CA 1
ATOM 6274 C C . ASP B 1 360 ? -39.875 -15.398 -5.844 1 95.06 360 ASP B C 1
ATOM 6276 O O . ASP B 1 360 ? -39.406 -15.227 -4.719 1 95.06 360 ASP B O 1
ATOM 6280 N N . PHE B 1 361 ? -39.375 -14.75 -6.832 1 96.56 361 PHE B N 1
ATOM 6281 C CA . PHE B 1 361 ? -38.344 -13.742 -6.691 1 96.56 361 PHE B CA 1
ATOM 6282 C C . PHE B 1 361 ? -38.594 -12.57 -7.633 1 96.56 361 PHE B C 1
ATOM 6284 O O . PHE B 1 361 ? -39.438 -12.656 -8.523 1 96.56 361 PHE B O 1
ATOM 6291 N N . GLU B 1 362 ? -37.969 -11.469 -7.363 1 96.06 362 GLU B N 1
ATOM 6292 C CA . GLU B 1 362 ? -37.938 -10.281 -8.211 1 96.06 362 GLU B CA 1
ATOM 6293 C C . GLU B 1 362 ? -36.531 -9.711 -8.352 1 96.06 362 GLU B C 1
ATOM 6295 O O . GLU B 1 362 ? -35.594 -10.234 -7.754 1 96.06 362 GLU B O 1
ATOM 6300 N N . TYR B 1 363 ? -36.438 -8.766 -9.227 1 97.38 363 TYR B N 1
ATOM 6301 C CA . TYR B 1 363 ? -35.156 -8.094 -9.43 1 97.38 363 TYR B CA 1
ATOM 6302 C C . TYR B 1 363 ? -35.188 -6.672 -8.883 1 97.38 363 TYR B C 1
ATOM 6304 O O . TYR B 1 363 ? -36.156 -5.938 -9.109 1 97.38 363 TYR B O 1
ATOM 6312 N N . TYR B 1 364 ? -34.25 -6.344 -8.133 1 97.44 364 TYR B N 1
ATOM 6313 C CA . TYR B 1 364 ? -34.094 -4.922 -7.867 1 97.44 364 TYR B CA 1
ATOM 6314 C C . TYR B 1 364 ? -32.938 -4.344 -8.688 1 97.44 364 TYR B C 1
ATOM 6316 O O . TYR B 1 364 ? -31.953 -5.039 -8.969 1 97.44 364 TYR B O 1
ATOM 6324 N N . LYS B 1 365 ? -33.062 -3.127 -8.984 1 97.69 365 LYS B N 1
ATOM 6325 C CA . LYS B 1 365 ? -32.188 -2.465 -9.945 1 97.69 365 LYS B CA 1
ATOM 6326 C C . LYS B 1 365 ? -31.141 -1.624 -9.242 1 97.69 365 LYS B C 1
ATOM 6328 O O . LYS B 1 365 ? -31.438 -0.941 -8.258 1 97.69 365 LYS B O 1
ATOM 6333 N N . LEU B 1 366 ? -29.922 -1.705 -9.695 1 97.31 366 LEU B N 1
ATOM 6334 C CA . LEU B 1 366 ? -28.828 -0.8 -9.344 1 97.31 366 LEU B CA 1
ATOM 6335 C C . LEU B 1 366 ? -28.328 -0.061 -10.578 1 97.31 366 LEU B C 1
ATOM 6337 O O . LEU B 1 366 ? -28.109 -0.669 -11.625 1 97.31 366 LEU B O 1
ATOM 6341 N N . GLN B 1 367 ? -28.109 1.176 -10.414 1 96.81 367 GLN B N 1
ATOM 6342 C CA . GLN B 1 367 ? -27.625 1.993 -11.523 1 96.81 367 GLN B CA 1
ATOM 6343 C C . GLN B 1 367 ? -26.156 2.385 -11.32 1 96.81 367 GLN B C 1
ATOM 6345 O O . GLN B 1 367 ? -25.75 2.699 -10.203 1 96.81 367 GLN B O 1
ATOM 6350 N N . GLY B 1 368 ? -25.406 2.383 -12.461 1 96.88 368 GLY B N 1
ATOM 6351 C CA . GLY B 1 368 ? -24.031 2.82 -12.438 1 96.88 368 GLY B CA 1
ATOM 6352 C C . GLY B 1 368 ? -23.094 1.817 -11.789 1 96.88 368 GLY B C 1
ATOM 6353 O O . GLY B 1 368 ? -22.188 2.197 -11.055 1 96.88 368 GLY B O 1
ATOM 6354 N N . VAL B 1 369 ? -23.312 0.558 -11.977 1 97.44 369 VAL B N 1
ATOM 6355 C CA . VAL B 1 369 ? -22.516 -0.481 -11.336 1 97.44 369 VAL B CA 1
ATOM 6356 C C . VAL B 1 369 ? -22.141 -1.553 -12.359 1 97.44 369 VAL B C 1
ATOM 6358 O O . VAL B 1 369 ? -22.938 -1.865 -13.25 1 97.44 369 VAL B O 1
ATOM 6361 N N . ASP B 1 370 ? -20.969 -2.074 -12.195 1 98.12 370 ASP B N 1
ATOM 6362 C CA . ASP B 1 370 ? -20.5 -3.166 -13.047 1 98.12 370 ASP B CA 1
ATOM 6363 C C . ASP B 1 370 ? -20.016 -4.348 -12.211 1 98.12 370 ASP B C 1
ATOM 6365 O O . ASP B 1 370 ? -19.562 -4.168 -11.078 1 98.12 370 ASP B O 1
ATOM 6369 N N . HIS B 1 371 ? -20.203 -5.484 -12.82 1 97.94 371 HIS B N 1
ATOM 6370 C CA . HIS B 1 371 ? -19.562 -6.703 -12.328 1 97.94 371 HIS B CA 1
ATOM 6371 C C . HIS B 1 371 ? -18.125 -6.816 -12.82 1 97.94 371 HIS B C 1
ATOM 6373 O O . HIS B 1 371 ? -17.781 -6.254 -13.859 1 97.94 371 HIS B O 1
ATOM 6379 N N . PHE B 1 372 ? -17.281 -7.523 -12.086 1 96.69 372 PHE B N 1
ATOM 6380 C CA . PHE B 1 372 ? -15.867 -7.609 -12.43 1 96.69 372 PHE B CA 1
ATOM 6381 C C . PHE B 1 372 ? -15.68 -8.273 -13.789 1 96.69 372 PHE B C 1
ATOM 6383 O O . PHE B 1 372 ? -14.641 -8.109 -14.43 1 96.69 372 PHE B O 1
ATOM 6390 N N . MET B 1 373 ? -16.625 -9.086 -14.273 1 96.38 373 MET B N 1
ATOM 6391 C CA . MET B 1 373 ? -16.469 -9.828 -15.523 1 96.38 373 MET B CA 1
ATOM 6392 C C . MET B 1 373 ? -16.688 -8.922 -16.734 1 96.38 373 MET B C 1
ATOM 6394 O O . MET B 1 373 ? -16.406 -9.305 -17.859 1 96.38 373 MET B O 1
ATOM 6398 N N . ILE B 1 374 ? -17.109 -7.727 -16.531 1 97.31 374 ILE B N 1
ATOM 6399 C CA . ILE B 1 374 ? -17.609 -6.902 -17.609 1 97.31 374 ILE B CA 1
ATOM 6400 C C . ILE B 1 374 ? -16.453 -6.188 -18.312 1 97.31 374 ILE B C 1
ATOM 6402 O O . ILE B 1 374 ? -16.391 -6.129 -19.531 1 97.31 374 ILE B O 1
ATOM 6406 N N . LYS B 1 375 ? -15.523 -5.676 -17.594 1 93.88 375 LYS B N 1
ATOM 6407 C CA . LYS B 1 375 ? -14.492 -4.773 -18.094 1 93.88 375 LYS B CA 1
ATOM 6408 C C . LYS B 1 375 ? -13.719 -5.41 -19.234 1 93.88 375 LYS B C 1
ATOM 6410 O O . LYS B 1 375 ? -13.32 -4.723 -20.188 1 93.88 375 LYS B O 1
ATOM 6415 N N . TYR B 1 376 ? -13.594 -6.727 -19.25 1 93.56 376 TYR B N 1
ATOM 6416 C CA . TYR B 1 376 ? -12.703 -7.348 -20.219 1 93.56 376 TYR B CA 1
ATOM 6417 C C . TYR B 1 376 ? -13.469 -8.32 -21.125 1 93.56 376 TYR B C 1
ATOM 6419 O O . TYR B 1 376 ? -12.875 -9.18 -21.766 1 93.56 376 TYR B O 1
ATOM 6427 N N . THR B 1 377 ? -14.766 -8.227 -21.031 1 95.12 377 THR B N 1
ATOM 6428 C CA . THR B 1 377 ? -15.586 -9.047 -21.906 1 95.12 377 THR B CA 1
ATOM 6429 C C . THR B 1 377 ? -16.609 -8.195 -22.641 1 95.12 377 THR B C 1
ATOM 6431 O O . THR B 1 377 ? -16.906 -7.07 -22.234 1 95.12 377 THR B O 1
ATOM 6434 N N . ARG B 1 378 ? -17.188 -8.672 -23.641 1 94.44 378 ARG B N 1
ATOM 6435 C CA . ARG B 1 378 ? -18.141 -7.91 -24.453 1 94.44 378 ARG B CA 1
ATOM 6436 C C . ARG B 1 378 ? -19.578 -8.211 -24.062 1 94.44 378 ARG B C 1
ATOM 6438 O O . ARG B 1 378 ? -20.469 -7.395 -24.281 1 94.44 378 ARG B O 1
ATOM 6445 N N . GLY B 1 379 ? -19.797 -9.406 -23.406 1 95.44 379 GLY B N 1
ATOM 6446 C CA . GLY B 1 379 ? -21.172 -9.812 -23.109 1 95.44 379 GLY B CA 1
ATOM 6447 C C . GLY B 1 379 ? -21.953 -10.25 -24.328 1 95.44 379 GLY B C 1
ATOM 6448 O O . GLY B 1 379 ? -21.422 -10.258 -25.438 1 95.44 379 GLY B O 1
ATOM 6449 N N . ASP B 1 380 ? -23.172 -10.594 -24.141 1 96.94 380 ASP B N 1
ATOM 6450 C CA . ASP B 1 380 ? -24.047 -11.016 -25.219 1 96.94 380 ASP B CA 1
ATOM 6451 C C . ASP B 1 380 ? -24.875 -9.852 -25.75 1 96.94 380 ASP B C 1
ATOM 6453 O O . ASP B 1 380 ? -25.438 -9.078 -24.969 1 96.94 380 ASP B O 1
ATOM 6457 N N . GLU B 1 381 ? -24.922 -9.742 -27.016 1 97.75 381 GLU B N 1
ATOM 6458 C CA . GLU B 1 381 ? -25.812 -8.758 -27.609 1 97.75 381 GLU B CA 1
ATOM 6459 C C . GLU B 1 381 ? -27.266 -9.242 -27.578 1 97.75 381 GLU B C 1
ATOM 6461 O O . GLU B 1 381 ? -27.609 -10.242 -28.203 1 97.75 381 GLU B O 1
ATOM 6466 N N . THR B 1 382 ? -28.125 -8.602 -26.828 1 97.81 382 THR B N 1
ATOM 6467 C CA . THR B 1 382 ? -29.531 -8.992 -26.719 1 97.81 382 THR B CA 1
ATOM 6468 C C . THR B 1 382 ? -30.359 -7.855 -26.125 1 97.81 382 THR B C 1
ATOM 6470 O O . THR B 1 382 ? -29.812 -6.852 -25.656 1 97.81 382 THR B O 1
ATOM 6473 N N . LYS B 1 383 ? -31.625 -7.953 -26.203 1 97.44 383 LYS B N 1
ATOM 6474 C CA . LYS B 1 383 ? -32.5 -6.992 -25.531 1 97.44 383 LYS B CA 1
ATOM 6475 C C . LYS B 1 383 ? -32.625 -7.293 -24.047 1 97.44 383 LYS B C 1
ATOM 6477 O O . LYS B 1 383 ? -32.406 -8.438 -23.625 1 97.44 383 LYS B O 1
ATOM 6482 N N . GLN B 1 384 ? -32.906 -6.316 -23.344 1 97.81 384 GLN B N 1
ATOM 6483 C CA . GLN B 1 384 ? -32.938 -6.438 -21.891 1 97.81 384 GLN B CA 1
ATOM 6484 C C . GLN B 1 384 ? -33.906 -7.531 -21.453 1 97.81 384 GLN B C 1
ATOM 6486 O O . GLN B 1 384 ? -33.625 -8.281 -20.531 1 97.81 384 GLN B O 1
ATOM 6491 N N . SER B 1 385 ? -35.094 -7.562 -22.141 1 97.94 385 SER B N 1
ATOM 6492 C CA . SER B 1 385 ? -36.094 -8.547 -21.781 1 97.94 385 SER B CA 1
ATOM 6493 C C . SER B 1 385 ? -35.562 -9.969 -21.938 1 97.94 385 SER B C 1
ATOM 6495 O O . SER B 1 385 ? -35.875 -10.844 -21.125 1 97.94 385 SER B O 1
ATOM 6497 N N . ASP B 1 386 ? -34.844 -10.172 -22.984 1 98.19 386 ASP B N 1
ATOM 6498 C CA . ASP B 1 386 ? -34.25 -11.492 -23.219 1 98.19 386 ASP B CA 1
ATOM 6499 C C . ASP B 1 386 ? -33.188 -11.82 -22.172 1 98.19 386 ASP B C 1
ATOM 6501 O O . ASP B 1 386 ? -33.062 -12.969 -21.75 1 98.19 386 ASP B O 1
ATOM 6505 N N . CYS B 1 387 ? -32.438 -10.836 -21.844 1 98.12 387 CYS B N 1
ATOM 6506 C CA . CYS B 1 387 ? -31.453 -10.992 -20.797 1 98.12 387 CYS B CA 1
ATOM 6507 C C . CYS B 1 387 ? -32.094 -11.438 -19.484 1 98.12 387 CYS B C 1
ATOM 6509 O O . CYS B 1 387 ? -31.656 -12.406 -18.875 1 98.12 387 CYS B O 1
ATOM 6511 N N . GLU B 1 388 ? -33.125 -10.781 -19.156 1 98.06 388 GLU B N 1
ATOM 6512 C CA . GLU B 1 388 ? -33.875 -11.109 -17.938 1 98.06 388 GLU B CA 1
ATOM 6513 C C . GLU B 1 388 ? -34.438 -12.516 -18 1 98.06 388 GLU B C 1
ATOM 6515 O O . GLU B 1 388 ? -34.375 -13.266 -17.016 1 98.06 388 GLU B O 1
ATOM 6520 N N . SER B 1 389 ? -35 -12.805 -19.125 1 97.88 389 SER B N 1
ATOM 6521 C CA . SER B 1 389 ? -35.594 -14.133 -19.328 1 97.88 389 SER B CA 1
ATOM 6522 C C . SER B 1 389 ? -34.531 -15.219 -19.141 1 97.88 389 SER B C 1
ATOM 6524 O O . SER B 1 389 ? -34.781 -16.25 -18.5 1 97.88 389 SER B O 1
ATOM 6526 N N . LYS B 1 390 ? -33.406 -14.977 -19.688 1 96.81 390 LYS B N 1
ATOM 6527 C CA . LYS B 1 390 ? -32.312 -15.93 -19.562 1 96.81 390 LYS B CA 1
ATOM 6528 C C . LYS B 1 390 ? -31.938 -16.156 -18.109 1 96.81 390 LYS B C 1
ATOM 6530 O O . LYS B 1 390 ? -31.75 -17.297 -17.672 1 96.81 390 LYS B O 1
ATOM 6535 N N . CYS B 1 391 ? -31.828 -15.148 -17.344 1 96.69 391 CYS B N 1
ATOM 6536 C CA . CYS B 1 391 ? -31.5 -15.266 -15.93 1 96.69 391 CYS B CA 1
ATOM 6537 C C . CYS B 1 391 ? -32.625 -15.938 -15.148 1 96.69 391 CYS B C 1
ATOM 6539 O O . CYS B 1 391 ? -32.375 -16.781 -14.289 1 96.69 391 CYS B O 1
ATOM 6541 N N . THR B 1 392 ? -33.812 -15.586 -15.523 1 97.06 392 THR B N 1
ATOM 6542 C CA . THR B 1 392 ? -34.969 -16.109 -14.828 1 97.06 392 THR B CA 1
ATOM 6543 C C . THR B 1 392 ? -35.094 -17.609 -15.008 1 97.06 392 THR B C 1
ATOM 6545 O O . THR B 1 392 ? -35.469 -18.328 -14.07 1 97.06 392 THR B O 1
ATOM 6548 N N . LYS B 1 393 ? -34.719 -18.062 -16.125 1 95.56 393 LYS B N 1
ATOM 6549 C CA . LYS B 1 393 ? -34.875 -19.484 -16.453 1 95.56 393 LYS B CA 1
ATOM 6550 C C . LYS B 1 393 ? -33.719 -20.297 -15.852 1 95.56 393 LYS B C 1
ATOM 6552 O O . LYS B 1 393 ? -33.781 -21.531 -15.797 1 95.56 393 LYS B O 1
ATOM 6557 N N . ASP B 1 394 ? -32.719 -19.641 -15.461 1 93.62 394 ASP B N 1
ATOM 6558 C CA . ASP B 1 394 ? -31.562 -20.297 -14.859 1 93.62 394 ASP B CA 1
ATOM 6559 C C . ASP B 1 394 ? -31.578 -20.188 -13.336 1 93.62 394 ASP B C 1
ATOM 6561 O O . ASP B 1 394 ? -31.328 -19.109 -12.797 1 93.62 394 ASP B O 1
ATOM 6565 N N . CYS B 1 395 ? -31.75 -21.25 -12.711 1 92.81 395 CYS B N 1
ATOM 6566 C CA . CYS B 1 395 ? -31.906 -21.281 -11.266 1 92.81 395 CYS B CA 1
ATOM 6567 C C . CYS B 1 395 ? -30.641 -20.812 -10.562 1 92.81 395 CYS B C 1
ATOM 6569 O O . CYS B 1 395 ? -30.703 -20.297 -9.445 1 92.81 395 CYS B O 1
ATOM 6571 N N . LYS B 1 396 ? -29.531 -20.938 -11.188 1 92.5 396 LYS B N 1
ATOM 6572 C CA . LYS B 1 396 ? -28.25 -20.625 -10.547 1 92.5 396 LYS B CA 1
ATOM 6573 C C . LYS B 1 396 ? -27.891 -19.156 -10.758 1 92.5 396 LYS B C 1
ATOM 6575 O O . LYS B 1 396 ? -26.938 -18.656 -10.148 1 92.5 396 LYS B O 1
ATOM 6580 N N . CYS B 1 397 ? -28.688 -18.547 -11.609 1 94.69 397 CYS B N 1
ATOM 6581 C CA . CYS B 1 397 ? -28.453 -17.125 -11.852 1 94.69 397 CYS B CA 1
ATOM 6582 C C . CYS B 1 397 ? -28.781 -16.297 -10.625 1 94.69 397 CYS B C 1
ATOM 6584 O O . CYS B 1 397 ? -29.844 -16.469 -10.023 1 94.69 397 CYS B O 1
ATOM 6586 N N . MET B 1 398 ? -27.875 -15.367 -10.266 1 95.75 398 MET B N 1
ATOM 6587 C CA . MET B 1 398 ? -28.094 -14.516 -9.094 1 95.75 398 MET B CA 1
ATOM 6588 C C . MET B 1 398 ? -28.5 -13.109 -9.516 1 95.75 398 MET B C 1
ATOM 6590 O O . MET B 1 398 ? -29 -12.328 -8.703 1 95.75 398 MET B O 1
ATOM 6594 N N . GLY B 1 399 ? -28.219 -12.781 -10.742 1 96.94 399 GLY B N 1
ATOM 6595 C CA . GLY B 1 399 ? -28.531 -11.477 -11.32 1 96.94 399 GLY B CA 1
ATOM 6596 C C . GLY B 1 399 ? -27.938 -11.289 -12.703 1 96.94 399 GLY B C 1
ATOM 6597 O O . GLY B 1 399 ? -27.188 -12.133 -13.188 1 96.94 399 GLY B O 1
ATOM 6598 N N . TYR B 1 400 ? -28.375 -10.211 -13.32 1 98.31 400 TYR B N 1
ATOM 6599 C CA . TYR B 1 400 ? -27.828 -9.914 -14.633 1 98.31 400 TYR B CA 1
ATOM 6600 C C . TYR B 1 400 ? -27.484 -8.438 -14.758 1 98.31 400 TYR B C 1
ATOM 6602 O O . TYR B 1 400 ? -28.016 -7.605 -14.023 1 98.31 400 TYR B O 1
ATOM 6610 N N . PHE B 1 401 ? -26.547 -8.172 -15.633 1 98.69 401 PHE B N 1
ATOM 6611 C CA . PHE B 1 401 ? -26.078 -6.82 -15.93 1 98.69 401 PHE B CA 1
ATOM 6612 C C . PHE B 1 401 ? -26.391 -6.457 -17.375 1 98.69 401 PHE B C 1
ATOM 6614 O O . PHE B 1 401 ? -26.25 -7.293 -18.281 1 98.69 401 PHE B O 1
ATOM 6621 N N . TYR B 1 402 ? -26.844 -5.254 -17.547 1 98.62 402 TYR B N 1
ATOM 6622 C CA . TYR B 1 402 ? -27.266 -4.84 -18.875 1 98.62 402 TYR B CA 1
ATOM 6623 C C . TYR B 1 402 ? -26.812 -3.418 -19.172 1 98.62 402 TYR B C 1
ATOM 6625 O O . TYR B 1 402 ? -27.109 -2.488 -18.422 1 98.62 402 TYR B O 1
ATOM 6633 N N . HIS B 1 403 ? -26.031 -3.277 -20.172 1 98.44 403 HIS B N 1
ATOM 6634 C CA . HIS B 1 403 ? -25.656 -1.964 -20.688 1 98.44 403 HIS B CA 1
ATOM 6635 C C . HIS B 1 403 ? -26.625 -1.491 -21.766 1 98.44 403 HIS B C 1
ATOM 6637 O O . HIS B 1 403 ? -26.609 -2.004 -22.875 1 98.44 403 HIS B O 1
ATOM 6643 N N . THR B 1 404 ? -27.359 -0.477 -21.438 1 97.62 404 THR B N 1
ATOM 6644 C CA . THR B 1 404 ? -28.422 -0.034 -22.344 1 97.62 404 THR B CA 1
ATOM 6645 C C . THR B 1 404 ? -27.844 0.657 -23.562 1 97.62 404 THR B C 1
ATOM 6647 O O . THR B 1 404 ? -28.438 0.631 -24.641 1 97.62 404 THR B O 1
ATOM 6650 N N . ASP B 1 405 ? -26.734 1.259 -23.453 1 96.06 405 ASP B N 1
ATOM 6651 C CA . ASP B 1 405 ? -26.125 2.018 -24.547 1 96.06 405 ASP B CA 1
ATOM 6652 C C . ASP B 1 405 ? -25.625 1.086 -25.641 1 96.06 405 ASP B C 1
ATOM 6654 O O . ASP B 1 405 ? -25.703 1.419 -26.828 1 96.06 405 ASP B O 1
ATOM 6658 N N . SER B 1 406 ? -25.188 -0.117 -25.266 1 96.5 406 SER B N 1
ATOM 6659 C CA . SER B 1 406 ? -24.594 -1.034 -26.234 1 96.5 406 SER B CA 1
ATOM 6660 C C . SER B 1 406 ? -25.438 -2.301 -26.391 1 96.5 406 SER B C 1
ATOM 6662 O O . SER B 1 406 ? -25.125 -3.166 -27.203 1 96.5 406 SER B O 1
ATOM 6664 N N . SER B 1 407 ? -26.438 -2.449 -25.609 1 97.69 407 SER B N 1
ATOM 6665 C CA . SER B 1 407 ? -27.328 -3.609 -25.625 1 97.69 407 SER B CA 1
ATOM 6666 C C . SER B 1 407 ? -26.547 -4.895 -25.328 1 97.69 407 SER B C 1
ATOM 6668 O O . SER B 1 407 ? -26.672 -5.879 -26.062 1 97.69 407 SER B O 1
ATOM 6670 N N . ARG B 1 408 ? -25.781 -4.848 -24.266 1 98.44 408 ARG B N 1
ATOM 6671 C CA . ARG B 1 408 ? -24.969 -5.984 -23.859 1 98.44 408 ARG B CA 1
ATOM 6672 C C . ARG B 1 408 ? -25.453 -6.57 -22.531 1 98.44 408 ARG B C 1
ATOM 6674 O O . ARG B 1 408 ? -25.828 -5.828 -21.625 1 98.44 408 ARG B O 1
ATOM 6681 N N . CYS B 1 409 ? -25.422 -7.906 -22.516 1 98.5 409 CYS B N 1
ATOM 6682 C CA . CYS B 1 409 ? -25.969 -8.641 -21.375 1 98.5 409 CYS B CA 1
ATOM 6683 C C . CYS B 1 409 ? -24.906 -9.547 -20.766 1 98.5 409 CYS B C 1
ATOM 6685 O O . CYS B 1 409 ? -24.172 -10.227 -21.484 1 98.5 409 CYS B O 1
ATOM 6687 N N . TRP B 1 410 ? -24.766 -9.578 -19.422 1 98.06 410 TRP B N 1
ATOM 6688 C CA . TRP B 1 410 ? -23.953 -10.516 -18.656 1 98.06 410 TRP B CA 1
ATOM 6689 C C . TRP B 1 410 ? -24.781 -11.203 -17.578 1 98.06 410 TRP B C 1
ATOM 6691 O O . TRP B 1 410 ? -25.453 -10.539 -16.781 1 98.06 410 TRP B O 1
ATOM 6701 N N . ILE B 1 411 ? -24.734 -12.492 -17.516 1 96.88 411 ILE B N 1
ATOM 6702 C CA . ILE B 1 411 ? -25.375 -13.258 -16.453 1 96.88 411 ILE B CA 1
ATOM 6703 C C . ILE B 1 411 ? -24.375 -13.539 -15.336 1 96.88 411 ILE B C 1
ATOM 6705 O O . ILE B 1 411 ? -23.25 -13.992 -15.594 1 96.88 411 ILE B O 1
ATOM 6709 N N . ALA B 1 412 ? -24.766 -13.258 -14.117 1 96.31 412 ALA B N 1
ATOM 6710 C CA . ALA B 1 412 ? -23.859 -13.461 -12.984 1 96.31 412 ALA B CA 1
ATOM 6711 C C . ALA B 1 412 ? -24.312 -14.625 -12.117 1 96.31 412 ALA B C 1
ATOM 6713 O O . ALA B 1 412 ? -25.469 -14.672 -11.688 1 96.31 412 ALA B O 1
ATOM 6714 N N . TYR B 1 413 ? -23.406 -15.5 -11.836 1 94.88 413 TYR B N 1
ATOM 6715 C CA . TYR B 1 413 ? -23.672 -16.656 -10.984 1 94.88 413 TYR B CA 1
ATOM 6716 C C . TYR B 1 413 ? -23.109 -16.422 -9.586 1 94.88 413 TYR B C 1
ATOM 6718 O O . TYR B 1 413 ? -23.469 -17.156 -8.648 1 94.88 413 TYR B O 1
ATOM 6726 N N . ASP B 1 414 ? -22.156 -15.531 -9.461 1 95.75 414 ASP B N 1
ATOM 6727 C CA . ASP B 1 414 ? -21.656 -14.922 -8.227 1 95.75 414 ASP B CA 1
ATOM 6728 C C . ASP B 1 414 ? -21.594 -13.406 -8.344 1 95.75 414 ASP B C 1
ATOM 6730 O O . ASP B 1 414 ? -21.141 -12.875 -9.359 1 95.75 414 ASP B O 1
ATOM 6734 N N . LEU B 1 415 ? -22.078 -12.781 -7.395 1 96.69 415 LEU B N 1
ATOM 6735 C CA . LEU B 1 415 ? -22.109 -11.328 -7.492 1 96.69 415 LEU B CA 1
ATOM 6736 C C . LEU B 1 415 ? -20.781 -10.727 -7.004 1 96.69 415 LEU B C 1
ATOM 6738 O O . LEU B 1 415 ? -20.172 -9.922 -7.707 1 96.69 415 LEU B O 1
ATOM 6742 N N . LYS B 1 416 ? -20.312 -11.234 -5.816 1 97.19 416 LYS B N 1
ATOM 6743 C CA . LYS B 1 416 ? -19.016 -10.836 -5.266 1 97.19 416 LYS B CA 1
ATOM 6744 C C . LYS B 1 416 ? -18.875 -9.32 -5.25 1 97.19 416 LYS B C 1
ATOM 6746 O O . LYS B 1 416 ? -19.734 -8.609 -4.723 1 97.19 416 LYS B O 1
ATOM 6751 N N . THR B 1 417 ? -17.844 -8.766 -5.867 1 98 417 THR B N 1
ATOM 6752 C CA . THR B 1 417 ? -17.578 -7.332 -5.852 1 98 417 THR B CA 1
ATOM 6753 C C . THR B 1 417 ? -18.203 -6.648 -7.062 1 98 417 THR B C 1
ATOM 6755 O O . THR B 1 417 ? -17.922 -7.027 -8.203 1 98 417 THR B O 1
ATOM 6758 N N . LEU B 1 418 ? -19.031 -5.711 -6.797 1 98.38 418 LEU B N 1
ATOM 6759 C CA . LEU B 1 418 ? -19.5 -4.781 -7.816 1 98.38 418 LEU B CA 1
ATOM 6760 C C . LEU B 1 418 ? -18.672 -3.498 -7.801 1 98.38 418 LEU B C 1
ATOM 6762 O O . LEU B 1 418 ? -18.141 -3.105 -6.758 1 98.38 418 LEU B O 1
ATOM 6766 N N . THR B 1 419 ? -18.531 -2.871 -8.93 1 97.81 419 THR B N 1
ATOM 6767 C CA . THR B 1 419 ? -17.766 -1.64 -9.023 1 97.81 419 THR B CA 1
ATOM 6768 C C . THR B 1 419 ? -18.641 -0.472 -9.445 1 97.81 419 THR B C 1
ATOM 6770 O O . THR B 1 419 ? -19.422 -0.587 -10.398 1 97.81 419 THR B O 1
ATOM 6773 N N . ARG B 1 420 ? -18.531 0.598 -8.758 1 96.44 420 ARG B N 1
ATOM 6774 C CA . ARG B 1 420 ? -19.203 1.817 -9.18 1 96.44 420 ARG B CA 1
ATOM 6775 C C . ARG B 1 420 ? -18.531 2.416 -10.414 1 96.44 420 ARG B C 1
ATOM 6777 O O . ARG B 1 420 ? -17.328 2.668 -10.406 1 96.44 420 ARG B O 1
ATOM 6784 N N . VAL B 1 421 ? -19.188 2.686 -11.438 1 94.94 421 VAL B N 1
ATOM 6785 C CA . VAL B 1 421 ? -18.594 3.23 -12.656 1 94.94 421 VAL B CA 1
ATOM 6786 C C . VAL B 1 421 ? -19.234 4.578 -12.984 1 94.94 421 VAL B C 1
ATOM 6788 O O . VAL B 1 421 ? -18.703 5.348 -13.781 1 94.94 421 VAL B O 1
ATOM 6791 N N . GLY B 1 422 ? -20.188 5.008 -12.445 1 86.12 422 GLY B N 1
ATOM 6792 C CA . GLY B 1 422 ? -20.812 6.312 -12.578 1 86.12 422 GLY B CA 1
ATOM 6793 C C . GLY B 1 422 ? -21.609 6.473 -13.859 1 86.12 422 GLY B C 1
ATOM 6794 O O . GLY B 1 422 ? -22.266 7.488 -14.07 1 86.12 422 GLY B O 1
ATOM 6795 N N . ASP B 1 423 ? -21.594 5.508 -14.742 1 91.69 423 ASP B N 1
ATOM 6796 C CA . ASP B 1 423 ? -22.359 5.52 -15.984 1 91.69 423 ASP B CA 1
ATOM 6797 C C . ASP B 1 423 ? -23.781 5.008 -15.758 1 91.69 423 ASP B C 1
ATOM 6799 O O . ASP B 1 423 ? -23.984 3.828 -15.469 1 91.69 423 ASP B O 1
ATOM 6803 N N . SER B 1 424 ? -24.75 5.824 -16 1 94.38 424 SER B N 1
ATOM 6804 C CA . SER B 1 424 ? -26.141 5.527 -15.68 1 94.38 424 SER B CA 1
ATOM 6805 C C . SER B 1 424 ? -26.719 4.48 -16.625 1 94.38 424 SER B C 1
ATOM 6807 O O . SER B 1 424 ? -27.781 3.922 -16.359 1 94.38 424 SER B O 1
ATOM 6809 N N . THR B 1 425 ? -26.031 4.211 -17.719 1 97.5 425 THR B N 1
ATOM 6810 C CA . THR B 1 425 ? -26.516 3.221 -18.672 1 97.5 425 THR B CA 1
ATOM 6811 C C . THR B 1 425 ? -26.109 1.813 -18.234 1 97.5 425 THR B C 1
ATOM 6813 O O . THR B 1 425 ? -26.562 0.827 -18.812 1 97.5 425 THR B O 1
ATOM 6816 N N . HIS B 1 426 ? -25.234 1.702 -17.281 1 98.38 426 HIS B N 1
ATOM 6817 C CA . HIS B 1 426 ? -24.812 0.418 -16.719 1 98.38 426 HIS B CA 1
ATOM 6818 C C . HIS B 1 426 ? -25.75 -0.013 -15.586 1 98.38 426 HIS B C 1
ATOM 6820 O O . HIS B 1 426 ? -25.719 0.577 -14.508 1 98.38 426 HIS B O 1
ATOM 6826 N N . LEU B 1 427 ? -26.484 -1.023 -15.875 1 98.25 427 LEU B N 1
ATOM 6827 C CA . LEU B 1 427 ? -27.5 -1.43 -14.922 1 98.25 427 LEU B CA 1
ATOM 6828 C C . LEU B 1 427 ? -27.234 -2.836 -14.398 1 98.25 427 LEU B C 1
ATOM 6830 O O . LEU B 1 427 ? -26.781 -3.705 -15.148 1 98.25 427 LEU B O 1
ATOM 6834 N N . ALA B 1 428 ? -27.516 -3.012 -13.172 1 98.44 428 ALA B N 1
ATOM 6835 C CA . ALA B 1 428 ? -27.516 -4.332 -12.547 1 98.44 428 ALA B CA 1
ATOM 6836 C C . ALA B 1 428 ? -28.906 -4.695 -12.031 1 98.44 428 ALA B C 1
ATOM 6838 O O . ALA B 1 428 ? -29.609 -3.844 -11.484 1 98.44 428 ALA B O 1
ATOM 6839 N N . TYR B 1 429 ? -29.312 -5.852 -12.25 1 98.44 429 TYR B N 1
ATOM 6840 C CA . TYR B 1 429 ? -30.547 -6.418 -11.719 1 98.44 429 TYR B CA 1
ATOM 6841 C C . TYR B 1 429 ? -30.266 -7.648 -10.859 1 98.44 429 TYR B C 1
ATOM 6843 O O . TYR B 1 429 ? -29.844 -8.688 -11.375 1 98.44 429 TYR B O 1
ATOM 6851 N N . ILE B 1 430 ? -30.531 -7.582 -9.57 1 98.06 430 ILE B N 1
ATOM 6852 C CA . ILE B 1 430 ? -30.156 -8.617 -8.609 1 98.06 430 ILE B CA 1
ATOM 6853 C C . ILE B 1 430 ? -31.391 -9.344 -8.117 1 98.06 430 ILE B C 1
ATOM 6855 O O . ILE B 1 430 ? -32.375 -8.711 -7.754 1 98.06 430 ILE B O 1
ATOM 6859 N N . LYS B 1 431 ? -31.344 -10.641 -8.117 1 96.12 431 LYS B N 1
ATOM 6860 C CA . LYS B 1 431 ? -32.438 -11.445 -7.617 1 96.12 431 LYS B CA 1
ATOM 6861 C C . LYS B 1 431 ? -32.625 -11.25 -6.117 1 96.12 431 LYS B C 1
ATOM 6863 O O . LYS B 1 431 ? -31.656 -11.195 -5.363 1 96.12 431 LYS B O 1
ATOM 6868 N N . THR B 1 432 ? -33.875 -11.109 -5.738 1 96.06 432 THR B N 1
ATOM 6869 C CA . THR B 1 432 ? -34.25 -11.062 -4.328 1 96.06 432 THR B CA 1
ATOM 6870 C C . THR B 1 432 ? -35.594 -11.766 -4.09 1 96.06 432 THR B C 1
ATOM 6872 O O . THR B 1 432 ? -36.5 -11.688 -4.922 1 96.06 432 THR B O 1
ATOM 6875 N N . PRO B 1 433 ? -35.656 -12.523 -3.006 1 94.62 433 PRO B N 1
ATOM 6876 C CA . PRO B 1 433 ? -36.906 -13.188 -2.744 1 94.62 433 PRO B CA 1
ATOM 6877 C C . PRO B 1 433 ? -38.062 -12.203 -2.529 1 94.62 433 PRO B C 1
ATOM 6879 O O . PRO B 1 433 ? -37.844 -11.102 -2.021 1 94.62 433 PRO B O 1
ATOM 6882 N N . ASN B 1 434 ? -39.25 -12.734 -2.973 1 89.25 434 ASN B N 1
ATOM 6883 C CA . ASN B 1 434 ? -40.438 -11.922 -2.74 1 89.25 434 ASN B CA 1
ATOM 6884 C C . ASN B 1 434 ? -40.719 -11.766 -1.249 1 89.25 434 ASN B C 1
ATOM 6886 O O . ASN B 1 434 ? -40.469 -12.68 -0.463 1 89.25 434 ASN B O 1
ATOM 6890 N N . LYS B 1 435 ? -41 -10.523 -0.747 1 71.19 435 LYS B N 1
ATOM 6891 C CA . LYS B 1 435 ? -41.375 -10.273 0.64 1 71.19 435 LYS B CA 1
ATOM 6892 C C . LYS B 1 435 ? -42.531 -11.172 1.073 1 71.19 435 LYS B C 1
ATOM 6894 O O . LYS B 1 435 ? -43.375 -11.555 0.253 1 71.19 435 LYS B O 1
#

Radius of gyration: 35.37 Å; Cα contacts (8 Å, |Δi|>4): 2238; chains: 2; bounding box: 109×154×99 Å

Solvent-accessible surface area (backbone atoms only — not comparable to full-atom values): 45168 Å² total; per-residue (Å²): 138,86,82,81,80,79,79,78,78,79,78,78,73,74,73,74,71,76,72,65,52,55,23,46,76,86,68,40,50,72,47,63,47,67,81,74,64,60,89,65,60,31,57,65,71,33,49,32,36,79,46,85,62,56,25,83,46,30,36,35,26,41,32,28,54,41,91,67,37,30,31,50,29,34,32,41,52,48,78,85,22,77,28,71,24,38,76,64,43,56,71,28,67,69,46,58,28,38,65,53,13,33,45,34,35,43,49,47,31,28,42,36,35,22,26,56,86,59,52,75,64,42,64,69,82,32,60,71,68,25,20,42,44,78,46,52,37,80,69,61,42,34,34,33,22,30,90,86,64,48,70,81,41,49,49,56,61,53,53,38,31,39,46,37,37,75,30,54,37,27,63,94,54,46,27,50,34,38,8,34,51,43,70,58,44,61,30,79,28,48,25,35,42,35,62,41,50,54,34,44,36,33,32,41,46,48,94,62,35,96,57,63,39,48,45,42,60,29,72,82,72,49,73,48,87,55,52,34,44,41,37,40,28,35,37,61,42,58,75,49,92,85,44,54,33,19,28,37,26,42,40,32,31,30,31,72,61,79,41,77,49,71,43,77,75,38,51,41,63,36,78,45,64,52,26,34,39,32,42,36,65,67,60,41,43,36,34,39,31,44,36,90,82,34,68,62,64,22,66,39,81,58,37,59,61,56,27,72,87,35,94,75,16,27,36,41,33,52,55,65,35,44,66,24,19,32,19,49,94,50,21,44,15,16,23,76,48,88,90,42,52,26,35,36,55,96,75,31,63,74,61,78,66,89,64,62,50,65,88,51,42,45,69,40,78,42,72,14,36,39,52,33,47,47,85,74,46,77,61,44,82,47,54,68,70,56,46,50,49,55,39,50,73,32,70,59,43,46,29,40,34,40,30,67,86,76,32,24,30,44,80,30,48,68,66,19,11,25,27,60,68,77,42,73,48,26,28,31,34,37,52,31,50,56,130,134,88,79,82,80,80,80,79,77,78,77,79,75,76,74,73,71,77,71,66,50,56,22,47,74,90,65,39,50,72,46,62,48,70,81,75,64,60,89,67,60,33,57,66,72,32,49,33,36,80,47,85,61,56,27,83,46,32,36,34,26,42,32,27,56,42,90,67,37,32,31,48,29,34,32,41,51,49,83,83,21,79,26,71,23,38,76,64,44,56,70,26,68,67,47,58,29,39,65,54,13,35,43,32,34,43,50,47,30,28,44,35,35,23,26,58,85,60,52,74,65,42,65,69,82,31,60,70,68,25,21,40,44,78,47,52,38,81,67,62,43,34,34,32,22,29,91,85,64,49,71,82,41,52,50,56,62,53,52,39,32,38,45,37,37,73,30,54,36,28,62,94,54,44,28,52,32,38,7,35,50,44,72,55,43,61,29,79,28,50,25,35,42,34,62,42,49,56,34,43,35,32,33,41,46,48,95,63,35,94,58,64,40,48,45,42,59,29,71,83,74,48,74,47,87,56,53,32,44,41,38,40,29,35,38,60,42,60,75,50,92,85,44,54,33,20,28,37,25,41,38,33,34,31,32,73,63,79,41,77,50,71,42,78,76,38,52,39,64,37,77,44,64,52,27,34,38,33,43,36,67,67,59,42,44,35,35,38,30,45,36,89,83,35,68,61,63,23,67,39,82,57,37,58,60,57,25,71,88,34,94,73,16,27,36,41,32,51,55,66,35,44,65,22,20,32,18,48,95,50,22,44,15,16,24,76,48,88,91,41,52,26,35,36,55,96,78,32,63,74,62,79,66,89,65,63,50,67,88,50,41,46,66,38,78,42,72,16,37,39,51,33,47,46,86,76,46,76,62,44,81,49,54,69,70,56,45,49,49,55,39,52,74,32,69,58,42,44,28,38,35,38,32,67,86,75,31,26,31,43,80,29,48,67,66,18,12,25,26,59,67,76,43,75,48,27,28,31,33,37,52,32,50,58,130

Organism: Helianthus annuus (NCBI:txid4232)

Secondary structure (DSSP, 8-state):
-------------------PPPPPGGG-EEEES-SPPP-S-BGGG-EEEEEEEEETTEEEEEEEEETTEEEEEEEE--GGGTPPBEEEEESSTT--B-TT-EEEE-TTS-EEEE-TTS-EEEE---TTS---EEEE-TTS-EEEE-TTS-EEEEGGGS-SSEEETT-EEETTS--EEEEES-SS--SEEEEEEEEETTEEEEEE--TT-SSPEEEEEGGGT----SS-EEEEEEEEEESSTT-S-EEEEEEEEETTTTEEEEEEEEEESS--SSEEEEE-TTS-EEEEEE-TTSSS--EEEEEESS-TTSSS-GGGSTTTTTTEEEEETTEEEEEEETTEEEPP-TT--PPPP----GGGEEEEEEESEEETTTTT---EE--HHHHHHHHHH-TT--EEEEETTTTEEEEES--EEEEE---TTEEEEEEEE--/-------------------PPPPPGGG-EEEES-SPPP-S-BGGG-EEEEEEEEETTEEEEEEEEETTEEEEEEEE--GGG-PPBEEEEESSTT--B-TT-EEEE-TTS-EEEE-TTS-EEEE---TTS---EEEE-TTS-EEEE-TTS-EEEEGGGS-SSEEETT-EEETTS--EEEEES-SS--SEEEEEEEEETTEEEEEE--TT-SSPEEEEEGGGT----SS-EEEEEEEEEESSTT-S-EEEEEEEEETTTTEEEEEEEEEESS--SSEEEEE-TTS-EEEEEE-TTSSS--EEEEEESS-TTSSS-GGGSTTTTTTEEEEETTEEEEEEETTEEEPP-TT--PPPP----GGGEEEEEEESEEETTTTT---EE--HHHHHHHHHH-TT--EEEEETTTTEEEEES--EEEEE---TTEEEEEEEE--

Nearest PDB structures (foldseek):
  3m7j-assembly1_A  TM=4.274E-01  e=4.681E-04  Pseudomonas putida
  3m7h-assembly2_B  TM=3.319E-01  e=5.507E-04  Pseudomonas putida
  3m7j-assembly2_B  TM=3.337E-01  e=1.541E-03  Pseudomonas putida
  3hxj-assembly2_C  TM=1.946E-01  e=4.681E-04  Methanococcus maripaludis C7
  6tjd-assembly1_B  TM=2.226E-01  e=1.500E-02  synthetic construct

pLDDT: mean 92.5, std 11.89, range [23.31, 98.88]

Sequence (870 aa):
MASTFILLLLSFQLFSSISEAVVPASETFTYVNQGDFGDYIVEYDANYRALPPFTNPFQLCFYNTTPNAFTLALRMGTVRSESLMRWVWEANRGNSVRENATLTFSTDGNLVLADADGRVVWQTNTANKGVVGFQVLPTGNMVLHDGKGNYLWQSFDSPTDTLLVGQTLRAGGPNKLVSRLSEVSNVDGPYSLVMEPKGLSMYYKSPNSPRPMLYWSSIEWFTVDKGSLTNLTLTSVPDTDEGFLYYLTFEYFTTNPMSSSNRNMAFSRYNNTLSYLRLGIDGNLRFYTYNPNVQGVAWELVYTFLDRDSMEGECQLPGRCGNFGLCEDSQCVACPTPNGLIGWSKECEVKKVTSCKASDFEYYKLQGVDHFMIKYTRGDETKQSDCESKCTKDCKCMGYFYHTDSSRCWIAYDLKTLTRVGDSTHLAYIKTPNKMASTFILLLLSFQLFSSISEAVVPASETFTYVNQGDFGDYIVEYDANYRALPPFTNPFQLCFYNTTPNAFTLALRMGTVRSESLMRWVWEANRGNSVRENATLTFSTDGNLVLADADGRVVWQTNTANKGVVGFQVLPTGNMVLHDGKGNYLWQSFDSPTDTLLVGQTLRAGGPNKLVSRLSEVSNVDGPYSLVMEPKGLSMYYKSPNSPRPMLYWSSIEWFTVDKGSLTNLTLTSVPDTDEGFLYYLTFEYFTTNPMSSSNRNMAFSRYNNTLSYLRLGIDGNLRFYTYNPNVQGVAWELVYTFLDRDSMEGECQLPGRCGNFGLCEDSQCVACPTPNGLIGWSKECEVKKVTSCKASDFEYYKLQGVDHFMIKYTRGDETKQSDCESKCTKDCKCMGYFYHTDSSRCWIAYDLKTLTRVGDSTHLAYIKTPNK

InterPro domains:
  IPR000858 S-locus glycoprotein domain [PF00954] (227-340)
  IPR001480 Bulb-type lectin domain [PF01453] (88-170)
  IPR001480 Bulb-type lectin domain [PS50927] (26-157)
  IPR001480 Bulb-type lectin domain [SM00108] (42-159)
  IPR001480 Bulb-type lectin domain [cd00028] (42-159)
  IPR003609 PAN/Apple domain [PS50948] (356-433)
  IPR035446 S-locus-specific glycoprotein/EP1 [PIRSF002686] (3-434)
  IPR036426 Bulb-type lectin domain superfamily [G3DSA:2.90.10.10] (36-158)
  IPR036426 Bulb-type lectin domain superfamily [SSF51110] (67-217)

Foldseek 3Di:
DPDPPPPPPPPPPPPPPPPQAWADPVFKDKDWQDDAWDDAAEALRKTWDWDDADDVPKTWIWIALDAFFTWTFIWGDHPQQSAYIYTAATFQAPQGAGGGWMFIQGGQGKTFTAHNVGHTRGIQPCGNVAFHHWHQDNQRKIFGAHPVGDGPDIRLQPGEFKATAFRKAFDVTNFKYFEAQDSRHRHTHQWMWGFWFFFIWIWGHDPLDPDTFTLDTCVVFDTDPDFGKGMWGWHWAAPDPVRQKIFTKIWIFGVPPTDIDMGTDWMDRHGFNGKMWGCYSQRKIWIWGAQNVHHNCRIDGGDIAQDLPDPNHLLSGLALQHQAAEDESNDGAFQQDLVGTHGGDNPRDAADDPDLALVFKFWRKDFQKDASRPPPDQADQDAPVVLVVVQSNRSLFFWKKAQQVRRHIDTDSTRRGMYGHPHRSIMIIGIDGDD/DPDDPPPPPPPPPPPPPVPQAWADPVFKDKDWQDDAWDDAAEALRKTWDWDDADDVPKTWIWIALDAQFTWTFIWGDHPQFSAYIYTAATFQAVQGAGGGWMFIQGGQGKTFTAHNVGHTRGIQPCGNVAFHHWHQDPQRKIFGAHPVGDGPDIRLQPGEFKATAFRKAFDVTRFKYFEAQDSRHRHTHQWMWGFWFFFIWIWGHDPLDPDTFTLDTVCVFDGDPDFGKGMWGWHWAAPDPVRQKIFTKIWIFGVPPTDIDMGTDWMDRHGFNGKMWGCYSQRKIWIWGAQNVHHNCRIDGGDIAQDLPDPNHLLSGLQLQHQAAEDESNDGAFQQDLVGTHGGDNPRDAADDDDLALVFKFWRKDFQKDASRPPPDQADQDAPVVLVVVQSNRSLFFWKKAQQVRRHIDTDSTRRYMYGHPHRSIMIIGIDGDD